Protein 2RB9 (pdb70)

InterPro domains:
  IPR010918 PurM-like, C-terminal domain [PF02769] (166-314)
  IPR011854 Carbamoyl dehydratase HypE [PIRSF005644] (1-336)
  IPR011854 Carbamoyl dehydratase HypE [PTHR30303] (1-336)
  IPR011854 Carbamoyl dehydratase HypE [TIGR02124] (3-336)
  IPR011854 Carbamoyl dehydratase HypE [cd02197] (10-306)
  IPR016188 PurM-like, N-terminal domain [PF00586] (43-152)
  IPR036676 PurM-like, C-terminal domain superfamily [G3DSA:3.90.650.10] (159-336)
  IPR036676 PurM-like, C-terminal domain superfamily [SSF56042] (163-331)
  IPR036921 PurM-like, N-terminal domain superfamily [G3DSA:3.30.1330.10] (4-158)
  IPR036921 PurM-like, N-terminal domain superfamily [SSF55326] (3-156)

Structure (mmCIF, N/CA/C/O backbone):
data_2RB9
#
_entry.id   2RB9
#
_cell.length_a   254.574
_cell.length_b   72.303
_cell.length_c   112.607
_cell.angle_alpha   90.000
_cell.angle_beta   115.330
_cell.angle_gamma   90.000
#
_symmetry.space_group_name_H-M   'C 1 2 1'
#
loop_
_entity.id
_entity.type
_entity.pdbx_description
1 polymer 'HypE protein'
2 water water
#
loop_
_atom_site.group_PDB
_atom_site.id
_atom_site.type_symbol
_atom_site.label_atom_id
_atom_site.label_alt_id
_atom_site.label_comp_id
_atom_site.label_asym_id
_atom_site.label_entity_id
_atom_site.label_seq_id
_atom_site.pdbx_PDB_ins_code
_atom_site.Cartn_x
_atom_site.Cartn_y
_atom_site.Cartn_z
_atom_site.occupancy
_atom_site.B_iso_or_equiv
_atom_site.auth_seq_id
_atom_site.auth_comp_id
_atom_site.auth_asym_id
_atom_site.auth_atom_id
_atom_site.pdbx_PDB_model_num
ATOM 1 N N . MET A 1 13 ? 104.301 23.505 4.594 1.00 75.29 15 MET A N 1
ATOM 2 C CA . MET A 1 13 ? 103.038 22.905 5.123 1.00 75.71 15 MET A CA 1
ATOM 3 C C . MET A 1 13 ? 103.104 21.379 5.157 1.00 74.66 15 MET A C 1
ATOM 4 O O . MET A 1 13 ? 103.978 20.774 4.533 1.00 74.74 15 MET A O 1
ATOM 9 N N . GLN A 1 14 ? 102.159 20.772 5.876 1.00 73.42 16 GLN A N 1
ATOM 10 C CA . GLN A 1 14 ? 102.132 19.325 6.112 1.00 71.99 16 GLN A CA 1
ATOM 11 C C . GLN A 1 14 ? 102.109 18.490 4.830 1.00 70.52 16 GLN A C 1
ATOM 12 O O . GLN A 1 14 ? 102.735 17.430 4.770 1.00 70.59 16 GLN A O 1
ATOM 18 N N . GLN A 1 15 ? 101.395 18.970 3.814 1.00 68.72 17 GLN A N 1
ATOM 19 C CA . GLN A 1 15 ? 101.227 18.228 2.563 1.00 66.96 17 GLN A CA 1
ATOM 20 C C . GLN A 1 15 ? 102.507 18.177 1.721 1.00 64.40 17 GLN A C 1
ATOM 21 O O . GLN A 1 15 ? 102.770 17.175 1.051 1.00 64.28 17 GLN A O 1
ATOM 27 N N . LEU A 1 16 ? 103.289 19.255 1.755 1.00 61.39 18 LEU A N 1
ATOM 28 C CA . LEU A 1 16 ? 104.579 19.305 1.061 1.00 58.64 18 LEU A CA 1
ATOM 29 C C . LEU A 1 16 ? 105.594 18.369 1.714 1.00 55.49 18 LEU A C 1
ATOM 30 O O . LEU A 1 16 ? 106.364 17.692 1.027 1.00 54.86 18 LEU A O 1
ATOM 35 N N . ILE A 1 17 ? 105.588 18.343 3.044 1.00 52.00 19 ILE A N 1
ATOM 36 C CA . ILE A 1 17 ? 106.500 17.503 3.812 1.00 49.11 19 ILE A CA 1
ATOM 37 C C . ILE A 1 17 ? 106.210 16.021 3.584 1.00 47.01 19 ILE A C 1
ATOM 38 O O . ILE A 1 17 ? 107.138 15.226 3.411 1.00 45.45 19 ILE A O 1
ATOM 43 N N . ASN A 1 18 ? 104.927 15.664 3.578 1.00 44.87 20 ASN A N 1
ATOM 44 C CA . ASN A 1 18 ? 104.513 14.286 3.326 1.00 44.82 20 ASN A CA 1
ATOM 45 C C . ASN A 1 18 ? 104.854 13.859 1.902 1.00 43.64 20 ASN A C 1
ATOM 46 O O . ASN A 1 18 ? 105.269 12.723 1.673 1.00 43.56 20 ASN A O 1
ATOM 51 N N . SER A 1 19 ? 104.696 14.785 0.958 1.00 42.71 21 SER A N 1
ATOM 52 C CA . SER A 1 19 ? 105.061 14.547 -0.437 1.00 41.85 21 SER A CA 1
ATOM 53 C C . SER A 1 19 ? 106.560 14.307 -0.596 1.00 39.98 21 SER A C 1
ATOM 54 O O . SER A 1 19 ? 106.968 13.411 -1.332 1.00 40.08 21 SER A O 1
ATOM 57 N N . LEU A 1 20 ? 107.368 15.106 0.098 1.00 38.53 22 LEU A N 1
ATOM 58 C CA . LEU A 1 20 ? 108.820 14.936 0.099 1.00 37.31 22 LEU A CA 1
ATOM 59 C C . LEU A 1 20 ? 109.231 13.552 0.613 1.00 35.57 22 LEU A C 1
ATOM 60 O O . LEU A 1 20 ? 110.057 12.886 -0.004 1.00 35.29 22 LEU A O 1
ATOM 65 N N . PHE A 1 21 ? 108.636 13.129 1.727 1.00 35.00 23 PHE A N 1
ATOM 66 C CA . PHE A 1 21 ? 108.878 11.806 2.314 1.00 34.76 23 PHE A CA 1
ATOM 67 C C . PHE A 1 21 ? 108.588 10.695 1.301 1.00 34.38 23 PHE A C 1
ATOM 68 O O . PHE A 1 21 ? 109.451 9.845 1.028 1.00 33.54 23 PHE A O 1
ATOM 76 N N . MET A 1 22 ? 107.382 10.719 0.733 1.00 32.99 24 MET A N 1
ATOM 77 C CA . MET A 1 22 ? 106.928 9.664 -0.176 1.00 33.86 24 MET A CA 1
ATOM 78 C C . MET A 1 22 ? 107.751 9.572 -1.457 1.00 33.00 24 MET A C 1
ATOM 79 O O . MET A 1 22 ? 108.040 8.473 -1.927 1.00 32.50 24 MET A O 1
ATOM 84 N N A GLU A 1 23 ? 108.129 10.725 -2.005 0.60 33.22 25 GLU A N 1
ATOM 85 N N B GLU A 1 23 ? 108.119 10.723 -2.018 0.40 32.93 25 GLU A N 1
ATOM 86 C CA A GLU A 1 23 ? 108.940 10.781 -3.222 0.60 33.36 25 GLU A CA 1
ATOM 87 C CA B GLU A 1 23 ? 108.940 10.760 -3.229 0.40 32.81 25 GLU A CA 1
ATOM 88 C C A GLU A 1 23 ? 110.361 10.269 -2.962 0.60 32.26 25 GLU A C 1
ATOM 89 C C B GLU A 1 23 ? 110.363 10.263 -2.963 0.40 31.90 25 GLU A C 1
ATOM 90 O O A GLU A 1 23 ? 110.860 9.403 -3.685 0.60 32.13 25 GLU A O 1
ATOM 91 O O B GLU A 1 23 ? 110.873 9.407 -3.691 0.40 31.81 25 GLU A O 1
ATOM 102 N N . ALA A 1 24 ? 110.988 10.794 -1.914 1.00 30.81 26 ALA A N 1
ATOM 103 C CA . ALA A 1 24 ? 112.372 10.454 -1.576 1.00 28.93 26 ALA A CA 1
ATOM 104 C C . ALA A 1 24 ? 112.573 8.979 -1.206 1.00 27.95 26 ALA A C 1
ATOM 105 O O . ALA A 1 24 ? 113.520 8.343 -1.677 1.00 27.38 26 ALA A O 1
ATOM 107 N N . PHE A 1 25 ? 111.668 8.442 -0.386 1.00 26.68 27 PHE A N 1
ATOM 108 C CA . PHE A 1 25 ? 111.820 7.089 0.157 1.00 26.36 27 PHE A CA 1
ATOM 109 C C . PHE A 1 25 ? 111.054 6.022 -0.629 1.00 26.69 27 PHE A C 1
ATOM 110 O O . PHE A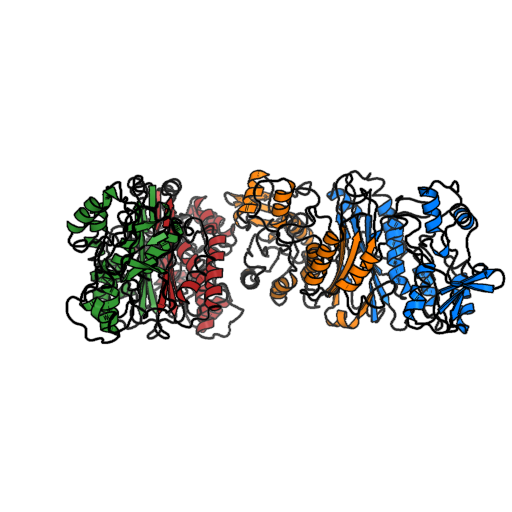 1 25 ? 111.063 4.842 -0.259 1.00 25.41 27 PHE A O 1
ATOM 118 N N . ALA A 1 26 ? 110.408 6.448 -1.715 1.00 28.42 28 ALA A N 1
ATOM 119 C CA . ALA A 1 26 ? 109.535 5.593 -2.536 1.00 28.76 28 ALA A CA 1
ATOM 120 C C . ALA A 1 26 ? 110.045 4.168 -2.723 1.00 29.02 28 ALA A C 1
ATOM 121 O O . ALA A 1 26 ? 111.161 3.956 -3.196 1.00 30.67 28 ALA A O 1
ATOM 123 N N . ASN A 1 27 ? 109.222 3.202 -2.324 1.00 27.74 29 ASN A N 1
ATOM 124 C CA . ASN A 1 27 ? 109.516 1.785 -2.495 1.00 27.40 29 ASN A CA 1
ATOM 125 C C . ASN A 1 27 ? 108.200 1.003 -2.477 1.00 28.90 29 ASN A C 1
ATOM 126 O O . ASN A 1 27 ? 107.166 1.558 -2.084 1.00 30.26 29 ASN A O 1
ATOM 131 N N . PRO A 1 28 ? 108.220 -0.275 -2.910 1.00 29.31 30 PRO A N 1
ATOM 132 C CA . PRO A 1 28 ? 106.974 -1.055 -2.960 1.00 30.08 30 PRO A CA 1
ATOM 133 C C . PRO A 1 28 ? 106.251 -1.293 -1.621 1.00 30.70 30 PRO A C 1
ATOM 134 O O . PRO A 1 28 ? 105.056 -1.582 -1.633 1.00 32.12 30 PRO A O 1
ATOM 138 N N . TRP A 1 29 ? 106.942 -1.168 -0.488 1.00 30.06 31 TRP A N 1
ATOM 139 C CA . TRP A 1 29 ? 106.279 -1.331 0.820 1.00 30.05 31 TRP A CA 1
ATOM 140 C C . TRP A 1 29 ? 105.612 -0.048 1.304 1.00 31.42 31 TRP A C 1
ATOM 141 O O . TRP A 1 29 ? 104.607 -0.092 2.019 1.00 32.32 31 TRP A O 1
ATOM 152 N N . LEU A 1 30 ? 106.181 1.087 0.916 1.00 32.99 32 LEU A N 1
ATOM 153 C CA . LEU A 1 30 ? 105.673 2.393 1.312 1.00 35.99 32 LEU A CA 1
ATOM 154 C C . LEU A 1 30 ? 104.500 2.828 0.428 1.00 39.01 32 LEU A C 1
ATOM 155 O O . LEU A 1 30 ? 103.529 3.399 0.921 1.00 39.69 32 LEU A O 1
ATOM 160 N N . ALA A 1 31 ? 104.599 2.551 -0.871 1.00 42.89 33 ALA A N 1
ATOM 161 C CA . ALA A 1 31 ? 103.545 2.879 -1.838 1.00 47.00 33 ALA A CA 1
ATOM 162 C C . ALA A 1 31 ? 102.285 2.046 -1.615 1.00 49.57 33 ALA A C 1
ATOM 163 O O . ALA A 1 31 ? 102.367 0.857 -1.288 1.00 51.49 33 ALA A O 1
ATOM 165 N N . GLU A 1 32 ? 101.125 2.681 -1.797 1.00 50.87 34 GLU A N 1
ATOM 166 C CA . GLU A 1 32 ? 99.811 2.036 -1.613 1.00 51.57 34 GLU A CA 1
ATOM 167 C C . GLU A 1 32 ? 99.592 1.525 -0.174 1.00 49.83 34 GLU A C 1
ATOM 168 O O . GLU A 1 32 ? 98.582 0.887 0.134 1.00 50.18 34 GLU A O 1
ATOM 174 N N . GLN A 1 33 ? 100.539 1.838 0.707 1.00 47.42 35 GLN A N 1
ATOM 175 C CA . GLN A 1 33 ? 100.456 1.442 2.106 1.00 44.51 35 GLN A CA 1
ATOM 176 C C . GLN A 1 33 ? 99.341 2.176 2.841 1.00 41.99 35 GLN A C 1
ATOM 177 O O . GLN A 1 33 ? 99.042 3.334 2.538 1.00 43.39 35 GLN A O 1
ATOM 183 N N . GLU A 1 34 ? 98.738 1.472 3.799 1.00 38.34 36 GLU A N 1
ATOM 184 C CA . GLU A 1 34 ? 97.705 2.001 4.683 1.00 33.88 36 GLU A CA 1
ATOM 185 C C . GLU A 1 34 ? 98.349 2.500 5.981 1.00 29.11 36 GLU A C 1
ATOM 186 O O . GLU A 1 34 ? 99.236 3.338 5.925 1.00 28.42 36 GLU A O 1
ATOM 192 N N . ASP A 1 35 ? 97.912 1.986 7.134 1.00 24.64 37 ASP A N 1
ATOM 193 C CA . ASP A 1 35 ? 98.438 2.426 8.435 1.00 22.21 37 ASP A CA 1
ATOM 194 C C . ASP A 1 35 ? 99.701 1.690 8.877 1.00 20.06 37 ASP A C 1
ATOM 195 O O . ASP A 1 35 ? 100.246 1.975 9.939 1.00 17.59 37 ASP A O 1
ATOM 200 N N . GLN A 1 36 ? 100.143 0.726 8.078 1.00 18.90 38 GLN A N 1
ATOM 201 C CA . GLN A 1 36 ? 101.293 -0.096 8.446 1.00 18.58 38 GLN A CA 1
ATOM 202 C C . GLN A 1 36 ? 101.936 -0.695 7.198 1.00 18.58 38 GLN A C 1
ATOM 203 O O . GLN A 1 36 ? 101.257 -0.913 6.191 1.00 18.96 38 GLN A O 1
ATOM 209 N N . ALA A 1 37 ? 103.244 -0.939 7.252 1.00 17.48 39 ALA A N 1
ATOM 210 C CA . ALA A 1 37 ? 103.908 -1.709 6.205 1.00 17.71 39 ALA A CA 1
ATOM 211 C C . ALA A 1 37 ? 103.590 -3.183 6.427 1.00 16.94 39 ALA A C 1
ATOM 212 O O . ALA A 1 37 ? 103.206 -3.578 7.532 1.00 17.05 39 ALA A O 1
ATOM 214 N N . ARG A 1 38 ? 103.723 -3.987 5.373 1.00 16.91 40 ARG A N 1
ATOM 215 C CA . ARG A 1 38 ? 103.449 -5.420 5.458 1.00 18.10 40 ARG A CA 1
ATOM 216 C C . ARG A 1 38 ? 104.614 -6.170 4.822 1.00 18.85 40 ARG A C 1
ATOM 217 O O . ARG A 1 38 ? 104.849 -6.064 3.619 1.00 17.90 40 ARG A O 1
ATOM 225 N N . LEU A 1 39 ? 105.350 -6.896 5.661 1.00 19.68 41 LEU A N 1
ATOM 226 C CA . LEU A 1 39 ? 106.633 -7.488 5.291 1.00 20.00 41 LEU A CA 1
ATOM 227 C C . LEU A 1 39 ? 106.525 -9.010 5.203 1.00 20.01 41 LEU A C 1
ATOM 228 O O . LEU A 1 39 ? 105.924 -9.645 6.069 1.00 19.91 41 LEU A O 1
ATOM 233 N N . ASP A 1 40 ? 107.101 -9.583 4.148 1.00 21.57 42 ASP A N 1
ATOM 234 C CA . ASP A 1 40 ? 107.072 -11.038 3.916 1.00 24.22 42 ASP A CA 1
ATOM 235 C C . ASP A 1 40 ? 107.819 -11.754 5.042 1.00 23.83 42 ASP A C 1
ATOM 236 O O . ASP A 1 40 ? 109.029 -11.598 5.177 1.00 26.03 42 ASP A O 1
ATOM 241 N N . LEU A 1 41 ? 107.102 -12.536 5.847 1.00 24.53 43 LEU A N 1
ATOM 242 C CA . LEU A 1 41 ? 107.731 -13.241 6.970 1.00 23.44 43 LEU A CA 1
ATOM 243 C C . LEU A 1 41 ? 108.503 -14.489 6.557 1.00 25.60 43 LEU A C 1
ATOM 244 O O . LEU A 1 41 ? 109.509 -14.820 7.185 1.00 24.81 43 LEU A O 1
ATOM 249 N N . ALA A 1 42 ? 108.039 -15.174 5.508 1.00 25.77 44 ALA A N 1
ATOM 250 C CA . ALA A 1 42 ? 108.733 -16.356 4.983 1.00 26.48 44 ALA A CA 1
ATOM 251 C C . ALA A 1 42 ? 110.153 -16.018 4.518 1.00 27.12 44 ALA A C 1
ATOM 252 O O . ALA A 1 42 ? 111.085 -16.797 4.731 1.00 26.32 44 ALA A O 1
ATOM 254 N N . GLN A 1 43 ? 110.311 -14.857 3.885 1.00 26.83 45 GLN A N 1
ATOM 255 C CA . GLN A 1 43 ? 111.626 -14.390 3.439 1.00 28.22 45 GLN A CA 1
ATOM 256 C C . GLN A 1 43 ? 112.576 -14.156 4.608 1.00 27.33 45 GLN A C 1
ATOM 257 O O . GLN A 1 43 ? 113.754 -14.505 4.533 1.00 26.46 45 GLN A O 1
ATOM 263 N N . LEU A 1 44 ? 112.062 -13.565 5.682 1.00 26.48 46 LEU A N 1
ATOM 264 C CA . LEU A 1 44 ? 112.867 -13.319 6.876 1.00 25.91 46 LEU A CA 1
ATOM 265 C C . LEU A 1 44 ? 113.289 -14.624 7.570 1.00 26.48 46 LEU A C 1
ATOM 266 O O . LEU A 1 44 ? 114.466 -14.799 7.908 1.00 25.03 46 LEU A O 1
ATOM 271 N N . VAL A 1 45 ? 112.337 -15.538 7.765 1.00 27.30 47 VAL A N 1
ATOM 272 C CA A VAL A 1 45 ? 112.627 -16.794 8.454 0.50 27.85 47 VAL A CA 1
ATOM 273 C CA B VAL A 1 45 ? 112.593 -16.824 8.428 0.50 27.85 47 VAL A CA 1
ATOM 274 C C . VAL A 1 45 ? 113.595 -17.675 7.640 1.00 28.37 47 VAL A C 1
ATOM 275 O O . VAL A 1 45 ? 114.349 -18.472 8.214 1.00 28.43 47 VAL A O 1
ATOM 282 N N . ALA A 1 46 ? 113.607 -17.497 6.321 1.00 28.54 48 ALA A N 1
ATOM 283 C CA . ALA A 1 46 ? 114.556 -18.200 5.455 1.00 30.00 48 ALA A CA 1
ATOM 284 C C . ALA A 1 46 ? 115.984 -17.682 5.652 1.00 31.42 48 ALA A C 1
ATOM 285 O O . ALA A 1 46 ? 116.951 -18.403 5.400 1.00 32.02 48 ALA A O 1
ATOM 287 N N . GLU A 1 47 ? 116.105 -16.435 6.104 1.00 30.40 49 GLU A N 1
ATOM 288 C CA . GLU A 1 47 ? 117.403 -15.819 6.378 1.00 30.77 49 GLU A CA 1
ATOM 289 C C . GLU A 1 47 ? 117.933 -16.166 7.764 1.00 29.99 49 GLU A C 1
ATOM 290 O O . GLU A 1 47 ? 119.146 -16.248 7.966 1.00 31.24 49 GLU A O 1
ATOM 296 N N . GLY A 1 48 ? 117.030 -16.343 8.721 1.00 27.90 50 GLY A N 1
ATOM 297 C CA . GLY A 1 48 ? 117.419 -16.558 10.105 1.00 27.64 50 GLY A CA 1
ATOM 298 C C . GLY A 1 48 ? 116.251 -16.861 11.010 1.00 28.22 50 GLY A C 1
ATOM 299 O O . GLY A 1 48 ? 115.095 -16.753 10.602 1.00 30.04 50 GLY A O 1
ATOM 300 N N . ASP A 1 49 ? 116.557 -17.226 12.251 1.00 27.15 51 ASP A N 1
ATOM 301 C CA . ASP A 1 49 ? 115.549 -17.680 13.204 1.00 27.36 51 ASP A CA 1
ATOM 302 C C . ASP A 1 49 ? 115.146 -16.614 14.215 1.00 25.94 51 ASP A C 1
ATOM 303 O O . ASP A 1 49 ? 114.159 -16.774 14.926 1.00 25.64 51 ASP A O 1
ATOM 308 N N . ARG A 1 50 ? 115.928 -15.540 14.288 1.00 25.01 52 ARG A N 1
ATOM 309 C CA . ARG A 1 50 ? 115.617 -14.417 15.171 1.00 24.00 52 ARG A CA 1
ATOM 310 C C . ARG A 1 50 ? 115.556 -13.127 14.365 1.00 22.45 52 ARG A C 1
ATOM 311 O O . ARG A 1 50 ? 116.343 -12.929 13.432 1.00 23.12 52 ARG A O 1
ATOM 319 N N . LEU A 1 51 ? 114.620 -12.257 14.730 1.00 20.73 53 LEU A N 1
ATOM 320 C CA . LEU A 1 51 ? 114.530 -10.931 14.130 1.00 20.39 53 LEU A CA 1
ATOM 321 C C . LEU A 1 51 ? 115.218 -9.923 15.038 1.00 18.07 53 LEU A C 1
ATOM 322 O O . LEU A 1 51 ? 114.799 -9.725 16.184 1.00 18.47 53 LEU A O 1
ATOM 327 N N . ALA A 1 52 ? 116.277 -9.300 14.528 1.00 17.76 54 ALA A N 1
ATOM 328 C CA . ALA A 1 52 ? 116.931 -8.199 15.226 1.00 18.51 54 ALA A CA 1
ATOM 329 C C . ALA A 1 52 ? 116.074 -6.957 15.044 1.00 19.64 54 ALA A C 1
ATOM 330 O O . ALA A 1 52 ? 115.638 -6.668 13.934 1.00 19.12 54 ALA A O 1
ATOM 332 N N . PHE A 1 53 ? 115.853 -6.228 16.135 1.00 19.63 55 PHE A N 1
ATOM 333 C CA . PHE A 1 53 ? 114.967 -5.071 16.138 1.00 19.20 55 PHE A CA 1
ATOM 334 C C . PHE A 1 53 ? 115.531 -4.021 17.085 1.00 19.77 55 PHE A C 1
ATOM 335 O O . PHE A 1 53 ? 115.740 -4.295 18.272 1.00 19.11 55 PHE A O 1
ATOM 343 N N . SER A 1 54 ? 115.805 -2.830 16.556 1.00 18.43 56 SER A N 1
ATOM 344 C CA A SER A 1 54 ? 116.353 -1.746 17.363 0.70 18.80 56 SER A CA 1
ATOM 345 C CA B SER A 1 54 ? 116.345 -1.746 17.370 0.30 18.25 56 SER A CA 1
ATOM 346 C C . SER A 1 54 ? 115.727 -0.402 17.010 1.00 18.74 56 SER A C 1
ATOM 347 O O . SER A 1 54 ? 115.135 -0.244 15.942 1.00 18.71 56 SER A O 1
ATOM 352 N N . THR A 1 55 ? 115.868 0.560 17.914 1.00 18.10 57 THR A N 1
ATOM 353 C CA . THR A 1 55 ? 115.450 1.926 17.651 1.00 19.52 57 THR A CA 1
ATOM 354 C C . THR A 1 55 ? 116.435 2.917 18.265 1.00 21.23 57 THR A C 1
ATOM 355 O O . THR A 1 55 ? 117.061 2.632 19.293 1.00 20.68 57 THR A O 1
ATOM 359 N N A ASP A 1 56 ? 116.576 4.073 17.626 0.70 20.90 58 ASP A N 1
ATOM 360 N N B ASP A 1 56 ? 116.575 4.072 17.622 0.30 20.30 58 ASP A N 1
ATOM 361 C CA A ASP A 1 56 ? 117.373 5.164 18.175 0.70 21.53 58 ASP A CA 1
ATOM 362 C CA B ASP A 1 56 ? 117.410 5.161 18.121 0.30 20.17 58 ASP A CA 1
ATOM 363 C C A ASP A 1 56 ? 116.782 6.479 17.702 0.70 20.77 58 ASP A C 1
ATOM 364 C C B ASP A 1 56 ? 116.820 6.494 17.674 0.30 20.06 58 ASP A C 1
ATOM 365 O O A ASP A 1 56 ? 116.195 6.553 16.613 0.70 19.65 58 ASP A O 1
ATOM 366 O O B ASP A 1 56 ? 116.267 6.594 16.573 0.30 19.65 58 ASP A O 1
ATOM 375 N N . SER A 1 57 ? 116.926 7.507 18.530 1.00 20.02 59 SER A N 1
ATOM 376 C CA . SER A 1 57 ? 116.545 8.863 18.157 1.00 19.84 59 SER A CA 1
ATOM 377 C C . SER A 1 57 ? 117.807 9.664 17.930 1.00 21.35 59 SER A C 1
ATOM 378 O O . SER A 1 57 ? 118.863 9.361 18.504 1.00 21.69 59 SER A O 1
ATOM 381 N N . TYR A 1 58 ? 117.699 10.678 17.081 1.00 20.17 60 TYR A N 1
ATOM 382 C CA . TYR A 1 58 ? 118.851 11.456 16.654 1.00 20.90 60 TYR A CA 1
ATOM 383 C C . TYR A 1 58 ? 118.548 12.923 16.873 1.00 21.83 60 TYR A C 1
ATOM 384 O O . TYR A 1 58 ? 117.563 13.449 16.340 1.00 21.42 60 TYR A O 1
ATOM 393 N N . VAL A 1 59 ? 119.376 13.558 17.704 1.00 20.33 61 VAL A N 1
ATOM 394 C CA . VAL A 1 59 ? 119.164 14.933 18.137 1.00 20.85 61 VAL A CA 1
ATOM 395 C C . VAL A 1 59 ? 120.446 15.761 17.977 1.00 22.42 61 VAL A C 1
ATOM 396 O O . VAL A 1 59 ? 120.621 16.795 18.636 1.00 22.23 61 VAL A O 1
ATOM 400 N N . ILE A 1 60 ? 121.335 15.294 17.104 1.00 22.49 62 ILE A N 1
ATOM 401 C CA . ILE A 1 60 ? 122.637 15.927 16.886 1.00 23.16 62 ILE A CA 1
ATOM 402 C C . ILE A 1 60 ? 122.534 17.424 16.535 1.00 24.86 62 ILE A C 1
ATOM 403 O O . ILE A 1 60 ? 121.630 17.854 15.807 1.00 24.45 62 ILE A O 1
ATOM 408 N N . ASP A 1 61 ? 123.452 18.202 17.100 1.00 25.29 63 ASP A N 1
ATOM 409 C CA . ASP A 1 61 ? 123.607 19.622 16.793 1.00 25.93 63 ASP A CA 1
ATOM 410 C C . ASP A 1 61 ? 125.105 19.830 16.551 1.00 25.28 63 ASP A C 1
ATOM 411 O O . ASP A 1 61 ? 125.906 19.512 17.422 1.00 24.36 63 ASP A O 1
ATOM 416 N N . PRO A 1 62 ? 125.493 20.333 15.359 1.00 26.39 64 PRO A N 1
ATOM 417 C CA . PRO A 1 62 ? 124.638 20.796 14.265 1.00 25.70 64 PRO A CA 1
ATOM 418 C C . PRO A 1 62 ? 124.117 19.671 13.370 1.00 24.89 64 PRO A C 1
ATOM 419 O O . PRO A 1 62 ? 124.588 18.526 13.458 1.00 22.28 64 PRO A O 1
ATOM 423 N N . LEU A 1 63 ? 123.150 20.010 12.517 1.00 23.74 65 LEU A N 1
ATOM 424 C CA . LEU A 1 63 ? 122.526 19.041 11.614 1.00 23.52 65 LEU A CA 1
ATOM 425 C C . LEU A 1 63 ? 123.492 18.526 10.559 1.00 23.78 65 LEU A C 1
ATOM 426 O O . LEU A 1 63 ? 123.393 17.373 10.147 1.00 23.76 65 LEU A O 1
ATOM 431 N N . PHE A 1 64 ? 124.409 19.394 10.125 1.00 23.57 66 PHE A N 1
ATOM 432 C CA . PHE A 1 64 ? 125.427 19.064 9.129 1.00 23.57 66 PHE A CA 1
ATOM 433 C C . PHE A 1 64 ? 126.826 19.301 9.695 1.00 24.08 66 PHE A C 1
ATOM 434 O O . PHE A 1 64 ? 127.059 20.285 10.389 1.00 23.70 66 PHE A O 1
ATOM 442 N N . PHE A 1 65 ? 127.738 18.387 9.370 1.00 23.81 67 PHE A N 1
ATOM 443 C CA . PHE A 1 65 ? 129.092 18.344 9.929 1.00 23.99 67 PHE A CA 1
ATOM 444 C C . PHE A 1 65 ? 130.005 17.607 8.955 1.00 25.01 67 PHE A C 1
ATOM 445 O O . PHE A 1 65 ? 129.518 16.859 8.100 1.00 25.82 67 PHE A O 1
ATOM 453 N N . PRO A 1 66 ? 131.334 17.815 9.057 1.00 25.85 68 PRO A N 1
ATOM 454 C CA . PRO A 1 66 ? 132.229 17.073 8.167 1.00 25.57 68 PRO A CA 1
ATOM 455 C C . PRO A 1 66 ? 132.104 15.559 8.322 1.00 25.42 68 PRO A C 1
ATOM 456 O O . PRO A 1 66 ? 132.285 15.021 9.416 1.00 24.66 68 PRO A O 1
ATOM 460 N N . GLY A 1 67 ? 131.776 14.888 7.223 1.00 23.75 69 GLY A N 1
ATOM 461 C CA . GLY A 1 67 ? 131.601 13.448 7.219 1.00 25.14 69 GLY A CA 1
ATOM 462 C C . GLY A 1 67 ? 130.159 12.979 7.297 1.00 26.11 69 GLY A C 1
ATOM 463 O O . GLY A 1 67 ? 129.899 11.780 7.195 1.00 27.77 69 GLY A O 1
ATOM 464 N N . GLY A 1 68 ? 129.215 13.901 7.482 1.00 25.67 70 GLY A N 1
ATOM 465 C CA . GLY A 1 68 ? 127.802 13.504 7.498 1.00 25.04 70 GLY A CA 1
ATOM 466 C C . GLY A 1 68 ? 126.775 14.541 7.893 1.00 22.78 70 GLY A C 1
ATOM 467 O O . GLY A 1 68 ? 127.025 15.748 7.846 1.00 22.63 70 GLY A O 1
ATOM 468 N N . ASN A 1 69 ? 125.598 14.048 8.267 1.00 21.96 71 ASN A N 1
ATOM 469 C CA . ASN A 1 69 ? 124.486 14.882 8.706 1.00 20.59 71 ASN A CA 1
ATOM 470 C C . ASN A 1 69 ? 123.502 14.021 9.485 1.00 19.93 71 ASN A C 1
ATOM 471 O O . ASN A 1 69 ? 123.641 12.794 9.517 1.00 20.11 71 ASN A O 1
ATOM 476 N N . ILE A 1 70 ? 122.517 14.658 10.110 1.00 19.09 72 ILE A N 1
ATOM 477 C CA . ILE A 1 70 ? 121.521 13.953 10.914 1.00 18.17 72 ILE A CA 1
ATOM 478 C C . ILE A 1 70 ? 120.790 12.843 10.144 1.00 19.98 72 ILE A C 1
ATOM 479 O O . ILE A 1 70 ? 120.476 11.798 10.715 1.00 19.57 72 ILE A O 1
ATOM 484 N N . GLY A 1 71 ? 120.548 13.063 8.850 1.00 19.56 73 GLY A N 1
ATOM 485 C CA . GLY A 1 71 ? 119.845 12.096 8.024 1.00 19.98 73 GLY A CA 1
ATOM 486 C C . GLY A 1 71 ? 120.670 10.851 7.739 1.00 20.39 73 GLY A C 1
ATOM 487 O O . GLY A 1 71 ? 120.191 9.722 7.910 1.00 19.80 73 GLY A O 1
ATOM 488 N N . LYS A 1 72 ? 121.903 11.052 7.289 1.00 19.21 74 LYS A N 1
ATOM 489 C CA . LYS A 1 72 ? 122.826 9.938 7.086 1.00 20.22 74 LYS A CA 1
ATOM 490 C C . LYS A 1 72 ? 123.000 9.173 8.398 1.00 20.69 74 LYS A C 1
ATOM 491 O O . LYS A 1 72 ? 122.914 7.942 8.427 1.00 21.30 74 LYS A O 1
ATOM 497 N N . LEU A 1 73 ? 123.225 9.921 9.480 1.00 20.63 75 LEU A N 1
ATOM 498 C CA . LEU A 1 73 ? 123.388 9.367 10.822 1.00 21.82 75 LEU A CA 1
ATOM 499 C C . LEU A 1 73 ? 122.210 8.490 11.267 1.00 21.62 75 LEU A C 1
ATOM 500 O O . LEU A 1 73 ? 122.404 7.415 11.839 1.00 19.91 75 LEU A O 1
ATOM 505 N N . ALA A 1 74 ? 120.994 8.960 11.004 1.00 20.02 76 ALA A N 1
ATOM 506 C CA . ALA A 1 74 ? 119.770 8.240 11.367 1.00 19.18 76 ALA A CA 1
ATOM 507 C C . ALA A 1 74 ? 119.637 6.878 10.675 1.00 19.25 76 ALA A C 1
ATOM 508 O O . ALA A 1 74 ? 119.052 5.946 11.235 1.00 20.50 76 ALA A O 1
ATOM 510 N N . ILE A 1 75 ? 120.168 6.760 9.462 1.00 17.68 77 ILE A N 1
ATOM 511 C CA . ILE A 1 75 ? 120.220 5.452 8.792 1.00 19.50 77 ILE A CA 1
ATOM 512 C C . ILE A 1 75 ? 121.381 4.616 9.350 1.00 20.20 77 ILE A C 1
ATOM 513 O O . ILE A 1 75 ? 121.183 3.467 9.746 1.00 20.02 77 ILE A O 1
ATOM 518 N N . CYS A 1 76 ? 122.581 5.205 9.393 1.00 20.35 78 CYS A N 1
ATOM 519 C CA . CYS A 1 76 ? 123.791 4.487 9.833 1.00 21.64 78 CYS A CA 1
ATOM 520 C C . CYS A 1 76 ? 123.666 3.877 11.229 1.00 21.09 78 CYS A C 1
ATOM 521 O O . CYS A 1 76 ? 123.941 2.692 11.416 1.00 20.75 78 CYS A O 1
ATOM 524 N N . GLY A 1 77 ? 123.261 4.692 12.201 1.00 20.67 79 GLY A N 1
ATOM 525 C CA . GLY A 1 77 ? 123.213 4.262 13.597 1.00 20.91 79 GLY A CA 1
ATOM 526 C C . GLY A 1 77 ? 122.277 3.086 13.806 1.00 20.91 79 GLY A C 1
ATOM 527 O O . GLY A 1 77 ? 122.602 2.121 14.507 1.00 18.85 79 GLY A O 1
ATOM 528 N N . THR A 1 78 ? 121.110 3.162 13.176 1.00 20.20 80 THR A N 1
ATOM 529 C CA . THR A 1 78 ? 120.096 2.138 13.360 1.00 19.96 80 THR A CA 1
ATOM 530 C C . THR A 1 78 ? 120.420 0.901 12.521 1.00 19.03 80 THR A C 1
ATOM 531 O O . THR A 1 78 ? 120.246 -0.220 12.991 1.00 19.44 80 THR A O 1
ATOM 535 N N . ALA A 1 79 ? 120.921 1.099 11.302 1.00 16.78 81 ALA A N 1
ATOM 536 C CA . ALA A 1 79 ? 121.387 -0.036 10.512 1.00 17.95 81 ALA A CA 1
ATOM 537 C C . ALA A 1 79 ? 122.474 -0.818 11.276 1.00 18.33 81 ALA A C 1
ATOM 538 O O . ALA A 1 79 ? 122.456 -2.050 11.300 1.00 18.80 81 ALA A O 1
ATOM 540 N N . ASN A 1 80 ? 123.402 -0.095 11.903 1.00 17.29 82 ASN A N 1
ATOM 541 C CA . ASN A 1 80 ? 124.485 -0.727 12.681 1.00 18.79 82 ASN A CA 1
ATOM 542 C C . ASN A 1 80 ? 124.007 -1.485 13.918 1.00 19.17 82 ASN A C 1
ATOM 543 O O . ASN A 1 80 ? 124.490 -2.582 14.193 1.00 20.07 82 ASN A O 1
ATOM 548 N N . ASP A 1 81 ? 123.059 -0.906 14.655 1.00 19.34 83 ASP A N 1
ATOM 549 C CA . ASP A 1 81 ? 122.444 -1.588 15.797 1.00 20.58 83 ASP A CA 1
ATOM 550 C C . ASP A 1 81 ? 121.847 -2.949 15.422 1.00 20.33 83 ASP A C 1
ATOM 551 O O . ASP A 1 81 ? 121.942 -3.918 16.185 1.00 20.01 83 ASP A O 1
ATOM 556 N N . VAL A 1 82 ? 121.224 -3.011 14.248 1.00 19.02 84 VAL A N 1
ATOM 557 C CA . VAL A 1 82 ? 120.755 -4.272 13.687 1.00 17.99 84 VAL A CA 1
ATOM 558 C C . VAL A 1 82 ? 121.935 -5.151 13.250 1.00 17.22 84 VAL A C 1
ATOM 559 O O . VAL A 1 82 ? 122.008 -6.327 13.623 1.00 18.54 84 VAL A O 1
ATOM 563 N N . ALA A 1 83 ? 122.857 -4.569 12.485 1.00 16.39 85 ALA A N 1
ATOM 564 C CA . ALA A 1 83 ? 123.910 -5.328 11.792 1.00 18.74 85 ALA A CA 1
ATOM 565 C C . ALA A 1 83 ? 124.910 -6.019 12.727 1.00 19.20 85 ALA A C 1
ATOM 566 O O . ALA A 1 83 ? 125.447 -7.077 12.386 1.00 19.77 85 ALA A O 1
ATOM 568 N N . VAL A 1 84 ? 125.148 -5.430 13.899 1.00 20.63 86 VAL A N 1
ATOM 569 C CA . VAL A 1 84 ? 126.089 -6.019 14.874 1.00 21.57 86 VAL A CA 1
ATOM 570 C C . VAL A 1 84 ? 125.579 -7.324 15.503 1.00 22.37 86 VAL A C 1
ATOM 571 O O . VAL A 1 84 ? 126.337 -8.027 16.169 1.00 21.81 86 VAL A O 1
ATOM 575 N N . SER A 1 85 ? 124.309 -7.660 15.265 1.00 21.34 87 SER A N 1
ATOM 576 C CA . SER A 1 85 ? 123.792 -8.979 15.647 1.00 20.84 87 SER A CA 1
ATOM 577 C C . SER A 1 85 ? 124.198 -10.075 14.648 1.00 20.50 87 SER A C 1
ATOM 578 O O . SER A 1 85 ? 124.052 -11.264 14.931 1.00 21.41 87 SER A O 1
ATOM 581 N N . GLY A 1 86 ? 124.697 -9.672 13.480 1.00 20.13 88 GLY A N 1
ATOM 582 C CA . GLY A 1 86 ? 124.936 -10.604 12.374 1.00 19.82 88 GLY A CA 1
ATOM 583 C C . GLY A 1 86 ? 123.866 -10.542 11.286 1.00 19.86 88 GLY A C 1
ATOM 584 O O . GLY A 1 86 ? 124.044 -11.090 10.195 1.00 18.30 88 GLY A O 1
ATOM 585 N N . ALA A 1 87 ? 122.755 -9.873 11.587 1.00 20.05 89 ALA A N 1
ATOM 586 C CA . ALA A 1 87 ? 121.645 -9.682 10.634 1.00 20.33 89 ALA A CA 1
ATOM 587 C C . ALA A 1 87 ? 121.984 -8.682 9.532 1.00 20.09 89 ALA A C 1
ATOM 588 O O . ALA A 1 87 ? 122.695 -7.712 9.769 1.00 20.98 89 ALA A O 1
ATOM 590 N N . ILE A 1 88 ? 121.466 -8.914 8.329 1.00 20.43 90 ILE A N 1
ATOM 591 C CA . ILE A 1 88 ? 121.485 -7.885 7.292 1.00 21.36 90 ILE A CA 1
ATOM 592 C C . ILE A 1 88 ? 120.250 -6.995 7.495 1.00 21.49 90 ILE A C 1
ATOM 593 O O . ILE A 1 88 ? 119.115 -7.490 7.459 1.00 20.84 90 ILE A O 1
ATOM 598 N N . PRO A 1 89 ? 120.468 -5.690 7.743 1.00 20.90 91 PRO A N 1
ATOM 599 C CA . PRO A 1 89 ? 119.335 -4.775 7.899 1.00 21.26 91 PRO A CA 1
ATOM 600 C C . PRO A 1 89 ? 118.571 -4.667 6.582 1.00 21.61 91 PRO A C 1
ATOM 601 O O . PRO A 1 89 ? 119.186 -4.489 5.527 1.00 21.04 91 PRO A O 1
ATOM 605 N N . ARG A 1 90 ? 117.246 -4.798 6.639 1.00 21.90 92 ARG A N 1
ATOM 606 C CA . ARG A 1 90 ? 116.431 -4.756 5.423 1.00 21.91 92 ARG A CA 1
ATOM 607 C C . ARG A 1 90 ? 115.351 -3.682 5.439 1.00 21.21 92 ARG A C 1
ATOM 608 O O . ARG A 1 90 ? 115.087 -3.056 4.413 1.00 19.93 92 ARG A O 1
ATOM 616 N N . TYR A 1 91 ? 114.739 -3.468 6.600 1.00 18.74 93 TYR A N 1
ATOM 617 C CA . TYR A 1 91 ? 113.599 -2.565 6.699 1.00 20.61 93 TYR A CA 1
ATOM 618 C C . TYR A 1 91 ? 113.749 -1.594 7.856 1.00 20.54 93 TYR A C 1
ATOM 619 O O . TYR A 1 91 ? 114.051 -2.001 8.980 1.00 20.63 93 TYR A O 1
ATOM 628 N N . LEU A 1 92 ? 113.547 -0.311 7.562 1.00 20.67 94 LEU A N 1
ATOM 629 C CA . LEU A 1 92 ? 113.598 0.745 8.571 1.00 21.95 94 LEU A CA 1
ATOM 630 C C . LEU A 1 92 ? 112.310 1.568 8.596 1.00 22.20 94 LEU A C 1
ATOM 631 O O . LEU A 1 92 ? 111.630 1.708 7.576 1.00 20.56 94 LEU A O 1
ATOM 636 N N . SER A 1 93 ? 111.985 2.087 9.776 1.00 21.43 95 SER A N 1
ATOM 637 C CA . SER A 1 93 ? 110.911 3.061 9.948 1.00 23.11 95 SER A CA 1
ATOM 638 C C . SER A 1 93 ? 111.542 4.403 10.288 1.00 24.54 95 SER A C 1
ATOM 639 O O . SER A 1 93 ? 112.677 4.450 10.761 1.00 21.54 95 SER A O 1
ATOM 642 N N . CYS A 1 94 ? 110.814 5.489 10.044 1.00 26.97 96 CYS A N 1
ATOM 643 C CA . CYS A 1 94 ? 111.360 6.830 10.236 1.00 26.98 96 CYS A CA 1
ATOM 644 C C . CYS A 1 94 ? 110.317 7.835 10.733 1.00 26.79 96 CYS A C 1
ATOM 645 O O . CYS A 1 94 ? 109.303 8.072 10.074 1.00 25.28 96 CYS A O 1
ATOM 648 N N . GLY A 1 95 ? 110.585 8.435 11.890 1.00 23.89 97 GLY A N 1
ATOM 649 C CA . GLY A 1 95 ? 109.710 9.453 12.456 1.00 23.86 97 GLY A CA 1
ATOM 650 C C . GLY A 1 95 ? 110.424 10.784 12.571 1.00 23.83 97 GLY A C 1
ATOM 651 O O . GLY A 1 95 ? 111.429 10.902 13.288 1.00 22.96 97 GLY A O 1
ATOM 652 N N . PHE A 1 96 ? 109.917 11.782 11.852 1.00 22.42 98 PHE A N 1
ATOM 653 C CA . PHE A 1 96 ? 110.480 13.129 11.887 1.00 23.56 98 PHE A CA 1
ATOM 654 C C . PHE A 1 96 ? 109.706 14.011 12.860 1.00 23.04 98 PHE A C 1
ATOM 655 O O . PHE A 1 96 ? 108.472 13.987 12.884 1.00 21.52 98 PHE A O 1
ATOM 663 N N . ILE A 1 97 ? 110.437 14.788 13.656 1.00 21.63 99 ILE A N 1
ATOM 664 C CA . ILE A 1 97 ? 109.856 15.889 14.429 1.00 21.48 99 ILE A CA 1
ATOM 665 C C . ILE A 1 97 ? 110.509 17.190 13.937 1.00 22.64 99 ILE A C 1
ATOM 666 O O . ILE A 1 97 ? 111.705 17.417 14.155 1.00 21.63 99 ILE A O 1
ATOM 671 N N . LEU A 1 98 ? 109.698 18.020 13.277 1.00 22.57 100 LEU A N 1
ATOM 672 C CA A LEU A 1 98 ? 110.183 19.232 12.620 0.40 22.87 100 LEU A CA 1
ATOM 673 C CA B LEU A 1 98 ? 110.150 19.239 12.592 0.60 24.53 100 LEU A CA 1
ATOM 674 C C . LEU A 1 98 ? 109.709 20.506 13.311 1.00 23.97 100 LEU A C 1
ATOM 675 O O . LEU A 1 98 ? 108.577 20.592 13.786 1.00 23.04 100 LEU A O 1
ATOM 684 N N . GLU A 1 99 ? 110.592 21.498 13.362 1.00 24.08 101 GLU A N 1
ATOM 685 C CA . GLU A 1 99 ? 110.228 22.796 13.899 1.00 25.24 101 GLU A CA 1
ATOM 686 C C . GLU A 1 99 ? 109.635 23.606 12.759 1.00 25.74 101 GLU A C 1
ATOM 687 O O . GLU A 1 99 ? 110.246 23.724 11.687 1.00 25.27 101 GLU A O 1
ATOM 693 N N . GLU A 1 100 ? 108.443 24.150 12.984 1.00 28.02 102 GLU A N 1
ATOM 694 C CA . GLU A 1 100 ? 107.835 25.092 12.042 1.00 31.42 102 GLU A CA 1
ATOM 695 C C . GLU A 1 100 ? 108.861 26.146 11.631 1.00 30.70 102 GLU A C 1
ATOM 696 O O . GLU A 1 100 ? 109.544 26.723 12.479 1.00 31.34 102 GLU A O 1
ATOM 702 N N . GLY A 1 101 ? 108.984 26.369 10.328 1.00 31.69 103 GLY A N 1
ATOM 703 C CA . GLY A 1 101 ? 109.892 27.378 9.810 1.00 32.67 103 GLY A CA 1
ATOM 704 C C . GLY A 1 101 ? 111.259 26.869 9.391 1.00 33.98 103 GLY A C 1
ATOM 705 O O . GLY A 1 101 ? 112.060 27.634 8.854 1.00 35.10 103 GLY A O 1
ATOM 706 N N . LEU A 1 102 ? 111.548 25.592 9.645 1.00 34.17 104 LEU A N 1
ATOM 707 C CA . LEU A 1 102 ? 112.796 24.992 9.162 1.00 33.83 104 LEU A CA 1
ATOM 708 C C . LEU A 1 102 ? 112.838 25.154 7.646 1.00 34.12 104 LEU A C 1
ATOM 709 O O . LEU A 1 102 ? 111.895 24.763 6.965 1.00 33.37 104 LEU A O 1
ATOM 714 N N . PRO A 1 103 ? 113.918 25.754 7.113 1.00 35.35 105 PRO A N 1
ATOM 715 C CA . PRO A 1 103 ? 114.013 25.941 5.669 1.00 36.08 105 PRO A CA 1
ATOM 716 C C . PRO A 1 103 ? 113.799 24.629 4.926 1.00 36.67 105 PRO A C 1
ATOM 717 O O . PRO A 1 103 ? 114.341 23.590 5.326 1.00 35.72 105 PRO A O 1
ATOM 721 N N . MET A 1 104 ? 112.995 24.677 3.869 1.00 36.89 106 MET A N 1
ATOM 722 C CA . MET A 1 104 ? 112.737 23.502 3.053 1.00 37.72 106 MET A CA 1
ATOM 723 C C . MET A 1 104 ? 114.022 22.948 2.457 1.00 36.90 106 MET A C 1
ATOM 724 O O . MET A 1 104 ? 114.163 21.738 2.311 1.00 36.17 106 MET A O 1
ATOM 729 N N . GLU A 1 105 ? 114.952 23.844 2.133 1.00 36.41 107 GLU A N 1
ATOM 730 C CA . GLU A 1 105 ? 116.253 23.480 1.569 1.00 36.87 107 GLU A CA 1
ATOM 731 C C . GLU A 1 105 ? 117.034 22.544 2.504 1.00 35.19 107 GLU A C 1
ATOM 732 O O . GLU A 1 105 ? 117.650 21.570 2.060 1.00 33.47 107 GLU A O 1
ATOM 738 N N . THR A 1 106 ? 116.985 22.847 3.797 1.00 33.83 108 THR A N 1
ATOM 739 C CA . THR A 1 106 ? 117.629 22.033 4.825 1.00 32.45 108 THR A CA 1
ATOM 740 C C . THR A 1 106 ? 116.954 20.670 4.948 1.00 29.53 108 THR A C 1
ATOM 741 O O . THR A 1 106 ? 117.626 19.643 4.917 1.00 27.84 108 THR A O 1
ATOM 745 N N . LEU A 1 107 ? 115.629 20.665 5.071 1.00 28.05 109 LEU A N 1
ATOM 746 C CA . LEU A 1 107 ? 114.876 19.417 5.139 1.00 27.90 109 LEU A CA 1
ATOM 747 C C . LEU A 1 107 ? 115.135 18.527 3.919 1.00 26.97 109 LEU A C 1
ATOM 748 O O . LEU A 1 107 ? 115.325 17.316 4.063 1.00 25.91 109 LEU A O 1
ATOM 753 N N A LYS A 1 108 ? 115.147 19.128 2.730 0.60 26.53 110 LYS A N 1
ATOM 754 N N B LYS A 1 108 ? 115.142 19.142 2.735 0.40 26.27 110 LYS A N 1
ATOM 755 C CA A LYS A 1 108 ? 115.379 18.378 1.497 0.60 26.60 110 LYS A CA 1
ATOM 756 C CA B LYS A 1 108 ? 115.386 18.439 1.476 0.40 26.13 110 LYS A CA 1
ATOM 757 C C A LYS A 1 108 ? 116.763 17.733 1.477 0.60 25.55 110 LYS A C 1
ATOM 758 C C B LYS A 1 108 ? 116.753 17.758 1.460 0.40 25.26 110 LYS A C 1
ATOM 759 O O A LYS A 1 108 ? 116.902 16.579 1.072 0.60 26.09 110 LYS A O 1
ATOM 760 O O B LYS A 1 108 ? 116.870 16.604 1.047 0.40 25.68 110 LYS A O 1
ATOM 771 N N . ALA A 1 109 ? 117.775 18.479 1.919 1.00 24.49 111 ALA A N 1
ATOM 772 C CA . ALA A 1 109 ? 119.146 17.956 1.992 1.00 23.50 111 ALA A CA 1
ATOM 773 C C . ALA A 1 109 ? 119.255 16.759 2.943 1.00 22.04 111 ALA A C 1
ATOM 774 O O . ALA A 1 109 ? 119.915 15.764 2.621 1.00 23.12 111 ALA A O 1
ATOM 776 N N . VAL A 1 110 ? 118.592 16.855 4.095 1.00 21.27 112 VAL A N 1
ATOM 777 C CA . VAL A 1 110 ? 118.561 15.770 5.079 1.00 22.29 112 VAL A CA 1
ATOM 778 C C . VAL A 1 110 ? 117.880 14.538 4.484 1.00 23.69 112 VAL A C 1
ATOM 779 O O . VAL A 1 110 ? 118.436 13.436 4.499 1.00 23.98 112 VAL A O 1
ATOM 783 N N . VAL A 1 111 ? 116.683 14.735 3.935 1.00 24.26 113 VAL A N 1
ATOM 784 C CA . VAL A 1 111 ? 115.912 13.633 3.365 1.00 23.80 113 VAL A CA 1
ATOM 785 C C . VAL A 1 111 ? 116.637 12.970 2.194 1.00 23.10 113 VAL A C 1
ATOM 786 O O . VAL A 1 111 ? 116.642 11.740 2.082 1.00 23.30 113 VAL A O 1
ATOM 790 N N . THR A 1 112 ? 117.259 13.785 1.343 1.00 23.80 114 THR A N 1
ATOM 791 C CA . THR A 1 112 ? 118.028 13.291 0.197 1.00 25.32 114 THR A CA 1
ATOM 792 C C . THR A 1 112 ? 119.187 12.394 0.650 1.00 24.38 114 THR A C 1
ATOM 793 O O . THR A 1 112 ? 119.426 11.334 0.065 1.00 22.53 114 THR A O 1
ATOM 797 N N . SER A 1 113 ? 119.888 12.824 1.698 1.00 24.22 115 SER A N 1
ATOM 798 C CA . SER A 1 113 ? 120.995 12.055 2.260 1.00 24.42 115 SER A CA 1
ATOM 799 C C . SER A 1 113 ? 120.521 10.756 2.922 1.00 23.62 115 SER A C 1
ATOM 800 O O . SER A 1 113 ? 121.135 9.707 2.730 1.00 23.98 115 SER A O 1
ATOM 803 N N . MET A 1 114 ? 119.421 10.818 3.676 1.00 23.24 116 MET A N 1
ATOM 804 C CA . MET A 1 114 ? 118.801 9.609 4.236 1.00 23.70 116 MET A CA 1
ATOM 805 C C . MET A 1 114 ? 118.491 8.598 3.155 1.00 22.75 116 MET A C 1
ATOM 806 O O . MET A 1 114 ? 118.854 7.418 3.260 1.00 20.88 116 MET A O 1
ATOM 811 N N . ALA A 1 115 ? 117.790 9.064 2.123 1.00 22.05 117 ALA A N 1
ATOM 812 C CA . ALA A 1 115 ? 117.330 8.195 1.050 1.00 22.40 117 ALA A CA 1
ATOM 813 C C . ALA A 1 115 ? 118.508 7.554 0.330 1.00 21.70 117 ALA A C 1
ATOM 814 O O . ALA A 1 115 ? 118.472 6.359 0.020 1.00 22.62 117 ALA A O 1
ATOM 816 N N . GLU A 1 116 ? 119.541 8.351 0.060 1.00 22.33 118 GLU A N 1
ATOM 817 C CA . GLU A 1 116 ? 120.745 7.856 -0.615 1.00 24.15 118 GLU A CA 1
ATOM 818 C C . GLU A 1 116 ? 121.478 6.825 0.242 1.00 22.53 118 GLU A C 1
ATOM 819 O O . GLU A 1 116 ? 121.905 5.782 -0.263 1.00 21.41 118 GLU A O 1
ATOM 825 N N . THR A 1 117 ? 121.609 7.118 1.536 1.00 21.65 119 THR A N 1
ATOM 826 C CA . THR A 1 117 ? 122.301 6.223 2.470 1.00 20.65 119 THR A CA 1
ATOM 827 C C . THR A 1 117 ? 121.577 4.880 2.554 1.00 20.03 119 THR A C 1
ATOM 828 O O . THR A 1 117 ? 122.210 3.824 2.468 1.00 19.85 119 THR A O 1
ATOM 832 N N . ALA A 1 118 ? 120.254 4.923 2.702 1.00 18.97 120 ALA A N 1
ATOM 833 C CA . ALA A 1 118 ? 119.442 3.703 2.721 1.00 19.23 120 ALA A CA 1
ATOM 834 C C . ALA A 1 118 ? 119.561 2.921 1.409 1.00 19.55 120 ALA A C 1
ATOM 835 O O . ALA A 1 118 ? 119.707 1.704 1.423 1.00 20.45 120 ALA A O 1
ATOM 837 N N . ARG A 1 119 ? 119.510 3.630 0.283 1.00 21.04 121 ARG A N 1
ATOM 838 C CA . ARG A 1 119 ? 119.538 3.008 -1.044 1.00 24.74 121 ARG A CA 1
ATOM 839 C C . ARG A 1 119 ? 120.857 2.257 -1.264 1.00 25.05 121 ARG A C 1
ATOM 840 O O . ARG A 1 119 ? 120.868 1.105 -1.720 1.00 24.26 121 ARG A O 1
ATOM 848 N N . THR A 1 120 ? 121.957 2.923 -0.920 1.00 24.37 122 THR A N 1
ATOM 849 C CA . THR A 1 120 ? 123.301 2.344 -0.980 1.00 27.62 122 THR A CA 1
ATOM 850 C C . THR A 1 120 ? 123.446 1.105 -0.082 1.00 25.84 122 THR A C 1
ATOM 851 O O . THR A 1 120 ? 124.170 0.172 -0.423 1.00 26.45 122 THR A O 1
ATOM 855 N N . ALA A 1 121 ? 122.746 1.092 1.050 1.00 25.40 123 ALA A N 1
ATOM 856 C CA . ALA A 1 121 ? 122.861 -0.016 2.006 1.00 24.04 123 ALA A CA 1
ATOM 857 C C . ALA A 1 121 ? 121.884 -1.160 1.742 1.00 23.57 123 ALA A C 1
ATOM 858 O O . ALA A 1 121 ? 121.879 -2.158 2.470 1.00 23.08 123 ALA A O 1
ATOM 860 N N . GLY A 1 122 ? 121.058 -1.013 0.707 1.00 23.29 124 GLY A N 1
ATOM 861 C CA . GLY A 1 122 ? 120.043 -2.012 0.371 1.00 21.77 124 GLY A CA 1
ATOM 862 C C . GLY A 1 122 ? 118.889 -2.034 1.363 1.00 21.78 124 GLY A C 1
ATOM 863 O O . GLY A 1 122 ? 118.222 -3.057 1.529 1.00 23.43 124 GLY A O 1
ATOM 864 N N . ILE A 1 123 ? 118.653 -0.898 2.016 1.00 19.93 125 ILE A N 1
ATOM 865 C CA . ILE A 1 123 ? 117.636 -0.779 3.060 1.00 20.47 125 ILE A CA 1
ATOM 866 C C . ILE A 1 123 ? 116.419 -0.009 2.544 1.00 20.60 125 ILE A C 1
ATOM 867 O O . ILE A 1 123 ? 116.568 1.042 1.915 1.00 20.90 125 ILE A O 1
ATOM 872 N N . ALA A 1 124 ? 115.226 -0.538 2.812 1.00 20.60 126 ALA A N 1
ATOM 873 C CA . ALA A 1 124 ? 113.975 0.141 2.466 1.00 20.97 126 ALA A CA 1
ATOM 874 C C . ALA A 1 124 ? 113.359 0.829 3.680 1.00 19.86 126 ALA A C 1
ATOM 875 O O . ALA A 1 124 ? 113.222 0.220 4.739 1.00 19.91 126 ALA A O 1
ATOM 877 N N . ILE A 1 125 ? 112.997 2.102 3.521 1.00 19.78 127 ILE A N 1
ATOM 878 C CA . ILE A 1 125 ? 112.230 2.811 4.539 1.00 20.27 127 ILE A CA 1
ATOM 879 C C . ILE A 1 125 ? 110.750 2.562 4.233 1.00 21.61 127 ILE A C 1
ATOM 880 O O . ILE A 1 125 ? 110.184 3.139 3.295 1.00 20.18 127 ILE A O 1
ATOM 885 N N . VAL A 1 126 ? 110.146 1.679 5.023 1.00 20.43 128 VAL A N 1
ATOM 886 C CA . VAL A 1 126 ? 108.875 1.056 4.662 1.00 20.05 128 VAL A CA 1
ATOM 887 C C . VAL A 1 126 ? 107.681 1.725 5.315 1.00 21.65 128 VAL A C 1
ATOM 888 O O . VAL A 1 126 ? 106.536 1.472 4.936 1.00 21.09 128 VAL A O 1
ATOM 892 N N . THR A 1 127 ? 107.946 2.560 6.313 1.00 21.65 129 THR A N 1
ATOM 893 C CA . THR A 1 127 ? 106.887 3.251 7.028 1.00 22.30 129 THR A CA 1
ATOM 894 C C . THR A 1 127 ? 107.463 4.459 7.752 1.00 21.94 129 THR A C 1
ATOM 895 O O . THR A 1 127 ? 108.658 4.509 8.038 1.00 20.59 129 THR A O 1
ATOM 899 N N . GLY A 1 128 ? 106.609 5.428 8.052 1.00 21.83 130 GLY A N 1
ATOM 900 C CA . GLY A 1 128 ? 107.079 6.672 8.622 1.00 23.29 130 GLY A CA 1
ATOM 901 C C . GLY A 1 128 ? 105.998 7.557 9.194 1.00 24.61 130 GLY A C 1
ATOM 902 O O . GLY A 1 128 ? 104.812 7.214 9.186 1.00 23.87 130 GLY A O 1
ATOM 903 N N . ASP A 1 129 ? 106.434 8.707 9.693 1.00 25.13 131 ASP A N 1
ATOM 904 C CA . ASP A 1 129 ? 105.562 9.685 10.311 1.00 27.33 131 ASP A CA 1
ATOM 905 C C . ASP A 1 129 ? 106.318 11.002 10.337 1.00 28.19 131 ASP A C 1
ATOM 906 O O . ASP A 1 129 ? 107.554 11.022 10.440 1.00 27.47 131 ASP A O 1
ATOM 911 N N . THR A 1 130 ? 105.575 12.097 10.212 1.00 26.86 132 THR A N 1
ATOM 912 C CA . THR A 1 130 ? 106.122 13.435 10.376 1.00 27.28 132 THR A CA 1
ATOM 913 C C . THR A 1 130 ? 105.220 14.218 11.325 1.00 26.59 132 THR A C 1
ATOM 914 O O . THR A 1 130 ? 103.994 14.201 11.176 1.00 24.49 132 THR A O 1
ATOM 918 N N . LYS A 1 131 ? 105.827 14.867 12.316 1.00 24.91 133 LYS A N 1
ATOM 919 C CA . LYS A 1 131 ? 105.120 15.811 13.175 1.00 24.98 133 LYS A CA 1
ATOM 920 C C . LYS A 1 131 ? 105.799 17.171 13.097 1.00 26.18 133 LYS A C 1
ATOM 921 O O . LYS A 1 131 ? 107.033 17.261 13.130 1.00 25.98 133 LYS A O 1
ATOM 927 N N . VAL A 1 132 ? 104.995 18.226 12.989 1.00 25.15 134 VAL A N 1
ATOM 928 C CA . VAL A 1 132 ? 105.522 19.590 13.029 1.00 26.43 134 VAL A CA 1
ATOM 929 C C . VAL A 1 132 ? 105.136 20.228 14.359 1.00 26.08 134 VAL A C 1
ATOM 930 O O . VAL A 1 132 ? 103.984 20.137 14.780 1.00 26.31 134 VAL A O 1
ATOM 934 N N . VAL A 1 133 ? 106.104 20.843 15.031 1.00 23.88 135 VAL A N 1
ATOM 935 C CA . VAL A 1 133 ? 105.832 21.607 16.252 1.00 24.18 135 VAL A CA 1
ATOM 936 C C . VAL A 1 133 ? 106.088 23.092 15.984 1.00 25.74 135 VAL A C 1
ATOM 937 O O . VAL A 1 133 ? 106.695 23.439 14.974 1.00 25.82 135 VAL A O 1
ATOM 941 N N . GLN A 1 134 ? 105.609 23.969 16.862 1.00 27.42 136 GLN A N 1
ATOM 942 C CA . GLN A 1 134 ? 105.780 25.404 16.625 1.00 31.51 136 GLN A CA 1
ATOM 943 C C . GLN A 1 134 ? 107.228 25.837 16.845 1.00 32.31 136 GLN A C 1
ATOM 944 O O . GLN A 1 134 ? 108.017 25.101 17.441 1.00 31.69 136 GLN A O 1
ATOM 950 N N . ARG A 1 135 ? 107.565 27.022 16.339 1.00 33.16 137 ARG A N 1
ATOM 951 C CA . ARG A 1 135 ? 108.865 27.641 16.580 1.00 34.70 137 ARG A CA 1
ATOM 952 C C . ARG A 1 135 ? 109.199 27.617 18.067 1.00 32.96 137 ARG A C 1
ATOM 953 O O . ARG A 1 135 ? 108.383 28.014 18.896 1.00 33.57 137 ARG A O 1
ATOM 961 N N . GLY A 1 136 ? 110.386 27.116 18.400 1.00 31.97 138 GLY A N 1
ATOM 962 C CA . GLY A 1 136 ? 110.830 27.046 19.793 1.00 30.52 138 GLY A CA 1
ATOM 963 C C . GLY A 1 136 ? 110.506 25.754 20.524 1.00 30.60 138 GLY A C 1
ATOM 964 O O . GLY A 1 136 ? 111.146 25.447 21.531 1.00 30.88 138 GLY A O 1
ATOM 965 N N . ALA A 1 137 ? 109.519 24.995 20.033 1.00 29.29 139 ALA A N 1
ATOM 966 C CA . ALA A 1 137 ? 109.134 23.717 20.664 1.00 27.57 139 ALA A CA 1
ATOM 967 C C . ALA A 1 137 ? 110.045 22.537 20.294 1.00 26.51 139 ALA A C 1
ATOM 968 O O . ALA A 1 137 ? 110.001 21.488 20.937 1.00 26.04 139 ALA A O 1
ATOM 970 N N . ALA A 1 138 ? 110.849 22.702 19.247 1.00 26.46 140 ALA A N 1
ATOM 971 C CA . ALA A 1 138 ? 111.941 21.779 18.940 1.00 27.25 140 ALA A CA 1
ATOM 972 C C . ALA A 1 138 ? 113.062 22.538 18.251 1.00 28.06 140 ALA A C 1
ATOM 973 O O . ALA A 1 138 ? 112.812 23.517 17.552 1.00 28.97 140 ALA A O 1
ATOM 975 N N . ASP A 1 139 ? 114.297 22.092 18.454 1.00 27.58 141 ASP A N 1
ATOM 976 C CA . ASP A 1 139 ? 115.439 22.734 17.821 1.00 27.64 141 ASP A CA 1
ATOM 977 C C . ASP A 1 139 ? 115.652 22.153 16.426 1.00 26.02 141 ASP A C 1
ATOM 978 O O . ASP A 1 139 ? 116.453 21.234 16.232 1.00 25.51 141 ASP A O 1
ATOM 983 N N . LYS A 1 140 ? 114.904 22.695 15.466 1.00 24.56 142 LYS A N 1
ATOM 984 C CA . LYS A 1 140 ? 115.047 22.400 14.034 1.00 24.66 142 LYS A CA 1
ATOM 985 C C . LYS A 1 140 ? 114.468 21.060 13.566 1.00 24.44 142 LYS A C 1
ATOM 986 O O . LYS A 1 140 ? 113.438 21.036 12.884 1.00 22.85 142 LYS A O 1
ATOM 992 N N . LEU A 1 141 ? 115.138 19.960 13.921 1.00 22.86 143 LEU A N 1
ATOM 993 C CA A LEU A 1 141 ? 114.823 18.643 13.370 0.60 23.40 143 LEU A CA 1
ATOM 994 C CA B LEU A 1 141 ? 114.777 18.637 13.413 0.40 22.43 143 LEU A CA 1
ATOM 995 C C . LEU A 1 141 ? 115.338 17.516 14.271 1.00 22.93 143 LEU A C 1
ATOM 996 O O . LEU A 1 141 ? 116.541 17.473 14.565 1.00 22.35 143 LEU A O 1
ATOM 1005 N N . PHE A 1 142 ? 114.440 16.613 14.682 1.00 20.70 144 PHE A N 1
ATOM 1006 C CA . PHE A 1 142 ? 114.803 15.369 15.377 1.00 19.90 144 PHE A CA 1
ATOM 1007 C C . PHE A 1 142 ? 114.303 14.185 14.549 1.00 19.68 144 PHE A C 1
ATOM 1008 O O . PHE A 1 142 ? 113.260 14.281 13.893 1.00 19.92 144 PHE A O 1
ATOM 1016 N N . ILE A 1 143 ? 115.036 13.073 14.578 1.00 18.34 145 ILE A N 1
ATOM 1017 C CA . ILE A 1 143 ? 114.653 11.879 13.813 1.00 17.59 145 ILE A CA 1
ATOM 1018 C C . ILE A 1 143 ? 114.686 10.656 14.723 1.00 19.59 145 ILE A C 1
ATOM 1019 O O . ILE A 1 143 ? 115.613 10.496 15.521 1.00 18.88 145 ILE A O 1
ATOM 1024 N N . ASN A 1 144 ? 113.668 9.810 14.620 1.00 18.59 146 ASN A N 1
ATOM 1025 C CA . ASN A 1 144 ? 113.749 8.463 15.172 1.00 19.40 146 ASN A CA 1
ATOM 1026 C C . ASN A 1 144 ? 113.687 7.446 14.050 1.00 19.52 146 ASN A C 1
ATOM 1027 O O . ASN A 1 144 ? 112.861 7.562 13.139 1.00 18.56 146 ASN A O 1
ATOM 1032 N N . THR A 1 145 ? 114.580 6.463 14.092 1.00 18.79 147 THR A N 1
ATOM 1033 C CA . THR A 1 145 ? 114.471 5.337 13.180 1.00 17.54 147 THR A CA 1
ATOM 1034 C C . THR A 1 145 ? 114.444 4.049 13.982 1.00 18.32 147 THR A C 1
ATOM 1035 O O . THR A 1 145 ? 115.092 3.942 15.025 1.00 18.44 147 THR A O 1
ATOM 1039 N N . ALA A 1 146 ? 113.662 3.089 13.510 1.00 17.50 148 ALA A N 1
ATOM 1040 C CA . ALA A 1 146 ? 113.668 1.736 14.058 1.00 18.17 148 ALA A CA 1
ATOM 1041 C C . ALA A 1 146 ? 113.958 0.814 12.896 1.00 19.85 148 ALA A C 1
ATOM 1042 O O . ALA A 1 146 ? 113.576 1.109 11.762 1.00 19.62 148 ALA A O 1
ATOM 1044 N N . GLY A 1 147 ? 114.630 -0.299 13.167 1.00 19.30 149 GLY A N 1
ATOM 1045 C CA . GLY A 1 147 ? 115.097 -1.160 12.086 1.00 19.65 149 GLY A CA 1
ATOM 1046 C C . GLY A 1 147 ? 115.072 -2.629 12.408 1.00 18.61 149 GLY A C 1
ATOM 1047 O O . GLY A 1 147 ? 115.049 -3.023 13.582 1.00 18.00 149 GLY A O 1
ATOM 1048 N N . MET A 1 148 ? 115.095 -3.448 11.365 1.00 17.47 150 MET A N 1
ATOM 1049 C CA . MET A 1 148 ? 115.049 -4.894 11.559 1.00 18.91 150 MET A CA 1
ATOM 1050 C C . MET A 1 148 ? 115.795 -5.673 10.485 1.00 18.38 150 MET A C 1
ATOM 1051 O O . MET A 1 148 ? 115.994 -5.191 9.367 1.00 18.72 150 MET A O 1
ATOM 1056 N N . GLY A 1 149 ? 116.193 -6.887 10.850 1.00 18.81 151 GLY A N 1
ATOM 1057 C CA . GLY A 1 149 ? 116.834 -7.833 9.941 1.00 18.65 151 GLY A CA 1
ATOM 1058 C C . GLY A 1 149 ? 116.854 -9.184 10.632 1.00 18.91 151 GLY A C 1
ATOM 1059 O O . GLY A 1 149 ? 116.706 -9.256 11.849 1.00 18.50 151 GLY A O 1
ATOM 1060 N N . ALA A 1 150 ? 117.022 -10.252 9.856 1.00 19.24 152 ALA A N 1
ATOM 1061 C CA . ALA A 1 150 ? 116.998 -11.606 10.405 1.00 20.62 152 ALA A CA 1
ATOM 1062 C C . ALA A 1 150 ? 118.414 -12.079 10.712 1.00 20.96 152 ALA A C 1
ATOM 1063 O O . ALA A 1 150 ? 119.309 -11.958 9.872 1.00 21.26 152 ALA A O 1
ATOM 1065 N N . ILE A 1 151 ? 118.608 -12.598 11.921 1.00 21.69 153 ILE A N 1
ATOM 1066 C CA . ILE A 1 151 ? 119.920 -13.080 12.347 1.00 22.58 153 ILE A CA 1
ATOM 1067 C C . ILE A 1 151 ? 120.088 -14.533 11.911 1.00 23.62 153 ILE A C 1
ATOM 1068 O O . ILE A 1 151 ? 119.297 -15.386 12.313 1.00 22.71 153 ILE A O 1
ATOM 1073 N N . PRO A 1 152 ? 121.124 -14.819 11.099 1.00 25.21 154 PRO A N 1
ATOM 1074 C CA . PRO A 1 152 ? 121.391 -16.197 10.683 1.00 26.15 154 PRO A CA 1
ATOM 1075 C C . PRO A 1 152 ? 121.451 -17.136 11.883 1.00 26.62 154 PRO A C 1
ATOM 1076 O O . PRO A 1 152 ? 121.966 -16.765 12.948 1.00 25.92 154 PRO A O 1
ATOM 1080 N N . THR A 1 153 ? 120.901 -18.335 11.712 1.00 28.23 155 THR A N 1
ATOM 1081 C CA . THR A 1 153 ? 120.748 -19.291 12.810 1.00 31.25 155 THR A CA 1
ATOM 1082 C C . THR A 1 153 ? 122.100 -19.648 13.450 1.00 31.15 155 THR A C 1
ATOM 1083 O O . THR A 1 153 ? 122.175 -19.875 14.662 1.00 32.14 155 THR A O 1
ATOM 1087 N N . ASN A 1 154 ? 123.157 -19.653 12.641 1.00 31.45 156 ASN A N 1
ATOM 1088 C CA . ASN A 1 154 ? 124.481 -20.080 13.105 1.00 34.05 156 ASN A CA 1
ATOM 1089 C C . ASN A 1 154 ? 125.317 -18.984 13.772 1.00 34.10 156 ASN A C 1
ATOM 1090 O O . ASN A 1 154 ? 126.405 -19.256 14.281 1.00 34.03 156 ASN A O 1
ATOM 1095 N N . ILE A 1 155 ? 124.812 -17.750 13.765 1.00 32.84 157 ILE A N 1
ATOM 1096 C CA . ILE A 1 155 ? 125.523 -16.641 14.399 1.00 32.51 157 ILE A CA 1
ATOM 1097 C C . ILE A 1 155 ? 125.004 -16.397 15.812 1.00 33.86 157 ILE A C 1
ATOM 1098 O O . ILE A 1 155 ? 123.822 -16.097 16.013 1.00 34.48 157 ILE A O 1
ATOM 1103 N N . HIS A 1 156 ? 125.896 -16.531 16.789 1.00 34.85 158 HIS A N 1
ATOM 1104 C CA . HIS A 1 156 ? 125.530 -16.337 18.186 1.00 35.55 158 HIS A CA 1
ATOM 1105 C C . HIS A 1 156 ? 126.494 -15.401 18.910 1.00 35.82 158 HIS A C 1
ATOM 1106 O O . HIS A 1 156 ? 127.253 -15.816 19.797 1.00 36.39 158 HIS A O 1
ATOM 1113 N N . TRP A 1 157 ? 126.443 -14.129 18.526 1.00 33.78 159 TRP A N 1
ATOM 1114 C CA . TRP A 1 157 ? 127.295 -13.107 19.117 1.00 31.93 159 TRP A CA 1
ATOM 1115 C C . TRP A 1 157 ? 126.607 -12.457 20.313 1.00 32.95 159 TRP A C 1
ATOM 1116 O O . TRP A 1 157 ? 125.470 -11.976 20.210 1.00 34.28 159 TRP A O 1
ATOM 1127 N N . GLY A 1 158 ? 127.308 -12.447 21.444 1.00 31.58 160 GLY A N 1
ATOM 1128 C CA . GLY A 1 158 ? 126.816 -11.848 22.681 1.00 32.08 160 GLY A CA 1
ATOM 1129 C C . GLY A 1 158 ? 127.913 -11.809 23.727 1.00 32.19 160 GLY A C 1
ATOM 1130 O O . GLY A 1 158 ? 128.774 -12.684 23.756 1.00 32.31 160 GLY A O 1
ATOM 1131 N N . ALA A 1 159 ? 127.874 -10.797 24.589 1.00 33.01 161 ALA A N 1
ATOM 1132 C CA . ALA A 1 159 ? 128.919 -10.582 25.594 1.00 34.36 161 ALA A CA 1
ATOM 1133 C C . ALA A 1 159 ? 128.851 -11.559 26.768 1.00 35.54 161 ALA A C 1
ATOM 1134 O O . ALA A 1 159 ? 129.852 -11.756 27.466 1.00 35.09 161 ALA A O 1
ATOM 1136 N N . GLN A 1 160 ? 127.680 -12.171 26.973 1.00 36.13 162 GLN A N 1
ATOM 1137 C CA A GLN A 1 160 ? 127.493 -13.181 28.019 0.60 37.28 162 GLN A CA 1
ATOM 1138 C CA B GLN A 1 160 ? 127.487 -13.180 28.020 0.40 36.55 162 GLN A CA 1
ATOM 1139 C C . GLN A 1 160 ? 128.441 -14.359 27.839 1.00 36.51 162 GLN A C 1
ATOM 1140 O O . GLN A 1 160 ? 128.744 -15.068 28.794 1.00 37.15 162 GLN A O 1
ATOM 1151 N N . THR A 1 161 ? 128.906 -14.557 26.607 1.00 36.84 163 THR A N 1
ATOM 1152 C CA . THR A 1 161 ? 129.747 -15.700 26.256 1.00 35.86 163 THR A CA 1
ATOM 1153 C C . THR A 1 161 ? 131.232 -15.506 26.556 1.00 35.90 163 THR A C 1
ATOM 1154 O O . THR A 1 161 ? 132.000 -16.466 26.495 1.00 36.14 163 THR A O 1
ATOM 1158 N N . LEU A 1 162 ? 131.637 -14.278 26.876 1.00 35.25 164 LEU A N 1
ATOM 1159 C CA . LEU A 1 162 ? 133.060 -13.973 27.065 1.00 34.59 164 LEU A CA 1
ATOM 1160 C C . LEU A 1 162 ? 133.659 -14.648 28.296 1.00 34.32 164 LEU A C 1
ATOM 1161 O O . LEU A 1 162 ? 133.004 -14.772 29.332 1.00 33.35 164 LEU A O 1
ATOM 1166 N N . THR A 1 163 ? 134.907 -15.090 28.151 1.00 34.83 165 THR A N 1
ATOM 1167 C CA . THR A 1 163 ? 135.650 -15.763 29.218 1.00 35.28 165 THR A CA 1
ATOM 1168 C C . THR A 1 163 ? 137.102 -15.280 29.249 1.00 34.42 165 THR A C 1
ATOM 1169 O O . THR A 1 163 ? 137.600 -14.731 28.261 1.00 33.99 165 THR A O 1
ATOM 1173 N N . ALA A 1 164 ? 137.771 -15.489 30.383 1.00 33.39 166 ALA A N 1
ATOM 1174 C CA . ALA A 1 164 ? 139.169 -15.096 30.567 1.00 33.03 166 ALA A CA 1
ATOM 1175 C C . ALA A 1 164 ? 140.057 -15.584 29.424 1.00 32.69 166 ALA A C 1
ATOM 1176 O O . ALA A 1 164 ? 139.981 -16.747 29.019 1.00 33.37 166 ALA A O 1
ATOM 1178 N N . GLY A 1 165 ? 140.883 -14.684 28.895 1.00 30.87 167 GLY A N 1
ATOM 1179 C CA . GLY A 1 165 ? 141.747 -15.003 27.764 1.00 30.44 167 GLY A CA 1
ATOM 1180 C C . GLY A 1 165 ? 141.256 -14.483 26.425 1.00 30.05 167 GLY A C 1
ATOM 1181 O O . GLY A 1 165 ? 142.030 -14.408 25.477 1.00 30.75 167 GLY A O 1
ATOM 1182 N N . ASP A 1 166 ? 139.972 -14.136 26.332 1.00 30.59 168 ASP A N 1
ATOM 1183 C CA . ASP A 1 166 ? 139.425 -13.564 25.090 1.00 30.35 168 ASP A CA 1
ATOM 1184 C C . ASP A 1 166 ? 140.086 -12.224 24.793 1.00 29.36 168 ASP A C 1
ATOM 1185 O O . ASP A 1 166 ? 140.480 -11.503 25.712 1.00 28.86 168 ASP A O 1
ATOM 1190 N N . ILE A 1 167 ? 140.223 -11.913 23.506 1.00 28.19 169 ILE A N 1
ATOM 1191 C CA . ILE A 1 167 ? 140.918 -10.708 23.058 1.00 28.02 169 ILE A CA 1
ATOM 1192 C C . ILE A 1 167 ? 139.930 -9.617 22.604 1.00 26.88 169 ILE A C 1
ATOM 1193 O O . ILE A 1 167 ? 138.900 -9.921 21.988 1.00 25.34 169 ILE A O 1
ATOM 1198 N N . LEU A 1 168 ? 140.242 -8.364 22.932 1.00 25.76 170 LEU A N 1
ATOM 1199 C CA A LEU A 1 168 ? 139.413 -7.252 22.481 0.50 25.57 170 LEU A CA 1
ATOM 1200 C CA B LEU A 1 168 ? 139.436 -7.201 22.540 0.50 25.72 170 LEU A CA 1
ATOM 1201 C C . LEU A 1 168 ? 140.060 -6.434 21.379 1.00 24.86 170 LEU A C 1
ATOM 1202 O O . LEU A 1 168 ? 141.235 -6.042 21.463 1.00 23.32 170 LEU A O 1
ATOM 1211 N N . LEU A 1 169 ? 139.263 -6.201 20.334 1.00 23.21 171 LEU A N 1
ATOM 1212 C CA A LEU A 1 169 ? 139.694 -5.443 19.166 0.60 23.58 171 LEU A CA 1
ATOM 1213 C CA B LEU A 1 169 ? 139.692 -5.449 19.159 0.40 23.52 171 LEU A CA 1
ATOM 1214 C C . LEU A 1 169 ? 138.785 -4.246 18.958 1.00 22.83 171 LEU A C 1
ATOM 1215 O O . LEU A 1 169 ? 137.644 -4.241 19.422 1.00 22.83 171 LEU A O 1
ATOM 1224 N N . VAL A 1 170 ? 139.299 -3.237 18.262 1.00 21.93 172 VAL A N 1
ATOM 1225 C CA . VAL A 1 170 ? 138.451 -2.178 17.708 1.00 22.14 172 VAL A CA 1
ATOM 1226 C C . VAL A 1 170 ? 138.667 -2.194 16.195 1.00 22.03 172 VAL A C 1
ATOM 1227 O O . VAL A 1 170 ? 139.748 -2.566 15.730 1.00 21.17 172 VAL A O 1
ATOM 1231 N N . SER A 1 171 ? 137.641 -1.818 15.427 1.00 21.45 173 SER A N 1
ATOM 1232 C CA . SER A 1 171 ? 137.718 -1.890 13.967 1.00 20.51 173 SER A CA 1
ATOM 1233 C C . SER A 1 171 ? 138.439 -0.690 13.346 1.00 20.39 173 SER A C 1
ATOM 1234 O O . SER A 1 171 ? 138.716 -0.683 12.150 1.00 21.65 173 SER A O 1
ATOM 1237 N N . GLY A 1 172 ? 138.745 0.322 14.152 1.00 21.46 174 GLY A N 1
ATOM 1238 C CA . GLY A 1 172 ? 139.429 1.511 13.643 1.00 20.17 174 GLY A CA 1
ATOM 1239 C C . GLY A 1 172 ? 139.698 2.533 14.723 1.00 20.51 174 GLY A C 1
ATOM 1240 O O . GLY A 1 172 ? 139.575 2.236 15.914 1.00 19.36 174 GLY A O 1
ATOM 1241 N N . THR A 1 173 ? 140.056 3.742 14.299 1.00 20.72 175 THR A N 1
ATOM 1242 C CA . THR A 1 173 ? 140.455 4.813 15.218 1.00 21.17 175 THR A CA 1
ATOM 1243 C C . THR A 1 173 ? 139.300 5.287 16.090 1.00 22.05 175 THR A C 1
ATOM 1244 O O . THR A 1 173 ? 138.129 5.241 15.679 1.00 21.10 175 THR A O 1
ATOM 1248 N N . LEU A 1 174 ? 139.629 5.754 17.292 1.00 20.79 176 LEU A N 1
ATOM 1249 C CA . LEU A 1 174 ? 138.610 6.053 18.291 1.00 20.74 176 LEU A CA 1
ATOM 1250 C C . LEU A 1 174 ? 138.321 7.543 18.446 1.00 19.99 176 LEU A C 1
ATOM 1251 O O . LEU A 1 174 ? 139.233 8.375 18.469 1.00 19.94 176 LEU A O 1
ATOM 1256 N N . GLY A 1 175 ? 137.035 7.872 18.534 1.00 19.13 177 GLY A N 1
ATOM 1257 C CA . GLY A 1 175 ? 136.614 9.213 18.928 1.00 17.35 177 GLY A CA 1
ATOM 1258 C C . GLY A 1 175 ? 136.475 10.237 17.820 1.00 19.71 177 GLY A C 1
ATOM 1259 O O . GLY A 1 175 ? 136.248 11.411 18.090 1.00 20.21 177 GLY A O 1
ATOM 1260 N N . ASP A 1 176 ? 136.595 9.795 16.575 1.00 21.30 178 ASP A N 1
ATOM 1261 C CA . ASP A 1 176 ? 136.493 10.692 15.418 1.00 23.68 178 ASP A CA 1
ATOM 1262 C C . ASP A 1 176 ? 135.211 11.517 15.371 1.00 22.15 178 ASP A C 1
ATOM 1263 O O . ASP A 1 176 ? 135.265 12.734 15.193 1.00 21.49 178 ASP A O 1
ATOM 1268 N N . HIS A 1 177 ? 134.067 10.859 15.542 1.00 21.74 179 HIS A N 1
ATOM 1269 C CA . HIS A 1 177 ? 132.787 11.565 15.500 1.00 21.19 179 HIS A CA 1
ATOM 1270 C C . HIS A 1 177 ? 132.663 12.553 16.661 1.00 20.07 179 HIS A C 1
ATOM 1271 O O . HIS A 1 177 ? 132.435 13.748 16.453 1.00 20.43 179 HIS A O 1
ATOM 1278 N N . GLY A 1 178 ? 132.820 12.053 17.883 1.00 19.07 180 GLY A N 1
ATOM 1279 C CA . GLY A 1 178 ? 132.732 12.901 19.062 1.00 18.78 180 GLY A CA 1
ATOM 1280 C C . GLY A 1 178 ? 133.649 14.106 18.968 1.00 20.43 180 GLY A C 1
ATOM 1281 O O . GLY A 1 178 ? 133.233 15.222 19.256 1.00 21.28 180 GLY A O 1
ATOM 1282 N N . ALA A 1 179 ? 134.894 13.879 18.554 1.00 20.55 181 ALA A N 1
ATOM 1283 C CA . ALA A 1 179 ? 135.880 14.957 18.451 1.00 21.66 181 ALA A CA 1
ATOM 1284 C C . ALA A 1 179 ? 135.472 16.003 17.413 1.00 21.79 181 ALA A C 1
ATOM 1285 O O . ALA A 1 179 ? 135.604 17.205 17.653 1.00 22.82 181 ALA A O 1
ATOM 1287 N N . THR A 1 180 ? 134.981 15.535 16.266 1.00 22.87 182 THR A N 1
ATOM 1288 C CA . THR A 1 180 ? 134.484 16.413 15.195 1.00 22.44 182 THR A CA 1
ATOM 1289 C C . THR A 1 180 ? 133.396 17.358 15.694 1.00 22.39 182 THR A C 1
ATOM 1290 O O . THR A 1 180 ? 133.439 18.560 15.424 1.00 23.72 182 THR A O 1
ATOM 1294 N N . ILE A 1 181 ? 132.434 16.816 16.437 1.00 21.42 183 ILE A N 1
ATOM 1295 C CA . ILE A 1 181 ? 131.316 17.615 16.931 1.00 21.48 183 ILE A CA 1
ATOM 1296 C C . ILE A 1 181 ? 131.757 18.579 18.029 1.00 22.67 183 ILE A C 1
ATOM 1297 O O . ILE A 1 181 ? 131.333 19.733 18.042 1.00 22.88 183 ILE A O 1
ATOM 1302 N N . LEU A 1 182 ? 132.611 18.105 18.938 1.00 23.47 184 LEU A N 1
ATOM 1303 C CA . LEU A 1 182 ? 133.191 18.964 19.985 1.00 24.46 184 LEU A CA 1
ATOM 1304 C C . LEU A 1 182 ? 133.933 20.158 19.401 1.00 24.62 184 LEU A C 1
ATOM 1305 O O . LEU A 1 182 ? 133.780 21.283 19.880 1.00 25.97 184 LEU A O 1
ATOM 1310 N N . ASN A 1 183 ? 134.738 19.904 18.370 1.00 25.31 185 ASN A N 1
ATOM 1311 C CA . ASN A 1 183 ? 135.475 20.957 17.683 1.00 27.25 185 ASN A CA 1
ATOM 1312 C C . ASN A 1 183 ? 134.544 22.006 17.070 1.00 28.72 185 ASN A C 1
ATOM 1313 O O . ASN A 1 183 ? 134.792 23.209 17.190 1.00 29.72 185 ASN A O 1
ATOM 1318 N N . LEU A 1 184 ? 133.479 21.546 16.416 1.00 28.82 186 LEU A N 1
ATOM 1319 C CA . LEU A 1 184 ? 132.499 22.445 15.813 1.00 30.03 186 LEU A CA 1
ATOM 1320 C C . LEU A 1 184 ? 131.792 23.278 16.873 1.00 30.26 186 LEU A C 1
ATOM 1321 O O . LEU A 1 184 ? 131.776 24.508 16.803 1.00 31.38 186 LEU A O 1
ATOM 1326 N N . ARG A 1 185 ? 131.226 22.593 17.862 1.00 29.73 187 ARG A N 1
ATOM 1327 C CA . ARG A 1 185 ? 130.391 23.221 18.883 1.00 30.05 187 ARG A CA 1
ATOM 1328 C C . ARG A 1 185 ? 131.165 24.139 19.826 1.00 31.52 187 ARG A C 1
ATOM 1329 O O . ARG A 1 185 ? 130.642 25.162 20.260 1.00 31.28 187 ARG A O 1
ATOM 1337 N N . GLU A 1 186 ? 132.398 23.767 20.151 1.00 32.84 188 GLU A N 1
ATOM 1338 C CA . GLU A 1 186 ? 133.196 24.535 21.112 1.00 36.08 188 GLU A CA 1
ATOM 1339 C C . GLU A 1 186 ? 134.280 25.371 20.430 1.00 36.48 188 GLU A C 1
ATOM 1340 O O . GLU A 1 186 ? 135.108 25.996 21.104 1.00 35.86 188 GLU A O 1
ATOM 1346 N N . GLN A 1 187 ? 134.259 25.368 19.095 1.00 36.64 189 GLN A N 1
ATOM 1347 C CA . GLN A 1 187 ? 135.137 26.192 18.254 1.00 38.79 189 GLN A CA 1
ATOM 1348 C C . GLN A 1 187 ? 136.604 26.064 18.653 1.00 37.22 189 GLN A C 1
ATOM 1349 O O . GLN A 1 187 ? 137.240 27.043 19.041 1.00 36.96 189 GLN A O 1
ATOM 1355 N N . LEU A 1 188 ? 137.133 24.848 18.539 1.00 35.93 190 LEU A N 1
ATOM 1356 C CA . LEU A 1 188 ? 138.454 24.525 19.082 1.00 34.97 190 LEU A CA 1
ATOM 1357 C C . LEU A 1 188 ? 139.615 24.769 18.119 1.00 35.97 190 LEU A C 1
ATOM 1358 O O . LEU A 1 188 ? 140.764 24.491 18.459 1.00 35.99 190 LEU A O 1
ATOM 1363 N N . GLY A 1 189 ? 139.313 25.279 16.925 1.00 36.14 191 GLY A N 1
ATOM 1364 C CA . GLY A 1 189 ? 140.335 25.641 15.941 1.00 37.71 191 GLY A CA 1
ATOM 1365 C C . GLY A 1 189 ? 140.942 24.498 15.143 1.00 39.46 191 GLY A C 1
ATOM 1366 O O . GLY A 1 189 ? 142.059 24.618 14.632 1.00 39.13 191 GLY A O 1
ATOM 1367 N N . LEU A 1 190 ? 140.219 23.388 15.025 1.00 40.98 192 LEU A N 1
ATOM 1368 C CA . LEU A 1 190 ? 140.705 22.251 14.234 1.00 42.47 192 LEU A CA 1
ATOM 1369 C C . LEU A 1 190 ? 139.826 21.938 13.014 1.00 43.71 192 LEU A C 1
ATOM 1370 O O . LEU A 1 190 ? 139.798 20.797 12.531 1.00 43.54 192 LEU A O 1
ATOM 1375 N N . ASP A 1 191 ? 139.116 22.953 12.517 1.00 44.65 193 ASP A N 1
ATOM 1376 C CA . ASP A 1 191 ? 138.324 22.815 11.289 1.00 45.99 193 ASP A CA 1
ATOM 1377 C C . ASP A 1 191 ? 139.229 22.399 10.134 1.00 45.23 193 ASP A C 1
ATOM 1378 O O . ASP A 1 191 ? 140.294 22.989 9.925 1.00 45.98 193 ASP A O 1
ATOM 1383 N N . GLY A 1 192 ? 138.814 21.369 9.403 1.00 43.55 194 GLY A N 1
ATOM 1384 C CA . GLY A 1 192 ? 139.571 20.896 8.247 1.00 42.36 194 GLY A CA 1
ATOM 1385 C C . GLY A 1 192 ? 140.390 19.644 8.501 1.00 41.42 194 GLY A C 1
ATOM 1386 O O . GLY A 1 192 ? 140.850 19.001 7.556 1.00 41.56 194 GLY A O 1
ATOM 1387 N N . GLU A 1 193 ? 140.563 19.295 9.776 1.00 40.21 195 GLU A N 1
ATOM 1388 C CA . GLU A 1 193 ? 141.375 18.138 10.177 1.00 39.11 195 GLU A CA 1
ATOM 1389 C C . GLU A 1 193 ? 140.522 16.986 10.716 1.00 37.20 195 GLU A C 1
ATOM 1390 O O . GLU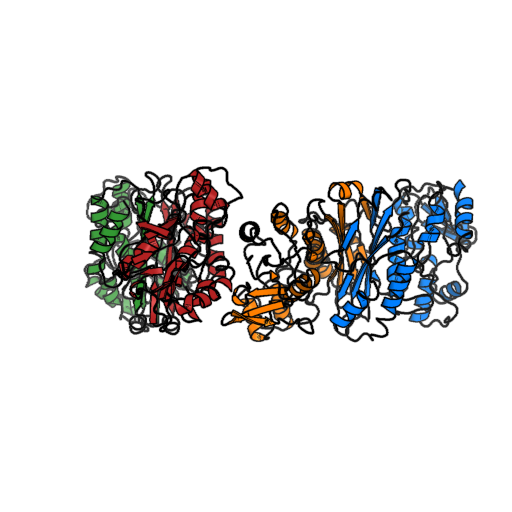 A 1 193 ? 140.927 15.822 10.654 1.00 38.41 195 GLU A O 1
ATOM 1396 N N . LEU A 1 194 ? 139.341 17.319 11.234 1.00 33.91 196 LEU A N 1
ATOM 1397 C CA . LEU A 1 194 ? 138.449 16.339 11.854 1.00 30.96 196 LEU A CA 1
ATOM 1398 C C . LEU A 1 194 ? 137.262 15.991 10.966 1.00 29.47 196 LEU A C 1
ATOM 1399 O O . LEU A 1 194 ? 136.632 16.874 10.390 1.00 26.53 196 LEU A O 1
ATOM 1404 N N . VAL A 1 195 ? 136.965 14.695 10.874 1.00 28.14 197 VAL A N 1
ATOM 1405 C CA . VAL A 1 195 ? 135.859 14.195 10.063 1.00 27.98 197 VAL A CA 1
ATOM 1406 C C . VAL A 1 195 ? 135.145 13.074 10.813 1.00 25.99 197 VAL A C 1
ATOM 1407 O O . VAL A 1 195 ? 135.794 12.196 11.385 1.00 23.53 197 VAL A O 1
ATOM 1411 N N . SER A 1 196 ? 133.812 13.110 10.807 1.00 24.46 198 SER A N 1
ATOM 1412 C CA . SER A 1 196 ? 133.001 12.021 11.357 1.00 24.09 198 SER A CA 1
ATOM 1413 C C . SER A 1 196 ? 133.235 10.726 10.592 1.00 24.34 198 SER A C 1
ATOM 1414 O O . SER A 1 196 ? 133.523 10.744 9.392 1.00 25.44 198 SER A O 1
ATOM 1417 N N . ASP A 1 197 ? 133.117 9.605 11.296 1.00 23.08 199 ASP A N 1
ATOM 1418 C CA . ASP A 1 197 ? 133.294 8.291 10.689 1.00 23.09 199 ASP A CA 1
ATOM 1419 C C . ASP A 1 197 ? 131.957 7.642 10.317 1.00 22.68 199 ASP A C 1
ATOM 1420 O O . ASP A 1 197 ? 131.910 6.450 9.994 1.00 21.52 199 ASP A O 1
ATOM 1425 N N . CYS A 1 198 ? 130.884 8.435 10.378 1.00 23.05 200 CYS A N 1
ATOM 1426 C CA A CYS A 1 198 ? 129.538 7.959 10.082 0.50 22.53 200 CYS A CA 1
ATOM 1427 C CA B CYS A 1 198 ? 129.523 7.975 10.051 0.50 24.15 200 CYS A CA 1
ATOM 1428 C C . CYS A 1 198 ? 129.524 7.029 8.864 1.00 22.70 200 CYS A C 1
ATOM 1429 O O . CYS A 1 198 ? 129.859 7.437 7.756 1.00 22.61 200 CYS A O 1
ATOM 1434 N N . ALA A 1 199 ? 129.148 5.772 9.093 1.00 21.80 201 ALA A N 1
ATOM 1435 C CA . ALA A 1 199 ? 129.109 4.761 8.036 1.00 21.84 201 ALA A CA 1
ATOM 1436 C C . ALA A 1 199 ? 128.227 3.591 8.400 1.00 21.12 201 ALA A C 1
ATOM 1437 O O . ALA A 1 199 ? 128.099 3.232 9.572 1.00 22.00 201 ALA A O 1
ATOM 1439 N N . VAL A 1 200 ? 127.634 2.981 7.383 1.00 20.76 202 VAL A N 1
ATOM 1440 C CA . VAL A 1 200 ? 126.926 1.721 7.560 1.00 20.23 202 VAL A CA 1
ATOM 1441 C C . VAL A 1 200 ? 127.978 0.616 7.567 1.00 19.88 202 VAL A C 1
ATOM 1442 O O . VAL A 1 200 ? 128.797 0.530 6.644 1.00 19.59 202 VAL A O 1
ATOM 1446 N N . LEU A 1 201 ? 127.946 -0.221 8.604 1.00 19.79 203 LEU A N 1
ATOM 1447 C CA . LEU A 1 201 ? 129.025 -1.182 8.871 1.00 21.00 203 LEU A CA 1
ATOM 1448 C C . LEU A 1 201 ? 128.723 -2.616 8.439 1.00 20.80 203 LEU A C 1
ATOM 1449 O O . LEU A 1 201 ? 129.573 -3.496 8.570 1.00 19.35 203 LEU A O 1
ATOM 1454 N N . THR A 1 202 ? 127.522 -2.850 7.906 1.00 20.20 204 THR A N 1
ATOM 1455 C CA . THR A 1 202 ? 127.143 -4.178 7.415 1.00 19.96 204 THR A CA 1
ATOM 1456 C C . THR A 1 202 ? 128.204 -4.882 6.558 1.00 20.43 204 THR A C 1
ATOM 1457 O O . THR A 1 202 ? 128.499 -6.046 6.813 1.00 21.73 204 THR A O 1
ATOM 1461 N N . PRO A 1 203 ? 128.779 -4.193 5.549 1.00 21.27 205 PRO A N 1
ATOM 1462 C CA . PRO A 1 203 ? 129.752 -4.893 4.705 1.00 22.72 205 PRO A CA 1
ATOM 1463 C C . PRO A 1 203 ? 131.010 -5.320 5.479 1.00 22.97 205 PRO A C 1
ATOM 1464 O O . PRO A 1 203 ? 131.584 -6.372 5.189 1.00 24.84 205 PRO A O 1
ATOM 1468 N N . LEU A 1 204 ? 131.425 -4.509 6.446 1.00 23.08 206 LEU A N 1
ATOM 1469 C CA . LEU A 1 204 ? 132.542 -4.871 7.325 1.00 22.75 206 LEU A CA 1
ATOM 1470 C C . LEU A 1 204 ? 132.187 -6.068 8.211 1.00 23.53 206 LEU A C 1
ATOM 1471 O O . LEU A 1 204 ? 132.960 -7.019 8.319 1.00 23.84 206 LEU A O 1
ATOM 1476 N N . ILE A 1 205 ? 131.010 -6.014 8.829 1.00 22.33 207 ILE A N 1
ATOM 1477 C CA . ILE A 1 205 ? 130.553 -7.057 9.750 1.00 22.58 207 ILE A CA 1
ATOM 1478 C C . ILE A 1 205 ? 130.401 -8.412 9.055 1.00 25.19 207 ILE A C 1
ATOM 1479 O O . ILE A 1 205 ? 130.709 -9.461 9.638 1.00 24.84 207 ILE A O 1
ATOM 1484 N N . GLN A 1 206 ? 129.940 -8.387 7.808 1.00 26.01 208 GLN A N 1
ATOM 1485 C CA . GLN A 1 206 ? 129.752 -9.620 7.054 1.00 29.51 208 GLN A CA 1
ATOM 1486 C C . GLN A 1 206 ? 131.073 -10.340 6.714 1.00 29.97 208 GLN A C 1
ATOM 1487 O O . GLN A 1 206 ? 131.062 -11.539 6.434 1.00 30.37 208 GLN A O 1
ATOM 1493 N N . THR A 1 207 ? 132.200 -9.623 6.769 1.00 30.96 209 THR A N 1
ATOM 1494 C CA . THR A 1 207 ? 133.524 -10.268 6.641 1.00 32.83 209 THR A CA 1
ATOM 1495 C C . THR A 1 207 ? 133.790 -11.223 7.806 1.00 32.59 209 THR A C 1
ATOM 1496 O O . THR A 1 207 ? 134.605 -12.136 7.688 1.00 33.43 209 THR A O 1
ATOM 1500 N N . LEU A 1 208 ? 133.086 -11.008 8.916 1.00 32.01 210 LEU A N 1
ATOM 1501 C CA . LEU A 1 208 ? 133.275 -11.787 10.144 1.00 33.40 210 LEU A CA 1
ATOM 1502 C C . LEU A 1 208 ? 132.287 -12.941 10.289 1.00 34.81 210 LEU A C 1
ATOM 1503 O O . LEU A 1 208 ? 132.455 -13.802 11.157 1.00 34.73 210 LEU A O 1
ATOM 1508 N N . ARG A 1 209 ? 131.266 -12.945 9.434 1.00 36.22 211 ARG A N 1
ATOM 1509 C CA . ARG A 1 209 ? 130.114 -13.847 9.529 1.00 39.31 211 ARG A CA 1
ATOM 1510 C C . ARG A 1 209 ? 130.444 -15.338 9.694 1.00 39.62 211 ARG A C 1
ATOM 1511 O O . ARG A 1 209 ? 129.777 -16.038 10.460 1.00 39.16 211 ARG A O 1
ATOM 1519 N N . ASP A 1 210 ? 131.453 -15.818 8.969 1.00 39.93 212 ASP A N 1
ATOM 1520 C CA . ASP A 1 210 ? 131.792 -17.244 8.969 1.00 41.51 212 ASP A CA 1
ATOM 1521 C C . ASP A 1 210 ? 133.022 -17.590 9.826 1.00 41.85 212 ASP A C 1
ATOM 1522 O O . ASP A 1 210 ? 133.517 -18.721 9.777 1.00 41.78 212 ASP A O 1
ATOM 1527 N N . ILE A 1 211 ? 133.505 -16.622 10.610 1.00 40.29 213 ILE A N 1
ATOM 1528 C CA . ILE A 1 211 ? 134.661 -16.841 11.492 1.00 39.19 213 ILE A CA 1
ATOM 1529 C C . ILE A 1 211 ? 134.206 -17.318 12.877 1.00 38.65 213 ILE A C 1
ATOM 1530 O O . ILE A 1 211 ? 133.588 -16.560 13.625 1.00 37.04 213 ILE A O 1
ATOM 1535 N N . PRO A 1 212 ? 134.522 -18.583 13.221 1.00 39.61 214 PRO A N 1
ATOM 1536 C CA . PRO A 1 212 ? 134.023 -19.222 14.451 1.00 39.34 214 PRO A CA 1
ATOM 1537 C C . PRO A 1 212 ? 134.459 -18.535 15.756 1.00 37.64 214 PRO A C 1
ATOM 1538 O O . PRO A 1 212 ? 133.728 -18.586 16.748 1.00 38.48 214 PRO A O 1
ATOM 1542 N N . GLY A 1 213 ? 135.622 -17.891 15.746 1.00 34.62 215 GLY A N 1
ATOM 1543 C CA . GLY A 1 213 ? 136.180 -17.288 16.958 1.00 33.04 215 GLY A CA 1
ATOM 1544 C C . GLY A 1 213 ? 135.568 -15.969 17.405 1.00 31.80 215 GLY A C 1
ATOM 1545 O O . GLY A 1 213 ? 135.869 -15.483 18.501 1.00 30.35 215 GLY A O 1
ATOM 1546 N N . VAL A 1 214 ? 134.715 -15.380 16.568 1.00 29.74 216 VAL A N 1
ATOM 1547 C CA . VAL A 1 214 ? 134.060 -14.118 16.920 1.00 29.15 216 VAL A CA 1
ATOM 1548 C C . VAL A 1 214 ? 132.982 -14.377 17.970 1.00 29.35 216 VAL A C 1
ATOM 1549 O O . VAL A 1 214 ? 132.078 -15.187 17.749 1.00 30.26 216 VAL A O 1
ATOM 1553 N N . LYS A 1 215 ? 133.073 -13.689 19.108 1.00 28.87 217 LYS A N 1
ATOM 1554 C CA . LYS A 1 215 ? 132.185 -13.968 20.242 1.00 29.63 217 LYS A CA 1
ATOM 1555 C C . LYS A 1 215 ? 131.196 -12.856 20.609 1.00 29.45 217 LYS A C 1
ATOM 1556 O O . LYS A 1 215 ? 130.089 -13.141 21.078 1.00 29.51 217 LYS A O 1
ATOM 1562 N N . ALA A 1 216 ? 131.601 -11.601 20.414 1.00 28.25 218 ALA A N 1
ATOM 1563 C CA . ALA A 1 216 ? 130.752 -10.450 20.721 1.00 27.41 218 ALA A CA 1
ATOM 1564 C C . ALA A 1 216 ? 131.123 -9.266 19.844 1.00 26.97 218 ALA A C 1
ATOM 1565 O O . ALA A 1 216 ? 132.293 -9.086 19.485 1.00 25.04 218 ALA A O 1
ATOM 1567 N N . LEU A 1 217 ? 130.112 -8.470 19.506 1.00 26.63 219 LEU A N 1
ATOM 1568 C CA A LEU A 1 217 ? 130.373 -7.388 18.769 0.00 24.35 219 LEU A CA 1
ATOM 1569 C CA C LEU A 1 217 ? 130.254 -7.314 18.630 1.00 27.47 219 LEU A CA 1
ATOM 1570 C C . LEU A 1 217 ? 129.274 -6.256 19.054 1.00 26.08 219 LEU A C 1
ATOM 1571 O O . LEU A 1 217 ? 128.090 -6.546 19.229 1.00 25.31 219 LEU A O 1
ATOM 1580 N N . ARG A 1 218 ? 129.764 -5.032 19.210 1.00 25.62 220 ARG A N 1
ATOM 1581 C CA . ARG A 1 218 ? 128.908 -3.891 19.502 1.00 26.06 220 ARG A CA 1
ATOM 1582 C C . ARG A 1 218 ? 129.472 -2.655 18.830 1.00 26.82 220 ARG A C 1
ATOM 1583 O O . ARG A 1 218 ? 130.690 -2.517 18.693 1.00 26.22 220 ARG A O 1
ATOM 1591 N N . ASP A 1 219 ? 128.584 -1.772 18.386 1.00 26.25 221 ASP A N 1
ATOM 1592 C CA . ASP A 1 219 ? 129.002 -0.448 17.960 1.00 28.24 221 ASP A CA 1
ATOM 1593 C C . ASP A 1 219 ? 129.195 0.399 19.216 1.00 27.91 221 ASP A C 1
ATOM 1594 O O . ASP A 1 219 ? 128.764 0.013 20.304 1.00 29.87 221 ASP A O 1
ATOM 1599 N N . ALA A 1 220 ? 129.868 1.531 19.076 1.00 27.63 222 ALA A N 1
ATOM 1600 C CA . ALA A 1 220 ? 130.291 2.306 20.235 1.00 26.82 222 ALA A CA 1
ATOM 1601 C C . ALA A 1 220 ? 129.921 3.772 20.064 1.00 26.92 222 ALA A C 1
ATOM 1602 O O . ALA A 1 220 ? 130.783 4.635 19.880 1.00 26.42 222 ALA A O 1
ATOM 1604 N N . THR A 1 221 ? 128.620 4.042 20.128 1.00 27.48 223 THR A N 1
ATOM 1605 C CA . THR A 1 221 ? 128.101 5.391 19.940 1.00 28.63 223 THR A CA 1
ATOM 1606 C C . THR A 1 221 ? 128.134 6.136 21.275 1.00 29.16 223 THR A C 1
ATOM 1607 O O . THR A 1 221 ? 129.220 6.461 21.761 1.00 29.67 223 THR A O 1
ATOM 1611 N N . ARG A 1 222 ? 126.975 6.400 21.877 1.00 29.92 224 ARG A N 1
ATOM 1612 C CA . ARG A 1 222 ? 126.928 7.077 23.174 1.00 31.87 224 ARG A CA 1
ATOM 1613 C C . ARG A 1 222 ? 127.787 6.324 24.193 1.00 29.84 224 ARG A C 1
ATOM 1614 O O . ARG A 1 222 ? 127.667 5.105 24.332 1.00 28.00 224 ARG A O 1
ATOM 1622 N N . GLY A 1 223 ? 128.655 7.058 24.888 1.00 28.31 225 GLY A N 1
ATOM 1623 C CA . GLY A 1 223 ? 129.533 6.470 25.901 1.00 26.62 225 GLY A CA 1
ATOM 1624 C C . GLY A 1 223 ? 130.824 5.885 25.344 1.00 25.34 225 GLY A C 1
ATOM 1625 O O . GLY A 1 223 ? 131.707 5.477 26.104 1.00 24.95 225 GLY A O 1
ATOM 1626 N N . GLY A 1 224 ? 130.928 5.845 24.017 1.00 22.94 226 GLY A N 1
ATOM 1627 C CA . GLY A 1 224 ? 132.127 5.379 23.319 1.00 21.17 226 GLY A CA 1
ATOM 1628 C C . GLY A 1 224 ? 132.560 3.970 23.682 1.00 21.57 226 GLY A C 1
ATOM 1629 O O . GLY A 1 224 ? 131.751 3.147 24.134 1.00 19.55 226 GLY A O 1
ATOM 1630 N N . VAL A 1 225 ? 133.847 3.691 23.487 1.00 19.00 227 VAL A N 1
ATOM 1631 C CA . VAL A 1 225 ? 134.391 2.376 23.793 1.00 19.30 227 VAL A CA 1
ATOM 1632 C C . VAL A 1 225 ? 134.308 2.063 25.296 1.00 18.56 227 VAL A C 1
ATOM 1633 O O . VAL A 1 225 ? 134.072 0.915 25.669 1.00 19.61 227 VAL A O 1
ATOM 1637 N N . ASN A 1 226 ? 134.471 3.086 26.139 1.00 19.27 228 ASN A N 1
ATOM 1638 C CA . ASN A 1 226 ? 134.413 2.921 27.605 1.00 20.62 228 ASN A CA 1
ATOM 1639 C C . ASN A 1 226 ? 133.098 2.265 28.045 1.00 20.87 228 ASN A C 1
ATOM 1640 O O . ASN A 1 226 ? 133.104 1.288 28.806 1.00 19.13 228 ASN A O 1
ATOM 1645 N N . ALA A 1 227 ? 131.974 2.795 27.553 1.00 21.54 229 ALA A N 1
ATOM 1646 C CA . ALA A 1 227 ? 130.658 2.203 27.841 1.00 21.55 229 ALA A CA 1
ATOM 1647 C C . ALA A 1 227 ? 130.592 0.744 27.395 1.00 21.20 229 ALA A C 1
ATOM 1648 O O . ALA A 1 227 ? 130.113 -0.111 28.135 1.00 23.08 229 ALA A O 1
ATOM 1650 N N . VAL A 1 228 ? 131.092 0.454 26.196 1.00 20.65 230 VAL A N 1
ATOM 1651 C CA . VAL A 1 228 ? 131.036 -0.912 25.667 1.00 20.58 230 VAL A CA 1
ATOM 1652 C C . VAL A 1 228 ? 131.837 -1.909 26.516 1.00 21.55 230 VAL A C 1
ATOM 1653 O O . VAL A 1 228 ? 131.332 -2.989 26.849 1.00 21.83 230 VAL A O 1
ATOM 1657 N N . VAL A 1 229 ? 133.069 -1.555 26.881 1.00 21.18 231 VAL A N 1
ATOM 1658 C CA A VAL A 1 229 ? 133.920 -2.447 27.670 0.50 21.51 231 VAL A CA 1
ATOM 1659 C CA B VAL A 1 229 ? 133.891 -2.487 27.659 0.50 20.82 231 VAL A CA 1
ATOM 1660 C C . VAL A 1 229 ? 133.273 -2.754 29.032 1.00 20.99 231 VAL A C 1
ATOM 1661 O O . VAL A 1 229 ? 133.320 -3.886 29.515 1.00 22.25 231 VAL A O 1
ATOM 1668 N N . HIS A 1 230 ? 132.663 -1.733 29.636 1.00 21.32 232 HIS A N 1
ATOM 1669 C CA . HIS A 1 230 ? 131.937 -1.891 30.904 1.00 22.56 232 HIS A CA 1
ATOM 1670 C C . HIS A 1 230 ? 130.691 -2.782 30.762 1.00 24.38 232 HIS A C 1
ATOM 1671 O O . HIS A 1 230 ? 130.390 -3.592 31.648 1.00 23.23 232 HIS A O 1
ATOM 1678 N N . GLU A 1 231 ? 129.969 -2.617 29.652 1.00 25.24 233 GLU A N 1
ATOM 1679 C CA . GLU A 1 231 ? 128.853 -3.498 29.299 1.00 25.72 233 GLU A CA 1
ATOM 1680 C C . GLU A 1 231 ? 129.317 -4.942 29.094 1.00 26.03 233 GLU A C 1
ATOM 1681 O O . GLU A 1 231 ? 128.659 -5.870 29.562 1.00 27.11 233 GLU A O 1
ATOM 1687 N N . PHE A 1 232 ? 130.446 -5.129 28.407 1.00 25.61 234 PHE A N 1
ATOM 1688 C CA . PHE A 1 232 ? 131.026 -6.467 28.191 1.00 25.89 234 PHE A CA 1
ATOM 1689 C C . PHE A 1 232 ? 131.384 -7.152 29.514 1.00 26.74 234 PHE A C 1
ATOM 1690 O O . PHE A 1 232 ? 131.091 -8.340 29.712 1.00 27.43 234 PHE A O 1
ATOM 1698 N N . ALA A 1 233 ? 132.017 -6.397 30.410 1.00 26.46 235 ALA A N 1
ATOM 1699 C CA . ALA A 1 233 ? 132.451 -6.912 31.716 1.00 27.75 235 ALA A CA 1
ATOM 1700 C C . ALA A 1 233 ? 131.271 -7.291 32.611 1.00 28.40 235 ALA A C 1
ATOM 1701 O O . ALA A 1 233 ? 131.290 -8.344 33.257 1.00 29.25 235 ALA A O 1
ATOM 1703 N N . ALA A 1 234 ? 130.247 -6.440 32.631 1.00 29.27 236 ALA A N 1
ATOM 1704 C CA . ALA A 1 234 ? 129.028 -6.683 33.407 1.00 30.34 236 ALA A CA 1
ATOM 1705 C C . ALA A 1 234 ? 128.253 -7.904 32.915 1.00 32.61 236 ALA A C 1
ATOM 1706 O O . ALA A 1 234 ? 127.597 -8.587 33.709 1.00 33.71 236 ALA A O 1
ATOM 1708 N N . ALA A 1 235 ? 128.349 -8.183 31.615 1.00 32.84 237 ALA A N 1
ATOM 1709 C CA . ALA A 1 235 ? 127.609 -9.282 30.992 1.00 33.48 237 ALA A CA 1
ATOM 1710 C C . ALA A 1 235 ? 128.237 -10.667 31.208 1.00 33.90 237 ALA A C 1
ATOM 1711 O O . ALA A 1 235 ? 127.523 -11.665 31.319 1.00 34.00 237 ALA A O 1
ATOM 1713 N N . CYS A 1 236 ? 129.564 -10.731 31.257 1.00 33.09 238 CYS A N 1
ATOM 1714 C CA . CYS A 1 236 ? 130.259 -12.014 31.319 1.00 34.16 238 CYS A CA 1
ATOM 1715 C C . CYS A 1 236 ? 130.812 -12.343 32.705 1.00 34.88 238 CYS A C 1
ATOM 1716 O O . CYS A 1 236 ? 131.328 -13.441 32.923 1.00 35.70 238 CYS A O 1
ATOM 1719 N N . GLY A 1 237 ? 130.717 -11.389 33.628 1.00 34.70 239 GLY A N 1
ATOM 1720 C CA . GLY A 1 237 ? 131.241 -11.559 34.984 1.00 36.47 239 GLY A CA 1
ATOM 1721 C C . GLY A 1 237 ? 132.753 -11.702 35.068 1.00 37.03 239 GLY A C 1
ATOM 1722 O O . GLY A 1 237 ? 133.277 -12.236 36.051 1.00 38.22 239 GLY A O 1
ATOM 1723 N N . CYS A 1 238 ? 133.452 -11.241 34.032 1.00 36.18 240 CYS A N 1
ATOM 1724 C CA . CYS A 1 238 ? 134.910 -11.212 34.018 1.00 35.09 240 CYS A CA 1
ATOM 1725 C C . CYS A 1 238 ? 135.380 -9.774 33.891 1.00 33.95 240 CYS A C 1
ATOM 1726 O O . CYS A 1 238 ? 134.589 -8.878 33.586 1.00 34.04 240 CYS A O 1
ATOM 1729 N N . GLY A 1 239 ? 136.672 -9.558 34.110 1.00 31.21 241 GLY A N 1
ATOM 1730 C CA . GLY A 1 239 ? 137.242 -8.228 33.985 1.00 29.15 241 GLY A CA 1
ATOM 1731 C C . GLY A 1 239 ? 137.794 -7.971 32.602 1.00 28.63 241 GLY A C 1
ATOM 1732 O O . GLY A 1 239 ? 138.002 -8.899 31.819 1.00 27.82 241 GLY A O 1
ATOM 1733 N N . ILE A 1 240 ? 138.026 -6.701 32.291 1.00 26.81 242 ILE A N 1
ATOM 1734 C CA . ILE A 1 240 ? 138.642 -6.358 31.022 1.00 26.97 242 ILE A CA 1
ATOM 1735 C C . ILE A 1 240 ? 139.798 -5.396 31.239 1.00 25.60 242 ILE A C 1
ATOM 1736 O O . ILE A 1 240 ? 139.670 -4.421 31.973 1.00 25.51 242 ILE A O 1
ATOM 1741 N N . GLU A 1 241 ? 140.927 -5.690 30.601 1.00 24.62 243 GLU A N 1
ATOM 1742 C CA . GLU A 1 241 ? 142.094 -4.827 30.689 1.00 25.98 243 GLU A CA 1
ATOM 1743 C C . GLU A 1 241 ? 142.457 -4.257 29.325 1.00 25.28 243 GLU A C 1
ATOM 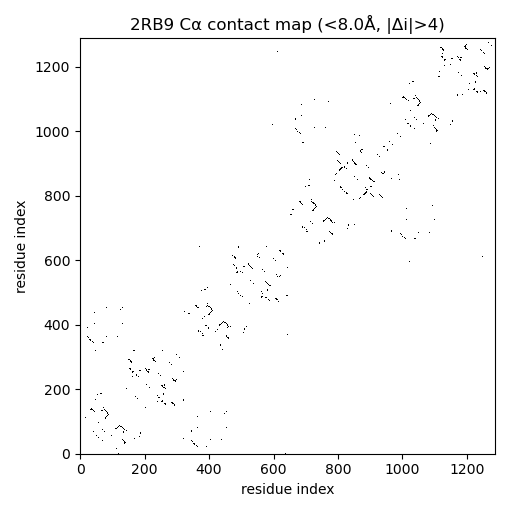1744 O O . GLU A 1 241 ? 142.653 -4.998 28.365 1.00 25.58 243 GLU A O 1
ATOM 1750 N N . ILE A 1 242 ? 142.520 -2.931 29.263 1.00 24.45 244 ILE A N 1
ATOM 1751 C CA . ILE A 1 242 ? 142.789 -2.186 28.037 1.00 25.63 244 ILE A CA 1
ATOM 1752 C C . ILE A 1 242 ? 144.179 -1.570 28.113 1.00 25.38 244 ILE A C 1
ATOM 1753 O O . ILE A 1 242 ? 144.556 -1.026 29.150 1.00 26.36 244 ILE A O 1
ATOM 1758 N N . SER A 1 243 ? 144.935 -1.656 27.021 1.00 24.50 245 SER A N 1
ATOM 1759 C CA . SER A 1 243 ? 146.217 -0.962 26.926 1.00 25.97 245 SER A CA 1
ATOM 1760 C C . SER A 1 243 ? 146.041 0.441 26.330 1.00 26.40 245 SER A C 1
ATOM 1761 O O . SER A 1 243 ? 145.556 0.592 25.202 1.00 25.92 245 SER A O 1
ATOM 1764 N N . GLU A 1 244 ? 146.433 1.464 27.090 1.00 24.96 246 GLU A N 1
ATOM 1765 C CA . GLU A 1 244 ? 146.300 2.854 26.643 1.00 25.85 246 GLU A CA 1
ATOM 1766 C C . GLU A 1 244 ? 147.129 3.135 25.391 1.00 24.99 246 GLU A C 1
ATOM 1767 O O . GLU A 1 244 ? 146.658 3.803 24.470 1.00 23.87 246 GLU A O 1
ATOM 1773 N N . SER A 1 245 ? 148.358 2.620 25.362 1.00 23.64 247 SER A N 1
ATOM 1774 C CA . SER A 1 245 ? 149.262 2.847 24.238 1.00 23.47 247 SER A CA 1
ATOM 1775 C C . SER A 1 245 ? 148.823 2.110 22.961 1.00 23.40 247 SER A C 1
ATOM 1776 O O . SER A 1 245 ? 149.232 2.480 21.864 1.00 23.45 247 SER A O 1
ATOM 1779 N N . ALA A 1 246 ? 147.986 1.082 23.111 1.00 23.17 248 ALA A N 1
ATOM 1780 C CA . ALA A 1 246 ? 147.489 0.305 21.964 1.00 23.04 248 ALA A CA 1
ATOM 1781 C C . ALA A 1 246 ? 146.320 0.985 21.244 1.00 23.55 248 ALA A C 1
ATOM 1782 O O . ALA A 1 246 ? 145.993 0.624 20.110 1.00 23.73 248 ALA A O 1
ATOM 1784 N N . LEU A 1 247 ? 145.705 1.962 21.905 1.00 22.59 249 LEU A N 1
ATOM 1785 C CA . LEU A 1 247 ? 144.531 2.662 21.372 1.00 23.01 249 LEU A CA 1
ATOM 1786 C C . LEU A 1 247 ? 144.841 3.478 20.114 1.00 22.87 249 LEU A C 1
ATOM 1787 O O . LEU A 1 247 ? 145.677 4.390 20.155 1.00 24.01 249 LEU A O 1
ATOM 1792 N N . PRO A 1 248 ? 144.173 3.152 18.988 1.00 21.82 250 PRO A N 1
ATOM 1793 C CA . PRO A 1 248 ? 144.388 3.938 17.772 1.00 21.90 250 PRO A CA 1
ATOM 1794 C C . PRO A 1 248 ? 143.583 5.240 17.820 1.00 22.26 250 PRO A C 1
ATOM 1795 O O . PRO A 1 248 ? 142.346 5.217 17.894 1.00 22.18 250 PRO A O 1
ATOM 1799 N N . VAL A 1 249 ? 144.296 6.362 17.841 1.00 20.83 251 VAL A N 1
ATOM 1800 C CA . VAL A 1 249 ? 143.679 7.685 17.966 1.00 21.00 251 VAL A CA 1
ATOM 1801 C C . VAL A 1 249 ? 144.352 8.608 16.945 1.00 23.24 251 VAL A C 1
ATOM 1802 O O . VAL A 1 249 ? 145.571 8.811 16.999 1.00 22.87 251 VAL A O 1
ATOM 1806 N N . LYS A 1 250 ? 143.565 9.149 16.011 1.00 23.52 252 LYS A N 1
ATOM 1807 C CA . LYS A 1 250 ? 144.082 10.083 15.002 1.00 25.25 252 LYS A CA 1
ATOM 1808 C C . LYS A 1 250 ? 144.698 11.326 15.648 1.00 24.64 252 LYS A C 1
ATOM 1809 O O . LYS A 1 250 ? 144.240 11.754 16.705 1.00 24.99 252 LYS A O 1
ATOM 1815 N N . PRO A 1 251 ? 145.736 11.914 15.013 1.00 25.37 253 PRO A N 1
ATOM 1816 C CA . PRO A 1 251 ? 146.383 13.126 15.529 1.00 25.66 253 PRO A CA 1
ATOM 1817 C C . PRO A 1 251 ? 145.429 14.274 15.869 1.00 25.44 253 PRO A C 1
ATOM 1818 O O . PRO A 1 251 ? 145.602 14.918 16.901 1.00 25.08 253 PRO A O 1
ATOM 1822 N N . ALA A 1 252 ? 144.434 14.529 15.017 1.00 24.61 254 ALA A N 1
ATOM 1823 C CA . ALA A 1 252 ? 143.469 15.592 15.285 1.00 23.53 254 ALA A CA 1
ATOM 1824 C C . ALA A 1 252 ? 142.596 15.297 16.514 1.00 21.59 254 ALA A C 1
ATOM 1825 O O . ALA A 1 252 ? 142.228 16.211 17.248 1.00 21.39 254 ALA A O 1
ATOM 1827 N N . VAL A 1 253 ? 142.279 14.024 16.742 1.00 20.51 255 VAL A N 1
ATOM 1828 C CA . VAL A 1 253 ? 141.520 13.626 17.937 1.00 20.34 255 VAL A CA 1
ATOM 1829 C C . VAL A 1 253 ? 142.389 13.786 19.200 1.00 20.56 255 VAL A C 1
ATOM 1830 O O . VAL A 1 253 ? 141.923 14.306 20.217 1.00 20.78 255 VAL A O 1
ATOM 1834 N N . ARG A 1 254 ? 143.652 13.365 19.112 1.00 20.30 256 ARG A N 1
ATOM 1835 C CA . ARG A 1 254 ? 144.639 13.619 20.171 1.00 22.01 256 ARG A CA 1
ATOM 1836 C C . ARG A 1 254 ? 144.670 15.105 20.521 1.00 22.39 256 ARG A C 1
ATOM 1837 O O . ARG A 1 254 ? 144.689 15.463 21.697 1.00 23.23 256 ARG A O 1
ATOM 1845 N N . GLY A 1 255 ? 144.640 15.959 19.494 1.00 22.30 257 GLY A N 1
ATOM 1846 C CA . GLY A 1 255 ? 144.576 17.414 19.670 1.00 22.79 257 GLY A CA 1
ATOM 1847 C C . GLY A 1 255 ? 143.390 17.869 20.502 1.00 22.47 257 GLY A C 1
ATOM 1848 O O . GLY A 1 255 ? 143.527 18.723 21.373 1.00 22.72 257 GLY A O 1
ATOM 1849 N N . VAL A 1 256 ? 142.218 17.295 20.241 1.00 22.77 258 VAL A N 1
ATOM 1850 C CA . VAL A 1 256 ? 141.027 17.599 21.038 1.00 22.50 258 VAL A CA 1
ATOM 1851 C C . VAL A 1 256 ? 141.210 17.102 22.477 1.00 22.20 258 VAL A C 1
ATOM 1852 O O . VAL A 1 256 ? 140.919 17.829 23.435 1.00 21.32 258 VAL A O 1
ATOM 1856 N N . CYS A 1 257 ? 141.707 15.872 22.619 1.00 21.78 259 CYS A N 1
ATOM 1857 C CA . CYS A 1 257 ? 142.026 15.319 23.938 1.00 23.52 259 CYS A CA 1
ATOM 1858 C C . CYS A 1 257 ? 142.935 16.249 24.730 1.00 23.68 259 CYS A C 1
ATOM 1859 O O . CYS A 1 257 ? 142.668 16.520 25.900 1.00 25.26 259 CYS A O 1
ATOM 1862 N N . GLU A 1 258 ? 143.986 16.751 24.084 1.00 24.78 260 GLU A N 1
ATOM 1863 C CA A GLU A 1 258 ? 144.944 17.654 24.738 0.50 25.37 260 GLU A CA 1
ATOM 1864 C CA B GLU A 1 258 ? 144.941 17.645 24.738 0.50 25.99 260 GLU A CA 1
ATOM 1865 C C . GLU A 1 258 ? 144.288 18.941 25.208 1.00 26.13 260 GLU A C 1
ATOM 1866 O O . GLU A 1 258 ? 144.546 19.399 26.320 1.00 26.67 260 GLU A O 1
ATOM 1877 N N . LEU A 1 259 ? 143.422 19.511 24.367 1.00 25.65 261 LEU A N 1
ATOM 1878 C CA A LEU A 1 259 ? 142.776 20.788 24.666 0.70 25.71 261 LEU A CA 1
ATOM 1879 C CA B LEU A 1 259 ? 142.795 20.792 24.673 0.30 25.59 261 LEU A CA 1
ATOM 1880 C C . LEU A 1 259 ? 141.737 20.685 25.772 1.00 25.91 261 LEU A C 1
ATOM 1881 O O . LEU A 1 259 ? 141.628 21.573 26.612 1.00 26.18 261 LEU A O 1
ATOM 1890 N N . LEU A 1 260 ? 140.970 19.597 25.764 1.00 24.90 262 LEU A N 1
ATOM 1891 C CA . LEU A 1 260 ? 139.863 19.446 26.706 1.00 24.71 262 LEU A CA 1
ATOM 1892 C C . LEU A 1 260 ? 140.159 18.546 27.914 1.00 24.12 262 LEU A C 1
ATOM 1893 O O . LEU A 1 260 ? 139.464 18.620 28.932 1.00 22.67 262 LEU A O 1
ATOM 1898 N N . GLY A 1 261 ? 141.183 17.704 27.799 1.00 24.20 263 GLY A N 1
ATOM 1899 C CA . GLY A 1 261 ? 141.524 16.749 28.862 1.00 24.72 263 GLY A CA 1
ATOM 1900 C C . GLY A 1 261 ? 140.556 15.577 28.923 1.00 25.07 263 GLY A C 1
ATOM 1901 O O . GLY A 1 261 ? 140.559 14.804 29.886 1.00 25.15 263 GLY A O 1
ATOM 1902 N N . LEU A 1 262 ? 139.735 15.443 27.883 1.00 24.72 264 LEU A N 1
ATOM 1903 C CA . LEU A 1 262 ? 138.733 14.380 27.803 1.00 24.46 264 LEU A CA 1
ATOM 1904 C C . LEU A 1 262 ? 139.249 13.163 27.030 1.00 23.53 264 LEU A C 1
ATOM 1905 O O . LEU A 1 262 ? 140.146 13.278 26.196 1.00 24.80 264 LEU A O 1
ATOM 1910 N N . ASP A 1 263 ? 138.664 12.005 27.324 1.00 23.21 265 ASP A N 1
ATOM 1911 C CA . ASP A 1 263 ? 139.144 10.693 26.891 1.00 22.87 265 ASP A CA 1
ATOM 1912 C C . ASP A 1 263 ? 138.541 10.278 25.548 1.00 23.52 265 ASP A C 1
ATOM 1913 O O . ASP A 1 263 ? 137.321 10.290 25.394 1.00 22.44 265 ASP A O 1
ATOM 1918 N N . ALA A 1 264 ? 139.391 9.887 24.592 1.00 22.74 266 ALA A N 1
ATOM 1919 C CA . ALA A 1 264 ? 138.911 9.348 23.309 1.00 22.58 266 ALA A CA 1
ATOM 1920 C C . ALA A 1 264 ? 138.095 8.064 23.497 1.00 22.95 266 ALA A C 1
ATOM 1921 O O . ALA A 1 264 ? 137.261 7.727 22.650 1.00 23.06 266 ALA A O 1
ATOM 1923 N N . LEU A 1 265 ? 138.335 7.358 24.608 1.00 20.45 267 LEU A N 1
ATOM 1924 C CA . LEU A 1 265 ? 137.519 6.197 24.990 1.00 20.79 267 LEU A CA 1
ATOM 1925 C C . LEU A 1 265 ? 136.074 6.578 25.317 1.00 19.95 267 LEU A C 1
ATOM 1926 O O . LEU A 1 265 ? 135.200 5.720 25.276 1.00 20.51 267 LEU A O 1
ATOM 1931 N N . ASN A 1 266 ? 135.844 7.845 25.665 1.00 20.18 268 ASN A N 1
ATOM 1932 C CA . ASN A 1 266 ? 134.502 8.341 25.995 1.00 21.79 268 ASN A CA 1
ATOM 1933 C C . ASN A 1 266 ? 133.795 9.034 24.822 1.00 21.93 268 ASN A C 1
ATOM 1934 O O . ASN A 1 266 ? 132.596 9.313 24.902 1.00 21.77 268 ASN A O 1
ATOM 1939 N N . PHE A 1 267 ? 134.537 9.335 23.757 1.00 20.43 269 PHE A N 1
ATOM 1940 C CA . PHE A 1 267 ? 133.963 10.019 22.586 1.00 21.94 269 PHE A CA 1
ATOM 1941 C C . PHE A 1 267 ? 133.120 9.072 21.740 1.00 21.62 269 PHE A C 1
ATOM 1942 O O . PHE A 1 267 ? 133.574 7.977 21.386 1.00 22.74 269 PHE A O 1
ATOM 1950 N N . ALA A 1 268 ? 131.913 9.504 21.383 1.00 20.23 270 ALA A N 1
ATOM 1951 C CA . ALA A 1 268 ? 131.063 8.730 20.472 1.00 18.70 270 ALA A CA 1
ATOM 1952 C C . ALA A 1 268 ? 131.731 8.404 19.139 1.00 18.73 270 ALA A C 1
ATOM 1953 O O . ALA A 1 268 ? 132.448 9.234 18.566 1.00 18.71 270 ALA A O 1
ATOM 1955 N N . ASN A 1 269 ? 131.495 7.183 18.663 1.00 17.71 271 ASN A N 1
ATOM 1956 C CA . ASN A 1 269 ? 131.863 6.772 17.318 1.00 19.18 271 ASN A CA 1
ATOM 1957 C C . ASN A 1 269 ? 130.600 6.504 16.512 1.00 20.76 271 ASN A C 1
ATOM 1958 O O . ASN A 1 269 ? 129.579 6.118 17.075 1.00 22.29 271 ASN A O 1
ATOM 1963 N N . GLU A 1 270 ? 130.663 6.705 15.202 1.00 21.29 272 GLU A N 1
ATOM 1964 C CA . GLU A 1 270 ? 129.490 6.421 14.361 1.00 22.17 272 GLU A CA 1
ATOM 1965 C C . GLU A 1 270 ? 129.828 5.472 13.218 1.00 22.73 272 GLU A C 1
ATOM 1966 O O . GLU A 1 270 ? 129.023 5.271 12.305 1.00 23.54 272 GLU A O 1
ATOM 1972 N N . GLY A 1 271 ? 131.021 4.882 13.287 1.00 20.68 273 GLY A N 1
ATOM 1973 C CA . GLY A 1 271 ? 131.452 3.890 12.305 1.00 19.48 273 GLY A CA 1
ATOM 1974 C C . GLY A 1 271 ? 132.516 2.938 12.825 1.00 20.53 273 GLY A C 1
ATOM 1975 O O . GLY A 1 271 ? 133.417 2.548 12.079 1.00 21.08 273 GLY A O 1
ATOM 1976 N N . LYS A 1 272 ? 132.407 2.557 14.098 1.00 20.23 274 LYS A N 1
ATOM 1977 C CA . LYS A 1 272 ? 133.393 1.666 14.727 1.00 20.00 274 LYS A CA 1
ATOM 1978 C C . LYS A 1 272 ? 132.745 0.500 15.474 1.00 21.60 274 LYS A C 1
ATOM 1979 O O . LYS A 1 272 ? 131.658 0.638 16.051 1.00 22.11 274 LYS A O 1
ATOM 1985 N N . LEU A 1 273 ? 133.429 -0.644 15.459 1.00 21.63 275 LEU A N 1
ATOM 1986 C CA . LEU A 1 273 ? 133.025 -1.818 16.221 1.00 21.29 275 LEU A CA 1
ATOM 1987 C C . LEU A 1 273 ? 134.021 -2.071 17.344 1.00 22.26 275 LEU A C 1
ATOM 1988 O O . LEU A 1 273 ? 135.223 -1.825 17.189 1.00 20.44 275 LEU A O 1
ATOM 1993 N N . VAL A 1 274 ? 133.506 -2.552 18.468 1.00 21.78 276 VAL A N 1
ATOM 1994 C CA . VAL A 1 274 ? 134.321 -3.202 19.487 1.00 24.08 276 VAL A CA 1
ATOM 1995 C C . VAL A 1 274 ? 134.012 -4.683 19.351 1.00 23.76 276 VAL A C 1
ATOM 1996 O O . VAL A 1 274 ? 132.845 -5.076 19.324 1.00 23.73 276 VAL A O 1
ATOM 2000 N N . ILE A 1 275 ? 135.058 -5.495 19.236 1.00 23.94 277 ILE A N 1
ATOM 2001 C CA . ILE A 1 275 ? 134.914 -6.915 18.936 1.00 24.46 277 ILE A CA 1
ATOM 2002 C C . ILE A 1 275 ? 135.668 -7.763 19.964 1.00 26.03 277 ILE A C 1
ATOM 2003 O O . ILE A 1 275 ? 136.832 -7.493 20.271 1.00 26.33 277 ILE A O 1
ATOM 2008 N N . ALA A 1 276 ? 134.996 -8.774 20.502 1.00 25.61 278 ALA A N 1
ATOM 2009 C CA . ALA A 1 276 ? 135.649 -9.736 21.379 1.00 26.63 278 ALA A CA 1
ATOM 2010 C C . ALA A 1 276 ? 135.763 -11.082 20.673 1.00 28.46 278 ALA A C 1
ATOM 2011 O O . ALA A 1 276 ? 134.769 -11.613 20.154 1.00 27.05 278 ALA A O 1
ATOM 2013 N N . VAL A 1 277 ? 136.982 -11.621 20.658 1.00 28.56 279 VAL A N 1
ATOM 2014 C CA . VAL A 1 277 ? 137.290 -12.856 19.936 1.00 30.11 279 VAL A CA 1
ATOM 2015 C C . VAL A 1 277 ? 138.034 -13.878 20.808 1.00 31.97 279 VAL A C 1
ATOM 2016 O O . VAL A 1 277 ? 138.675 -13.508 21.797 1.00 31.00 279 VAL A O 1
ATOM 2020 N N . GLU A 1 278 ? 137.942 -15.156 20.437 1.00 34.34 280 GLU A N 1
ATOM 2021 C CA . GLU A 1 278 ? 138.794 -16.202 21.018 1.00 37.31 280 GLU A CA 1
ATOM 2022 C C . GLU A 1 278 ? 140.246 -15.831 20.734 1.00 36.52 280 GLU A C 1
ATOM 2023 O O . GLU A 1 278 ? 140.558 -15.344 19.646 1.00 35.26 280 GLU A O 1
ATOM 2029 N N . ARG A 1 279 ? 141.125 -16.059 21.709 1.00 38.19 281 ARG A N 1
ATOM 2030 C CA . ARG A 1 279 ? 142.551 -15.723 21.582 1.00 40.22 281 ARG A CA 1
ATOM 2031 C C . ARG A 1 279 ? 143.173 -16.197 20.263 1.00 39.61 281 ARG A C 1
ATOM 2032 O O . ARG A 1 279 ? 143.902 -15.444 19.611 1.00 39.86 281 ARG A O 1
ATOM 2040 N N . ASN A 1 280 ? 142.875 -17.434 19.873 1.00 39.38 282 ASN A N 1
ATOM 2041 C CA . ASN A 1 280 ? 143.463 -18.026 18.672 1.00 40.92 282 ASN A CA 1
ATOM 2042 C C . ASN A 1 280 ? 142.887 -17.498 17.354 1.00 40.33 282 ASN A C 1
ATOM 2043 O O . ASN A 1 280 ? 143.395 -17.823 16.277 1.00 40.49 282 ASN A O 1
ATOM 2048 N N . ALA A 1 281 ? 141.838 -16.681 17.444 1.00 38.21 283 ALA A N 1
ATOM 2049 C CA . ALA A 1 281 ? 141.182 -16.129 16.257 1.00 36.47 283 ALA A CA 1
ATOM 2050 C C . ALA A 1 281 ? 141.567 -14.674 15.982 1.00 35.47 283 ALA A C 1
ATOM 2051 O O . ALA A 1 281 ? 141.255 -14.138 14.915 1.00 34.90 283 ALA A O 1
ATOM 2053 N N . ALA A 1 282 ? 142.252 -14.051 16.941 1.00 34.29 284 ALA A N 1
ATOM 2054 C CA . ALA A 1 282 ? 142.595 -12.627 16.883 1.00 35.45 284 ALA A CA 1
ATOM 2055 C C . ALA A 1 282 ? 143.274 -12.187 15.586 1.00 36.22 284 ALA A C 1
ATOM 2056 O O . ALA A 1 282 ? 142.868 -11.191 14.977 1.00 36.14 284 ALA A O 1
ATOM 2058 N N . GLU A 1 283 ? 144.297 -12.920 15.154 1.00 36.59 285 GLU A N 1
ATOM 2059 C CA . GLU A 1 283 ? 145.006 -12.542 13.929 1.00 38.30 285 GLU A CA 1
ATOM 2060 C C . GLU A 1 283 ? 144.174 -12.751 12.660 1.00 37.47 285 GLU A C 1
ATOM 2061 O O . GLU A 1 283 ? 144.299 -11.988 11.708 1.00 37.62 285 GLU A O 1
ATOM 2067 N N . GLN A 1 284 ? 143.323 -13.778 12.665 1.00 36.64 286 GLN A N 1
ATOM 2068 C CA . GLN A 1 284 ? 142.413 -14.052 11.552 1.00 36.89 286 GLN A CA 1
ATOM 2069 C C . GLN A 1 284 ? 141.357 -12.946 11.426 1.00 35.70 286 GLN A C 1
ATOM 2070 O O . GLN A 1 284 ? 141.051 -12.497 10.318 1.00 36.05 286 GLN A O 1
ATOM 2076 N N . VAL A 1 285 ? 140.818 -12.504 12.562 1.00 34.70 287 VAL A N 1
ATOM 2077 C CA . VAL A 1 285 ? 139.836 -11.414 12.583 1.00 33.40 287 VAL A CA 1
ATOM 2078 C C . VAL A 1 285 ? 140.467 -10.089 12.133 1.00 33.52 287 VAL A C 1
ATOM 2079 O O . VAL A 1 285 ? 139.884 -9.368 11.319 1.00 32.88 287 VAL A O 1
ATOM 2083 N N . LEU A 1 286 ? 141.667 -9.784 12.631 1.00 32.76 288 LEU A N 1
ATOM 2084 C CA . LEU A 1 286 ? 142.364 -8.559 12.220 1.00 32.67 288 LEU A CA 1
ATOM 2085 C C . LEU A 1 286 ? 142.595 -8.519 10.715 1.00 32.83 288 LEU A C 1
ATOM 2086 O O . LEU A 1 286 ? 142.387 -7.480 10.082 1.00 31.71 288 LEU A O 1
ATOM 2091 N N . ALA A 1 287 ? 143.024 -9.650 10.153 1.00 31.92 289 ALA A N 1
ATOM 2092 C CA . ALA A 1 287 ? 143.250 -9.771 8.712 1.00 31.39 289 ALA A CA 1
ATOM 2093 C C . ALA A 1 287 ? 141.974 -9.511 7.900 1.00 31.31 289 ALA A C 1
ATOM 2094 O O . ALA A 1 287 ? 142.014 -8.831 6.869 1.00 31.88 289 ALA A O 1
ATOM 2096 N N . ALA A 1 288 ? 140.853 -10.048 8.379 1.00 31.03 290 ALA A N 1
ATOM 2097 C CA . ALA A 1 288 ? 139.549 -9.862 7.742 1.00 32.21 290 ALA A CA 1
ATOM 2098 C C . ALA A 1 288 ? 139.109 -8.397 7.773 1.00 32.95 290 ALA A C 1
ATOM 2099 O O . ALA A 1 288 ? 138.554 -7.887 6.796 1.00 33.18 290 ALA A O 1
ATOM 2101 N N . LEU A 1 289 ? 139.365 -7.728 8.896 1.00 31.99 291 LEU A N 1
ATOM 2102 C CA . LEU A 1 289 ? 139.032 -6.317 9.042 1.00 31.84 291 LEU A CA 1
ATOM 2103 C C . LEU A 1 289 ? 139.946 -5.447 8.183 1.00 32.76 291 LEU A C 1
ATOM 2104 O O . LEU A 1 289 ? 139.477 -4.509 7.537 1.00 33.35 291 LEU A O 1
ATOM 2109 N N . HIS A 1 290 ? 141.236 -5.785 8.146 1.00 32.40 292 HIS A N 1
ATOM 2110 C CA . HIS A 1 290 ? 142.228 -5.003 7.404 1.00 34.32 292 HIS A CA 1
ATOM 2111 C C . HIS A 1 290 ? 142.049 -5.064 5.888 1.00 34.79 292 HIS A C 1
ATOM 2112 O O . HIS A 1 290 ? 142.516 -4.180 5.169 1.00 35.94 292 HIS A O 1
ATOM 2119 N N . SER A 1 291 ? 141.381 -6.112 5.415 1.00 35.51 293 SER A N 1
ATOM 2120 C CA . SER A 1 291 ? 141.128 -6.299 3.986 1.00 36.06 293 SER A CA 1
ATOM 2121 C C . SER A 1 291 ? 140.021 -5.369 3.475 1.00 34.99 293 SER A C 1
ATOM 2122 O O . SER A 1 291 ? 139.954 -5.083 2.277 1.00 35.82 293 SER A O 1
ATOM 2125 N N . HIS A 1 292 ? 139.163 -4.906 4.388 1.00 32.82 294 HIS A N 1
ATOM 2126 C CA . HIS A 1 292 ? 138.050 -4.024 4.045 1.00 29.91 294 HIS A CA 1
ATOM 2127 C C . HIS A 1 292 ? 138.371 -2.569 4.386 1.00 28.48 294 HIS A C 1
ATOM 2128 O O . HIS A 1 292 ? 138.957 -2.290 5.439 1.00 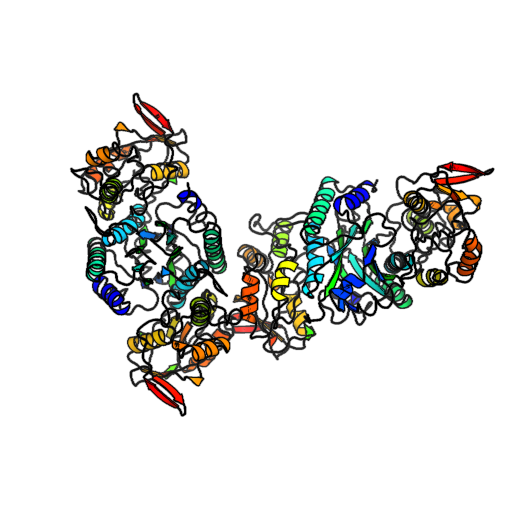28.48 294 HIS A O 1
ATOM 2135 N N . PRO A 1 293 ? 137.992 -1.629 3.498 1.00 25.78 295 PRO A N 1
ATOM 2136 C CA . PRO A 1 293 ? 138.277 -0.214 3.763 1.00 23.74 295 PRO A CA 1
ATOM 2137 C C . PRO A 1 293 ? 137.791 0.300 5.127 1.00 22.20 295 PRO A C 1
ATOM 2138 O O . PRO A 1 293 ? 138.445 1.155 5.705 1.00 22.91 295 PRO A O 1
ATOM 2142 N N . LEU A 1 294 ? 136.668 -0.216 5.632 1.00 21.07 296 LEU A N 1
ATOM 2143 C CA . LEU A 1 294 ? 136.102 0.257 6.905 1.00 21.96 296 LEU A CA 1
ATOM 2144 C C . LEU A 1 294 ? 136.844 -0.303 8.124 1.00 22.39 296 LEU A C 1
ATOM 2145 O O . LEU A 1 294 ? 136.628 0.152 9.249 1.00 22.21 296 LEU A O 1
ATOM 2150 N N . GLY A 1 295 ? 137.704 -1.296 7.893 1.00 22.11 297 GLY A N 1
ATOM 2151 C CA . GLY A 1 295 ? 138.465 -1.933 8.964 1.00 24.10 297 GLY A CA 1
ATOM 2152 C C . GLY A 1 295 ? 139.969 -1.748 8.863 1.00 25.36 297 GLY A C 1
ATOM 2153 O O . GLY A 1 295 ? 140.722 -2.446 9.541 1.00 25.54 297 GLY A O 1
ATOM 2154 N N . LYS A 1 296 ? 140.406 -0.786 8.047 1.00 25.82 298 LYS A N 1
ATOM 2155 C CA . LYS A 1 296 ? 141.831 -0.592 7.755 1.00 28.57 298 LYS A CA 1
ATOM 2156 C C . LYS A 1 296 ? 142.703 -0.276 8.980 1.00 27.90 298 LYS A C 1
ATOM 2157 O O . LYS A 1 296 ? 143.896 -0.589 8.983 1.00 28.06 298 LYS A O 1
ATOM 2163 N N . ASP A 1 297 ? 142.116 0.358 9.997 1.00 26.71 299 ASP A N 1
ATOM 2164 C CA . ASP A 1 297 ? 142.875 0.770 11.182 1.00 26.38 299 ASP A CA 1
ATOM 2165 C C . ASP A 1 297 ? 142.570 -0.100 12.399 1.00 24.89 299 ASP A C 1
ATOM 2166 O O . ASP A 1 297 ? 142.835 0.309 13.531 1.00 23.70 299 ASP A O 1
ATOM 2171 N N . ALA A 1 298 ? 142.007 -1.285 12.168 1.00 23.51 300 ALA A N 1
ATOM 2172 C CA . ALA A 1 298 ? 141.647 -2.201 13.246 1.00 24.30 300 ALA A CA 1
ATOM 2173 C C . ALA A 1 298 ? 142.877 -2.536 14.092 1.00 25.70 300 ALA A C 1
ATOM 2174 O O . ALA A 1 298 ? 143.978 -2.681 13.552 1.00 25.68 300 ALA A O 1
ATOM 2176 N N . ALA A 1 299 ? 142.688 -2.642 15.408 1.00 25.39 301 ALA A N 1
ATOM 2177 C CA . ALA A 1 299 ? 143.800 -2.938 16.322 1.00 25.13 301 ALA A CA 1
ATOM 2178 C C . ALA A 1 299 ? 143.369 -3.733 17.548 1.00 25.63 301 ALA A C 1
ATOM 2179 O O . ALA A 1 299 ? 142.250 -3.567 18.046 1.00 23.60 301 ALA A O 1
ATOM 2181 N N . LEU A 1 300 ? 144.270 -4.589 18.035 1.00 26.63 302 LEU A N 1
ATOM 2182 C CA . LEU A 1 300 ? 144.127 -5.227 19.350 1.00 28.04 302 LEU A CA 1
ATOM 2183 C C . LEU A 1 300 ? 144.262 -4.149 20.413 1.00 26.02 302 LEU A C 1
ATOM 2184 O O . LEU A 1 300 ? 145.197 -3.349 20.360 1.00 26.05 302 LEU A O 1
ATOM 2189 N N . ILE A 1 301 ? 143.350 -4.121 21.381 1.00 24.91 303 ILE A N 1
ATOM 2190 C CA . ILE A 1 301 ? 143.445 -3.112 22.440 1.00 24.23 303 ILE A CA 1
ATOM 2191 C C . ILE A 1 301 ? 143.391 -3.646 23.871 1.00 24.17 303 ILE A C 1
ATOM 2192 O O . ILE A 1 301 ? 143.587 -2.884 24.816 1.00 23.75 303 ILE A O 1
ATOM 2197 N N . GLY A 1 302 ? 143.109 -4.935 24.036 1.00 23.75 304 GLY A N 1
ATOM 2198 C CA . GLY A 1 302 ? 142.897 -5.464 25.380 1.00 24.35 304 GLY A CA 1
ATOM 2199 C C . GLY A 1 302 ? 142.561 -6.933 25.480 1.00 24.36 304 GLY A C 1
ATOM 2200 O O . GLY A 1 302 ? 142.626 -7.670 24.494 1.00 23.62 304 GLY A O 1
ATOM 2201 N N . GLU A 1 303 ? 142.189 -7.351 26.686 1.00 25.47 305 GLU A N 1
ATOM 2202 C CA . GLU A 1 303 ? 141.990 -8.757 26.991 1.00 28.47 305 GLU A CA 1
ATOM 2203 C C . GLU A 1 303 ? 140.949 -8.918 28.089 1.00 28.07 305 GLU A C 1
ATOM 2204 O O . GLU A 1 303 ? 140.840 -8.073 28.973 1.00 28.41 305 GLU A O 1
ATOM 2210 N N . VAL A 1 304 ? 140.180 -10.004 28.019 1.00 28.45 306 VAL A N 1
ATOM 2211 C CA . VAL A 1 304 ? 139.283 -10.391 29.108 1.00 28.10 306 VAL A CA 1
ATOM 2212 C C . VAL A 1 304 ? 140.096 -11.195 30.133 1.00 29.21 306 VAL A C 1
ATOM 2213 O O . VAL A 1 304 ? 140.839 -12.114 29.766 1.00 29.02 306 VAL A O 1
ATOM 2217 N N . VAL A 1 305 ? 139.958 -10.834 31.406 1.00 30.14 307 VAL A N 1
ATOM 2218 C CA . VAL A 1 305 ? 140.731 -11.453 32.488 1.00 31.51 307 VAL A CA 1
ATOM 2219 C C . VAL A 1 305 ? 139.810 -11.971 33.595 1.00 32.94 307 VAL A C 1
ATOM 2220 O O . VAL A 1 305 ? 138.640 -11.585 33.667 1.00 32.43 307 VAL A O 1
ATOM 2224 N N . GLU A 1 306 ? 140.337 -12.844 34.453 1.00 35.31 308 GLU A N 1
ATOM 2225 C CA . GLU A 1 306 ? 139.551 -13.402 35.558 1.00 37.90 308 GLU A CA 1
ATOM 2226 C C . GLU A 1 306 ? 139.165 -12.333 36.578 1.00 36.08 308 GLU A C 1
ATOM 2227 O O . GLU A 1 306 ? 138.027 -12.302 37.046 1.00 35.80 308 GLU A O 1
ATOM 2233 N N . ARG A 1 307 ? 140.112 -11.464 36.917 1.00 35.68 309 ARG A N 1
ATOM 2234 C CA . ARG A 1 307 ? 139.866 -10.407 37.892 1.00 35.48 309 ARG A CA 1
ATOM 2235 C C . ARG A 1 307 ? 138.837 -9.408 37.373 1.00 34.42 309 ARG A C 1
ATOM 2236 O O . ARG A 1 307 ? 139.064 -8.746 36.356 1.00 32.91 309 ARG A O 1
ATOM 2244 N N . LYS A 1 308 ? 137.721 -9.306 38.094 1.00 33.53 310 LYS A N 1
ATOM 2245 C CA . LYS A 1 308 ? 136.593 -8.453 37.718 1.00 33.61 310 LYS A CA 1
ATOM 2246 C C . LYS A 1 308 ? 136.957 -6.971 37.686 1.00 32.74 310 LYS A C 1
ATOM 2247 O O . LYS A 1 308 ? 137.890 -6.530 38.368 1.00 31.85 310 LYS A O 1
ATOM 2253 N N . GLY A 1 309 ? 136.199 -6.207 36.903 1.00 31.51 311 GLY A N 1
ATOM 2254 C CA . GLY A 1 309 ? 136.398 -4.765 36.807 1.00 29.68 311 GLY A CA 1
ATOM 2255 C C . GLY A 1 309 ? 137.083 -4.378 35.514 1.00 28.15 311 GLY A C 1
ATOM 2256 O O . GLY A 1 309 ? 137.637 -5.224 34.813 1.00 28.15 311 GLY A O 1
ATOM 2257 N N . VAL A 1 310 ? 137.034 -3.090 35.196 1.00 26.31 312 VAL A N 1
ATOM 2258 C CA . VAL A 1 310 ? 137.642 -2.577 33.976 1.00 23.92 312 VAL A CA 1
ATOM 2259 C C . VAL A 1 310 ? 138.867 -1.749 34.352 1.00 21.42 312 VAL A C 1
ATOM 2260 O O . VAL A 1 310 ? 138.779 -0.845 35.176 1.00 21.47 312 VAL A O 1
ATOM 2264 N N . ARG A 1 311 ? 140.005 -2.077 33.751 1.00 20.66 313 ARG A N 1
ATOM 2265 C CA . ARG A 1 311 ? 141.250 -1.371 34.020 1.00 20.62 313 ARG A CA 1
ATOM 2266 C C . ARG A 1 311 ? 141.958 -0.910 32.751 1.00 20.46 313 ARG A C 1
ATOM 2267 O O . ARG A 1 311 ? 141.930 -1.592 31.730 1.00 20.24 313 ARG A O 1
ATOM 2275 N N . LEU A 1 312 ? 142.594 0.256 32.841 1.00 19.77 314 LEU A N 1
ATOM 2276 C CA . LEU A 1 312 ? 143.422 0.785 31.770 1.00 20.45 314 LEU A CA 1
ATOM 2277 C C . LEU A 1 312 ? 144.898 0.748 32.175 1.00 22.20 314 LEU A C 1
ATOM 2278 O O . LEU A 1 312 ? 145.279 1.284 33.227 1.00 21.13 314 LEU A O 1
ATOM 2283 N N . ALA A 1 313 ? 145.720 0.119 31.337 1.00 21.79 315 ALA A N 1
ATOM 2284 C CA . ALA A 1 313 ? 147.151 0.021 31.593 1.00 21.54 315 ALA A CA 1
ATOM 2285 C C . ALA A 1 313 ? 147.858 1.255 31.042 1.00 23.15 315 ALA A C 1
ATOM 2286 O O . ALA A 1 313 ? 147.807 1.530 29.833 1.00 23.16 315 ALA A O 1
ATOM 2288 N N . GLY A 1 314 ? 148.498 2.001 31.936 1.00 21.79 316 GLY A N 1
ATOM 2289 C CA . GLY A 1 314 ? 149.220 3.212 31.569 1.00 22.61 316 GLY A CA 1
ATOM 2290 C C . GLY A 1 314 ? 150.711 2.950 31.485 1.00 23.97 316 GLY A C 1
ATOM 2291 O O . GLY A 1 314 ? 151.146 1.877 31.048 1.00 24.09 316 GLY A O 1
ATOM 2292 N N . LEU A 1 315 ? 151.497 3.935 31.903 1.00 23.42 317 LEU A N 1
ATOM 2293 C CA . LEU A 1 315 ? 152.956 3.806 31.921 1.00 24.14 317 LEU A CA 1
ATOM 2294 C C . LEU A 1 315 ? 153.430 2.662 32.823 1.00 23.92 317 LEU A C 1
ATOM 2295 O O . LEU A 1 315 ? 152.842 2.405 33.884 1.00 21.92 317 LEU A O 1
ATOM 2300 N N . TYR A 1 316 ? 154.473 1.963 32.371 1.00 23.61 318 TYR A N 1
ATOM 2301 C CA . TYR A 1 316 ? 155.146 0.908 33.145 1.00 23.99 318 TYR A CA 1
ATOM 2302 C C . TYR A 1 316 ? 154.204 -0.252 33.473 1.00 25.44 318 TYR A C 1
ATOM 2303 O O . TYR A 1 316 ? 154.379 -0.951 34.476 1.00 25.06 318 TYR A O 1
ATOM 2312 N N . GLY A 1 317 ? 153.205 -0.457 32.613 1.00 24.84 319 GLY A N 1
ATOM 2313 C CA . GLY A 1 317 ? 152.247 -1.550 32.785 1.00 23.13 319 GLY A CA 1
ATOM 2314 C C . GLY A 1 317 ? 151.345 -1.436 34.001 1.00 22.25 319 GLY A C 1
ATOM 2315 O O . GLY A 1 317 ? 150.765 -2.425 34.442 1.00 22.74 319 GLY A O 1
ATOM 2316 N N . VAL A 1 318 ? 151.211 -0.231 34.549 1.00 21.95 320 VAL A N 1
ATOM 2317 C CA . VAL A 1 318 ? 150.351 -0.026 35.716 1.00 20.74 320 VAL A CA 1
ATOM 2318 C C . VAL A 1 318 ? 148.873 -0.081 35.311 1.00 22.76 320 VAL A C 1
ATOM 2319 O O . VAL A 1 318 ? 148.413 0.722 34.481 1.00 22.66 320 VAL A O 1
ATOM 2323 N N . LYS A 1 319 ? 148.141 -1.021 35.905 1.00 23.08 321 LYS A N 1
ATOM 2324 C CA . LYS A 1 319 ? 146.729 -1.218 35.592 1.00 23.97 321 LYS A CA 1
ATOM 2325 C C . LYS A 1 319 ? 145.844 -0.504 36.599 1.00 24.65 321 LYS A C 1
ATOM 2326 O O . LYS A 1 319 ? 145.830 -0.845 37.781 1.00 25.63 321 LYS A O 1
ATOM 2332 N N . ARG A 1 320 ? 145.113 0.500 36.127 1.00 22.83 322 ARG A N 1
ATOM 2333 C CA . ARG A 1 320 ? 144.271 1.312 36.997 1.00 22.29 322 ARG A CA 1
ATOM 2334 C C . ARG A 1 320 ? 142.809 1.197 36.601 1.00 22.55 322 ARG A C 1
ATOM 2335 O O . ARG A 1 320 ? 142.485 1.133 35.418 1.00 22.40 322 ARG A O 1
ATOM 2343 N N . THR A 1 321 ? 141.932 1.206 37.597 1.00 23.25 323 THR A N 1
ATOM 2344 C CA . THR A 1 321 ? 140.494 1.181 37.348 1.00 24.29 323 THR A CA 1
ATOM 2345 C C . THR A 1 321 ? 140.089 2.315 36.408 1.00 22.85 323 THR A C 1
ATOM 2346 O O . THR A 1 321 ? 140.483 3.472 36.601 1.00 22.73 323 THR A O 1
ATOM 2350 N N . LEU A 1 322 ? 139.328 1.958 35.377 1.00 22.67 324 LEU A N 1
ATOM 2351 C CA . LEU A 1 322 ? 138.831 2.916 34.397 1.00 22.55 324 LEU A CA 1
ATOM 2352 C C . LEU A 1 322 ? 137.365 3.223 34.679 1.00 23.08 324 LEU A C 1
ATOM 2353 O O . LEU A 1 322 ? 136.502 2.390 34.429 1.00 22.40 324 LEU A O 1
ATOM 2358 N N . ASP A 1 323 ? 137.090 4.411 35.211 1.00 24.04 325 ASP A N 1
ATOM 2359 C CA . ASP A 1 323 ? 135.731 4.786 35.574 1.00 26.90 325 ASP A CA 1
ATOM 2360 C C . ASP A 1 323 ? 134.940 5.244 34.354 1.00 26.82 325 ASP A C 1
ATOM 2361 O O . ASP A 1 323 ? 135.507 5.796 33.403 1.00 25.61 325 ASP A O 1
ATOM 2366 N N . LEU A 1 324 ? 133.630 5.017 34.398 1.00 26.90 326 LEU A N 1
ATOM 2367 C CA . LEU A 1 324 ? 132.706 5.649 33.461 1.00 28.39 326 LEU A CA 1
ATOM 2368 C C . LEU A 1 324 ? 132.514 7.107 33.871 1.00 30.29 326 LEU A C 1
ATOM 2369 O O . LEU A 1 324 ? 132.492 7.410 35.068 1.00 31.33 326 LEU A O 1
ATOM 2374 N N . PRO A 1 325 ? 132.384 8.021 32.889 1.00 31.59 327 PRO A N 1
ATOM 2375 C CA . PRO A 1 325 ? 132.154 9.423 33.232 1.00 33.73 327 PRO A CA 1
ATOM 2376 C C . PRO A 1 325 ? 130.719 9.639 33.713 1.00 35.69 327 PRO A C 1
ATOM 2377 O O . PRO A 1 325 ? 129.859 8.781 33.502 1.00 34.55 327 PRO A O 1
ATOM 2381 N N . HIS A 1 326 ? 130.467 10.778 34.348 1.00 38.95 328 HIS A N 1
ATOM 2382 C CA . HIS A 1 326 ? 129.128 11.083 34.854 1.00 42.65 328 HIS A CA 1
ATOM 2383 C C . HIS A 1 326 ? 128.146 11.522 33.756 1.00 42.07 328 HIS A C 1
ATOM 2384 O O . HIS A 1 326 ? 126.955 11.211 33.824 1.00 42.34 328 HIS A O 1
ATOM 2391 N N . ALA A 1 327 ? 128.657 12.226 32.746 1.00 40.87 329 ALA A N 1
ATOM 2392 C CA . ALA A 1 327 ? 127.853 12.653 31.596 1.00 39.40 329 ALA A CA 1
ATOM 2393 C C . ALA A 1 327 ? 128.671 12.590 30.307 1.00 37.99 329 ALA A C 1
ATOM 2394 O O . ALA A 1 327 ? 129.894 12.442 30.349 1.00 35.81 329 ALA A O 1
ATOM 2396 N N . GLU A 1 328 ? 127.992 12.696 29.164 1.00 36.71 330 GLU A N 1
ATOM 2397 C CA . GLU A 1 328 ? 128.673 12.774 27.875 1.00 36.21 330 GLU A CA 1
ATOM 2398 C C . GLU A 1 328 ? 129.508 14.058 27.818 1.00 35.38 330 GLU A C 1
ATOM 2399 O O . GLU A 1 328 ? 129.256 14.986 28.598 1.00 35.51 330 GLU A O 1
ATOM 2405 N N . PRO A 1 329 ? 130.510 14.118 26.912 1.00 34.21 331 PRO A N 1
ATOM 2406 C CA . PRO A 1 329 ? 131.349 15.320 26.830 1.00 34.06 331 PRO A CA 1
ATOM 2407 C C . PRO A 1 329 ? 130.534 16.595 26.613 1.00 34.35 331 PRO A C 1
ATOM 2408 O O . PRO A 1 329 ? 130.932 17.671 27.064 1.00 34.68 331 PRO A O 1
ATOM 2412 N N . LEU A 1 330 ? 129.387 16.453 25.948 1.00 33.90 332 LEU A N 1
ATOM 2413 C CA . LEU A 1 330 ? 128.529 17.572 25.578 1.00 33.26 332 LEU A CA 1
ATOM 2414 C C . LEU A 1 330 ? 127.173 17.008 25.149 1.00 32.06 332 LEU A C 1
ATOM 2415 O O . LEU A 1 330 ? 127.115 15.910 24.582 1.00 32.39 332 LEU A O 1
ATOM 2420 N N . PRO A 1 331 ? 126.072 17.733 25.435 1.00 31.24 333 PRO A N 1
ATOM 2421 C CA . PRO A 1 331 ? 124.765 17.281 24.942 1.00 30.13 333 PRO A CA 1
ATOM 2422 C C . PRO A 1 331 ? 124.692 17.231 23.415 1.00 28.42 333 PRO A C 1
ATOM 2423 O O . PRO A 1 331 ? 125.373 18.001 22.732 1.00 28.64 333 PRO A O 1
ATOM 2427 N N . ARG A 1 332 ? 123.880 16.314 22.898 1.00 26.39 334 ARG A N 1
ATOM 2428 C CA . ARG A 1 332 ? 123.521 16.275 21.475 1.00 26.43 334 ARG A CA 1
ATOM 2429 C C . ARG A 1 332 ? 124.703 16.066 20.517 1.00 26.42 334 ARG A C 1
ATOM 2430 O O . ARG A 1 332 ? 124.838 16.757 19.502 1.00 25.40 334 ARG A O 1
ATOM 2438 N N . ILE A 1 333 ? 125.551 15.099 20.844 1.00 27.08 335 ILE A N 1
ATOM 2439 C CA . ILE A 1 333 ? 126.643 14.711 19.952 1.00 29.96 335 ILE A CA 1
ATOM 2440 C C . ILE A 1 333 ? 126.148 13.663 18.949 1.00 32.00 335 ILE A C 1
ATOM 2441 O O . ILE A 1 333 ? 126.773 13.454 17.911 1.00 31.55 335 ILE A O 1
ATOM 2446 N N . CYS A 1 334 ? 125.005 13.044 19.255 1.00 35.92 336 CYS A N 1
ATOM 2447 C CA . CYS A 1 334 ? 124.380 12.025 18.399 1.00 39.04 336 CYS A CA 1
ATOM 2448 C C . CYS A 1 334 ? 122.888 12.300 18.122 1.00 38.66 336 CYS A C 1
ATOM 2449 O O . CYS A 1 334 ? 122.123 12.748 18.979 1.00 35.97 336 CYS A O 1
ATOM 2453 N N . MET B 1 13 ? 122.264 12.889 36.428 1.00 81.64 15 MET B N 1
ATOM 2454 C CA . MET B 1 13 ? 122.466 11.736 35.500 1.00 81.60 15 MET B CA 1
ATOM 2455 C C . MET B 1 13 ? 121.195 11.448 34.709 1.00 80.35 15 MET B C 1
ATOM 2456 O O . MET B 1 13 ? 120.097 11.845 35.112 1.00 80.25 15 MET B O 1
ATOM 2461 N N . GLN B 1 14 ? 121.351 10.768 33.576 1.00 79.13 16 GLN B N 1
ATOM 2462 C CA . GLN B 1 14 ? 120.205 10.220 32.853 1.00 77.85 16 GLN B CA 1
ATOM 2463 C C . GLN B 1 14 ? 120.170 8.690 32.969 1.00 76.71 16 GLN B C 1
ATOM 2464 O O . GLN B 1 14 ? 119.409 8.013 32.273 1.00 76.51 16 GLN B O 1
ATOM 2470 N N . GLN B 1 15 ? 121.002 8.165 33.866 1.00 75.54 17 GLN B N 1
ATOM 2471 C CA . GLN B 1 15 ? 120.941 6.764 34.268 1.00 74.33 17 GLN B CA 1
ATOM 2472 C C . GLN B 1 15 ? 119.728 6.548 35.175 1.00 72.78 17 GLN B C 1
ATOM 2473 O O . GLN B 1 15 ? 119.266 5.418 35.349 1.00 72.68 17 GLN B O 1
ATOM 2479 N N . LEU B 1 16 ? 119.224 7.643 35.746 1.00 71.00 18 LEU B N 1
ATOM 2480 C CA . LEU B 1 16 ? 117.944 7.650 36.453 1.00 69.24 18 LEU B CA 1
ATOM 2481 C C . LEU B 1 16 ? 116.803 7.351 35.484 1.00 67.33 18 LEU B C 1
ATOM 2482 O O . LEU B 1 16 ? 115.869 6.619 35.817 1.00 67.01 18 LEU B O 1
ATOM 2487 N N . ILE B 1 17 ? 116.897 7.921 34.284 1.00 65.01 19 ILE B N 1
ATOM 2488 C CA . ILE B 1 17 ? 115.904 7.716 33.233 1.00 63.15 19 ILE B CA 1
ATOM 2489 C C . ILE B 1 17 ? 115.974 6.293 32.665 1.00 61.41 19 ILE B C 1
ATOM 2490 O O . ILE B 1 17 ? 114.942 5.643 32.480 1.00 61.05 19 ILE B O 1
ATOM 2495 N N . ASN B 1 18 ? 117.191 5.815 32.407 1.00 59.31 20 ASN B N 1
ATOM 2496 C CA . ASN B 1 18 ? 117.408 4.447 31.929 1.00 57.99 20 ASN B CA 1
ATOM 2497 C C . ASN B 1 18 ? 116.962 3.391 32.943 1.00 56.55 20 ASN B C 1
ATOM 2498 O O . ASN B 1 18 ? 116.517 2.310 32.560 1.00 56.09 20 ASN B O 1
ATOM 2503 N N . SER B 1 19 ? 117.085 3.716 34.230 1.00 55.11 21 SER B N 1
ATOM 2504 C CA . SER B 1 19 ? 116.628 2.837 35.308 1.00 54.18 21 SER B CA 1
ATOM 2505 C C . SER B 1 19 ? 115.107 2.760 35.351 1.00 52.37 21 SER B C 1
ATOM 2506 O O . SER B 1 19 ? 114.544 1.695 35.594 1.00 51.43 21 SER B O 1
ATOM 2509 N N . LEU B 1 20 ? 114.457 3.900 35.116 1.00 51.37 22 LEU B N 1
ATOM 2510 C CA . LEU B 1 20 ? 112.999 3.989 35.067 1.00 50.25 22 LEU B CA 1
ATOM 2511 C C . LEU B 1 20 ? 112.451 3.132 33.924 1.00 49.08 22 LEU B C 1
ATOM 2512 O O . LEU B 1 20 ? 111.501 2.373 34.114 1.00 48.88 22 LEU B O 1
ATOM 2517 N N . PHE B 1 21 ? 113.081 3.254 32.754 1.00 47.89 23 PHE B N 1
ATOM 2518 C CA . PHE B 1 21 ? 112.754 2.469 31.561 1.00 47.75 23 PHE B CA 1
ATOM 2519 C C . PHE B 1 21 ? 112.815 0.963 31.832 1.00 48.34 23 PHE B C 1
ATOM 2520 O O . PHE B 1 21 ? 111.810 0.255 31.693 1.00 47.10 23 PHE B O 1
ATOM 2528 N N . MET B 1 22 ? 113.999 0.491 32.222 1.00 49.12 24 MET B N 1
ATOM 2529 C CA . MET B 1 22 ? 114.251 -0.931 32.466 1.00 50.26 24 MET B CA 1
ATOM 2530 C C . MET B 1 22 ? 113.350 -1.527 33.545 1.00 49.65 24 MET B C 1
ATOM 2531 O O . MET B 1 22 ? 112.903 -2.663 33.414 1.00 49.88 24 MET B O 1
ATOM 2536 N N . GLU B 1 23 ? 113.093 -0.758 34.602 1.00 49.21 25 GLU B N 1
ATOM 2537 C CA . GLU B 1 23 ? 112.240 -1.199 35.707 1.00 48.95 25 GLU B CA 1
ATOM 2538 C C . GLU B 1 23 ? 110.770 -1.291 35.285 1.00 46.91 25 GLU B C 1
ATOM 2539 O O . GLU B 1 23 ? 110.127 -2.324 35.487 1.00 46.32 25 GLU B O 1
ATOM 2545 N N . ALA B 1 24 ? 110.253 -0.216 34.691 1.00 44.37 26 ALA B N 1
ATOM 2546 C CA . ALA B 1 24 ? 108.835 -0.144 34.337 1.00 42.22 26 ALA B CA 1
ATOM 2547 C C . ALA B 1 24 ? 108.441 -1.104 33.211 1.00 40.15 26 ALA B C 1
ATOM 2548 O O . ALA B 1 24 ? 107.383 -1.734 33.273 1.00 39.78 26 ALA B O 1
ATOM 2550 N N . PHE B 1 25 ? 109.301 -1.225 32.202 1.00 37.84 27 PHE B N 1
ATOM 2551 C CA . PHE B 1 25 ? 108.986 -2.016 31.007 1.00 36.56 27 PHE B CA 1
ATOM 2552 C C . PHE B 1 25 ? 109.494 -3.462 31.051 1.00 36.55 27 PHE B C 1
ATOM 2553 O O . PHE B 1 25 ? 109.274 -4.225 30.105 1.00 35.82 27 PHE B O 1
ATOM 2561 N N . ALA B 1 26 ? 110.140 -3.830 32.158 1.00 37.26 28 ALA B N 1
ATOM 2562 C CA . ALA B 1 26 ? 110.856 -5.110 32.300 1.00 38.66 28 ALA B CA 1
ATOM 2563 C C . ALA B 1 26 ? 110.178 -6.321 31.649 1.00 38.95 28 ALA B C 1
ATOM 2564 O O . ALA B 1 26 ? 109.001 -6.599 31.893 1.00 39.20 28 ALA B O 1
ATOM 2566 N N . ASN B 1 27 ? 110.945 -7.013 30.808 1.00 39.01 29 ASN B N 1
ATOM 2567 C CA . ASN B 1 27 ? 110.524 -8.236 30.121 1.00 38.91 29 ASN B CA 1
ATOM 2568 C C . ASN B 1 27 ? 111.764 -9.014 29.651 1.00 38.75 29 ASN B C 1
ATOM 2569 O O . ASN B 1 27 ? 112.866 -8.457 29.639 1.00 39.59 29 ASN B O 1
ATOM 2574 N N . PRO B 1 28 ? 111.601 -10.303 29.284 1.00 39.35 30 PRO B N 1
ATOM 2575 C CA . PRO B 1 28 ? 112.734 -11.134 28.840 1.00 39.65 30 PRO B CA 1
ATOM 2576 C C . PRO B 1 28 ? 113.552 -10.583 27.661 1.00 40.56 30 PRO B C 1
ATOM 2577 O O . PRO B 1 28 ? 114.740 -10.902 27.546 1.00 39.85 30 PRO B O 1
ATOM 2581 N N . TRP B 1 29 ? 112.932 -9.783 26.792 1.00 40.07 31 TRP B N 1
ATOM 2582 C CA . TRP B 1 29 ? 113.636 -9.252 25.616 1.00 39.77 31 TRP B CA 1
ATOM 2583 C C . TRP B 1 29 ? 114.499 -8.049 25.963 1.00 40.52 31 TRP B C 1
ATOM 2584 O O . TRP B 1 29 ? 115.557 -7.835 25.366 1.00 41.18 31 TRP B O 1
ATOM 2595 N N . LEU B 1 30 ? 114.030 -7.275 26.935 1.00 42.18 32 LEU B N 1
ATOM 2596 C CA . LEU B 1 30 ? 114.683 -6.047 27.358 1.00 43.71 32 LEU B CA 1
ATOM 2597 C C . LEU B 1 30 ? 115.885 -6.329 28.271 1.00 46.12 32 LEU B C 1
ATOM 2598 O O . LEU B 1 30 ? 116.880 -5.602 28.237 1.00 47.35 32 LEU B O 1
ATOM 2603 N N . ALA B 1 31 ? 115.791 -7.394 29.068 1.00 48.03 33 ALA B N 1
ATOM 2604 C CA . ALA B 1 31 ? 116.853 -7.790 29.999 1.00 49.27 33 ALA B CA 1
ATOM 2605 C C . ALA B 1 31 ? 118.037 -8.458 29.300 1.00 50.00 33 ALA B C 1
ATOM 2606 O O . ALA B 1 31 ? 117.857 -9.289 28.401 1.00 50.87 33 ALA B O 1
ATOM 2608 N N . GLU B 1 32 ? 119.245 -8.097 29.737 1.00 49.57 34 GLU B N 1
ATOM 2609 C CA . GLU B 1 32 ? 120.506 -8.578 29.146 1.00 49.26 34 GLU B CA 1
ATOM 2610 C C . GLU B 1 32 ? 120.614 -8.270 27.638 1.00 46.96 34 GLU B C 1
ATOM 2611 O O . GLU B 1 32 ? 121.345 -8.931 26.893 1.00 46.57 34 GLU B O 1
ATOM 2617 N N . GLN B 1 33 ? 119.883 -7.248 27.208 1.00 43.45 35 GLN B N 1
ATOM 2618 C CA . GLN B 1 33 ? 119.901 -6.816 25.823 1.00 40.06 35 GLN B CA 1
ATOM 2619 C C . GLN B 1 33 ? 121.172 -6.031 25.525 1.00 37.10 35 GLN B C 1
ATOM 2620 O O . GLN B 1 33 ? 121.655 -5.282 26.369 1.00 36.61 35 GLN B O 1
ATOM 2626 N N . GLU B 1 34 ? 121.707 -6.217 24.322 1.00 34.72 36 GLU B N 1
ATOM 2627 C CA . GLU B 1 34 ? 122.801 -5.387 23.837 1.00 33.63 36 GLU B CA 1
ATOM 2628 C C . GLU B 1 34 ? 122.273 -4.247 22.947 1.00 30.30 36 GLU B C 1
ATOM 2629 O O . GLU B 1 34 ? 121.544 -3.395 23.444 1.00 28.88 36 GLU B O 1
ATOM 2635 N N . ASP B 1 35 ? 122.619 -4.226 21.658 1.00 28.12 37 ASP B N 1
ATOM 2636 C CA . ASP B 1 35 ? 122.234 -3.099 20.779 1.00 26.54 37 ASP B CA 1
ATOM 2637 C C . ASP B 1 35 ? 120.869 -3.243 20.087 1.00 25.71 37 ASP B C 1
ATOM 2638 O O . ASP B 1 35 ? 120.429 -2.332 19.373 1.00 24.31 37 ASP B O 1
ATOM 2643 N N . GLN B 1 36 ? 120.214 -4.384 20.300 1.00 24.68 38 GLN B N 1
ATOM 2644 C CA . GLN B 1 36 ? 118.956 -4.711 19.623 1.00 23.50 38 GLN B CA 1
ATOM 2645 C C . GLN B 1 36 ? 118.191 -5.782 20.388 1.00 24.81 38 GLN B C 1
ATOM 2646 O O . GLN B 1 36 ? 118.797 -6.599 21.089 1.00 26.38 38 GLN B O 1
ATOM 2652 N N . ALA B 1 37 ? 116.862 -5.768 20.272 1.00 22.40 39 ALA B N 1
ATOM 2653 C CA . ALA B 1 37 ? 116.045 -6.892 20.718 1.00 21.90 39 ALA B CA 1
ATOM 2654 C C . ALA B 1 37 ? 116.193 -8.033 19.717 1.00 21.47 39 ALA B C 1
ATOM 2655 O O . ALA B 1 37 ? 116.550 -7.809 18.563 1.00 20.81 39 ALA B O 1
ATOM 2657 N N . ARG B 1 38 ? 115.926 -9.253 20.168 1.00 22.61 40 ARG B N 1
ATOM 2658 C CA . ARG B 1 38 ? 116.000 -10.433 19.311 1.00 23.13 40 ARG B CA 1
ATOM 2659 C C . ARG B 1 38 ? 114.726 -11.256 19.473 1.00 23.09 40 ARG B C 1
ATOM 2660 O O . ARG B 1 38 ? 114.470 -11.818 20.534 1.00 23.14 40 ARG B O 1
ATOM 2668 N N . LEU B 1 39 ? 113.922 -11.301 18.417 1.00 22.83 41 LEU B N 1
ATOM 2669 C CA . LEU B 1 39 ? 112.565 -11.830 18.495 1.00 23.22 41 LEU B CA 1
ATOM 2670 C C . LEU B 1 39 ? 112.458 -13.146 17.739 1.00 23.04 41 LEU B C 1
ATOM 2671 O O . LEU B 1 39 ? 113.029 -13.295 16.665 1.00 21.89 41 LEU B O 1
ATOM 2676 N N . ASP B 1 40 ? 111.718 -14.094 18.302 1.00 24.30 42 ASP B N 1
ATOM 2677 C CA . ASP B 1 40 ? 111.560 -15.408 17.686 1.00 26.77 42 ASP B CA 1
ATOM 2678 C C . ASP B 1 40 ? 110.708 -15.350 16.414 1.00 26.47 42 ASP B C 1
ATOM 2679 O O . ASP B 1 40 ? 109.507 -15.064 16.474 1.00 26.20 42 ASP B O 1
ATOM 2684 N N . LEU B 1 41 ? 111.337 -15.633 15.273 1.00 25.66 43 LEU B N 1
ATOM 2685 C CA . LEU B 1 41 ? 110.663 -15.560 13.975 1.00 26.60 43 LEU B CA 1
ATOM 2686 C C . LEU B 1 41 ? 109.699 -16.713 13.719 1.00 27.96 43 LEU B C 1
ATOM 2687 O O . LEU B 1 41 ? 108.675 -16.518 13.065 1.00 26.69 43 LEU B O 1
ATOM 2692 N N . ALA B 1 42 ? 110.027 -17.903 14.232 1.00 27.42 44 ALA B N 1
ATOM 2693 C CA . ALA B 1 42 ? 109.167 -19.078 14.057 1.00 28.62 44 ALA B CA 1
ATOM 2694 C C . ALA B 1 42 ? 107.784 -18.860 14.666 1.00 27.73 44 ALA B C 1
ATOM 2695 O O . ALA B 1 42 ? 106.777 -19.248 14.086 1.00 27.58 44 ALA B O 1
ATOM 2697 N N . GLN B 1 43 ? 107.757 -18.234 15.838 1.00 26.62 45 GLN B N 1
ATOM 2698 C CA . GLN B 1 43 ? 106.527 -17.899 16.541 1.00 28.45 45 GLN B CA 1
ATOM 2699 C C . GLN B 1 43 ? 105.660 -16.900 15.744 1.00 26.82 45 GLN B C 1
ATOM 2700 O O . GLN B 1 43 ? 104.440 -17.044 15.669 1.00 24.57 45 GLN B O 1
ATOM 2706 N N . LEU B 1 44 ? 106.301 -15.898 15.148 1.00 25.72 46 LEU B N 1
ATOM 2707 C CA . LEU B 1 44 ? 105.608 -14.938 14.282 1.00 24.99 46 LEU B CA 1
ATOM 2708 C C . LEU B 1 44 ? 105.043 -15.609 13.026 1.00 25.21 46 LEU B C 1
ATOM 2709 O O . LEU B 1 44 ? 103.865 -15.432 12.699 1.00 24.36 46 LEU B O 1
ATOM 2714 N N . VAL B 1 45 ? 105.886 -16.369 12.328 1.00 25.38 47 VAL B N 1
ATOM 2715 C CA . VAL B 1 45 ? 105.484 -17.083 11.106 1.00 27.74 47 VAL B CA 1
ATOM 2716 C C . VAL B 1 45 ? 104.310 -18.036 11.351 1.00 27.36 47 VAL B C 1
ATOM 2717 O O . VAL B 1 45 ? 103.465 -18.224 10.467 1.00 26.80 47 VAL B O 1
ATOM 2721 N N . ALA B 1 46 ? 104.260 -18.614 12.550 1.00 27.99 48 ALA B N 1
ATOM 2722 C CA . ALA B 1 46 ? 103.173 -19.513 12.950 1.00 29.84 48 ALA B CA 1
ATOM 2723 C C . ALA B 1 46 ? 101.851 -18.767 13.145 1.00 30.30 48 ALA B C 1
ATOM 2724 O O . ALA B 1 46 ? 100.780 -19.363 13.037 1.00 30.78 48 ALA B O 1
ATOM 2726 N N . GLU B 1 47 ? 101.934 -17.473 13.450 1.00 30.05 49 GLU B N 1
ATOM 2727 C CA . GLU B 1 47 ? 100.748 -16.626 13.583 1.00 30.28 49 GLU B CA 1
ATOM 2728 C C . GLU B 1 47 ? 100.239 -16.114 12.242 1.00 29.08 49 GLU B C 1
ATOM 2729 O O . GLU B 1 47 ? 99.030 -15.971 12.045 1.00 30.09 49 GLU B O 1
ATOM 2735 N N . GLY B 1 48 ? 101.155 -15.821 11.326 1.00 27.35 50 GLY B N 1
ATOM 2736 C CA . GLY B 1 48 ? 100.774 -15.268 10.034 1.00 25.14 50 GLY B CA 1
ATOM 2737 C C . GLY B 1 48 ? 101.902 -15.172 9.042 1.00 24.75 50 GLY B C 1
ATOM 2738 O O . GLY B 1 48 ? 103.066 -15.393 9.387 1.00 26.31 50 GLY B O 1
ATOM 2739 N N . ASP B 1 49 ? 101.555 -14.821 7.807 1.00 23.19 51 ASP B N 1
ATOM 2740 C CA . ASP B 1 49 ? 102.512 -14.794 6.701 1.00 22.41 51 ASP B CA 1
ATOM 2741 C C . ASP B 1 49 ? 103.102 -13.408 6.427 1.00 21.26 51 ASP B C 1
ATOM 2742 O O . ASP B 1 49 ? 104.059 -13.289 5.670 1.00 21.07 51 ASP B O 1
ATOM 2747 N N . ARG B 1 50 ? 102.522 -12.371 7.037 1.00 19.56 52 ARG B N 1
ATOM 2748 C CA . ARG B 1 50 ? 103.004 -10.992 6.868 1.00 20.17 52 ARG B CA 1
ATOM 2749 C C . ARG B 1 50 ? 103.271 -10.357 8.218 1.00 18.50 52 ARG B C 1
ATOM 2750 O O . ARG B 1 50 ? 102.533 -10.587 9.177 1.00 18.59 52 ARG B O 1
ATOM 2758 N N . LEU B 1 51 ? 104.327 -9.557 8.294 1.00 18.31 53 LEU B N 1
ATOM 2759 C CA . LEU B 1 51 ? 104.595 -8.795 9.500 1.00 18.77 53 LEU B CA 1
ATOM 2760 C C . LEU B 1 51 ? 104.105 -7.361 9.294 1.00 16.89 53 LEU B C 1
ATOM 2761 O O . LEU B 1 51 ? 104.615 -6.647 8.429 1.00 14.97 53 LEU B O 1
ATOM 2766 N N . ALA B 1 52 ? 103.108 -6.959 10.082 1.00 18.15 54 ALA B N 1
ATOM 2767 C CA . ALA B 1 52 ? 102.651 -5.561 10.113 1.00 17.13 54 ALA B CA 1
ATOM 2768 C C . ALA B 1 52 ? 103.654 -4.764 10.924 1.00 17.63 54 ALA B C 1
ATOM 2769 O O . ALA B 1 52 ? 104.059 -5.203 11.990 1.00 18.35 54 ALA B O 1
ATOM 2771 N N . PHE B 1 53 ? 104.033 -3.588 10.430 1.00 17.06 55 PHE B N 1
ATOM 2772 C CA . PHE B 1 53 ? 105.075 -2.779 11.049 1.00 16.21 55 PHE B CA 1
ATOM 2773 C C . PHE B 1 53 ? 104.689 -1.317 10.875 1.00 17.14 55 PHE B C 1
ATOM 2774 O O . PHE B 1 53 ? 104.465 -0.856 9.751 1.00 15.77 55 PHE B O 1
ATOM 2782 N N . SER B 1 54 ? 104.575 -0.601 11.992 1.00 17.69 56 SER B N 1
ATOM 2783 C CA A SER B 1 54 ? 104.143 0.794 11.984 0.60 18.23 56 SER B CA 1
ATOM 2784 C CA B SER B 1 54 ? 104.198 0.807 11.935 0.40 17.82 56 SER B CA 1
ATOM 2785 C C . SER B 1 54 ? 104.977 1.632 12.942 1.00 18.46 56 SER B C 1
ATOM 2786 O O . SER B 1 54 ? 105.555 1.097 13.897 1.00 16.16 56 SER B O 1
ATOM 2791 N N . THR B 1 55 ? 105.016 2.937 12.699 1.00 16.52 57 THR B N 1
ATOM 2792 C CA . THR B 1 55 ? 105.669 3.863 13.612 1.00 17.83 57 THR B CA 1
ATOM 2793 C C . THR B 1 55 ? 104.864 5.152 13.656 1.00 18.87 57 THR B C 1
ATOM 2794 O O . THR B 1 55 ? 104.223 5.513 12.664 1.00 17.76 57 THR B O 1
ATOM 2798 N N . ASP B 1 56 ? 104.881 5.818 14.808 1.00 19.31 58 ASP B N 1
ATOM 2799 C CA . ASP B 1 56 ? 104.240 7.125 14.988 1.00 21.28 58 ASP B CA 1
ATOM 2800 C C . ASP B 1 56 ? 105.055 7.894 16.016 1.00 20.71 58 ASP B C 1
ATOM 2801 O O . ASP B 1 56 ? 105.596 7.288 16.935 1.00 19.27 58 ASP B O 1
ATOM 2806 N N . SER B 1 57 ? 105.141 9.215 15.858 1.00 20.46 59 SER B N 1
ATOM 2807 C CA . SER B 1 57 ? 105.689 10.089 16.896 1.00 21.24 59 SER B CA 1
ATOM 2808 C C . SER B 1 57 ? 104.553 10.830 17.586 1.00 21.06 59 SER B C 1
ATOM 2809 O O . SER B 1 57 ? 103.506 11.089 16.985 1.00 20.74 59 SER B O 1
ATOM 2812 N N . TYR B 1 58 ? 104.773 11.167 18.849 1.00 20.25 60 TYR B N 1
ATOM 2813 C CA . TYR B 1 58 ? 103.753 11.789 19.682 1.00 19.85 60 TYR B CA 1
ATOM 2814 C C . TYR B 1 58 ? 104.316 13.071 20.270 1.00 20.14 60 TYR B C 1
ATOM 2815 O O . TYR B 1 58 ? 105.337 13.057 20.967 1.00 19.38 60 TYR B O 1
ATOM 2824 N N . VAL B 1 59 ? 103.662 14.181 19.939 1.00 20.74 61 VAL B N 1
ATOM 2825 C CA . VAL B 1 59 ? 104.111 15.512 20.350 1.00 20.95 61 VAL B CA 1
ATOM 2826 C C . VAL B 1 59 ? 102.977 16.314 20.997 1.00 21.42 61 VAL B C 1
ATOM 2827 O O . VAL B 1 59 ? 103.010 17.554 21.011 1.00 21.35 61 VAL B O 1
ATOM 2831 N N . ILE B 1 60 ? 101.989 15.602 21.539 1.00 21.40 62 ILE B N 1
ATOM 2832 C CA . ILE B 1 60 ? 100.768 16.232 22.050 1.00 22.88 62 ILE B CA 1
ATOM 2833 C C . ILE B 1 60 ? 101.048 17.261 23.149 1.00 24.07 62 ILE B C 1
ATOM 2834 O O . ILE B 1 60 ? 101.922 17.069 23.997 1.00 25.66 62 ILE B O 1
ATOM 2839 N N . ASP B 1 61 ? 100.304 18.360 23.093 1.00 25.41 63 ASP B N 1
ATOM 2840 C CA . ASP B 1 61 ? 100.343 19.408 24.102 1.00 25.95 63 ASP B CA 1
ATOM 2841 C C . ASP B 1 61 ? 98.880 19.663 24.489 1.00 25.88 63 ASP B C 1
ATOM 2842 O O . ASP B 1 61 ? 98.062 19.954 23.615 1.00 26.26 63 ASP B O 1
ATOM 2847 N N . PRO B 1 62 ? 98.529 19.519 25.784 1.00 26.49 64 PRO B N 1
ATOM 2848 C CA . PRO B 1 62 ? 99.364 19.184 26.942 1.00 26.32 64 PRO B CA 1
ATOM 2849 C C . PRO B 1 62 ? 99.644 17.687 27.069 1.00 26.00 64 PRO B C 1
ATOM 2850 O O . PRO B 1 62 ? 99.001 16.882 26.392 1.00 24.92 64 PRO B O 1
ATOM 2854 N N . LEU B 1 63 ? 100.593 17.330 27.938 1.00 25.79 65 LEU B N 1
ATOM 2855 C CA . LEU B 1 63 ? 101.006 15.936 28.122 1.00 25.76 65 LEU B CA 1
ATOM 2856 C C . LEU B 1 63 ? 99.928 15.074 28.766 1.00 25.98 65 LEU B C 1
ATOM 2857 O O . LEU B 1 63 ? 99.854 13.869 28.509 1.00 22.63 65 LEU B O 1
ATOM 2862 N N . PHE B 1 64 ? 99.122 15.691 29.627 1.00 25.27 66 PHE B N 1
ATOM 2863 C CA . PHE B 1 64 ? 98.016 15.009 30.284 1.00 26.62 66 PHE B CA 1
ATOM 2864 C C . PHE B 1 64 ? 96.727 15.750 29.954 1.00 26.94 66 PHE B C 1
ATOM 2865 O O . PHE B 1 64 ? 96.719 16.974 29.883 1.00 28.29 66 PHE B O 1
ATOM 2873 N N . PHE B 1 65 ? 95.651 15.001 29.735 1.00 26.47 67 PHE B N 1
ATOM 2874 C CA . PHE B 1 65 ? 94.383 15.567 29.269 1.00 26.90 67 PHE B CA 1
ATOM 2875 C C . PHE B 1 65 ? 93.235 14.653 29.692 1.00 27.90 67 PHE B C 1
ATOM 2876 O O . PHE B 1 65 ? 93.480 13.508 30.084 1.00 28.48 67 PHE B O 1
ATOM 2884 N N . PRO B 1 66 ? 91.980 15.154 29.657 1.00 28.93 68 PRO B N 1
ATOM 2885 C CA . PRO B 1 66 ? 90.870 14.263 29.990 1.00 29.06 68 PRO B CA 1
ATOM 2886 C C . PRO B 1 66 ? 90.804 13.049 29.065 1.00 28.82 68 PRO B C 1
ATOM 2887 O O . PRO B 1 66 ? 90.688 13.196 27.850 1.00 27.86 68 PRO B O 1
ATOM 2891 N N . GLY B 1 67 ? 90.913 11.861 29.651 1.00 27.70 69 GLY B N 1
ATOM 2892 C CA . GLY B 1 67 ? 90.858 10.622 28.890 1.00 30.01 69 GLY B CA 1
ATOM 2893 C C . GLY B 1 67 ? 92.192 9.976 28.557 1.00 29.19 69 GLY B C 1
ATOM 2894 O O . GLY B 1 67 ? 92.222 8.880 28.008 1.00 30.82 69 GLY B O 1
ATOM 2895 N N . GLY B 1 68 ? 93.299 10.640 28.870 1.00 28.48 70 GLY B N 1
ATOM 2896 C CA . GLY B 1 68 ? 94.604 10.014 28.660 1.00 27.57 70 GLY B CA 1
ATOM 2897 C C . GLY B 1 68 ? 95.814 10.891 28.880 1.00 26.70 70 GLY B C 1
ATOM 2898 O O . GLY B 1 68 ? 95.746 11.918 29.557 1.00 26.30 70 GLY B O 1
ATOM 2899 N N . ASN B 1 69 ? 96.932 10.460 28.305 1.00 25.32 71 ASN B N 1
ATOM 2900 C CA . ASN B 1 69 ? 98.189 11.184 28.380 1.00 24.73 71 ASN B CA 1
ATOM 2901 C C . ASN B 1 69 ? 99.087 10.737 27.229 1.00 24.12 71 ASN B C 1
ATOM 2902 O O . ASN B 1 69 ? 98.781 9.744 26.558 1.00 23.90 71 ASN B O 1
ATOM 2907 N N . ILE B 1 70 ? 100.184 11.460 27.003 1.00 22.41 72 ILE B N 1
ATOM 2908 C CA . ILE B 1 70 ? 101.138 11.141 25.933 1.00 21.63 72 ILE B CA 1
ATOM 2909 C C . ILE B 1 70 ? 101.663 9.683 25.970 1.00 22.18 72 ILE B C 1
ATOM 2910 O O . ILE B 1 70 ? 101.906 9.079 24.926 1.00 21.33 72 ILE B O 1
ATOM 2915 N N . GLY B 1 71 ? 101.819 9.129 27.169 1.00 22.41 73 GLY B N 1
ATOM 2916 C CA . GLY B 1 71 ? 102.299 7.762 27.335 1.00 22.79 73 GLY B CA 1
ATOM 2917 C C . GLY B 1 71 ? 101.304 6.710 26.873 1.00 23.70 73 GLY B C 1
ATOM 2918 O O . GLY B 1 71 ? 101.639 5.847 26.061 1.00 23.22 73 GLY B O 1
ATOM 2919 N N . LYS B 1 72 ? 100.085 6.767 27.406 1.00 23.53 74 LYS B N 1
ATOM 2920 C CA . LYS B 1 72 ? 99.017 5.864 26.967 1.00 22.73 74 LYS B CA 1
ATOM 2921 C C . LYS B 1 72 ? 98.795 6.013 25.456 1.00 21.54 74 LYS B C 1
ATOM 2922 O O . LYS B 1 72 ? 98.660 5.024 24.731 1.00 19.35 74 LYS B O 1
ATOM 2928 N N . LEU B 1 73 ? 98.795 7.260 24.993 1.00 20.88 75 LEU B N 1
ATOM 2929 C CA . LEU B 1 73 ? 98.641 7.581 23.577 1.00 21.74 75 LEU B CA 1
ATOM 2930 C C . LEU B 1 73 ? 99.703 6.927 22.682 1.00 20.61 75 LEU B C 1
ATOM 2931 O O . LEU B 1 73 ? 99.383 6.406 21.606 1.00 18.51 75 LEU B O 1
ATOM 2936 N N . ALA B 1 74 ? 100.963 6.968 23.130 1.00 19.28 76 ALA B N 1
ATOM 2937 C CA . ALA B 1 74 ? 102.094 6.410 22.379 1.00 18.41 76 ALA B CA 1
ATOM 2938 C C . ALA B 1 74 ? 101.986 4.898 22.190 1.00 19.13 76 ALA B C 1
ATOM 2939 O O . ALA B 1 74 ? 102.441 4.362 21.177 1.00 20.17 76 ALA B O 1
ATOM 2941 N N . ILE B 1 75 ? 101.388 4.219 23.164 1.00 17.47 77 ILE B N 1
ATOM 2942 C CA . ILE B 1 75 ? 101.088 2.788 23.040 1.00 18.17 77 ILE B CA 1
ATOM 2943 C C . ILE B 1 75 ? 99.867 2.579 22.137 1.00 19.25 77 ILE B C 1
ATOM 2944 O O . ILE B 1 75 ? 99.926 1.812 21.169 1.00 17.88 77 ILE B O 1
ATOM 2949 N N . CYS B 1 76 ? 98.772 3.279 22.445 1.00 19.79 78 CYS B N 1
ATOM 2950 C CA . CYS B 1 76 ? 97.507 3.107 21.719 1.00 20.76 78 CYS B CA 1
ATOM 2951 C C . CYS B 1 76 ? 97.643 3.346 20.223 1.00 20.12 78 CYS B C 1
ATOM 2952 O O . CYS B 1 76 ? 97.232 2.512 19.419 1.00 20.57 78 CYS B O 1
ATOM 2955 N N . GLY B 1 77 ? 98.207 4.493 19.853 1.00 19.16 79 GLY B N 1
ATOM 2956 C CA . GLY B 1 77 ? 98.310 4.880 18.448 1.00 19.05 79 GLY B CA 1
ATOM 2957 C C . GLY B 1 77 ? 99.043 3.856 17.602 1.00 19.33 79 GLY B C 1
ATOM 2958 O O . GLY B 1 77 ? 98.599 3.496 16.512 1.00 18.39 79 GLY B O 1
ATOM 2959 N N . THR B 1 78 ? 100.169 3.379 18.117 1.00 18.85 80 THR B N 1
ATOM 2960 C CA . THR B 1 78 ? 101.017 2.450 17.373 1.00 18.86 80 THR B CA 1
ATOM 2961 C C . THR B 1 78 ? 100.449 1.031 17.401 1.00 17.74 80 THR B C 1
ATOM 2962 O O . THR B 1 78 ? 100.503 0.325 16.397 1.00 19.41 80 THR B O 1
ATOM 2966 N N . ALA B 1 79 ? 99.891 0.627 18.541 1.00 17.72 81 ALA B N 1
ATOM 2967 C CA . ALA B 1 79 ? 99.181 -0.649 18.637 1.00 17.55 81 ALA B CA 1
ATOM 2968 C C . ALA B 1 79 ? 98.051 -0.692 17.612 1.00 17.88 81 ALA B C 1
ATOM 2969 O O . ALA B 1 79 ? 97.893 -1.676 16.894 1.00 17.72 81 ALA B O 1
ATOM 2971 N N . ASN B 1 80 ? 97.288 0.396 17.535 1.00 17.03 82 ASN B N 1
ATOM 2972 C CA . ASN B 1 80 ? 96.161 0.477 16.609 1.00 17.03 82 ASN B CA 1
ATOM 2973 C C . ASN B 1 80 ? 96.587 0.405 15.150 1.00 16.24 82 ASN B C 1
ATOM 2974 O O . ASN B 1 80 ? 95.956 -0.288 14.362 1.00 17.32 82 ASN B O 1
ATOM 2979 N N . ASP B 1 81 ? 97.660 1.105 14.794 1.00 15.75 83 ASP B N 1
ATOM 2980 C CA . ASP B 1 81 ? 98.164 1.070 13.418 1.00 17.06 83 ASP B CA 1
ATOM 2981 C C . ASP B 1 81 ? 98.556 -0.352 12.988 1.00 17.11 83 ASP B C 1
ATOM 2982 O O . ASP B 1 81 ? 98.391 -0.717 11.824 1.00 18.00 83 ASP B O 1
ATOM 2987 N N . VAL B 1 82 ? 99.061 -1.144 13.932 1.00 17.04 84 VAL B N 1
ATOM 2988 C CA . VAL B 1 82 ? 99.333 -2.573 13.698 1.00 16.96 84 VAL B CA 1
ATOM 2989 C C . VAL B 1 82 ? 98.031 -3.379 13.638 1.00 15.48 84 VAL B C 1
ATOM 2990 O O . VAL B 1 82 ? 97.806 -4.150 12.696 1.00 16.66 84 VAL B O 1
ATOM 2994 N N . ALA B 1 83 ? 97.174 -3.174 14.635 1.00 14.86 85 ALA B N 1
ATOM 2995 C CA . ALA B 1 83 ? 95.962 -3.987 14.822 1.00 15.58 85 ALA B CA 1
ATOM 2996 C C . ALA B 1 83 ? 94.942 -3.873 13.690 1.00 15.48 85 ALA B C 1
ATOM 2997 O O . ALA B 1 83 ? 94.225 -4.832 13.416 1.00 17.50 85 ALA B O 1
ATOM 2999 N N . VAL B 1 84 ? 94.876 -2.718 13.028 1.00 15.95 86 VAL B N 1
ATOM 3000 C CA . VAL B 1 84 ? 93.928 -2.549 11.913 1.00 15.25 86 VAL B CA 1
ATOM 3001 C C . VAL B 1 84 ? 94.242 -3.433 10.691 1.00 16.82 86 VAL B C 1
ATOM 3002 O O . VAL B 1 84 ? 93.414 -3.566 9.788 1.00 17.17 86 VAL B O 1
ATOM 3006 N N . SER B 1 85 ? 95.423 -4.048 10.677 1.00 16.35 87 SER B N 1
ATOM 3007 C CA . SER B 1 85 ? 95.775 -5.004 9.615 1.00 16.56 87 SER B CA 1
ATOM 3008 C C . SER B 1 85 ? 95.177 -6.399 9.857 1.00 16.73 87 SER B C 1
ATOM 3009 O O . SER B 1 85 ? 95.167 -7.242 8.952 1.00 18.57 87 SER B O 1
ATOM 3012 N N . GLY B 1 86 ? 94.693 -6.634 11.073 1.00 16.95 88 GLY B N 1
ATOM 3013 C CA . GLY B 1 86 ? 94.272 -7.973 11.488 1.00 17.04 88 GLY B CA 1
ATOM 3014 C C . GLY B 1 86 ? 95.279 -8.626 12.423 1.00 17.94 88 GLY B C 1
ATOM 3015 O O . GLY B 1 86 ? 94.952 -9.589 13.114 1.00 17.09 88 GLY B O 1
ATOM 3016 N N . ALA B 1 87 ? 96.508 -8.101 12.443 1.00 16.49 89 ALA B N 1
ATOM 3017 C CA . ALA B 1 87 ? 97.548 -8.603 13.349 1.00 17.38 89 ALA B CA 1
ATOM 3018 C C . ALA B 1 87 ? 97.251 -8.281 14.808 1.00 19.04 89 ALA B C 1
ATOM 3019 O O . ALA B 1 87 ? 96.699 -7.224 15.129 1.00 18.09 89 ALA B O 1
ATOM 3021 N N . ILE B 1 88 ? 97.613 -9.206 15.692 1.00 19.55 90 ILE B N 1
ATOM 3022 C CA . ILE B 1 88 ? 97.672 -8.914 17.116 1.00 21.16 90 ILE B CA 1
ATOM 3023 C C . ILE B 1 88 ? 99.039 -8.287 17.394 1.00 21.30 90 ILE B C 1
ATOM 3024 O O . ILE B 1 88 ? 100.071 -8.920 17.132 1.00 21.84 90 ILE B O 1
ATOM 3029 N N . PRO B 1 89 ? 99.057 -7.034 17.892 1.00 21.15 91 PRO B N 1
ATOM 3030 C CA . PRO B 1 89 ? 100.324 -6.395 18.236 1.00 21.50 91 PRO B CA 1
ATOM 3031 C C . PRO B 1 89 ? 101.020 -7.161 19.358 1.00 21.97 91 PRO B C 1
ATOM 3032 O O . PRO B 1 89 ? 100.371 -7.547 20.334 1.00 20.99 91 PRO B O 1
ATOM 3036 N N . ARG B 1 90 ? 102.324 -7.384 19.204 1.00 22.29 92 ARG B N 1
ATOM 3037 C CA . ARG B 1 90 ? 103.105 -8.154 20.176 1.00 23.04 92 ARG B CA 1
ATOM 3038 C C . ARG B 1 90 ? 104.297 -7.383 20.733 1.00 21.77 92 ARG B C 1
ATOM 3039 O O . ARG B 1 90 ? 104.607 -7.494 21.926 1.00 21.63 92 ARG B O 1
ATOM 3047 N N . TYR B 1 91 ? 104.975 -6.626 19.871 1.00 20.25 93 TYR B N 1
ATOM 3048 C CA . TYR B 1 91 ? 106.239 -5.985 20.235 1.00 20.85 93 TYR B CA 1
ATOM 3049 C C . TYR B 1 91 ? 106.275 -4.524 19.826 1.00 21.93 93 TYR B C 1
ATOM 3050 O O . TYR B 1 91 ? 105.918 -4.185 18.692 1.00 21.80 93 TYR B O 1
ATOM 3059 N N . LEU B 1 92 ? 106.721 -3.675 20.751 1.00 21.74 94 LEU B N 1
ATOM 3060 C CA . LEU B 1 92 ? 106.901 -2.245 20.508 1.00 23.32 94 LEU B CA 1
ATOM 3061 C C . LEU B 1 92 ? 108.305 -1.794 20.901 1.00 22.99 94 LEU B C 1
ATOM 3062 O O . LEU B 1 92 ? 108.898 -2.335 21.839 1.00 22.16 94 LEU B O 1
ATOM 3067 N N . SER B 1 93 ? 108.832 -0.825 20.155 1.00 21.13 95 SER B N 1
ATOM 3068 C CA . SER B 1 93 ? 110.019 -0.081 20.544 1.00 23.11 95 SER B CA 1
ATOM 3069 C C . SER B 1 93 ? 109.563 1.287 21.034 1.00 25.67 95 SER B C 1
ATOM 3070 O O . SER B 1 93 ? 108.475 1.747 20.665 1.00 23.66 95 SER B O 1
ATOM 3073 N N . CYS B 1 94 ? 110.396 1.935 21.846 1.00 26.14 96 CYS B N 1
ATOM 3074 C CA . CYS B 1 94 ? 110.055 3.220 22.444 1.00 26.54 96 CYS B CA 1
ATOM 3075 C C . CYS B 1 94 ? 111.253 4.173 22.486 1.00 25.79 96 CYS B C 1
ATOM 3076 O O . CYS B 1 94 ? 112.265 3.877 23.117 1.00 25.40 96 CYS B O 1
ATOM 3079 N N . GLY B 1 95 ? 111.140 5.313 21.813 1.00 23.90 97 GLY B N 1
ATOM 3080 C CA . GLY B 1 95 ? 112.211 6.311 21.814 1.00 24.18 97 GLY B CA 1
ATOM 3081 C C . GLY B 1 95 ? 111.761 7.598 22.473 1.00 24.10 97 GLY B C 1
ATOM 3082 O O . GLY B 1 95 ? 110.799 8.218 22.021 1.00 24.42 97 GLY B O 1
ATOM 3083 N N . PHE B 1 96 ? 112.443 7.999 23.544 1.00 22.86 98 PHE B N 1
ATOM 3084 C CA . PHE B 1 96 ? 112.104 9.236 24.252 1.00 23.60 98 PHE B CA 1
ATOM 3085 C C . PHE B 1 96 ? 113.045 10.375 23.884 1.00 23.14 98 PHE B C 1
ATOM 3086 O O . PHE B 1 96 ? 114.266 10.178 23.809 1.00 22.75 98 PHE B O 1
ATOM 3094 N N . ILE B 1 97 ? 112.471 11.558 23.658 1.00 21.20 99 ILE B N 1
ATOM 3095 C CA . ILE B 1 97 ? 113.237 12.801 23.592 1.00 21.44 99 ILE B CA 1
ATOM 3096 C C . ILE B 1 97 ? 112.753 13.679 24.739 1.00 23.84 99 ILE B C 1
ATOM 3097 O O . ILE B 1 97 ? 111.582 14.074 24.780 1.00 22.53 99 ILE B O 1
ATOM 3102 N N . LEU B 1 98 ? 113.665 13.959 25.672 1.00 24.45 100 LEU B N 1
ATOM 3103 C CA A LEU B 1 98 ? 113.334 14.645 26.920 0.50 26.52 100 LEU B CA 1
ATOM 3104 C CA B LEU B 1 98 ? 113.317 14.657 26.908 0.50 25.63 100 LEU B CA 1
ATOM 3105 C C . LEU B 1 98 ? 114.024 15.999 27.013 1.00 26.51 100 LEU B C 1
ATOM 3106 O O . LEU B 1 98 ? 115.190 16.126 26.641 1.00 26.46 100 LEU B O 1
ATOM 3115 N N . GLU B 1 99 ? 113.303 16.993 27.525 1.00 27.39 101 GLU B N 1
ATOM 3116 C CA . GLU B 1 99 ? 113.879 18.306 27.802 1.00 29.25 101 GLU B CA 1
ATOM 3117 C C . GLU B 1 99 ? 114.531 18.245 29.178 1.00 28.93 101 GLU B C 1
ATOM 3118 O O . GLU B 1 99 ? 113.906 17.797 30.145 1.00 28.85 101 GLU B O 1
ATOM 3124 N N . GLU B 1 100 ? 115.789 18.670 29.260 1.00 30.67 102 GLU B N 1
ATOM 3125 C CA . GLU B 1 100 ? 116.497 18.743 30.544 1.00 33.47 102 GLU B CA 1
ATOM 3126 C C . GLU B 1 100 ? 115.654 19.537 31.544 1.00 32.81 102 GLU B C 1
ATOM 3127 O O . GLU B 1 100 ? 115.142 20.604 31.217 1.00 31.98 102 GLU B O 1
ATOM 3133 N N . GLY B 1 101 ? 115.487 18.993 32.744 1.00 33.87 103 GLY B N 1
ATOM 3134 C CA . GLY B 1 101 ? 114.732 19.668 33.792 1.00 35.60 103 GLY B CA 1
ATOM 3135 C C . GLY B 1 101 ? 113.275 19.255 33.883 1.00 37.05 103 GLY B C 1
ATOM 3136 O O . GLY B 1 101 ? 112.534 19.772 34.725 1.00 37.79 103 GLY B O 1
ATOM 3137 N N . LEU B 1 102 ? 112.858 18.332 33.013 1.00 36.81 104 LEU B N 1
ATOM 3138 C CA . LEU B 1 102 ? 111.518 17.757 33.079 1.00 36.45 104 LEU B CA 1
ATOM 3139 C C . LEU B 1 102 ? 111.348 17.081 34.434 1.00 36.27 104 LEU B C 1
ATOM 3140 O O . LEU B 1 102 ? 112.161 16.236 34.801 1.00 35.45 104 LEU B O 1
ATOM 3145 N N . PRO B 1 103 ? 110.306 17.467 35.191 1.00 37.86 105 PRO B N 1
ATOM 3146 C CA . PRO B 1 103 ? 110.119 16.894 36.522 1.00 38.75 105 PRO B CA 1
ATOM 3147 C C . PRO B 1 103 ? 110.001 15.377 36.447 1.00 40.38 105 PRO B C 1
ATOM 3148 O O . PRO B 1 103 ? 109.266 14.857 35.600 1.00 39.16 105 PRO B O 1
ATOM 3152 N N . MET B 1 104 ? 110.735 14.681 37.313 1.00 41.43 106 MET B N 1
ATOM 3153 C CA . MET B 1 104 ? 110.720 13.220 37.346 1.00 44.05 106 MET B CA 1
ATOM 3154 C C . MET B 1 104 ? 109.338 12.666 37.671 1.00 43.84 106 MET B C 1
ATOM 3155 O O . MET B 1 104 ? 109.013 11.543 37.290 1.00 43.57 106 MET B O 1
ATOM 3160 N N . GLU B 1 105 ? 108.539 13.471 38.368 1.00 43.96 107 GLU B N 1
ATOM 3161 C CA . GLU B 1 105 ? 107.153 13.146 38.702 1.00 44.31 107 GLU B CA 1
ATOM 3162 C C . GLU B 1 105 ? 106.316 13.018 37.428 1.00 42.46 107 GLU B C 1
ATOM 3163 O O . GLU B 1 105 ? 105.488 12.112 37.308 1.00 41.93 107 GLU B O 1
ATOM 3169 N N . THR B 1 106 ? 106.544 13.932 36.486 1.00 40.41 108 THR B N 1
ATOM 3170 C CA . THR B 1 106 ? 105.879 13.893 35.183 1.00 38.80 108 THR B CA 1
ATOM 3171 C C . THR B 1 106 ? 106.307 12.654 34.395 1.00 37.06 108 THR B C 1
ATOM 3172 O O . THR B 1 106 ? 105.461 11.883 33.949 1.00 37.02 108 THR B O 1
ATOM 3176 N N . LEU B 1 107 ? 107.616 12.465 34.243 1.00 36.04 109 LEU B N 1
ATOM 3177 C CA . LEU B 1 107 ? 108.155 11.342 33.476 1.00 35.26 109 LEU B CA 1
ATOM 3178 C C . LEU B 1 107 ? 107.726 9.991 34.044 1.00 34.34 109 LEU B C 1
ATOM 3179 O O . LEU B 1 107 ? 107.371 9.085 33.293 1.00 32.85 109 LEU B O 1
ATOM 3184 N N . LYS B 1 108 ? 107.759 9.866 35.369 1.00 34.49 110 LYS B N 1
ATOM 3185 C CA . LYS B 1 108 ? 107.345 8.640 36.050 1.00 35.28 110 LYS B CA 1
ATOM 3186 C C . LYS B 1 108 ? 105.885 8.307 35.729 1.00 33.00 110 LYS B C 1
ATOM 3187 O O . LYS B 1 108 ? 105.554 7.156 35.442 1.00 32.54 110 LYS B O 1
ATOM 3193 N N . ALA B 1 109 ? 105.028 9.325 35.774 1.00 31.17 111 ALA B N 1
ATOM 3194 C CA . ALA B 1 109 ? 103.604 9.173 35.471 1.00 29.94 111 ALA B CA 1
ATOM 3195 C C . ALA B 1 109 ? 103.378 8.726 34.021 1.00 28.99 111 ALA B C 1
ATOM 3196 O O . ALA B 1 109 ? 102.550 7.841 33.756 1.00 28.50 111 ALA B O 1
ATOM 3198 N N . VAL B 1 110 ? 104.121 9.340 33.098 1.00 26.33 112 VAL B N 1
ATOM 3199 C CA . VAL B 1 110 ? 104.092 8.965 31.680 1.00 25.37 112 VAL B CA 1
ATOM 3200 C C . VAL B 1 110 ? 104.506 7.507 31.489 1.00 26.21 112 VAL B C 1
ATOM 3201 O O . VAL B 1 110 ? 103.783 6.726 30.868 1.00 26.01 112 VAL B O 1
ATOM 3205 N N . VAL B 1 111 ? 105.656 7.144 32.048 1.00 26.02 113 VAL B N 1
ATOM 3206 C CA . VAL B 1 111 ? 106.199 5.792 31.919 1.00 26.23 113 VAL B CA 1
ATOM 3207 C C . VAL B 1 111 ? 105.285 4.733 32.561 1.00 26.46 113 VAL B C 1
ATOM 3208 O O . VAL B 1 111 ? 105.114 3.646 32.014 1.00 27.05 113 VAL B O 1
ATOM 3212 N N . THR B 1 112 ? 104.702 5.050 33.716 1.00 27.63 114 THR B N 1
ATOM 3213 C CA . THR B 1 112 ? 103.786 4.130 34.402 1.00 28.28 114 THR B CA 1
ATOM 3214 C C . THR B 1 112 ? 102.575 3.816 33.515 1.00 27.05 114 THR B C 1
ATOM 3215 O O . THR B 1 112 ? 102.191 2.656 33.356 1.00 27.29 114 THR B O 1
ATOM 3219 N N . SER B 1 113 ? 101.995 4.863 32.934 1.00 26.36 115 SER B N 1
ATOM 3220 C CA . SER B 1 113 ? 100.838 4.726 32.052 1.00 25.98 115 SER B CA 1
ATOM 3221 C C . SER B 1 113 ? 101.166 3.907 30.803 1.00 25.25 115 SER B C 1
ATOM 3222 O O . SER B 1 113 ? 100.369 3.061 30.396 1.00 25.91 115 SER B O 1
ATOM 3225 N N . MET B 1 114 ? 102.330 4.165 30.203 1.00 24.17 116 MET B N 1
ATOM 3226 C CA . MET B 1 114 ? 102.821 3.365 29.081 1.00 25.64 116 MET B CA 1
ATOM 3227 C C . MET B 1 114 ? 102.918 1.896 29.451 1.00 24.90 116 MET B C 1
ATOM 3228 O O . MET B 1 114 ? 102.458 1.031 28.703 1.00 24.08 116 MET B O 1
ATOM 3233 N N . ALA B 1 115 ? 103.526 1.623 30.606 1.00 24.63 117 ALA B N 1
ATOM 3234 C CA . ALA B 1 115 ? 103.745 0.261 31.063 1.00 25.77 117 ALA B CA 1
ATOM 3235 C C . ALA B 1 115 ? 102.431 -0.476 31.284 1.00 25.38 117 ALA B C 1
ATOM 3236 O O . ALA B 1 115 ? 102.281 -1.613 30.850 1.00 26.78 117 ALA B O 1
ATOM 3238 N N . GLU B 1 116 ? 101.489 0.183 31.954 1.00 26.82 118 GLU B N 1
ATOM 3239 C CA . GLU B 1 116 ? 100.187 -0.398 32.278 1.00 27.79 118 GLU B CA 1
ATOM 3240 C C . GLU B 1 116 ? 99.331 -0.619 31.029 1.00 24.91 118 GLU B C 1
ATOM 3241 O O . GLU B 1 116 ? 98.653 -1.636 30.922 1.00 25.00 118 GLU B O 1
ATOM 3247 N N . THR B 1 117 ? 99.368 0.332 30.095 1.00 23.73 119 THR B N 1
ATOM 3248 C CA . THR B 1 117 ? 98.645 0.205 28.820 1.00 21.47 119 THR B CA 1
ATOM 3249 C C . THR B 1 117 ? 99.197 -0.958 27.989 1.00 21.18 119 THR B C 1
ATOM 3250 O O . THR B 1 117 ? 98.430 -1.767 27.465 1.00 22.18 119 THR B O 1
ATOM 3254 N N . ALA B 1 118 ? 100.525 -1.047 27.887 1.00 21.26 120 ALA B N 1
ATOM 3255 C CA . ALA B 1 118 ? 101.187 -2.169 27.205 1.00 22.05 120 ALA B CA 1
ATOM 3256 C C . ALA B 1 118 ? 100.872 -3.520 27.856 1.00 23.39 120 ALA B C 1
ATOM 3257 O O . ALA B 1 118 ? 100.500 -4.476 27.163 1.00 23.69 120 ALA B O 1
ATOM 3259 N N . ARG B 1 119 ? 101.016 -3.591 29.183 1.00 24.70 121 ARG B N 1
ATOM 3260 C CA A ARG B 1 119 ? 100.751 -4.819 29.937 0.40 26.10 121 ARG B CA 1
ATOM 3261 C CA B ARG B 1 119 ? 100.758 -4.825 29.924 0.60 26.91 121 ARG B CA 1
ATOM 3262 C C . ARG B 1 119 ? 99.331 -5.325 29.699 1.00 26.67 121 ARG B C 1
ATOM 3263 O O . ARG B 1 119 ? 99.122 -6.503 29.387 1.00 26.74 121 ARG B O 1
ATOM 3278 N N . THR B 1 120 ? 98.358 -4.427 29.850 1.00 26.33 122 THR B N 1
ATOM 3279 C CA . THR B 1 120 ? 96.945 -4.766 29.667 1.00 27.06 122 THR B CA 1
ATOM 3280 C C . THR B 1 120 ? 96.674 -5.301 28.257 1.00 26.56 122 THR B C 1
ATOM 3281 O O . THR B 1 120 ? 95.883 -6.231 28.078 1.00 27.01 122 THR B O 1
ATOM 3285 N N . ALA B 1 121 ? 97.363 -4.729 27.272 1.00 25.62 123 ALA B N 1
ATOM 3286 C CA . ALA B 1 121 ? 97.199 -5.112 25.872 1.00 24.77 123 ALA B CA 1
ATOM 3287 C C . ALA B 1 121 ? 98.014 -6.356 25.496 1.00 25.06 123 ALA B C 1
ATOM 3288 O O . ALA B 1 121 ? 97.881 -6.879 24.387 1.00 24.44 123 ALA B O 1
ATOM 3290 N N . GLY B 1 122 ? 98.846 -6.830 26.420 1.00 25.10 124 GLY B N 1
ATOM 3291 C CA . GLY B 1 122 ? 99.720 -7.982 26.154 1.00 25.80 124 GLY B CA 1
ATOM 3292 C C . GLY B 1 122 ? 100.825 -7.644 25.165 1.00 25.47 124 GLY B C 1
ATOM 3293 O O . GLY B 1 122 ? 101.242 -8.484 24.367 1.00 26.24 124 GLY B O 1
ATOM 3294 N N . ILE B 1 123 ? 101.294 -6.404 25.225 1.00 24.05 125 ILE B N 1
ATOM 3295 C CA . ILE B 1 123 ? 102.361 -5.920 24.360 1.00 23.41 125 ILE B CA 1
ATOM 3296 C C . ILE B 1 123 ? 103.640 -5.754 25.172 1.00 23.16 125 ILE B C 1
ATOM 3297 O O . ILE B 1 123 ? 103.610 -5.197 26.259 1.00 23.61 125 ILE B O 1
ATOM 3302 N N . ALA B 1 124 ? 104.751 -6.253 24.636 1.00 23.76 126 ALA B N 1
ATOM 3303 C CA . ALA B 1 124 ? 106.053 -6.104 25.267 1.00 24.35 126 ALA B CA 1
ATOM 3304 C C . ALA B 1 124 ? 106.822 -4.961 24.620 1.00 23.36 126 ALA B C 1
ATOM 3305 O O . ALA B 1 124 ? 106.942 -4.900 23.391 1.00 22.15 126 ALA B O 1
ATOM 3307 N N . ILE B 1 125 ? 107.330 -4.057 25.453 1.00 22.75 127 ILE B N 1
ATOM 3308 C CA . ILE B 1 125 ? 108.249 -3.019 24.996 1.00 23.79 127 ILE B CA 1
ATOM 3309 C C . ILE B 1 125 ? 109.655 -3.624 25.052 1.00 23.91 127 ILE B C 1
ATOM 3310 O O . ILE B 1 125 ? 110.242 -3.768 26.132 1.00 24.92 127 ILE B O 1
ATOM 3315 N N . VAL B 1 126 ? 110.171 -3.988 23.879 1.00 21.34 128 VAL B N 1
ATOM 3316 C CA . VAL B 1 126 ? 111.340 -4.867 23.769 1.00 23.10 128 VAL B CA 1
ATOM 3317 C C . VAL B 1 126 ? 112.663 -4.137 23.584 1.00 23.42 128 VAL B C 1
ATOM 3318 O O . VAL B 1 126 ? 113.732 -4.727 23.739 1.00 24.02 128 VAL B O 1
ATOM 3322 N N . THR B 1 127 ? 112.587 -2.860 23.237 1.00 22.83 129 THR B N 1
ATOM 3323 C CA . THR B 1 127 ? 113.779 -2.073 22.985 1.00 23.93 129 THR B CA 1
ATOM 3324 C C . THR B 1 127 ? 113.442 -0.589 23.017 1.00 23.84 129 THR B C 1
ATOM 3325 O O . THR B 1 127 ? 112.274 -0.200 22.927 1.00 21.97 129 THR B O 1
ATOM 3329 N N . GLY B 1 128 ? 114.463 0.244 23.162 1.00 23.47 130 GLY B N 1
ATOM 3330 C CA . GLY B 1 128 ? 114.215 1.658 23.303 1.00 23.80 130 GLY B CA 1
ATOM 3331 C C . GLY B 1 128 ? 115.433 2.533 23.230 1.00 24.99 130 GLY B C 1
ATOM 3332 O O . GLY B 1 128 ? 116.542 2.068 22.928 1.00 25.55 130 GLY B O 1
ATOM 3333 N N . ASP B 1 129 ? 115.206 3.810 23.517 1.00 24.37 131 ASP B N 1
ATOM 3334 C CA . ASP B 1 129 ? 116.253 4.817 23.523 1.00 25.79 131 ASP B CA 1
ATOM 3335 C C . ASP B 1 129 ? 115.755 6.032 24.283 1.00 25.95 131 ASP B C 1
ATOM 3336 O O . ASP B 1 129 ? 114.551 6.297 24.331 1.00 24.19 131 ASP B O 1
ATOM 3341 N N . THR B 1 130 ? 116.688 6.758 24.889 1.00 25.61 132 THR B N 1
ATOM 3342 C CA . THR B 1 130 ? 116.394 8.060 25.453 1.00 26.89 132 THR B CA 1
ATOM 3343 C C . THR B 1 130 ? 117.455 9.071 25.020 1.00 26.39 132 THR B C 1
ATOM 3344 O O . THR B 1 130 ? 118.657 8.792 25.065 1.00 23.82 132 THR B O 1
ATOM 3348 N N . LYS B 1 131 ? 116.994 10.231 24.567 1.00 25.83 133 LYS B N 1
ATOM 3349 C CA . LYS B 1 131 ? 117.867 11.363 24.294 1.00 26.54 133 LYS B CA 1
ATOM 3350 C C . LYS B 1 131 ? 117.414 12.530 25.148 1.00 27.54 133 LYS B C 1
ATOM 3351 O O . LYS B 1 131 ? 116.214 12.763 25.290 1.00 28.76 133 LYS B O 1
ATOM 3357 N N . VAL B 1 132 ? 118.367 13.253 25.727 1.00 27.40 134 VAL B N 1
ATOM 3358 C CA . VAL B 1 132 ? 118.046 14.444 26.509 1.00 28.13 134 VAL B CA 1
ATOM 3359 C C . VAL B 1 132 ? 118.622 15.671 25.805 1.00 27.89 134 VAL B C 1
ATOM 3360 O O . VAL B 1 132 ? 119.791 15.682 25.413 1.00 26.86 134 VAL B O 1
ATOM 3364 N N . VAL B 1 133 ? 117.788 16.688 25.623 1.00 26.65 135 VAL B N 1
ATOM 3365 C CA . VAL B 1 133 ? 118.228 17.938 25.024 1.00 27.80 135 VAL B CA 1
ATOM 3366 C C . VAL B 1 133 ? 118.150 19.035 26.089 1.00 29.24 135 VAL B C 1
ATOM 3367 O O . VAL B 1 133 ? 117.517 18.844 27.131 1.00 28.47 135 VAL B O 1
ATOM 3371 N N . GLN B 1 134 ? 118.790 20.175 25.839 1.00 31.05 136 GLN B N 1
ATOM 3372 C CA . GLN B 1 134 ? 118.799 21.265 26.824 1.00 33.36 136 GLN B CA 1
ATOM 3373 C C . GLN B 1 134 ? 117.441 21.961 26.927 1.00 33.61 136 GLN B C 1
ATOM 3374 O O . GLN B 1 134 ? 116.590 21.815 26.041 1.00 31.81 136 GLN B O 1
ATOM 3380 N N . ARG B 1 135 ? 117.242 22.697 28.021 1.00 33.53 137 ARG B N 1
ATOM 3381 C CA . ARG B 1 135 ? 116.055 23.533 28.199 1.00 35.14 137 ARG B CA 1
ATOM 3382 C C . ARG B 1 135 ? 115.833 24.400 26.964 1.00 33.66 137 ARG B C 1
ATOM 3383 O O . ARG B 1 135 ? 116.765 25.033 26.469 1.00 33.98 137 ARG B O 1
ATOM 3391 N N . GLY B 1 136 ? 114.605 24.407 26.459 1.00 32.05 138 GLY B N 1
ATOM 3392 C CA . GLY B 1 136 ? 114.259 25.193 25.274 1.00 31.97 138 GLY B CA 1
ATOM 3393 C C . GLY B 1 136 ? 114.422 24.486 23.936 1.00 30.98 138 GLY B C 1
ATOM 3394 O O . GLY B 1 136 ? 113.863 24.925 22.933 1.00 31.17 138 GLY B O 1
ATOM 3395 N N . ALA B 1 137 ? 115.183 23.394 23.916 1.00 29.87 139 ALA B N 1
ATOM 3396 C CA . ALA B 1 137 ? 115.446 22.652 22.675 1.00 28.88 139 ALA B CA 1
ATOM 3397 C C . ALA B 1 137 ? 114.362 21.619 22.328 1.00 27.96 139 ALA B C 1
ATOM 3398 O O . ALA B 1 137 ? 114.327 21.104 21.213 1.00 28.87 139 ALA B O 1
ATOM 3400 N N . ALA B 1 138 ? 113.500 21.310 23.293 1.00 27.18 140 ALA B N 1
ATOM 3401 C CA . ALA B 1 138 ? 112.300 20.499 23.061 1.00 27.36 140 ALA B CA 1
ATOM 3402 C C . ALA B 1 138 ? 111.279 20.858 24.119 1.00 27.82 140 ALA B C 1
ATOM 3403 O O . ALA B 1 138 ? 111.652 21.171 25.252 1.00 27.07 140 ALA B O 1
ATOM 3405 N N . ASP B 1 139 ? 109.997 20.812 23.761 1.00 27.64 141 ASP B N 1
ATOM 3406 C CA . ASP B 1 139 ? 108.939 21.144 24.712 1.00 28.37 141 ASP B CA 1
ATOM 3407 C C . ASP B 1 139 ? 108.561 19.952 25.595 1.00 28.52 141 ASP B C 1
ATOM 3408 O O . ASP B 1 139 ? 107.598 19.223 25.309 1.00 29.04 141 ASP B O 1
ATOM 3413 N N . LYS B 1 140 ? 109.335 19.769 26.666 1.00 26.79 142 LYS B N 1
ATOM 3414 C CA . LYS B 1 140 ? 109.090 18.768 27.720 1.00 25.96 142 LYS B CA 1
ATOM 3415 C C . LYS B 1 140 ? 109.411 17.324 27.340 1.00 25.11 142 LYS B C 1
ATOM 3416 O O . LYS B 1 140 ? 110.381 16.746 27.854 1.00 24.01 142 LYS B O 1
ATOM 3422 N N . LEU B 1 141 ? 108.608 16.741 26.443 1.00 23.47 143 LEU B N 1
ATOM 3423 C CA A LEU B 1 141 ? 108.679 15.306 26.156 0.60 23.60 143 LEU B CA 1
ATOM 3424 C CA B LEU B 1 141 ? 108.724 15.319 26.120 0.40 22.74 143 LEU B CA 1
ATOM 3425 C C . LEU B 1 141 ? 108.049 14.961 24.806 1.00 22.20 143 LEU B C 1
ATOM 3426 O O . LEU B 1 141 ? 106.886 15.288 24.578 1.00 21.69 143 LEU B O 1
ATOM 3435 N N . PHE B 1 142 ? 108.808 14.286 23.939 1.00 21.04 144 PHE B N 1
ATOM 3436 C CA . PHE B 1 142 ? 108.279 13.703 22.702 1.00 20.10 144 PHE B CA 1
ATOM 3437 C C . PHE B 1 142 ? 108.546 12.197 22.760 1.00 20.64 144 PHE B C 1
ATOM 3438 O O . PHE B 1 142 ? 109.553 11.772 23.331 1.00 20.49 144 PHE B O 1
ATOM 3446 N N . ILE B 1 143 ? 107.663 11.395 22.167 1.00 19.65 145 ILE B N 1
ATOM 3447 C CA . ILE B 1 143 ? 107.838 9.936 22.144 1.00 19.45 145 ILE B CA 1
ATOM 3448 C C . ILE B 1 143 ? 107.655 9.401 20.728 1.00 20.23 145 ILE B C 1
ATOM 3449 O O . ILE B 1 143 ? 106.707 9.784 20.039 1.00 19.48 145 ILE B O 1
ATOM 3454 N N . ASN B 1 144 ? 108.558 8.528 20.290 1.00 18.74 146 ASN B N 1
ATOM 3455 C CA . ASN B 1 144 ? 108.292 7.702 19.116 1.00 19.47 146 ASN B CA 1
ATOM 3456 C C . ASN B 1 144 ? 108.147 6.245 19.527 1.00 20.05 146 ASN B C 1
ATOM 3457 O O . ASN B 1 144 ? 108.926 5.745 20.342 1.00 18.71 146 ASN B O 1
ATOM 3462 N N . THR B 1 145 ? 107.135 5.576 18.981 1.00 19.35 147 THR B N 1
ATOM 3463 C CA . THR B 1 145 ? 107.021 4.130 19.128 1.00 17.88 147 THR B CA 1
ATOM 3464 C C . THR B 1 145 ? 106.879 3.480 17.765 1.00 18.23 147 THR B C 1
ATOM 3465 O O . THR B 1 145 ? 106.267 4.051 16.852 1.00 18.65 147 THR B O 1
ATOM 3469 N N . ALA B 1 146 ? 107.450 2.288 17.635 1.00 15.99 148 ALA B N 1
ATOM 3470 C CA . ALA B 1 146 ? 107.250 1.454 16.464 1.00 16.60 148 ALA B CA 1
ATOM 3471 C C . ALA B 1 146 ? 106.766 0.092 16.940 1.00 18.28 148 ALA B C 1
ATOM 3472 O O . ALA B 1 146 ? 107.155 -0.370 18.014 1.00 19.31 148 ALA B O 1
ATOM 3474 N N . GLY B 1 147 ? 105.894 -0.545 16.170 1.00 17.43 149 GLY B N 1
ATOM 3475 C CA . GLY B 1 147 ? 105.289 -1.783 16.638 1.00 17.61 149 GLY B CA 1
ATOM 3476 C C . GLY B 1 147 ? 105.106 -2.797 15.544 1.00 16.46 149 GLY B C 1
ATOM 3477 O O . GLY B 1 147 ? 105.100 -2.453 14.366 1.00 15.98 149 GLY B O 1
ATOM 3478 N N . MET B 1 148 ? 104.923 -4.050 15.940 1.00 16.50 150 MET B N 1
ATOM 3479 C CA . MET B 1 148 ? 104.760 -5.120 14.976 1.00 19.17 150 MET B CA 1
ATOM 3480 C C . MET B 1 148 ? 103.879 -6.250 15.491 1.00 17.63 150 MET B C 1
ATOM 3481 O O . MET B 1 148 ? 103.687 -6.422 16.690 1.00 17.23 150 MET B O 1
ATOM 3486 N N . GLY B 1 149 ? 103.354 -7.018 14.549 1.00 18.23 151 GLY B N 1
ATOM 3487 C CA . GLY B 1 149 ? 102.582 -8.209 14.840 1.00 18.33 151 GLY B CA 1
ATOM 3488 C C . GLY B 1 149 ? 102.402 -8.932 13.523 1.00 18.59 151 GLY B C 1
ATOM 3489 O O . GLY B 1 149 ? 102.554 -8.324 12.457 1.00 19.83 151 GLY B O 1
ATOM 3490 N N . ALA B 1 150 ? 102.084 -10.224 13.591 1.00 17.83 152 ALA B N 1
ATOM 3491 C CA . ALA B 1 150 ? 101.886 -11.040 12.384 1.00 18.23 152 ALA B CA 1
ATOM 3492 C C . ALA B 1 150 ? 100.424 -11.027 11.943 1.00 17.06 152 ALA B C 1
ATOM 3493 O O . ALA B 1 150 ? 99.530 -11.213 12.764 1.00 19.01 152 ALA B O 1
ATOM 3495 N N . ILE B 1 151 ? 100.189 -10.803 10.653 1.00 17.82 153 ILE B N 1
ATOM 3496 C CA . ILE B 1 151 ? 98.833 -10.808 10.090 1.00 17.72 153 ILE B CA 1
ATOM 3497 C C . ILE B 1 151 ? 98.446 -12.230 9.687 1.00 19.32 153 ILE B C 1
ATOM 3498 O O . ILE B 1 151 ? 99.118 -12.821 8.840 1.00 18.65 153 ILE B O 1
ATOM 3503 N N . PRO B 1 152 ? 97.356 -12.773 10.268 1.00 21.06 154 PRO B N 1
ATOM 3504 C CA . PRO B 1 152 ? 96.898 -14.116 9.892 1.00 22.05 154 PRO B CA 1
ATOM 3505 C C . PRO B 1 152 ? 96.754 -14.258 8.384 1.00 22.99 154 PRO B C 1
ATOM 3506 O O . PRO B 1 152 ? 96.287 -13.329 7.713 1.00 22.88 154 PRO B O 1
ATOM 3510 N N . THR B 1 153 ? 97.168 -15.410 7.857 1.00 23.58 155 THR B N 1
ATOM 3511 C CA . THR B 1 153 ? 97.201 -15.651 6.411 1.00 24.94 155 THR B CA 1
ATOM 3512 C C . THR B 1 153 ? 95.829 -15.459 5.755 1.00 25.16 155 THR B C 1
ATOM 3513 O O . THR B 1 153 ? 95.743 -14.969 4.634 1.00 26.41 155 THR B O 1
ATOM 3517 N N . ASN B 1 154 ? 94.765 -15.814 6.467 1.00 26.84 156 ASN B N 1
ATOM 3518 C CA . ASN B 1 154 ? 93.411 -15.708 5.920 1.00 29.03 156 ASN B CA 1
ATOM 3519 C C . ASN B 1 154 ? 92.755 -14.315 6.012 1.00 28.23 156 ASN B C 1
ATOM 3520 O O . ASN B 1 154 ? 91.629 -14.133 5.541 1.00 27.13 156 ASN B O 1
ATOM 3525 N N . ILE B 1 155 ? 93.442 -13.340 6.611 1.00 26.08 157 ILE B N 1
ATOM 3526 C CA . ILE B 1 155 ? 92.892 -11.976 6.693 1.00 25.62 157 ILE B CA 1
ATOM 3527 C C . ILE B 1 155 ? 93.492 -11.087 5.614 1.00 26.56 157 ILE B C 1
ATOM 3528 O O . ILE B 1 155 ? 94.697 -10.835 5.608 1.00 26.15 157 ILE B O 1
ATOM 3533 N N . HIS B 1 156 ? 92.641 -10.619 4.701 1.00 27.29 158 HIS B N 1
ATOM 3534 C CA . HIS B 1 156 ? 93.080 -9.768 3.599 1.00 29.28 158 HIS B CA 1
ATOM 3535 C C . HIS B 1 156 ? 92.348 -8.426 3.586 1.00 28.75 158 HIS B C 1
ATOM 3536 O O . HIS B 1 156 ? 91.589 -8.123 2.660 1.00 30.25 158 HIS B O 1
ATOM 3543 N N . TRP B 1 157 ? 92.589 -7.621 4.614 1.00 26.33 159 TRP B N 1
ATOM 3544 C CA . TRP B 1 157 ? 91.990 -6.306 4.690 1.00 22.86 159 TRP B CA 1
ATOM 3545 C C . TRP B 1 157 ? 92.865 -5.302 3.957 1.00 23.94 159 TRP B C 1
ATOM 3546 O O . TRP B 1 157 ? 94.076 -5.220 4.201 1.00 26.30 159 TRP B O 1
ATOM 3557 N N . GLY B 1 158 ? 92.258 -4.551 3.048 1.00 22.40 160 GLY B N 1
ATOM 3558 C CA . GLY B 1 158 ? 92.979 -3.534 2.295 1.00 21.91 160 GLY B CA 1
ATOM 3559 C C . GLY B 1 158 ? 92.043 -2.634 1.530 1.00 21.19 160 GLY B C 1
ATOM 3560 O O . GLY B 1 158 ? 91.100 -3.106 0.903 1.00 20.50 160 GLY B O 1
ATOM 3561 N N . ALA B 1 159 ? 92.319 -1.332 1.575 1.00 21.58 161 ALA B N 1
ATOM 3562 C CA . ALA B 1 159 ? 91.504 -0.327 0.885 1.00 23.40 161 ALA B CA 1
ATOM 3563 C C . ALA B 1 159 ? 91.415 -0.567 -0.612 1.00 24.29 161 ALA B C 1
ATOM 3564 O O . ALA B 1 159 ? 90.444 -0.170 -1.243 1.00 24.20 161 ALA B O 1
ATOM 3566 N N . GLN B 1 160 ? 92.426 -1.222 -1.183 1.00 24.16 162 GLN B N 1
ATOM 3567 C CA . GLN B 1 160 ? 92.464 -1.437 -2.631 1.00 25.22 162 GLN B CA 1
ATOM 3568 C C . GLN B 1 160 ? 91.378 -2.400 -3.112 1.00 24.27 162 GLN B C 1
ATOM 3569 O O . GLN B 1 160 ? 91.014 -2.389 -4.293 1.00 23.48 162 GLN B O 1
ATOM 3575 N N . THR B 1 161 ? 90.859 -3.215 -2.188 1.00 22.55 163 THR B N 1
ATOM 3576 C CA . THR B 1 161 ? 89.840 -4.228 -2.488 1.00 23.23 163 THR B CA 1
ATOM 3577 C C . THR B 1 161 ? 88.406 -3.689 -2.602 1.00 21.87 163 THR B C 1
ATOM 3578 O O . THR B 1 161 ? 87.497 -4.417 -3.005 1.00 20.46 163 THR B O 1
ATOM 3582 N N . LEU B 1 162 ? 88.197 -2.423 -2.245 1.00 21.02 164 LEU B N 1
ATOM 3583 C CA . LEU B 1 162 ? 86.833 -1.857 -2.228 1.00 20.67 164 LEU B CA 1
ATOM 3584 C C . LEU B 1 162 ? 86.237 -1.723 -3.618 1.00 20.68 164 LEU B C 1
ATOM 3585 O O . LEU B 1 162 ? 86.945 -1.402 -4.570 1.00 21.20 164 LEU B O 1
ATOM 3590 N N . THR B 1 163 ? 84.934 -1.973 -3.721 1.00 19.89 165 THR B N 1
ATOM 3591 C CA . THR B 1 163 ? 84.201 -1.859 -4.975 1.00 21.69 165 THR B CA 1
ATOM 3592 C C . THR B 1 163 ? 82.850 -1.179 -4.747 1.00 21.23 165 THR B C 1
ATOM 3593 O O . THR B 1 163 ? 82.375 -1.085 -3.609 1.00 20.64 165 THR B O 1
ATOM 3597 N N . ALA B 1 164 ? 82.236 -0.711 -5.831 1.00 21.14 166 ALA B N 1
ATOM 3598 C CA . ALA B 1 164 ? 80.938 -0.047 -5.774 1.00 20.61 166 ALA B CA 1
ATOM 3599 C C . ALA B 1 164 ? 79.920 -0.920 -5.041 1.00 21.54 166 ALA B C 1
ATOM 3600 O O . ALA B 1 164 ? 79.804 -2.114 -5.314 1.00 20.39 166 ALA B O 1
ATOM 3602 N N . GLY B 1 165 ? 79.208 -0.323 -4.090 1.00 19.61 167 GLY B N 1
ATOM 3603 C CA . GLY B 1 165 ? 78.220 -1.052 -3.304 1.00 19.27 167 GLY B CA 1
ATOM 3604 C C . GLY B 1 165 ? 78.627 -1.321 -1.867 1.00 18.22 167 GLY B C 1
ATOM 3605 O O . GLY B 1 165 ? 77.764 -1.512 -1.008 1.00 18.29 167 GLY B O 1
ATOM 3606 N N . ASP B 1 166 ? 79.935 -1.347 -1.603 1.00 16.46 168 ASP B N 1
ATOM 3607 C CA . ASP B 1 166 ? 80.453 -1.574 -0.252 1.00 16.33 168 ASP B CA 1
ATOM 3608 C C . ASP B 1 166 ? 79.972 -0.478 0.700 1.00 15.66 168 ASP B C 1
ATOM 3609 O O . ASP B 1 166 ? 79.795 0.666 0.285 1.00 14.76 168 ASP B O 1
ATOM 3614 N N . ILE B 1 167 ? 79.788 -0.847 1.966 1.00 14.61 169 ILE B N 1
ATOM 3615 C CA A ILE B 1 167 ? 79.258 0.045 3.003 0.60 15.23 169 ILE B CA 1
ATOM 3616 C CA B ILE B 1 167 ? 79.269 0.073 2.979 0.40 14.64 169 ILE B CA 1
ATOM 3617 C C . ILE B 1 167 ? 80.370 0.531 3.932 1.00 14.98 169 ILE B C 1
ATOM 3618 O O . ILE B 1 167 ? 81.239 -0.255 4.321 1.00 14.83 169 ILE B O 1
ATOM 3627 N N . LEU B 1 168 ? 80.330 1.822 4.284 1.00 14.28 170 LEU B N 1
ATOM 3628 C CA A LEU B 1 168 ? 81.270 2.404 5.240 0.50 14.90 170 LEU B CA 1
ATOM 3629 C CA B LEU B 1 168 ? 81.270 2.410 5.230 0.50 14.63 170 LEU B CA 1
ATOM 3630 C C . LEU B 1 168 ? 80.634 2.630 6.601 1.00 14.80 170 LEU B C 1
ATOM 3631 O O . LEU B 1 168 ? 79.517 3.158 6.695 1.00 12.55 170 LEU B O 1
ATOM 3640 N N . LEU B 1 169 ? 81.358 2.220 7.644 1.00 14.46 171 LEU B N 1
ATOM 3641 C CA . LEU B 1 169 ? 80.962 2.410 9.033 1.00 16.39 171 LEU B CA 1
ATOM 3642 C C . LEU B 1 169 ? 82.070 3.129 9.781 1.00 16.02 171 LEU B C 1
ATOM 3643 O O . LEU B 1 169 ? 83.240 3.063 9.388 1.00 15.43 171 LEU B O 1
ATOM 3648 N N . VAL B 1 170 ? 81.703 3.797 10.869 1.00 15.04 172 VAL B N 1
ATOM 3649 C CA . VAL B 1 170 ? 82.676 4.225 11.876 1.00 15.09 172 VAL B CA 1
ATOM 3650 C C . VAL B 1 170 ? 82.354 3.493 13.178 1.00 15.26 172 VAL B C 1
ATOM 3651 O O . VAL B 1 170 ? 81.194 3.145 13.423 1.00 15.52 172 VAL B O 1
ATOM 3655 N N . SER B 1 171 ? 83.366 3.250 14.007 1.00 14.42 173 SER B N 1
ATOM 3656 C CA . SER B 1 171 ? 83.172 2.421 15.200 1.00 13.80 173 SER B CA 1
ATOM 3657 C C . SER B 1 171 ? 82.668 3.221 16.410 1.00 15.00 173 SER B C 1
ATOM 3658 O O . SER B 1 171 ? 82.397 2.649 17.467 1.00 16.07 173 SER B O 1
ATOM 3661 N N . GLY B 1 172 ? 82.540 4.535 16.255 1.00 14.91 174 GLY B N 1
ATOM 3662 C CA . GLY B 1 172 ? 82.054 5.381 17.342 1.00 14.32 174 GLY B CA 1
ATOM 3663 C C . GLY B 1 172 ? 81.935 6.833 16.924 1.00 15.38 174 GLY B C 1
ATOM 3664 O O . GLY B 1 172 ? 82.060 7.157 15.742 1.00 12.26 174 GLY B O 1
ATOM 3665 N N . THR B 1 173 ? 81.701 7.706 17.904 1.00 15.68 175 THR B N 1
ATOM 3666 C CA . THR B 1 173 ? 81.484 9.126 17.641 1.00 15.47 175 THR B CA 1
ATOM 3667 C C . THR B 1 173 ? 82.778 9.783 17.154 1.00 15.59 175 THR B C 1
ATOM 3668 O O . THR B 1 173 ? 83.878 9.381 17.544 1.00 15.90 175 THR B O 1
ATOM 3672 N N . LEU B 1 174 ? 82.629 10.791 16.302 1.00 15.36 176 LEU B N 1
ATOM 3673 C CA . LEU B 1 174 ? 83.765 11.447 15.658 1.00 16.98 176 LEU B CA 1
ATOM 3674 C C . LEU B 1 174 ? 84.251 12.695 16.379 1.00 18.62 176 LEU B C 1
ATOM 3675 O O . LEU B 1 174 ? 83.452 13.517 16.839 1.00 18.08 176 LEU B O 1
ATOM 3680 N N . GLY B 1 175 ? 85.573 12.819 16.466 1.00 17.13 177 GLY B N 1
ATOM 3681 C CA . GLY B 1 175 ? 86.209 14.070 16.841 1.00 18.50 177 GLY B CA 1
ATOM 3682 C C . GLY B 1 175 ? 86.371 14.351 18.319 1.00 18.74 177 GLY B C 1
ATOM 3683 O O . GLY B 1 175 ? 86.772 15.449 18.685 1.00 19.33 177 GLY B O 1
ATOM 3684 N N . ASP B 1 176 ? 86.061 13.369 19.163 1.00 19.00 178 ASP B N 1
ATOM 3685 C CA . ASP B 1 176 ? 86.180 13.511 20.620 1.00 20.89 178 ASP B CA 1
ATOM 3686 C C . ASP B 1 176 ? 87.573 13.924 21.071 1.00 20.99 178 ASP B C 1
ATOM 3687 O O . ASP B 1 176 ? 87.718 14.837 21.895 1.00 20.51 178 ASP B O 1
ATOM 3692 N N . HIS B 1 177 ? 88.594 13.258 20.540 1.00 18.74 179 HIS B N 1
ATOM 3693 C CA . HIS B 1 177 ? 89.960 13.583 20.934 1.00 18.98 179 HIS B CA 1
ATOM 3694 C C . HIS B 1 177 ? 90.349 14.999 20.505 1.00 19.15 179 HIS B C 1
ATOM 3695 O O . HIS B 1 177 ? 90.753 15.811 21.338 1.00 19.71 179 HIS B O 1
ATOM 3702 N N . GLY B 1 178 ? 90.223 15.282 19.210 1.00 20.08 180 GLY B N 1
ATOM 3703 C CA . GLY B 1 178 ? 90.584 16.588 18.655 1.00 21.21 180 GLY B CA 1
ATOM 3704 C C . GLY B 1 178 ? 89.865 17.714 19.376 1.00 22.20 180 GLY B C 1
ATOM 3705 O O . GLY B 1 178 ? 90.490 18.702 19.782 1.00 23.69 180 GLY B O 1
ATOM 3706 N N . ALA B 1 179 ? 88.555 17.547 19.558 1.00 20.63 181 ALA B N 1
ATOM 3707 C CA . ALA B 1 179 ? 87.722 18.536 20.251 1.00 22.00 181 ALA B CA 1
ATOM 3708 C C . ALA B 1 179 ? 88.152 18.755 21.701 1.00 22.21 181 ALA B C 1
ATOM 3709 O O . ALA B 1 179 ? 88.165 19.894 22.179 1.00 23.82 181 ALA B O 1
ATOM 3711 N N . THR B 1 180 ? 88.484 17.667 22.397 1.00 23.09 182 THR B N 1
ATOM 3712 C CA . THR B 1 180 ? 88.979 17.737 23.780 1.00 24.31 182 THR B CA 1
ATOM 3713 C C . THR B 1 180 ? 90.238 18.615 23.857 1.00 25.54 182 THR B C 1
ATOM 3714 O O . THR B 1 180 ? 90.321 19.529 24.686 1.00 25.22 182 THR B O 1
ATOM 3718 N N . ILE B 1 181 ? 91.207 18.340 22.986 1.00 25.32 183 ILE B N 1
ATOM 3719 C CA . ILE B 1 181 ? 92.446 19.121 22.955 1.00 25.85 183 ILE B CA 1
ATOM 3720 C C . ILE B 1 181 ? 92.205 20.570 22.505 1.00 26.53 183 ILE B C 1
ATOM 3721 O O . ILE B 1 181 ? 92.789 21.491 23.071 1.00 27.54 183 ILE B O 1
ATOM 3726 N N . LEU B 1 182 ? 91.348 20.769 21.505 1.00 26.43 184 LEU B N 1
ATOM 3727 C CA . LEU B 1 182 ? 91.000 22.118 21.053 1.00 26.98 184 LEU B CA 1
ATOM 3728 C C . LEU B 1 182 ? 90.367 22.940 22.177 1.00 28.07 184 LEU B C 1
ATOM 3729 O O . LEU B 1 182 ? 90.716 24.106 22.363 1.00 27.60 184 LEU B O 1
ATOM 3734 N N . ASN B 1 183 ? 89.450 22.333 22.930 1.00 29.53 185 ASN B N 1
ATOM 3735 C CA . ASN B 1 183 ? 88.830 23.006 24.077 1.00 31.54 185 ASN B CA 1
ATOM 3736 C C . ASN B 1 183 ? 89.844 23.389 25.155 1.00 32.94 185 ASN B C 1
ATOM 3737 O O . ASN B 1 183 ? 89.752 24.473 25.735 1.00 33.27 185 ASN B O 1
ATOM 3742 N N . LEU B 1 184 ? 90.789 22.489 25.428 1.00 33.67 186 LEU B N 1
ATOM 3743 C CA . LEU B 1 184 ? 91.847 22.731 26.408 1.00 34.89 186 LEU B CA 1
ATOM 3744 C C . LEU B 1 184 ? 92.780 23.848 25.962 1.00 34.27 186 LEU B C 1
ATOM 3745 O O . LEU B 1 184 ? 93.051 24.775 26.722 1.00 35.22 186 LEU B O 1
ATOM 3750 N N . ARG B 1 185 ? 93.261 23.753 24.725 1.00 33.14 187 ARG B N 1
ATOM 3751 C CA . ARG B 1 185 ? 94.270 24.670 24.200 1.00 33.53 187 ARG B CA 1
ATOM 3752 C C . ARG B 1 185 ? 93.714 26.060 23.882 1.00 35.32 187 ARG B C 1
ATOM 3753 O O . ARG B 1 185 ? 94.395 27.067 24.088 1.00 35.78 187 ARG B O 1
ATOM 3761 N N . GLU B 1 186 ? 92.481 26.111 23.385 1.00 35.24 188 GLU B N 1
ATOM 3762 C CA . GLU B 1 186 ? 91.875 27.374 22.982 1.00 37.24 188 GLU B CA 1
ATOM 3763 C C . GLU B 1 186 ? 90.911 27.921 24.041 1.00 38.47 188 GLU B C 1
ATOM 3764 O O . GLU B 1 186 ? 90.321 28.993 23.859 1.00 37.97 188 GLU B O 1
ATOM 3770 N N . GLN B 1 187 ? 90.773 27.184 25.145 1.00 39.05 189 GLN B N 1
ATOM 3771 C CA . GLN B 1 187 ? 89.918 27.567 26.279 1.00 41.81 189 GLN B CA 1
ATOM 3772 C C . GLN B 1 187 ? 88.510 27.988 25.841 1.00 41.98 189 GLN B C 1
ATOM 3773 O O . GLN B 1 187 ? 88.111 29.147 25.996 1.00 42.54 189 GLN B O 1
ATOM 3779 N N . LEU B 1 188 ? 87.770 27.023 25.298 1.00 41.00 190 LEU B N 1
ATOM 3780 C CA . LEU B 1 188 ? 86.476 27.281 24.668 1.00 40.67 190 LEU B CA 1
ATOM 3781 C C . LEU B 1 188 ? 85.289 27.209 25.643 1.00 42.46 190 LEU B C 1
ATOM 3782 O O . LEU B 1 188 ? 84.149 27.487 25.262 1.00 43.08 190 LEU B O 1
ATOM 3787 N N . GLY B 1 189 ? 85.561 26.834 26.891 1.00 43.67 191 GLY B N 1
ATOM 3788 C CA . GLY B 1 189 ? 84.547 26.860 27.946 1.00 45.48 191 GLY B CA 1
ATOM 3789 C C . GLY B 1 189 ? 83.689 25.615 28.052 1.00 47.23 191 GLY B C 1
ATOM 3790 O O . GLY B 1 189 ? 82.506 25.700 28.384 1.00 47.51 191 GLY B O 1
ATOM 3791 N N . LEU B 1 190 ? 84.286 24.453 27.790 1.00 48.84 192 LEU B N 1
ATOM 3792 C CA . LEU B 1 190 ? 83.548 23.187 27.790 1.00 49.51 192 LEU B CA 1
ATOM 3793 C C . LEU B 1 190 ? 84.221 22.098 28.634 1.00 50.50 192 LEU B C 1
ATOM 3794 O O . LEU B 1 190 ? 83.960 20.903 28.436 1.00 50.64 192 LEU B O 1
ATOM 3799 N N . ASP B 1 191 ? 85.072 22.513 29.576 1.00 51.25 193 ASP B N 1
ATOM 3800 C CA . ASP B 1 191 ? 85.766 21.582 30.481 1.00 52.03 193 ASP B CA 1
ATOM 3801 C C . ASP B 1 191 ? 84.786 20.672 31.216 1.00 51.17 193 ASP B C 1
ATOM 3802 O O . ASP B 1 191 ? 83.731 21.123 31.670 1.00 51.61 193 ASP B O 1
ATOM 3807 N N . GLY B 1 192 ? 85.134 19.390 31.314 1.00 49.71 194 GLY B N 1
ATOM 3808 C CA . GLY B 1 192 ? 84.290 18.406 31.990 1.00 47.98 194 GLY B CA 1
ATOM 3809 C C . GLY B 1 192 ? 83.218 17.763 31.122 1.00 46.54 194 GLY B C 1
ATOM 3810 O O . GLY B 1 192 ? 82.536 16.837 31.562 1.00 46.44 194 GLY B O 1
ATOM 3811 N N . GLU B 1 193 ? 83.064 18.251 29.893 1.00 45.28 195 GLU B N 1
ATOM 3812 C CA . GLU B 1 193 ? 82.100 17.677 28.948 1.00 44.27 195 GLU B CA 1
ATOM 3813 C C . GLU B 1 193 ? 82.778 16.797 27.887 1.00 41.23 195 GLU B C 1
ATOM 3814 O O . GLU B 1 193 ? 82.169 15.870 27.349 1.00 41.67 195 GLU B O 1
ATOM 3820 N N . LEU B 1 194 ? 84.045 17.091 27.608 1.00 36.89 196 LEU B N 1
ATOM 3821 C CA . LEU B 1 194 ? 84.796 16.429 26.547 1.00 32.85 196 LEU B CA 1
ATOM 3822 C C . LEU B 1 194 ? 85.857 15.499 27.127 1.00 30.53 196 LEU B C 1
ATOM 3823 O O . LEU B 1 194 ? 86.534 15.855 28.084 1.00 28.26 196 LEU B O 1
ATOM 3828 N N . VAL B 1 195 ? 85.991 14.308 26.546 1.00 29.03 197 VAL B N 1
ATOM 3829 C CA . VAL B 1 195 ? 87.003 13.336 26.969 1.00 27.61 197 VAL B CA 1
ATOM 3830 C C . VAL B 1 195 ? 87.624 12.689 25.720 1.00 25.12 197 VAL B C 1
ATOM 3831 O O . VAL B 1 195 ? 86.906 12.337 24.791 1.00 23.01 197 VAL B O 1
ATOM 3835 N N . SER B 1 196 ? 88.947 12.537 25.703 1.00 23.00 198 SER B N 1
ATOM 3836 C CA . SER B 1 196 ? 89.623 11.812 24.621 1.00 22.69 198 SER B CA 1
ATOM 3837 C C . SER B 1 196 ? 89.188 10.345 24.601 1.00 23.30 198 SER B C 1
ATOM 3838 O O . SER B 1 196 ? 88.871 9.773 25.647 1.00 23.16 198 SER B O 1
ATOM 3841 N N . ASP B 1 197 ? 89.180 9.751 23.408 1.00 22.99 199 ASP B N 1
ATOM 3842 C CA . ASP B 1 197 ? 88.769 8.358 23.208 1.00 23.06 199 ASP B CA 1
ATOM 3843 C C . ASP B 1 197 ? 89.966 7.405 23.121 1.00 23.80 199 ASP B C 1
ATOM 3844 O O . ASP B 1 197 ? 89.822 6.244 22.714 1.00 22.81 199 ASP B O 1
ATOM 3849 N N . CYS B 1 198 ? 91.144 7.901 23.493 1.00 24.78 200 CYS B N 1
ATOM 3850 C CA A CYS B 1 198 ? 92.391 7.142 23.450 0.60 23.87 200 CYS B CA 1
ATOM 3851 C CA B CYS B 1 198 ? 92.360 7.101 23.358 0.40 24.14 200 CYS B CA 1
ATOM 3852 C C . CYS B 1 198 ? 92.223 5.724 24.014 1.00 23.56 200 CYS B C 1
ATOM 3853 O O . CYS B 1 198 ? 91.898 5.577 25.194 1.00 23.77 200 CYS B O 1
ATOM 3858 N N . ALA B 1 199 ? 92.436 4.697 23.188 1.00 21.01 201 ALA B N 1
ATOM 3859 C CA . ALA B 1 199 ? 92.256 3.300 23.598 1.00 20.80 201 ALA B CA 1
ATOM 3860 C C . ALA B 1 199 ? 92.938 2.344 22.625 1.00 20.48 201 ALA B C 1
ATOM 3861 O O . ALA B 1 199 ? 93.061 2.645 21.435 1.00 19.43 201 ALA B O 1
ATOM 3863 N N . VAL B 1 200 ? 93.376 1.196 23.139 1.00 19.97 202 VAL B N 1
ATOM 3864 C CA . VAL B 1 200 ? 93.918 0.129 22.297 1.00 19.43 202 VAL B CA 1
ATOM 3865 C C . VAL B 1 200 ? 92.718 -0.610 21.711 1.00 19.03 202 VAL B C 1
ATOM 3866 O O . VAL B 1 200 ? 91.852 -1.077 22.451 1.00 18.87 202 VAL B O 1
ATOM 3870 N N . LEU B 1 201 ? 92.654 -0.689 20.383 1.00 19.07 203 LEU B N 1
ATOM 3871 C CA . LEU B 1 201 ? 91.446 -1.171 19.699 1.00 18.48 203 LEU B CA 1
ATOM 3872 C C . LEU B 1 201 ? 91.465 -2.658 19.345 1.00 18.60 203 LEU B C 1
ATOM 3873 O O . LEU B 1 201 ? 90.480 -3.187 18.831 1.00 16.70 203 LEU B O 1
ATOM 3878 N N . THR B 1 202 ? 92.573 -3.334 19.644 1.00 19.10 204 THR B N 1
ATOM 3879 C CA . THR B 1 202 ? 92.720 -4.752 19.304 1.00 19.20 204 THR B CA 1
ATOM 3880 C C . THR B 1 202 ? 91.509 -5.619 19.719 1.00 20.29 204 THR B C 1
ATOM 3881 O O . THR B 1 202 ? 91.016 -6.406 18.902 1.00 20.74 204 THR B O 1
ATOM 3885 N N . PRO B 1 203 ? 91.010 -5.467 20.967 1.00 20.36 205 PRO B N 1
ATOM 3886 C CA . PRO B 1 203 ? 89.846 -6.266 21.366 1.00 21.71 205 PRO B CA 1
ATOM 3887 C C . PRO B 1 203 ? 88.581 -5.972 20.536 1.00 21.80 205 PRO B C 1
ATOM 3888 O O . PRO B 1 203 ? 87.798 -6.882 20.275 1.00 21.10 205 PRO B O 1
ATOM 3892 N N . LEU B 1 204 ? 88.381 -4.719 20.132 1.00 20.48 206 LEU B N 1
ATOM 3893 C CA . LEU B 1 204 ? 87.250 -4.376 19.262 1.00 20.44 206 LEU B CA 1
ATOM 3894 C C . LEU B 1 204 ? 87.451 -4.957 17.864 1.00 20.77 206 LEU B C 1
ATOM 3895 O O . LEU B 1 204 ? 86.534 -5.550 17.284 1.00 22.43 206 LEU B O 1
ATOM 3900 N N . ILE B 1 205 ? 88.658 -4.789 17.327 1.00 20.01 207 ILE B N 1
ATOM 3901 C CA . ILE B 1 205 ? 88.992 -5.281 15.988 1.00 19.82 207 ILE B CA 1
ATOM 3902 C C . ILE B 1 205 ? 88.818 -6.801 15.884 1.00 24.08 207 ILE B C 1
ATOM 3903 O O . ILE B 1 205 ? 88.342 -7.325 14.862 1.00 22.92 207 ILE B O 1
ATOM 3908 N N . GLN B 1 206 ? 89.183 -7.506 16.949 1.00 25.37 208 GLN B N 1
ATOM 3909 C CA . GLN B 1 206 ? 89.078 -8.960 16.948 1.00 28.86 208 GLN B CA 1
ATOM 3910 C C . GLN B 1 206 ? 87.630 -9.493 16.953 1.00 28.74 208 GLN B C 1
ATOM 3911 O O . GLN B 1 206 ? 87.428 -10.669 16.680 1.00 30.56 208 GLN B O 1
ATOM 3917 N N . THR B 1 207 ? 86.632 -8.637 17.213 1.00 29.61 209 THR B N 1
ATOM 3918 C CA . THR B 1 207 ? 85.218 -9.014 16.982 1.00 30.04 209 THR B CA 1
ATOM 3919 C C . THR B 1 207 ? 84.936 -9.218 15.490 1.00 29.55 209 THR B C 1
ATOM 3920 O O . THR B 1 207 ? 83.977 -9.896 15.121 1.00 29.57 209 THR B O 1
ATOM 3924 N N . LEU B 1 208 ? 85.773 -8.617 14.646 1.00 27.18 210 LEU B N 1
ATOM 3925 C CA . LEU B 1 208 ? 85.566 -8.596 13.201 1.00 27.63 210 LEU B CA 1
ATOM 3926 C C . LEU B 1 208 ? 86.406 -9.633 12.477 1.00 27.90 210 LEU B C 1
ATOM 3927 O O . LEU B 1 208 ? 86.168 -9.916 11.306 1.00 24.94 210 LEU B O 1
ATOM 3932 N N . ARG B 1 209 ? 87.390 -10.182 13.188 1.00 30.42 211 ARG B N 1
ATOM 3933 C CA . ARG B 1 209 ? 88.378 -11.102 12.625 1.00 33.98 211 ARG B CA 1
ATOM 3934 C C . ARG B 1 209 ? 87.760 -12.195 11.764 1.00 33.81 211 ARG B C 1
ATOM 3935 O O . ARG B 1 209 ? 88.240 -12.468 10.663 1.00 35.01 211 ARG B O 1
ATOM 3943 N N . ASP B 1 210 ? 86.698 -12.809 12.271 1.00 33.88 212 ASP B N 1
ATOM 3944 C CA . ASP B 1 210 ? 86.088 -13.959 11.621 1.00 35.82 212 ASP B CA 1
ATOM 3945 C C . ASP B 1 210 ? 84.829 -13.623 10.826 1.00 35.00 212 ASP B C 1
ATOM 3946 O O . ASP B 1 210 ? 84.136 -14.529 10.368 1.00 33.87 212 ASP B O 1
ATOM 3951 N N . ILE B 1 211 ? 84.537 -12.331 10.660 1.00 32.95 213 ILE B N 1
ATOM 3952 C CA . ILE B 1 211 ? 83.395 -11.908 9.843 1.00 30.46 213 ILE B CA 1
ATOM 3953 C C . ILE B 1 211 ? 83.808 -11.821 8.373 1.00 29.70 213 ILE B C 1
ATOM 3954 O O . ILE B 1 211 ? 84.678 -11.015 8.024 1.00 30.02 213 ILE B O 1
ATOM 3959 N N A PRO B 1 212 ? 83.176 -12.608 7.480 0.50 29.52 214 PRO B N 1
ATOM 3960 N N B PRO B 1 212 ? 83.205 -12.689 7.538 0.50 30.06 214 PRO B N 1
ATOM 3961 C CA A PRO B 1 212 ? 83.702 -12.732 6.103 0.50 28.56 214 PRO B CA 1
ATOM 3962 C CA B PRO B 1 212 ? 83.288 -12.564 6.099 0.50 29.45 214 PRO B CA 1
ATOM 3963 C C A PRO B 1 212 ? 83.732 -11.433 5.270 0.50 26.49 214 PRO B C 1
ATOM 3964 C C B PRO B 1 212 ? 82.505 -11.327 5.698 0.50 27.46 214 PRO B C 1
ATOM 3965 O O A PRO B 1 212 ? 84.654 -11.230 4.467 0.50 26.44 214 PRO B O 1
ATOM 3966 O O B PRO B 1 212 ? 81.379 -11.109 6.171 0.50 28.22 214 PRO B O 1
ATOM 3973 N N A GLY B 1 213 ? 82.744 -10.566 5.469 0.50 23.31 215 GLY B N 1
ATOM 3974 N N B GLY B 1 213 ? 83.105 -10.512 4.848 0.50 24.33 215 GLY B N 1
ATOM 3975 C CA A GLY B 1 213 ? 82.534 -9.415 4.586 0.50 21.83 215 GLY B CA 1
ATOM 3976 C CA B GLY B 1 213 ? 82.492 -9.258 4.477 0.50 22.32 215 GLY B CA 1
ATOM 3977 C C A GLY B 1 213 ? 83.287 -8.132 4.907 0.50 19.86 215 GLY B C 1
ATOM 3978 C C B GLY B 1 213 ? 83.305 -8.049 4.890 0.50 20.08 215 GLY B C 1
ATOM 3979 O O A GLY B 1 213 ? 83.080 -7.108 4.257 0.50 19.12 215 GLY B O 1
ATOM 3980 O O B GLY B 1 213 ? 83.163 -6.988 4.288 0.50 19.19 215 GLY B O 1
ATOM 3981 N N . VAL B 1 214 ? 84.151 -8.189 5.911 1.00 18.50 216 VAL B N 1
ATOM 3982 C CA . VAL B 1 214 ? 84.999 -7.060 6.306 1.00 17.41 216 VAL B CA 1
ATOM 3983 C C . VAL B 1 214 ? 86.113 -6.913 5.266 1.00 18.46 216 VAL B C 1
ATOM 3984 O O . VAL B 1 214 ? 86.841 -7.868 4.988 1.00 17.61 216 VAL B O 1
ATOM 3988 N N . LYS B 1 215 ? 86.221 -5.729 4.667 1.00 17.65 217 LYS B N 1
ATOM 3989 C CA . LYS B 1 215 ? 87.133 -5.536 3.532 1.00 18.72 217 LYS B CA 1
ATOM 3990 C C . LYS B 1 215 ? 88.329 -4.629 3.793 1.00 19.57 217 LYS B C 1
ATOM 3991 O O . LYS B 1 215 ? 89.392 -4.832 3.210 1.00 19.09 217 LYS B O 1
ATOM 3997 N N . ALA B 1 216 ? 88.151 -3.617 4.637 1.00 18.28 218 ALA B N 1
ATOM 3998 C CA . ALA B 1 216 ? 89.230 -2.673 4.929 1.00 18.64 218 ALA B CA 1
ATOM 3999 C C . ALA B 1 216 ? 88.983 -2.004 6.265 1.00 18.97 218 ALA B C 1
ATOM 4000 O O . ALA B 1 216 ? 87.827 -1.784 6.654 1.00 17.32 218 ALA B O 1
ATOM 4002 N N A LEU B 1 217 ? 90.062 -1.759 7.004 0.60 18.26 219 LEU B N 1
ATOM 4003 N N B LEU B 1 217 ? 90.072 -1.637 6.934 0.40 18.33 219 LEU B N 1
ATOM 4004 C CA A LEU B 1 217 ? 90.008 -1.041 8.276 0.60 18.43 219 LEU B CA 1
ATOM 4005 C CA B LEU B 1 217 ? 90.016 -1.083 8.277 0.40 18.45 219 LEU B CA 1
ATOM 4006 C C A LEU B 1 217 ? 91.134 -0.046 8.319 0.60 18.54 219 LEU B C 1
ATOM 4007 C C B LEU B 1 217 ? 91.167 -0.113 8.506 0.40 18.51 219 LEU B C 1
ATOM 4008 O O A LEU B 1 217 ? 92.250 -0.340 7.877 0.60 18.08 219 LEU B O 1
ATOM 4009 O O B LEU B 1 217 ? 92.336 -0.487 8.362 0.40 18.16 219 LEU B O 1
ATOM 4018 N N . ARG B 1 218 ? 90.836 1.129 8.859 1.00 17.38 220 ARG B N 1
ATOM 4019 C CA . ARG B 1 218 ? 91.847 2.128 9.171 1.00 19.29 220 ARG B CA 1
ATOM 4020 C C . ARG B 1 218 ? 91.473 2.837 10.455 1.00 19.86 220 ARG B C 1
ATOM 4021 O O . ARG B 1 218 ? 90.295 2.928 10.801 1.00 20.02 220 ARG B O 1
ATOM 4029 N N . ASP B 1 219 ? 92.465 3.307 11.195 1.00 21.75 221 ASP B N 1
ATOM 4030 C CA . ASP B 1 219 ? 92.149 4.191 12.301 1.00 24.67 221 ASP B CA 1
ATOM 4031 C C . ASP B 1 219 ? 92.103 5.609 11.733 1.00 25.07 221 ASP B C 1
ATOM 4032 O O . ASP B 1 219 ? 92.512 5.844 10.595 1.00 26.95 221 ASP B O 1
ATOM 4037 N N . ALA B 1 220 ? 91.564 6.543 12.493 1.00 23.84 222 ALA B N 1
ATOM 4038 C CA . ALA B 1 220 ? 91.276 7.850 11.931 1.00 22.38 222 ALA B CA 1
ATOM 4039 C C . ALA B 1 220 ? 91.906 8.942 12.778 1.00 21.59 222 ALA B C 1
ATOM 4040 O O . ALA B 1 220 ? 91.204 9.743 13.393 1.00 20.58 222 ALA B O 1
ATOM 4042 N N . THR B 1 221 ? 93.237 8.964 12.803 1.00 23.48 223 THR B N 1
ATOM 4043 C CA . THR B 1 221 ? 93.990 9.929 13.604 1.00 25.39 223 THR B CA 1
ATOM 4044 C C . THR B 1 221 ? 94.142 11.263 12.855 1.00 26.38 223 THR B C 1
ATOM 4045 O O . THR B 1 221 ? 93.156 11.977 12.693 1.00 25.87 223 THR B O 1
ATOM 4049 N N . ARG B 1 222 ? 95.352 11.595 12.394 1.00 27.28 224 ARG B N 1
ATOM 4050 C CA . ARG B 1 222 ? 95.603 12.869 11.702 1.00 27.66 224 ARG B CA 1
ATOM 4051 C C . ARG B 1 222 ? 94.739 12.987 10.450 1.00 24.09 224 ARG B C 1
ATOM 4052 O O . ARG B 1 222 ? 94.734 12.094 9.605 1.00 22.81 224 ARG B O 1
ATOM 4060 N N . GLY B 1 223 ? 94.017 14.097 10.335 1.00 20.71 225 GLY B N 1
ATOM 4061 C CA . GLY B 1 223 ? 93.129 14.311 9.194 1.00 19.37 225 GLY B CA 1
ATOM 4062 C C . GLY B 1 223 ? 91.773 13.639 9.349 1.00 18.93 225 GLY B C 1
ATOM 4063 O O . GLY B 1 223 ? 90.884 13.828 8.514 1.00 17.77 225 GLY B O 1
ATOM 4064 N N . GLY B 1 224 ? 91.608 12.860 10.418 1.00 18.22 226 GLY B N 1
ATOM 4065 C CA . GLY B 1 224 ? 90.296 12.299 10.779 1.00 17.23 226 GLY B CA 1
ATOM 4066 C C . GLY B 1 224 ? 89.687 11.369 9.746 1.00 17.01 226 GLY B C 1
ATOM 4067 O O . GLY B 1 224 ? 90.394 10.779 8.931 1.00 17.51 226 GLY B O 1
ATOM 4068 N N . VAL B 1 225 ? 88.364 11.234 9.792 1.00 15.70 227 VAL B N 1
ATOM 4069 C CA . VAL B 1 225 ? 87.620 10.388 8.858 1.00 14.37 227 VAL B CA 1
ATOM 4070 C C . VAL B 1 225 ? 87.736 10.911 7.423 1.00 14.46 227 VAL B C 1
ATOM 4071 O O . VAL B 1 225 ? 87.822 10.130 6.469 1.00 14.59 227 VAL B O 1
ATOM 4075 N N . ASN B 1 226 ? 87.757 12.234 7.278 1.00 13.85 228 ASN B N 1
ATOM 4076 C CA . ASN B 1 226 ? 87.933 12.862 5.968 1.00 13.71 228 ASN B CA 1
ATOM 4077 C C . ASN B 1 226 ? 89.182 12.342 5.244 1.00 13.64 228 ASN B C 1
ATOM 4078 O O . ASN B 1 226 ? 89.101 11.971 4.078 1.00 15.02 228 ASN B O 1
ATOM 4083 N N . ALA B 1 227 ? 90.324 12.290 5.931 1.00 14.31 229 ALA B N 1
ATOM 4084 C CA . ALA B 1 227 ? 91.545 11.736 5.328 1.00 15.29 229 ALA B CA 1
ATOM 4085 C C . ALA B 1 227 ? 91.412 10.245 4.972 1.00 15.57 229 ALA B C 1
ATOM 4086 O O . ALA B 1 227 ? 91.836 9.823 3.901 1.00 16.93 229 ALA B O 1
ATOM 4088 N N . VAL B 1 228 ? 90.790 9.462 5.847 1.00 15.52 230 VAL B N 1
ATOM 4089 C CA . VAL B 1 228 ? 90.591 8.033 5.569 1.00 15.79 230 VAL B CA 1
ATOM 4090 C C . VAL B 1 228 ? 89.762 7.790 4.304 1.00 16.49 230 VAL B C 1
ATOM 4091 O O . VAL B 1 228 ? 90.172 7.014 3.438 1.00 15.84 230 VAL B O 1
ATOM 4095 N N . VAL B 1 229 ? 88.617 8.462 4.180 1.00 15.55 231 VAL B N 1
ATOM 4096 C CA . VAL B 1 229 ? 87.751 8.228 3.023 1.00 15.70 231 VAL B CA 1
ATOM 4097 C C . VAL B 1 229 ? 88.412 8.672 1.717 1.00 16.00 231 VAL B C 1
ATOM 4098 O O . VAL B 1 229 ? 88.223 8.042 0.679 1.00 15.06 231 VAL B O 1
ATOM 4102 N N . HIS B 1 230 ? 89.189 9.751 1.777 1.00 16.40 232 HIS B N 1
ATOM 4103 C CA . HIS B 1 230 ? 89.997 10.159 0.621 1.00 17.51 232 HIS B CA 1
ATOM 4104 C C . HIS B 1 230 ? 91.053 9.110 0.252 1.00 18.55 232 HIS B C 1
ATOM 4105 O O . HIS B 1 230 ? 91.276 8.839 -0.929 1.00 18.32 232 HIS B O 1
ATOM 4112 N N . GLU B 1 231 ? 91.683 8.522 1.266 1.00 19.42 233 GLU B N 1
ATOM 4113 C CA . GLU B 1 231 ? 92.675 7.461 1.066 1.00 20.33 233 GLU B CA 1
ATOM 4114 C C . GLU B 1 231 ? 92.041 6.196 0.511 1.00 19.69 233 GLU B C 1
ATOM 4115 O O . GLU B 1 231 ? 92.600 5.575 -0.392 1.00 19.77 233 GLU B O 1
ATOM 4121 N N . PHE B 1 232 ? 90.872 5.827 1.045 1.00 18.40 234 PHE B N 1
ATOM 4122 C CA . PHE B 1 232 ? 90.056 4.729 0.508 1.00 18.60 234 PHE B CA 1
ATOM 4123 C C . PHE B 1 232 ? 89.728 4.953 -0.968 1.00 20.38 234 PHE B C 1
ATOM 4124 O O . PHE B 1 232 ? 89.963 4.075 -1.806 1.00 18.81 234 PHE B O 1
ATOM 4132 N N . ALA B 1 233 ? 89.155 6.118 -1.278 1.00 19.56 235 ALA B N 1
ATOM 4133 C CA . ALA B 1 233 ? 88.780 6.451 -2.657 1.00 21.59 235 ALA B CA 1
ATOM 4134 C C . ALA B 1 233 ? 89.961 6.338 -3.632 1.00 22.34 235 ALA B C 1
ATOM 4135 O O . ALA B 1 233 ? 89.823 5.748 -4.703 1.00 24.79 235 ALA B O 1
ATOM 4137 N N . ALA B 1 234 ? 91.112 6.887 -3.250 1.00 22.75 236 ALA B N 1
ATOM 4138 C CA . ALA B 1 234 ? 92.335 6.827 -4.063 1.00 24.93 236 ALA B CA 1
ATOM 4139 C C . ALA B 1 234 ? 92.842 5.399 -4.276 1.00 26.32 236 ALA B C 1
ATOM 4140 O O . ALA B 1 234 ? 93.303 5.058 -5.369 1.00 27.02 236 ALA B O 1
ATOM 4142 N N . ALA B 1 235 ? 92.762 4.578 -3.230 1.00 25.62 237 ALA B N 1
ATOM 4143 C CA . ALA B 1 235 ? 93.259 3.202 -3.282 1.00 25.42 237 ALA B CA 1
ATOM 4144 C C . ALA B 1 235 ? 92.446 2.298 -4.202 1.00 25.92 237 ALA B C 1
ATOM 4145 O O . ALA B 1 235 ? 93.009 1.413 -4.850 1.00 25.02 237 ALA B O 1
ATOM 4147 N N . CYS B 1 236 ? 91.129 2.507 -4.257 1.00 24.34 238 CYS B N 1
ATOM 4148 C CA . CYS B 1 236 ? 90.260 1.575 -4.982 1.00 25.46 238 CYS B CA 1
ATOM 4149 C C . CYS B 1 236 ? 89.750 2.086 -6.332 1.00 25.34 238 CYS B C 1
ATOM 4150 O O . CYS B 1 236 ? 89.160 1.328 -7.095 1.00 24.90 238 CYS B O 1
ATOM 4153 N N . GLY B 1 237 ? 89.977 3.364 -6.622 1.00 25.47 239 GLY B N 1
ATOM 4154 C CA . GLY B 1 237 ? 89.508 3.960 -7.876 1.00 25.81 239 GLY B CA 1
ATOM 4155 C C . GLY B 1 237 ? 87.995 4.072 -7.964 1.00 26.70 239 GLY B C 1
ATOM 4156 O O . GLY B 1 237 ? 87.427 4.119 -9.063 1.00 26.40 239 GLY B O 1
ATOM 4157 N N . CYS B 1 238 ? 87.337 4.088 -6.804 1.00 24.88 240 CYS B N 1
ATOM 4158 C CA . CYS B 1 238 ? 85.895 4.302 -6.731 1.00 24.65 240 CYS B CA 1
ATOM 4159 C C . CYS B 1 238 ? 85.620 5.532 -5.865 1.00 22.88 240 CYS B C 1
ATOM 4160 O O . CYS B 1 238 ? 86.480 5.967 -5.094 1.00 23.67 240 CYS B O 1
ATOM 4163 N N . GLY B 1 239 ? 84.425 6.090 -5.993 1.00 20.03 241 GLY B N 1
ATOM 4164 C CA . GLY B 1 239 ? 84.046 7.249 -5.192 1.00 18.24 241 GLY B CA 1
ATOM 4165 C C . GLY B 1 239 ? 83.470 6.822 -3.857 1.00 17.89 241 GLY B C 1
ATOM 4166 O O . GLY B 1 239 ? 83.161 5.644 -3.649 1.00 17.13 241 GLY B O 1
ATOM 4167 N N . ILE B 1 240 ? 83.334 7.781 -2.947 1.00 17.20 242 ILE B N 1
ATOM 4168 C CA . ILE B 1 240 ? 82.721 7.522 -1.646 1.00 17.67 242 ILE B CA 1
ATOM 4169 C C . ILE B 1 240 ? 81.721 8.632 -1.326 1.00 17.70 242 ILE B C 1
ATOM 4170 O O . ILE B 1 240 ? 82.043 9.816 -1.452 1.00 17.64 242 ILE B O 1
ATOM 4175 N N . GLU B 1 241 ? 80.510 8.241 -0.932 1.00 15.92 243 GLU B N 1
ATOM 4176 C CA . GLU B 1 241 ? 79.466 9.203 -0.561 1.00 16.00 243 GLU B CA 1
ATOM 4177 C C . GLU B 1 241 ? 79.053 8.969 0.891 1.00 15.79 243 GLU B C 1
ATOM 4178 O O . GLU B 1 241 ? 78.765 7.839 1.285 1.00 15.84 243 GLU B O 1
ATOM 4184 N N . ILE B 1 242 ? 79.074 10.046 1.671 1.00 16.98 244 ILE B N 1
ATOM 4185 C CA . ILE B 1 242 ? 78.843 10.031 3.117 1.00 17.42 244 ILE B CA 1
ATOM 4186 C C . ILE B 1 242 ? 77.576 10.822 3.435 1.00 16.67 244 ILE B C 1
ATOM 4187 O O . ILE B 1 242 ? 77.346 11.885 2.859 1.00 17.04 244 ILE B O 1
ATOM 4192 N N . SER B 1 243 ? 76.759 10.302 4.347 1.00 15.63 245 SER B N 1
ATOM 4193 C CA . SER B 1 243 ? 75.555 10.996 4.802 1.00 15.49 245 SER B CA 1
ATOM 4194 C C . SER B 1 243 ? 75.908 11.910 5.970 1.00 15.05 245 SER B C 1
ATOM 4195 O O . SER B 1 243 ? 76.333 11.442 7.025 1.00 12.87 245 SER B O 1
ATOM 4198 N N . GLU B 1 244 ? 75.756 13.219 5.782 1.00 14.70 246 GLU B N 1
ATOM 4199 C CA . GLU B 1 244 ? 76.090 14.161 6.846 1.00 14.53 246 GLU B CA 1
ATOM 4200 C C . GLU B 1 244 ? 75.285 13.923 8.128 1.00 13.71 246 GLU B C 1
ATOM 4201 O O . GLU B 1 244 ? 75.843 13.958 9.229 1.00 14.13 246 GLU B O 1
ATOM 4207 N N . SER B 1 245 ? 73.987 13.678 7.985 1.00 14.26 247 SER B N 1
ATOM 4208 C CA . SER B 1 245 ? 73.119 13.478 9.153 1.00 16.38 247 SER B CA 1
ATOM 4209 C C . SER B 1 245 ? 73.437 12.189 9.915 1.00 16.45 247 SER B C 1
ATOM 4210 O O . SER B 1 245 ? 73.235 12.120 11.123 1.00 15.40 247 SER B O 1
ATOM 4213 N N . ALA B 1 246 ? 73.950 11.184 9.205 1.00 15.57 248 ALA B N 1
ATOM 4214 C CA . ALA B 1 246 ? 74.328 9.896 9.814 1.00 14.58 248 ALA B CA 1
ATOM 4215 C C . ALA B 1 246 ? 75.608 9.937 10.670 1.00 15.13 248 ALA B C 1
ATOM 4216 O O . ALA B 1 246 ? 75.841 9.038 11.487 1.00 15.29 248 ALA B O 1
ATOM 4218 N N . LEU B 1 247 ? 76.438 10.967 10.494 1.00 14.50 249 LEU B N 1
ATOM 4219 C CA . LEU B 1 247 ? 77.681 11.082 11.266 1.00 15.23 249 LEU B CA 1
ATOM 4220 C C . LEU B 1 247 ? 77.388 11.196 12.763 1.00 15.93 249 LEU B C 1
ATOM 4221 O O . LEU B 1 247 ? 76.673 12.112 13.186 1.00 14.60 249 LEU B O 1
ATOM 4226 N N . PRO B 1 248 ? 77.897 10.236 13.564 1.00 16.28 250 PRO B N 1
ATOM 4227 C CA . PRO B 1 248 ? 77.686 10.312 15.011 1.00 16.24 250 PRO B CA 1
ATOM 4228 C C . PRO B 1 248 ? 78.645 11.314 15.650 1.00 17.09 250 PRO B C 1
ATOM 4229 O O . PRO B 1 248 ? 79.859 11.143 15.577 1.00 16.01 250 PRO B O 1
ATOM 4233 N N . VAL B 1 249 ? 78.093 12.376 16.233 1.00 16.68 251 VAL B N 1
ATOM 4234 C CA . VAL B 1 249 ? 78.898 13.427 16.866 1.00 16.01 251 VAL B CA 1
ATOM 4235 C C . VAL B 1 249 ? 78.252 13.795 18.208 1.00 16.75 251 VAL B C 1
ATOM 4236 O O . VAL B 1 249 ? 77.087 14.192 18.243 1.00 16.49 251 VAL B O 1
ATOM 4240 N N . LYS B 1 250 ? 79.005 13.659 19.297 1.00 17.34 252 LYS B N 1
ATOM 4241 C CA . LYS B 1 250 ? 78.515 14.000 20.643 1.00 18.95 252 LYS B CA 1
ATOM 4242 C C . LYS B 1 250 ? 78.146 15.495 20.763 1.00 18.71 252 LYS B C 1
ATOM 4243 O O . LYS B 1 250 ? 78.739 16.337 20.084 1.00 18.37 252 LYS B O 1
ATOM 4249 N N . PRO B 1 251 ? 77.157 15.825 21.618 1.00 19.75 253 PRO B N 1
ATOM 4250 C CA . PRO B 1 251 ? 76.749 17.225 21.810 1.00 20.30 253 PRO B CA 1
ATOM 4251 C C . PRO B 1 251 ? 77.903 18.212 22.064 1.00 20.73 253 PRO B C 1
ATOM 4252 O O . PRO B 1 251 ? 77.932 19.278 21.445 1.00 23.10 253 PRO B O 1
ATOM 4256 N N . ALA B 1 252 ? 78.846 17.866 22.939 1.00 20.37 254 ALA B N 1
ATOM 4257 C CA . ALA B 1 252 ? 79.974 18.765 23.239 1.00 21.00 254 ALA B CA 1
ATOM 4258 C C . ALA B 1 252 ? 80.909 18.996 22.051 1.00 20.56 254 ALA B C 1
ATOM 4259 O O . ALA B 1 252 ? 81.460 20.088 21.905 1.00 19.34 254 ALA B O 1
ATOM 4261 N N . VAL B 1 253 ? 81.105 17.970 21.216 1.00 19.62 255 VAL B N 1
ATOM 4262 C CA . VAL B 1 253 ? 81.903 18.128 19.989 1.00 18.23 255 VAL B CA 1
ATOM 4263 C C . VAL B 1 253 ? 81.163 19.036 19.004 1.00 19.30 255 VAL B C 1
ATOM 4264 O O . VAL B 1 253 ? 81.763 19.928 18.399 1.00 19.99 255 VAL B O 1
ATOM 4268 N N . ARG B 1 254 ? 79.853 18.827 18.866 1.00 18.79 256 ARG B N 1
ATOM 4269 C CA . ARG B 1 254 ? 79.008 19.725 18.069 1.00 20.06 256 ARG B CA 1
ATOM 4270 C C . ARG B 1 254 ? 79.183 21.176 18.508 1.00 19.86 256 ARG B C 1
ATOM 4271 O O . ARG B 1 254 ? 79.189 22.092 17.672 1.00 19.71 256 ARG B O 1
ATOM 4279 N N . GLY B 1 255 ? 79.320 21.372 19.821 1.00 20.49 257 GLY B N 1
ATOM 4280 C CA . GLY B 1 255 ? 79.563 22.692 20.410 1.00 21.87 257 GLY B CA 1
ATOM 4281 C C . GLY B 1 255 ? 80.865 23.314 19.940 1.00 21.78 257 GLY B C 1
ATOM 4282 O O . GLY B 1 255 ? 80.907 24.511 19.666 1.00 20.08 257 GLY B O 1
ATOM 4283 N N . VAL B 1 256 ? 81.926 22.504 19.850 1.00 21.69 258 VAL B N 1
ATOM 4284 C CA . VAL B 1 256 ? 83.213 22.959 19.274 1.00 21.66 258 VAL B CA 1
ATOM 4285 C C . VAL B 1 256 ? 83.070 23.321 17.785 1.00 23.33 258 VAL B C 1
ATOM 4286 O O . VAL B 1 256 ? 83.527 24.388 17.345 1.00 23.60 258 VAL B O 1
ATOM 4290 N N . CYS B 1 257 ? 82.430 22.444 17.015 1.00 23.33 259 CYS B N 1
ATOM 4291 C CA . CYS B 1 257 ? 82.083 22.743 15.617 1.00 24.38 259 CYS B CA 1
ATOM 4292 C C . CYS B 1 257 ? 81.326 24.072 15.449 1.00 25.15 259 CYS B C 1
ATOM 4293 O O . CYS B 1 257 ? 81.617 24.847 14.534 1.00 24.90 259 CYS B O 1
ATOM 4296 N N . GLU B 1 258 ? 80.353 24.320 16.323 1.00 24.30 260 GLU B N 1
ATOM 4297 C CA . GLU B 1 258 ? 79.560 25.547 16.260 1.00 27.61 260 GLU B CA 1
ATOM 4298 C C . GLU B 1 258 ? 80.415 26.779 16.529 1.00 27.75 260 GLU B C 1
ATOM 4299 O O . GLU B 1 258 ? 80.258 27.793 15.852 1.00 28.09 260 GLU B O 1
ATOM 4305 N N . LEU B 1 259 ? 81.321 26.672 17.502 1.00 26.47 261 LEU B N 1
ATOM 4306 C CA . LEU B 1 259 ? 82.179 27.789 17.897 1.00 26.90 261 LEU B CA 1
ATOM 4307 C C . LEU B 1 259 ? 83.246 28.116 16.863 1.00 25.89 261 LEU B C 1
ATOM 4308 O O . LEU B 1 259 ? 83.537 29.284 16.620 1.00 24.72 261 LEU B O 1
ATOM 4313 N N . LEU B 1 260 ? 83.830 27.084 16.257 1.00 23.43 262 LEU B N 1
ATOM 4314 C CA . LEU B 1 260 ? 84.968 27.276 15.365 1.00 22.74 262 LEU B CA 1
ATOM 4315 C C . LEU B 1 260 ? 84.655 27.128 13.873 1.00 22.27 262 LEU B C 1
ATOM 4316 O O . LEU B 1 260 ? 85.471 27.499 13.031 1.00 21.44 262 LEU B O 1
ATOM 4321 N N . GLY B 1 261 ? 83.484 26.576 13.552 1.00 22.17 263 GLY B N 1
ATOM 4322 C CA . GLY B 1 261 ? 83.100 26.301 12.160 1.00 22.36 263 GLY B CA 1
ATOM 4323 C C . GLY B 1 261 ? 83.844 25.118 11.547 1.00 22.92 263 GLY B C 1
ATOM 4324 O O . GLY B 1 261 ? 83.718 24.860 10.349 1.00 23.16 263 GLY B O 1
ATOM 4325 N N . LEU B 1 262 ? 84.620 24.408 12.373 1.00 21.92 264 LEU B N 1
ATOM 4326 C CA . LEU B 1 262 ? 85.460 23.290 11.928 1.00 20.80 264 LEU B CA 1
ATOM 4327 C C . LEU B 1 262 ? 84.677 21.988 11.940 1.00 19.88 264 LEU B C 1
ATOM 4328 O O . LEU B 1 262 ? 83.680 21.872 12.635 1.00 20.44 264 LEU B O 1
ATOM 4333 N N . ASP B 1 263 ? 85.155 21.020 11.159 1.00 18.66 265 ASP B N 1
ATOM 4334 C CA . ASP B 1 263 ? 84.424 19.815 10.813 1.00 17.51 265 ASP B CA 1
ATOM 4335 C C . ASP B 1 263 ? 84.886 18.654 11.692 1.00 17.28 265 ASP B C 1
ATOM 4336 O O . ASP B 1 263 ? 86.079 18.390 11.768 1.00 16.54 265 ASP B O 1
ATOM 4341 N N . ALA B 1 264 ? 83.958 17.962 12.354 1.00 17.43 266 ALA B N 1
ATOM 4342 C CA . ALA B 1 264 ? 84.315 16.755 13.120 1.00 17.57 266 ALA B CA 1
ATOM 4343 C C . ALA B 1 264 ? 84.964 15.674 12.238 1.00 17.36 266 ALA B C 1
ATOM 4344 O O . ALA B 1 264 ? 85.743 14.854 12.736 1.00 19.59 266 ALA B O 1
ATOM 4346 N N . LEU B 1 265 ? 84.657 15.690 10.937 1.00 15.45 267 LEU B N 1
ATOM 4347 C CA . LEU B 1 265 ? 85.287 14.781 9.957 1.00 15.49 267 LEU B CA 1
ATOM 4348 C C . LEU B 1 265 ? 86.794 14.992 9.853 1.00 15.17 267 LEU B C 1
ATOM 4349 O O . LEU B 1 265 ? 87.527 14.093 9.441 1.00 15.83 267 LEU B O 1
ATOM 4354 N N . ASN B 1 266 ? 87.244 16.190 10.210 1.00 15.10 268 ASN B N 1
ATOM 4355 C CA . ASN B 1 266 ? 88.663 16.518 10.174 1.00 17.34 268 ASN B CA 1
ATOM 4356 C C . ASN B 1 266 ? 89.368 16.312 11.516 1.00 19.20 268 ASN B C 1
ATOM 4357 O O . ASN B 1 266 ? 90.588 16.169 11.546 1.00 20.84 268 ASN B O 1
ATOM 4362 N N . PHE B 1 267 ? 88.607 16.292 12.614 1.00 19.50 269 PHE B N 1
ATOM 4363 C CA . PHE B 1 267 ? 89.191 16.193 13.962 1.00 21.19 269 PHE B CA 1
ATOM 4364 C C . PHE B 1 267 ? 89.847 14.829 14.158 1.00 21.83 269 PHE B C 1
ATOM 4365 O O . PHE B 1 267 ? 89.290 13.804 13.756 1.00 23.39 269 PHE B O 1
ATOM 4373 N N . ALA B 1 268 ? 91.021 14.819 14.786 1.00 20.86 270 ALA B N 1
ATOM 4374 C CA . ALA B 1 268 ? 91.713 13.569 15.093 1.00 21.81 270 ALA B CA 1
ATOM 4375 C C . ALA B 1 268 ? 90.938 12.689 16.077 1.00 20.83 270 ALA B C 1
ATOM 4376 O O . ALA B 1 268 ? 90.307 13.189 17.018 1.00 20.41 270 ALA B O 1
ATOM 4378 N N . ASN B 1 269 ? 90.975 11.380 15.830 1.00 19.79 271 ASN B N 1
ATOM 4379 C CA . ASN B 1 269 ? 90.438 10.382 16.756 1.00 19.17 271 ASN B CA 1
ATOM 4380 C C . ASN B 1 269 ? 91.576 9.515 17.264 1.00 19.60 271 ASN B C 1
ATOM 4381 O O . ASN B 1 269 ? 92.519 9.235 16.524 1.00 22.10 271 ASN B O 1
ATOM 4386 N N . GLU B 1 270 ? 91.498 9.073 18.509 1.00 18.75 272 GLU B N 1
ATOM 4387 C CA . GLU B 1 270 ? 92.551 8.199 19.031 1.00 20.42 272 GLU B CA 1
ATOM 4388 C C . GLU B 1 270 ? 92.002 6.866 19.516 1.00 21.80 272 GLU B C 1
ATOM 4389 O O . GLU B 1 270 ? 92.712 6.088 20.156 1.00 22.30 272 GLU B O 1
ATOM 4395 N N . GLY B 1 271 ? 90.735 6.604 19.195 1.00 20.69 273 GLY B N 1
ATOM 4396 C CA . GLY B 1 271 ? 90.122 5.309 19.489 1.00 19.77 273 GLY B CA 1
ATOM 4397 C C . GLY B 1 271 ? 88.956 4.976 18.572 1.00 19.01 273 GLY B C 1
ATOM 4398 O O . GLY B 1 271 ? 87.951 4.434 19.028 1.00 17.88 273 GLY B O 1
ATOM 4399 N N . LYS B 1 272 ? 89.083 5.310 17.285 1.00 18.01 274 LYS B N 1
ATOM 4400 C CA . LYS B 1 272 ? 88.004 5.075 16.316 1.00 18.37 274 LYS B CA 1
ATOM 4401 C C . LYS B 1 272 ? 88.484 4.365 15.055 1.00 19.44 274 LYS B C 1
ATOM 4402 O O . LYS B 1 272 ? 89.599 4.597 14.592 1.00 21.14 274 LYS B O 1
ATOM 4408 N N . LEU B 1 273 ? 87.618 3.520 14.503 1.00 18.04 275 LEU B N 1
ATOM 4409 C CA . LEU B 1 273 ? 87.868 2.837 13.238 1.00 17.49 275 LEU B CA 1
ATOM 4410 C C . LEU B 1 273 ? 86.931 3.326 12.158 1.00 16.98 275 LEU B C 1
ATOM 4411 O O . LEU B 1 273 ? 85.775 3.680 12.432 1.00 15.19 275 LEU B O 1
ATOM 4416 N N . VAL B 1 274 ? 87.432 3.335 10.929 1.00 14.76 276 VAL B N 1
ATOM 4417 C CA . VAL B 1 274 ? 86.588 3.416 9.748 1.00 15.43 276 VAL B CA 1
ATOM 4418 C C . VAL B 1 274 ? 86.681 2.043 9.090 1.00 17.47 276 VAL B C 1
ATOM 4419 O O . VAL B 1 274 ? 87.786 1.539 8.838 1.00 18.07 276 VAL B O 1
ATOM 4423 N N . ILE B 1 275 ? 85.527 1.436 8.839 1.00 17.55 277 ILE B N 1
ATOM 4424 C CA . ILE B 1 275 ? 85.454 0.070 8.336 1.00 16.78 277 ILE B CA 1
ATOM 4425 C C . ILE B 1 275 ? 84.670 0.062 7.040 1.00 17.98 277 ILE B C 1
ATOM 4426 O O . ILE B 1 275 ? 83.605 0.676 6.946 1.00 16.92 277 ILE B O 1
ATOM 4431 N N . ALA B 1 276 ? 85.207 -0.627 6.038 1.00 15.87 278 ALA B N 1
ATOM 4432 C CA . ALA B 1 276 ? 84.496 -0.847 4.792 1.00 15.62 278 ALA B CA 1
ATOM 4433 C C . ALA B 1 276 ? 84.125 -2.317 4.714 1.00 16.48 278 ALA B C 1
ATOM 4434 O O . ALA B 1 276 ? 84.956 -3.193 5.002 1.00 17.93 278 ALA B O 1
ATOM 4436 N N . VAL B 1 277 ? 82.878 -2.591 4.343 1.00 16.33 279 VAL B N 1
ATOM 4437 C CA . VAL B 1 277 ? 82.353 -3.962 4.355 1.00 15.94 279 VAL B CA 1
ATOM 4438 C C . VAL B 1 277 ? 81.513 -4.262 3.118 1.00 17.87 279 VAL B C 1
ATOM 4439 O O . VAL B 1 277 ? 80.941 -3.351 2.506 1.00 18.07 279 VAL B O 1
ATOM 4443 N N . GLU B 1 278 ? 81.424 -5.543 2.758 1.00 18.33 280 GLU B N 1
ATOM 4444 C CA . GLU B 1 278 ? 80.478 -5.983 1.730 1.00 19.75 280 GLU B CA 1
ATOM 4445 C C . GLU B 1 278 ? 79.096 -5.566 2.191 1.00 17.04 280 GLU B C 1
ATOM 4446 O O . GLU B 1 278 ? 78.790 -5.654 3.385 1.00 14.19 280 GLU B O 1
ATOM 4452 N N . ARG B 1 279 ? 78.274 -5.121 1.242 1.00 17.14 281 ARG B N 1
ATOM 4453 C CA A ARG B 1 279 ? 76.940 -4.603 1.541 0.50 19.05 281 ARG B CA 1
ATOM 4454 C CA B ARG B 1 279 ? 76.937 -4.607 1.534 0.50 19.07 281 ARG B CA 1
ATOM 4455 C C . ARG B 1 279 ? 76.136 -5.541 2.441 1.00 19.84 281 ARG B C 1
ATOM 4456 O O . ARG B 1 279 ? 75.516 -5.098 3.411 1.00 20.00 281 ARG B O 1
ATOM 4471 N N . ASN B 1 280 ? 76.158 -6.836 2.137 1.00 20.29 282 ASN B N 1
ATOM 4472 C CA A ASN B 1 280 ? 75.373 -7.811 2.897 0.50 22.06 282 ASN B CA 1
ATOM 4473 C CA B ASN B 1 280 ? 75.367 -7.806 2.897 0.50 21.69 282 ASN B CA 1
ATOM 4474 C C . ASN B 1 280 ? 75.863 -8.058 4.330 1.00 22.07 282 ASN B C 1
ATOM 4475 O O . ASN B 1 280 ? 75.145 -8.642 5.151 1.00 22.72 282 ASN B O 1
ATOM 4484 N N . ALA B 1 281 ? 77.078 -7.606 4.635 1.00 19.95 283 ALA B N 1
ATOM 4485 C CA . ALA B 1 281 ? 77.667 -7.838 5.960 1.00 18.71 283 ALA B CA 1
ATOM 4486 C C . ALA B 1 281 ? 77.438 -6.691 6.937 1.00 18.42 283 ALA B C 1
ATOM 4487 O O . ALA B 1 281 ? 77.771 -6.799 8.119 1.00 18.25 283 ALA B O 1
ATOM 4489 N N . ALA B 1 282 ? 76.877 -5.590 6.451 1.00 17.01 284 ALA B N 1
ATOM 4490 C CA . ALA B 1 282 ? 76.764 -4.370 7.265 1.00 17.67 284 ALA B CA 1
ATOM 4491 C C . ALA B 1 282 ? 76.038 -4.561 8.606 1.00 18.09 284 ALA B C 1
ATOM 4492 O O . ALA B 1 282 ? 76.495 -4.062 9.638 1.00 18.00 284 ALA B O 1
ATOM 4494 N N . GLU B 1 283 ? 74.910 -5.276 8.593 1.00 18.81 285 GLU B N 1
ATOM 4495 C CA . GLU B 1 283 ? 74.123 -5.487 9.816 1.00 19.83 285 GLU B CA 1
ATOM 4496 C C . GLU B 1 283 ? 74.872 -6.354 10.830 1.00 18.57 285 GLU B C 1
ATOM 4497 O O . GLU B 1 283 ? 74.891 -6.058 12.021 1.00 16.14 285 GLU B O 1
ATOM 4503 N N . GLN B 1 284 ? 75.497 -7.424 10.344 1.00 18.44 286 GLN B N 1
ATOM 4504 C CA . GLN B 1 284 ? 76.317 -8.304 11.185 1.00 20.21 286 GLN B CA 1
ATOM 4505 C C . GLN B 1 284 ? 77.481 -7.543 11.824 1.00 18.50 286 GLN B C 1
ATOM 4506 O O . GLN B 1 284 ? 77.721 -7.648 13.036 1.00 16.19 286 GLN B O 1
ATOM 4512 N N . VAL B 1 285 ? 78.189 -6.759 11.012 1.00 16.09 287 VAL B N 1
ATOM 4513 C CA . VAL B 1 285 ? 79.331 -5.976 11.502 1.00 15.19 287 VAL B CA 1
ATOM 4514 C C . VAL B 1 285 ? 78.903 -4.940 12.554 1.00 15.20 287 VAL B C 1
ATOM 4515 O O . VAL B 1 285 ? 79.546 -4.806 13.592 1.00 15.82 287 VAL B O 1
ATOM 4519 N N . LEU B 1 286 ? 77.819 -4.218 12.280 1.00 15.53 288 LEU B N 1
ATOM 4520 C CA . LEU B 1 286 ? 77.296 -3.239 13.227 1.00 17.32 288 LEU B CA 1
ATOM 4521 C C . LEU B 1 286 ? 76.933 -3.879 14.577 1.00 16.56 288 LEU B C 1
ATOM 4522 O O . LEU B 1 286 ? 77.249 -3.336 15.632 1.00 15.27 288 LEU B O 1
ATOM 4527 N N . ALA B 1 287 ? 76.274 -5.034 14.534 1.00 17.57 289 ALA B N 1
ATOM 4528 C CA . ALA B 1 287 ? 75.895 -5.750 15.754 1.00 18.33 289 ALA B CA 1
ATOM 4529 C C . ALA B 1 287 ? 77.129 -6.220 16.530 1.00 19.17 289 ALA B C 1
ATOM 4530 O O . ALA B 1 287 ? 77.172 -6.115 17.760 1.00 20.27 289 ALA B O 1
ATOM 4532 N N . ALA B 1 288 ? 78.134 -6.724 15.813 1.00 18.43 290 ALA B N 1
ATOM 4533 C CA . ALA B 1 288 ? 79.398 -7.130 16.426 1.00 18.98 290 ALA B CA 1
ATOM 4534 C C . ALA B 1 288 ? 80.100 -5.956 17.128 1.00 19.86 290 ALA B C 1
ATOM 4535 O O . ALA B 1 288 ? 80.593 -6.095 18.255 1.00 19.02 290 ALA B O 1
ATOM 4537 N N . LEU B 1 289 ? 80.140 -4.799 16.468 1.00 17.27 291 LEU B N 1
ATOM 4538 C CA . LEU B 1 289 ? 80.715 -3.601 17.077 1.00 17.47 291 LEU B CA 1
ATOM 4539 C C . LEU B 1 289 ? 79.944 -3.164 18.320 1.00 17.95 291 LEU B C 1
ATOM 4540 O O . LEU B 1 289 ? 80.544 -2.866 19.355 1.00 18.57 291 LEU B O 1
ATOM 4545 N N . HIS B 1 290 ? 78.614 -3.141 18.214 1.00 18.78 292 HIS B N 1
ATOM 4546 C CA . HIS B 1 290 ? 77.745 -2.725 19.312 1.00 19.64 292 HIS B CA 1
ATOM 4547 C C . HIS B 1 290 ? 77.843 -3.648 20.534 1.00 22.82 292 HIS B C 1
ATOM 4548 O O . HIS B 1 290 ? 77.452 -3.267 21.647 1.00 22.82 292 HIS B O 1
ATOM 4555 N N . SER B 1 291 ? 78.387 -4.844 20.326 1.00 22.86 293 SER B N 1
ATOM 4556 C CA . SER B 1 291 ? 78.512 -5.839 21.384 1.00 25.48 293 SER B CA 1
ATOM 4557 C C . SER B 1 291 ? 79.724 -5.587 22.282 1.00 26.26 293 SER B C 1
ATOM 4558 O O . SER B 1 291 ? 79.829 -6.168 23.364 1.00 27.05 293 SER B O 1
ATOM 4561 N N . HIS B 1 292 ? 80.633 -4.721 21.834 1.00 23.92 294 HIS B N 1
ATOM 4562 C CA . HIS B 1 292 ? 81.853 -4.428 22.575 1.00 23.84 294 HIS B CA 1
ATOM 4563 C C . HIS B 1 292 ? 81.805 -3.015 23.165 1.00 23.21 294 HIS B C 1
ATOM 4564 O O . HIS B 1 292 ? 81.299 -2.097 22.516 1.00 21.52 294 HIS B O 1
ATOM 4571 N N . PRO B 1 293 ? 82.332 -2.835 24.395 1.00 23.46 295 PRO B N 1
ATOM 4572 C CA . PRO B 1 293 ? 82.345 -1.524 25.053 1.00 23.98 295 PRO B CA 1
ATOM 4573 C C . PRO B 1 293 ? 82.931 -0.389 24.208 1.00 24.11 295 PRO B C 1
ATOM 4574 O O . PRO B 1 293 ? 82.519 0.757 24.375 1.00 25.35 295 PRO B O 1
ATOM 4578 N N . LEU B 1 294 ? 83.866 -0.702 23.310 1.00 22.21 296 LEU B N 1
ATOM 4579 C CA . LEU B 1 294 ? 84.513 0.326 22.489 1.00 22.11 296 LEU B CA 1
ATOM 4580 C C . LEU B 1 294 ? 83.774 0.653 21.183 1.00 22.72 296 LEU B C 1
ATOM 4581 O O . LEU B 1 294 ? 84.116 1.626 20.506 1.00 23.51 296 LEU B O 1
ATOM 4586 N N . GLY B 1 295 ? 82.761 -0.147 20.845 1.00 20.24 297 GLY B N 1
ATOM 4587 C CA . GLY B 1 295 ? 82.005 0.025 19.598 1.00 18.53 297 GLY B CA 1
ATOM 4588 C C . GLY B 1 295 ? 80.526 0.337 19.783 1.00 18.67 297 GLY B C 1
ATOM 4589 O O . GLY B 1 295 ? 79.739 0.220 18.834 1.00 16.20 297 GLY B O 1
ATOM 4590 N N . LYS B 1 296 ? 80.144 0.748 20.996 1.00 17.56 298 LYS B N 1
ATOM 4591 C CA . LYS B 1 296 ? 78.736 1.026 21.326 1.00 20.34 298 LYS B CA 1
ATOM 4592 C C . LYS B 1 296 ? 78.066 2.070 20.426 1.00 19.86 298 LYS B C 1
ATOM 4593 O O . LYS B 1 296 ? 76.860 1.971 20.143 1.00 19.74 298 LYS B O 1
ATOM 4599 N N . ASP B 1 297 ? 78.843 3.060 19.978 1.00 19.04 299 ASP B N 1
ATOM 4600 C CA . ASP B 1 297 ? 78.311 4.163 19.157 1.00 18.31 299 ASP B CA 1
ATOM 4601 C C . ASP B 1 297 ? 78.574 3.992 17.659 1.00 17.06 299 ASP B C 1
ATOM 4602 O O . ASP B 1 297 ? 78.413 4.939 16.893 1.00 15.65 299 ASP B O 1
ATOM 4607 N N . ALA B 1 298 ? 78.944 2.780 17.249 1.00 15.64 300 ALA B N 1
ATOM 4608 C CA . ALA B 1 298 ? 79.211 2.474 15.846 1.00 14.96 300 ALA B CA 1
ATOM 4609 C C . ALA B 1 298 ? 78.005 2.819 14.964 1.00 15.35 300 ALA B C 1
ATOM 4610 O O . ALA B 1 298 ? 76.866 2.738 15.416 1.00 15.75 300 ALA B O 1
ATOM 4612 N N . ALA B 1 299 ? 78.264 3.189 13.709 1.00 13.65 301 ALA B N 1
ATOM 4613 C CA . ALA B 1 299 ? 77.206 3.621 12.802 1.00 13.08 301 ALA B CA 1
ATOM 4614 C C . ALA B 1 299 ? 77.605 3.497 11.336 1.00 13.09 301 ALA B C 1
ATOM 4615 O O . ALA B 1 299 ? 78.755 3.745 10.989 1.00 13.24 301 ALA B O 1
ATOM 4617 N N A LEU B 1 300 ? 76.625 3.171 10.514 0.70 12.63 302 LEU B N 1
ATOM 4618 N N C LEU B 1 300 ? 76.669 3.078 10.465 0.30 14.14 302 LEU B N 1
ATOM 4619 C CA A LEU B 1 300 ? 76.790 3.276 9.070 0.52 11.57 302 LEU B CA 1
ATOM 4620 C CA C LEU B 1 300 ? 76.850 3.125 8.985 0.47 14.57 302 LEU B CA 1
ATOM 4621 C C A LEU B 1 300 ? 76.813 4.759 8.696 0.70 13.60 302 LEU B C 1
ATOM 4622 C C C LEU B 1 300 ? 76.787 4.628 8.615 0.30 14.57 302 LEU B C 1
ATOM 4623 O O A LEU B 1 300 ? 75.992 5.552 9.196 0.70 11.73 302 LEU B O 1
ATOM 4624 O O C LEU B 1 300 ? 75.872 5.331 9.060 0.30 13.31 302 LEU B O 1
ATOM 4633 N N . ILE B 1 301 ? 77.746 5.116 7.821 1.00 12.60 303 ILE B N 1
ATOM 4634 C CA . ILE B 1 301 ? 77.853 6.539 7.440 1.00 15.47 303 ILE B CA 1
ATOM 4635 C C . ILE B 1 301 ? 77.894 6.797 5.939 1.00 15.78 303 ILE B C 1
ATOM 4636 O O . ILE B 1 301 ? 77.760 7.943 5.501 1.00 15.58 303 ILE B O 1
ATOM 4641 N N . GLY B 1 302 ? 78.097 5.751 5.144 1.00 16.74 304 GLY B N 1
ATOM 4642 C CA . GLY B 1 302 ? 78.154 5.950 3.706 1.00 16.17 304 GLY B CA 1
ATOM 4643 C C . GLY B 1 302 ? 78.354 4.702 2.887 1.00 16.55 304 GLY B C 1
ATOM 4644 O O . GLY B 1 302 ? 78.201 3.587 3.387 1.00 12.42 304 GLY B O 1
ATOM 4645 N N A GLU B 1 303 ? 78.665 4.900 1.609 0.50 16.84 305 GLU B N 1
ATOM 4646 N N B GLU B 1 303 ? 78.708 4.893 1.621 0.50 17.03 305 GLU B N 1
ATOM 4647 C CA A GLU B 1 303 ? 78.873 3.791 0.680 0.50 18.58 305 GLU B CA 1
ATOM 4648 C CA B GLU B 1 303 ? 78.893 3.774 0.699 0.50 18.72 305 GLU B CA 1
ATOM 4649 C C A GLU B 1 303 ? 79.933 4.128 -0.357 0.50 17.47 305 GLU B C 1
ATOM 4650 C C B GLU B 1 303 ? 79.848 4.119 -0.428 0.50 17.84 305 GLU B C 1
ATOM 4651 O O A GLU B 1 303 ? 80.245 5.299 -0.581 0.50 16.46 305 GLU B O 1
ATOM 4652 O O B GLU B 1 303 ? 79.996 5.287 -0.795 0.50 17.03 305 GLU B O 1
ATOM 4663 N N . VAL B 1 304 ? 80.490 3.084 -0.965 1.00 17.30 306 VAL B N 1
ATOM 4664 C CA . VAL B 1 304 ? 81.403 3.206 -2.104 1.00 15.89 306 VAL B CA 1
ATOM 4665 C C . VAL B 1 304 ? 80.538 3.195 -3.356 1.00 16.49 306 VAL B C 1
ATOM 4666 O O . VAL B 1 304 ? 79.573 2.430 -3.447 1.00 16.76 306 VAL B O 1
ATOM 4670 N N . VAL B 1 305 ? 80.857 4.067 -4.310 1.00 17.35 307 VAL B N 1
ATOM 4671 C CA . VAL B 1 305 ? 80.055 4.206 -5.530 1.00 18.47 307 VAL B CA 1
ATOM 4672 C C . VAL B 1 305 ? 80.968 4.221 -6.761 1.00 20.34 307 VAL B C 1
ATOM 4673 O O . VAL B 1 305 ? 82.177 4.391 -6.625 1.00 20.94 307 VAL B O 1
ATOM 4677 N N . GLU B 1 306 ? 80.392 4.072 -7.953 1.00 22.67 308 GLU B N 1
ATOM 4678 C CA . GLU B 1 306 ? 81.196 4.044 -9.186 1.00 25.59 308 GLU B CA 1
ATOM 4679 C C . GLU B 1 306 ? 81.819 5.401 -9.523 1.00 25.45 308 GLU B C 1
ATOM 4680 O O . GLU B 1 306 ? 82.999 5.479 -9.875 1.00 24.19 308 GLU B O 1
ATOM 4686 N N . ARG B 1 307 ? 81.026 6.466 -9.416 1.00 25.06 309 ARG B N 1
ATOM 4687 C CA . ARG B 1 307 ? 81.520 7.809 -9.713 1.00 24.90 309 ARG B CA 1
ATOM 4688 C C . ARG B 1 307 ? 82.623 8.206 -8.735 1.00 24.49 309 ARG B C 1
ATOM 4689 O O . ARG B 1 307 ? 82.404 8.251 -7.523 1.00 24.69 309 ARG B O 1
ATOM 4697 N N . LYS B 1 308 ? 83.802 8.495 -9.278 1.00 23.74 310 LYS B N 1
ATOM 4698 C CA . LYS B 1 308 ? 84.984 8.805 -8.488 1.00 24.49 310 LYS B CA 1
ATOM 4699 C C . LYS B 1 308 ? 84.808 10.098 -7.700 1.00 22.33 310 LYS B C 1
ATOM 4700 O O . LYS B 1 308 ? 83.970 10.933 -8.039 1.00 22.24 310 LYS B O 1
ATOM 4706 N N . GLY B 1 309 ? 85.596 10.247 -6.644 1.00 20.70 311 GLY B N 1
ATOM 4707 C CA . GLY B 1 309 ? 85.547 11.439 -5.800 1.00 21.03 311 GLY B CA 1
ATOM 4708 C C . GLY B 1 309 ? 84.889 11.168 -4.458 1.00 20.25 311 GLY B C 1
ATOM 4709 O O . GLY B 1 309 ? 84.241 10.137 -4.266 1.00 21.09 311 GLY B O 1
ATOM 4710 N N . VAL B 1 310 ? 85.053 12.096 -3.524 1.00 17.36 312 VAL B N 1
ATOM 4711 C CA . VAL B 1 310 ? 84.419 11.969 -2.212 1.00 15.80 312 VAL B CA 1
ATOM 4712 C C . VAL B 1 310 ? 83.366 13.071 -2.096 1.00 14.30 312 VAL B C 1
ATOM 4713 O O . VAL B 1 310 ? 83.677 14.239 -2.301 1.00 13.51 312 VAL B O 1
ATOM 4717 N N . ARG B 1 311 ? 82.132 12.679 -1.782 1.00 13.60 313 ARG B N 1
ATOM 4718 C CA . ARG B 1 311 ? 81.021 13.616 -1.649 1.00 14.34 313 ARG B CA 1
ATOM 4719 C C . ARG B 1 311 ? 80.304 13.458 -0.315 1.00 14.79 313 ARG B C 1
ATOM 4720 O O . ARG B 1 311 ? 80.211 12.352 0.230 1.00 13.07 313 ARG B O 1
ATOM 4728 N N . LEU B 1 312 ? 79.801 14.584 0.191 1.00 14.39 314 LEU B N 1
ATOM 4729 C CA . LEU B 1 312 ? 79.011 14.629 1.413 1.00 14.26 314 LEU B CA 1
ATOM 4730 C C . LEU B 1 312 ? 77.568 15.018 1.082 1.00 15.26 314 LEU B C 1
ATOM 4731 O O . LEU B 1 312 ? 77.317 16.080 0.513 1.00 14.78 314 LEU B O 1
ATOM 4736 N N . ALA B 1 313 ? 76.627 14.155 1.448 1.00 15.18 315 ALA B N 1
ATOM 4737 C CA . ALA B 1 313 ? 75.204 14.404 1.212 1.00 15.70 315 ALA B CA 1
ATOM 4738 C C . ALA B 1 313 ? 74.586 15.243 2.333 1.00 16.29 315 ALA B C 1
ATOM 4739 O O . ALA B 1 313 ? 74.560 14.823 3.493 1.00 15.22 315 ALA B O 1
ATOM 4741 N N . GLY B 1 314 ? 74.093 16.427 1.966 1.00 16.02 316 GLY B N 1
ATOM 4742 C CA . GLY B 1 314 ? 73.516 17.378 2.917 1.00 14.39 316 GLY B CA 1
ATOM 4743 C C . GLY B 1 314 ? 72.005 17.425 2.817 1.00 15.65 316 GLY B C 1
ATOM 4744 O O . GLY B 1 314 ? 71.362 16.407 2.555 1.00 13.30 316 GLY B O 1
ATOM 4745 N N . LEU B 1 315 ? 71.433 18.608 3.022 1.00 13.71 317 LEU B N 1
ATOM 4746 C CA . LEU B 1 315 ? 69.986 18.793 2.902 1.00 14.88 317 LEU B CA 1
ATOM 4747 C C . LEU B 1 315 ? 69.460 18.378 1.538 1.00 14.06 317 LEU B C 1
ATOM 4748 O O . LEU B 1 315 ? 70.085 18.655 0.515 1.00 12.40 317 LEU B O 1
ATOM 4753 N N . TYR B 1 316 ? 68.303 17.718 1.548 1.00 13.83 318 TYR B N 1
ATOM 4754 C CA . TYR B 1 316 ? 67.572 17.310 0.334 1.00 15.25 318 TYR B CA 1
ATOM 4755 C C . TYR B 1 316 ? 68.372 16.339 -0.524 1.00 15.37 318 TYR B C 1
ATOM 4756 O O . TYR B 1 316 ? 68.140 16.242 -1.720 1.00 16.77 318 TYR B O 1
ATOM 4765 N N . GLY B 1 317 ? 69.302 15.616 0.099 1.00 14.75 319 GLY B N 1
ATOM 4766 C CA . GLY B 1 317 ? 70.122 14.635 -0.611 1.00 14.33 319 GLY B CA 1
ATOM 4767 C C . GLY B 1 317 ? 71.120 15.247 -1.570 1.00 15.53 319 GLY B C 1
ATOM 4768 O O . GLY B 1 317 ? 71.625 14.562 -2.459 1.00 15.00 319 GLY B O 1
ATOM 4769 N N . VAL B 1 318 ? 71.414 16.542 -1.401 1.00 14.49 320 VAL B N 1
ATOM 4770 C CA . VAL B 1 318 ? 72.398 17.199 -2.271 1.00 13.48 320 VAL B CA 1
ATOM 4771 C C . VAL B 1 318 ? 73.806 16.688 -1.948 1.00 13.07 320 VAL B C 1
ATOM 4772 O O . VAL B 1 318 ? 74.266 16.797 -0.807 1.00 11.78 320 VAL B O 1
ATOM 4776 N N . LYS B 1 319 ? 74.480 16.144 -2.960 1.00 11.72 321 LYS B N 1
ATOM 4777 C CA . LYS B 1 319 ? 75.818 15.578 -2.780 1.00 13.56 321 LYS B CA 1
ATOM 4778 C C . LYS B 1 319 ? 76.876 16.548 -3.267 1.00 14.00 321 LYS B C 1
ATOM 4779 O O . LYS B 1 319 ? 76.906 16.887 -4.445 1.00 17.52 321 LYS B O 1
ATOM 4785 N N . ARG B 1 320 ? 77.729 17.007 -2.355 1.00 12.20 322 ARG B N 1
ATOM 4786 C CA . ARG B 1 320 ? 78.752 18.001 -2.693 1.00 13.25 322 ARG B CA 1
ATOM 4787 C C . ARG B 1 320 ? 80.132 17.433 -2.429 1.00 13.43 322 ARG B C 1
ATOM 4788 O O . ARG B 1 320 ? 80.348 16.765 -1.414 1.00 13.85 322 ARG B O 1
ATOM 4796 N N . THR B 1 321 ? 81.072 17.721 -3.324 1.00 13.47 323 THR B N 1
ATOM 4797 C CA . THR B 1 321 ? 82.461 17.333 -3.115 1.00 15.04 323 THR B CA 1
ATOM 4798 C C . THR B 1 321 ? 82.927 17.733 -1.720 1.00 16.05 323 THR B C 1
ATOM 4799 O O . THR B 1 321 ? 82.710 18.870 -1.271 1.00 16.52 323 THR B O 1
ATOM 4803 N N . LEU B 1 322 ? 83.553 16.779 -1.036 1.00 14.55 324 LEU B N 1
ATOM 4804 C CA . LEU B 1 322 ? 84.102 17.011 0.284 1.00 14.29 324 LEU B CA 1
ATOM 4805 C C . LEU B 1 322 ? 85.608 17.187 0.141 1.00 16.31 324 LEU B C 1
ATOM 4806 O O . LEU B 1 322 ? 86.323 16.232 -0.154 1.00 16.15 324 LEU B O 1
ATOM 4811 N N . ASP B 1 323 ? 86.083 18.411 0.333 1.00 17.09 325 ASP B N 1
ATOM 4812 C CA . ASP B 1 323 ? 87.505 18.721 0.175 1.00 19.36 325 ASP B CA 1
ATOM 4813 C C . ASP B 1 323 ? 88.260 18.424 1.459 1.00 19.48 325 ASP B C 1
ATOM 4814 O O . ASP B 1 323 ? 87.687 18.484 2.560 1.00 17.08 325 ASP B O 1
ATOM 4819 N N . LEU B 1 324 ? 89.540 18.090 1.315 1.00 18.47 326 LEU B N 1
ATOM 4820 C CA . LEU B 1 324 ? 90.447 18.028 2.458 1.00 20.91 326 LEU B CA 1
ATOM 4821 C C . LEU B 1 324 ? 90.804 19.456 2.874 1.00 24.14 326 LEU B C 1
ATOM 4822 O O . LEU B 1 324 ? 90.889 20.335 2.021 1.00 24.99 326 LEU B O 1
ATOM 4827 N N . PRO B 1 325 ? 90.993 19.698 4.181 1.00 26.79 327 PRO B N 1
ATOM 4828 C CA . PRO B 1 325 ? 91.444 21.011 4.627 1.00 30.46 327 PRO B CA 1
ATOM 4829 C C . PRO B 1 325 ? 92.934 21.222 4.334 1.00 34.35 327 PRO B C 1
ATOM 4830 O O . PRO B 1 325 ? 93.670 20.255 4.126 1.00 33.65 327 PRO B O 1
ATOM 4834 N N . HIS B 1 326 ? 93.369 22.477 4.331 1.00 40.09 328 HIS B N 1
ATOM 4835 C CA . HIS B 1 326 ? 94.777 22.795 4.072 1.00 44.79 328 HIS B CA 1
ATOM 4836 C C . HIS B 1 326 ? 95.721 22.447 5.231 1.00 45.87 328 HIS B C 1
ATOM 4837 O O . HIS B 1 326 ? 96.858 22.024 4.999 1.00 46.71 328 HIS B O 1
ATOM 4844 N N . ALA B 1 327 ? 95.245 22.606 6.467 1.00 45.85 329 ALA B N 1
ATOM 4845 C CA . ALA B 1 327 ? 96.052 22.309 7.654 1.00 45.73 329 ALA B CA 1
ATOM 4846 C C . ALA B 1 327 ? 95.253 21.553 8.716 1.00 45.38 329 ALA B C 1
ATOM 4847 O O . ALA B 1 327 ? 94.025 21.445 8.618 1.00 44.49 329 ALA B O 1
ATOM 4849 N N . GLU B 1 328 ? 95.953 21.021 9.722 1.00 44.17 330 GLU B N 1
ATOM 4850 C CA . GLU B 1 328 ? 95.290 20.481 10.906 1.00 43.70 330 GLU B CA 1
ATOM 4851 C C . GLU B 1 328 ? 94.664 21.646 11.680 1.00 42.63 330 GLU B C 1
ATOM 4852 O O . GLU B 1 328 ? 95.145 22.777 11.566 1.00 42.64 330 GLU B O 1
ATOM 4858 N N . PRO B 1 329 ? 93.581 21.381 12.451 1.00 41.48 331 PRO B N 1
ATOM 4859 C CA . PRO B 1 329 ? 92.878 22.454 13.174 1.00 40.39 331 PRO B CA 1
ATOM 4860 C C . PRO B 1 329 ? 93.789 23.268 14.103 1.00 39.36 331 PRO B C 1
ATOM 4861 O O . PRO B 1 329 ? 93.512 24.441 14.362 1.00 39.19 331 PRO B O 1
ATOM 4865 N N . LEU B 1 330 ? 94.866 22.636 14.578 1.00 37.41 332 LEU B N 1
ATOM 4866 C CA . LEU B 1 330 ? 95.817 23.222 15.527 1.00 35.49 332 LEU B CA 1
ATOM 4867 C C . LEU B 1 330 ? 97.020 22.272 15.628 1.00 33.18 332 LEU B C 1
ATOM 4868 O O . LEU B 1 330 ? 96.849 21.053 15.523 1.00 31.33 332 LEU B O 1
ATOM 4873 N N . PRO B 1 331 ? 98.242 22.818 15.813 1.00 32.17 333 PRO B N 1
ATOM 4874 C CA . PRO B 1 331 ? 99.398 21.931 15.988 1.00 30.90 333 PRO B CA 1
ATOM 4875 C C . PRO B 1 331 ? 99.330 21.086 17.263 1.00 28.87 333 PRO B C 1
ATOM 4876 O O . PRO B 1 331 ? 98.689 21.480 18.246 1.00 28.50 333 PRO B O 1
ATOM 4880 N N . ARG B 1 332 ? 99.989 19.928 17.226 1.00 26.99 334 ARG B N 1
ATOM 4881 C CA . ARG B 1 332 ? 100.227 19.099 18.418 1.00 26.14 334 ARG B CA 1
ATOM 4882 C C . ARG B 1 332 ? 98.953 18.594 19.108 1.00 25.92 334 ARG B C 1
ATOM 4883 O O . ARG B 1 332 ? 98.850 18.570 20.336 1.00 24.76 334 ARG B O 1
ATOM 4891 N N . ILE B 1 333 ? 97.987 18.185 18.296 1.00 26.19 335 ILE B N 1
ATOM 4892 C CA . ILE B 1 333 ? 96.794 17.505 18.799 1.00 28.83 335 ILE B CA 1
ATOM 4893 C C . ILE B 1 333 ? 97.108 16.029 19.108 1.00 30.26 335 ILE B C 1
ATOM 4894 O O . ILE B 1 333 ? 96.422 15.411 19.921 1.00 29.87 335 ILE B O 1
ATOM 4899 N N . CYS B 1 334 ? 98.166 15.493 18.488 1.00 33.19 336 CYS B N 1
ATOM 4900 C CA . CYS B 1 334 ? 98.575 14.081 18.658 1.00 36.71 336 CYS B CA 1
ATOM 4901 C C . CYS B 1 334 ? 100.079 13.884 18.940 1.00 36.94 336 CYS B C 1
ATOM 4902 O O . CYS B 1 334 ? 100.960 14.449 18.286 1.00 35.50 336 CYS B O 1
ATOM 4906 N N . MET C 1 13 ? 42.031 -13.066 24.235 1.00 77.56 15 MET C N 1
ATOM 4907 C CA . MET C 1 13 ? 42.262 -12.806 22.786 1.00 77.96 15 MET C CA 1
ATOM 4908 C C . MET C 1 13 ? 42.380 -11.312 22.498 1.00 77.41 15 MET C C 1
ATOM 4909 O O . MET C 1 13 ? 41.485 -10.533 22.839 1.00 77.94 15 MET C O 1
ATOM 4914 N N . GLN C 1 14 ? 43.487 -10.942 21.853 1.00 76.09 16 GLN C N 1
ATOM 4915 C CA . GLN C 1 14 ? 43.836 -9.552 21.527 1.00 74.31 16 GLN C CA 1
ATOM 4916 C C . GLN C 1 14 ? 42.735 -8.729 20.852 1.00 72.58 16 GLN C C 1
ATOM 4917 O O . GLN C 1 14 ? 42.638 -7.523 21.075 1.00 72.12 16 GLN C O 1
ATOM 4923 N N . GLN C 1 15 ? 41.921 -9.384 20.026 1.00 70.80 17 GLN C N 1
ATOM 4924 C CA . GLN C 1 15 ? 40.829 -8.722 19.308 1.00 68.80 17 GLN C CA 1
ATOM 4925 C C . GLN C 1 15 ? 39.702 -8.294 20.250 1.00 66.49 17 GLN C C 1
ATOM 4926 O O . GLN C 1 15 ? 39.131 -7.213 20.089 1.00 66.34 17 GLN C O 1
ATOM 4932 N N . LEU C 1 16 ? 39.398 -9.145 21.230 1.00 63.64 18 LEU C N 1
ATOM 4933 C CA . LEU C 1 16 ? 38.377 -8.853 22.242 1.00 61.02 18 LEU C CA 1
ATOM 4934 C C . LEU C 1 16 ? 38.797 -7.749 23.217 1.00 58.60 18 LEU C C 1
ATOM 4935 O O . LEU C 1 16 ? 37.975 -6.915 23.607 1.00 58.12 18 LEU C O 1
ATOM 4940 N N . ILE C 1 17 ? 40.073 -7.758 23.600 1.00 57.31 19 ILE C N 1
ATOM 4941 C CA . ILE C 1 17 ? 40.627 -6.784 24.543 1.00 55.88 19 ILE C CA 1
ATOM 4942 C C . ILE C 1 17 ? 40.692 -5.386 23.921 1.00 54.71 19 ILE C C 1
ATOM 4943 O O . ILE C 1 17 ? 40.320 -4.397 24.558 1.00 54.42 19 ILE C O 1
ATOM 4948 N N . ASN C 1 18 ? 41.163 -5.318 22.676 1.00 53.31 20 ASN C N 1
ATOM 4949 C CA . ASN C 1 18 ? 41.225 -4.061 21.932 1.00 51.90 20 ASN C CA 1
ATOM 4950 C C . ASN C 1 18 ? 39.828 -3.459 21.739 1.00 49.64 20 ASN C C 1
ATOM 4951 O O . ASN C 1 18 ? 39.646 -2.245 21.857 1.00 48.38 20 ASN C O 1
ATOM 4956 N N . SER C 1 19 ? 38.844 -4.322 21.480 1.00 47.11 21 SER C N 1
ATOM 4957 C CA . SER C 1 19 ? 37.449 -3.902 21.343 1.00 46.02 21 SER C CA 1
ATOM 4958 C C . SER C 1 19 ? 36.943 -3.266 22.636 1.00 44.32 21 SER C C 1
ATOM 4959 O O . SER C 1 19 ? 36.323 -2.198 22.610 1.00 43.76 21 SER C O 1
ATOM 4962 N N . LEU C 1 20 ? 37.228 -3.929 23.756 1.00 42.29 22 LEU C N 1
ATOM 4963 C CA . LEU C 1 20 ? 36.832 -3.461 25.084 1.00 42.00 22 LEU C CA 1
ATOM 4964 C C . LEU C 1 20 ? 37.442 -2.093 25.425 1.00 41.04 22 LEU C C 1
ATOM 4965 O O . LEU C 1 20 ? 36.736 -1.183 25.875 1.00 40.62 22 LEU C O 1
ATOM 4970 N N . PHE C 1 21 ? 38.750 -1.970 25.202 1.00 40.13 23 PHE C N 1
ATOM 4971 C CA . PHE C 1 21 ? 39.491 -0.719 25.349 1.00 39.72 23 PHE C CA 1
ATOM 4972 C C . PHE C 1 21 ? 38.797 0.437 24.618 1.00 40.22 23 PHE C C 1
ATOM 4973 O O . PHE C 1 21 ? 38.479 1.471 25.220 1.00 39.42 23 PHE C O 1
ATOM 4981 N N . MET C 1 22 ? 38.556 0.245 23.322 1.00 41.19 24 MET C N 1
ATOM 4982 C CA . MET C 1 22 ? 37.962 1.277 22.469 1.00 43.33 24 MET C CA 1
ATOM 4983 C C . MET C 1 22 ? 36.518 1.603 22.852 1.00 43.25 24 MET C C 1
ATOM 4984 O O . MET C 1 22 ? 36.120 2.769 22.823 1.00 43.36 24 MET C O 1
ATOM 4989 N N . GLU C 1 23 ? 35.745 0.572 23.201 1.00 42.97 25 GLU C N 1
ATOM 4990 C CA . GLU C 1 23 ? 34.371 0.747 23.681 1.00 44.22 25 GLU C CA 1
ATOM 4991 C C . GLU C 1 23 ? 34.331 1.563 24.980 1.00 41.16 25 GLU C C 1
ATOM 4992 O O . GLU C 1 23 ? 33.637 2.581 25.061 1.00 41.42 25 GLU C O 1
ATOM 4998 N N . ALA C 1 24 ? 35.093 1.112 25.977 1.00 38.15 26 ALA C N 1
ATOM 4999 C CA . ALA C 1 24 ? 35.082 1.705 27.318 1.00 35.95 26 ALA C CA 1
ATOM 5000 C C . ALA C 1 24 ? 35.681 3.111 27.387 1.00 34.21 26 ALA C C 1
ATOM 5001 O O . ALA C 1 24 ? 35.119 3.997 28.029 1.00 32.32 26 ALA C O 1
ATOM 5003 N N . PHE C 1 25 ? 36.816 3.311 26.720 1.00 33.66 27 PHE C N 1
ATOM 5004 C CA . PHE C 1 25 ? 37.562 4.563 26.852 1.00 32.94 27 PHE C CA 1
ATOM 5005 C C . PHE C 1 25 ? 37.190 5.608 25.798 1.00 33.54 27 PHE C C 1
ATOM 5006 O O . PHE C 1 25 ? 37.675 6.745 25.848 1.00 31.74 27 PHE C O 1
ATOM 5014 N N . ALA C 1 26 ? 36.319 5.213 24.868 1.00 34.34 28 ALA C N 1
ATOM 5015 C CA . ALA C 1 26 ? 35.946 6.011 23.688 1.00 34.84 28 ALA C CA 1
ATOM 5016 C C . ALA C 1 26 ? 36.002 7.522 23.874 1.00 34.41 28 ALA C C 1
ATOM 5017 O O . ALA C 1 26 ? 35.344 8.084 24.752 1.00 33.76 28 ALA C O 1
ATOM 5019 N N . ASN C 1 27 ? 36.804 8.162 23.028 1.00 32.95 29 ASN C N 1
ATOM 5020 C CA . ASN C 1 27 ? 36.934 9.611 22.995 1.00 33.47 29 ASN C CA 1
ATOM 5021 C C . ASN C 1 27 ? 37.469 10.018 21.621 1.00 33.61 29 ASN C C 1
ATOM 5022 O O . ASN C 1 27 ? 37.873 9.144 20.839 1.00 33.17 29 ASN C O 1
ATOM 5027 N N . PRO C 1 28 ? 37.468 11.332 21.311 1.00 34.21 30 PRO C N 1
ATOM 5028 C CA . PRO C 1 28 ? 37.930 11.796 19.992 1.00 34.19 30 PRO C CA 1
ATOM 5029 C C . PRO C 1 28 ? 39.405 11.502 19.701 1.00 34.53 30 PRO C C 1
ATOM 5030 O O . PRO C 1 28 ? 39.786 11.387 18.533 1.00 33.96 30 PRO C O 1
ATOM 5034 N N . TRP C 1 29 ? 40.226 11.391 20.747 1.00 33.27 31 TRP C N 1
ATOM 5035 C CA . TRP C 1 29 ? 41.662 11.148 20.568 1.00 32.35 31 TRP C CA 1
ATOM 5036 C C . TRP C 1 29 ? 41.981 9.702 20.196 1.00 33.74 31 TRP C C 1
ATOM 5037 O O . TRP C 1 29 ? 42.967 9.438 19.501 1.00 33.04 31 TRP C O 1
ATOM 5048 N N . LEU C 1 30 ? 41.151 8.777 20.672 1.00 34.60 32 LEU C N 1
ATOM 5049 C CA . LEU C 1 30 ? 41.301 7.357 20.375 1.00 36.87 32 LEU C CA 1
ATOM 5050 C C . LEU C 1 30 ? 40.734 6.981 19.014 1.00 38.73 32 LEU C C 1
ATOM 5051 O O . LEU C 1 30 ? 41.253 6.085 18.349 1.00 39.58 32 LEU C O 1
ATOM 5056 N N . ALA C 1 31 ? 39.662 7.660 18.611 1.00 41.11 33 ALA C N 1
ATOM 5057 C CA . ALA C 1 31 ? 38.969 7.364 17.355 1.00 43.10 33 ALA C CA 1
ATOM 5058 C C . ALA C 1 31 ? 39.847 7.666 16.138 1.00 43.26 33 ALA C C 1
ATOM 5059 O O . ALA C 1 31 ? 40.400 8.762 16.021 1.00 44.18 33 ALA C O 1
ATOM 5061 N N . GLU C 1 32 ? 39.967 6.680 15.246 1.00 43.17 34 GLU C N 1
ATOM 5062 C CA . GLU C 1 32 ? 40.796 6.773 14.026 1.00 41.20 34 GLU C CA 1
ATOM 5063 C C . GLU C 1 32 ? 42.282 7.054 14.331 1.00 38.31 34 GLU C C 1
ATOM 5064 O O . GLU C 1 32 ? 43.025 7.575 13.489 1.00 38.00 34 GLU C O 1
ATOM 5070 N N . GLN C 1 33 ? 42.708 6.697 15.541 1.00 33.77 35 GLN C N 1
ATOM 5071 C CA . GLN C 1 33 ? 44.096 6.865 15.936 1.00 29.29 35 GLN C CA 1
ATOM 5072 C C . GLN C 1 33 ? 44.981 5.857 15.206 1.00 27.73 35 GLN C C 1
ATOM 5073 O O . GLN C 1 33 ? 44.580 4.709 14.988 1.00 24.78 35 GLN C O 1
ATOM 5079 N N . GLU C 1 34 ? 46.171 6.311 14.811 1.00 24.94 36 GLU C N 1
ATOM 5080 C CA . GLU C 1 34 ? 47.194 5.431 14.273 1.00 23.71 36 GLU C CA 1
ATOM 5081 C C . GLU C 1 34 ? 48.172 5.069 15.397 1.00 21.54 36 GLU C C 1
ATOM 5082 O O . GLU C 1 34 ? 47.756 4.434 16.364 1.00 19.78 36 GLU C O 1
ATOM 5088 N N . ASP C 1 35 ? 49.440 5.467 15.308 1.00 19.07 37 ASP C N 1
ATOM 5089 C CA . ASP C 1 35 ? 50.425 4.998 16.294 1.00 19.73 37 ASP C CA 1
ATOM 5090 C C . ASP C 1 35 ? 50.587 5.874 17.538 1.00 18.45 37 ASP C C 1
ATOM 5091 O O . ASP C 1 35 ? 51.316 5.504 18.456 1.00 17.64 37 ASP C O 1
ATOM 5096 N N . GLN C 1 36 ? 49.922 7.027 17.550 1.00 16.94 38 GLN C N 1
ATOM 5097 C CA . GLN C 1 36 ? 50.032 7.987 18.649 1.00 16.96 38 GLN C CA 1
ATOM 5098 C C . GLN C 1 36 ? 48.774 8.830 18.774 1.00 17.32 38 GLN C C 1
ATOM 5099 O O . GLN C 1 36 ? 48.053 9.011 17.787 1.00 16.79 38 GLN C O 1
ATOM 5105 N N . ALA C 1 37 ? 48.505 9.323 19.990 1.00 15.76 39 ALA C N 1
ATOM 5106 C CA . ALA C 1 37 ? 47.509 10.368 20.196 1.00 14.93 39 ALA C CA 1
ATOM 5107 C C . ALA C 1 37 ? 48.106 11.702 19.748 1.00 15.83 39 ALA C C 1
ATOM 5108 O O . ALA C 1 37 ? 49.321 11.869 19.762 1.00 15.07 39 ALA C O 1
ATOM 5110 N N . ARG C 1 38 ? 47.256 12.649 19.355 1.00 14.97 40 ARG C N 1
ATOM 5111 C CA . ARG C 1 38 ? 47.729 13.978 18.947 1.00 17.12 40 ARG C CA 1
ATOM 5112 C C . ARG C 1 38 ? 46.946 15.041 19.718 1.00 17.17 40 ARG C C 1
ATOM 5113 O O . ARG C 1 38 ? 45.746 15.213 19.506 1.00 18.29 40 ARG C O 1
ATOM 5121 N N . LEU C 1 39 ? 47.632 15.721 20.630 1.00 17.02 41 LEU C N 1
ATOM 5122 C CA . LEU C 1 39 ? 46.979 16.577 21.626 1.00 17.02 41 LEU C CA 1
ATOM 5123 C C . LEU C 1 39 ? 47.213 18.050 21.319 1.00 18.55 41 LEU C C 1
ATOM 5124 O O . LEU C 1 39 ? 48.315 18.446 20.956 1.00 17.96 41 LEU C O 1
ATOM 5129 N N . ASP C 1 40 ? 46.179 18.867 21.486 1.00 18.96 42 ASP C N 1
ATOM 5130 C CA . ASP C 1 40 ? 46.297 20.296 21.197 1.00 19.80 42 ASP C CA 1
ATOM 5131 C C . ASP C 1 40 ? 47.230 21.013 22.193 1.00 19.62 42 ASP C C 1
ATOM 5132 O O . ASP C 1 40 ? 46.941 21.100 23.393 1.00 20.68 42 ASP C O 1
ATOM 5137 N N . LEU C 1 41 ? 48.347 21.524 21.683 1.00 18.39 43 LEU C N 1
ATOM 5138 C CA . LEU C 1 41 ? 49.357 22.176 22.513 1.00 18.70 43 LEU C CA 1
ATOM 5139 C C . LEU C 1 41 ? 48.977 23.594 22.951 1.00 20.41 43 LEU C C 1
ATOM 5140 O O . LEU C 1 41 ? 49.287 23.996 24.076 1.00 19.80 43 LEU C O 1
ATOM 5145 N N . ALA C 1 42 ? 48.311 24.344 22.073 1.00 20.72 44 ALA C N 1
ATOM 5146 C CA . ALA C 1 42 ? 47.867 25.709 22.410 1.00 22.80 44 ALA C CA 1
ATOM 5147 C C . ALA C 1 42 ? 46.945 25.700 23.629 1.00 22.69 44 ALA C C 1
ATOM 5148 O O . ALA C 1 42 ? 47.017 26.583 24.484 1.00 22.12 44 ALA C O 1
ATOM 5150 N N . GLN C 1 43 ? 46.088 24.685 23.700 1.00 23.60 45 GLN C N 1
ATOM 5151 C CA . GLN C 1 43 ? 45.163 24.525 24.810 1.00 24.80 45 GLN C CA 1
ATOM 5152 C C . GLN C 1 43 ? 45.918 24.291 26.118 1.00 24.01 45 GLN C C 1
ATOM 5153 O O . GLN C 1 43 ? 45.525 24.798 27.174 1.00 24.57 45 GLN C O 1
ATOM 5159 N N . LEU C 1 44 ? 47.011 23.534 26.047 1.00 21.17 46 LEU C N 1
ATOM 5160 C CA . LEU C 1 44 ? 47.837 23.272 27.228 1.00 20.56 46 LEU C CA 1
ATOM 5161 C C . LEU C 1 44 ? 48.628 24.494 27.674 1.00 20.09 46 LEU C C 1
ATOM 5162 O O . LEU C 1 44 ? 48.673 24.815 28.870 1.00 19.73 46 LEU C O 1
ATOM 5167 N N . VAL C 1 45 ? 49.259 25.167 26.714 1.00 20.62 47 VAL C N 1
ATOM 5168 C CA A VAL C 1 45 ? 50.075 26.331 27.045 0.50 20.91 47 VAL C CA 1
ATOM 5169 C CA B VAL C 1 45 ? 50.063 26.375 26.956 0.50 20.90 47 VAL C CA 1
ATOM 5170 C C . VAL C 1 45 ? 49.220 27.501 27.569 1.00 21.38 47 VAL C C 1
ATOM 5171 O O . VAL C 1 45 ? 49.706 28.306 28.368 1.00 22.05 47 VAL C O 1
ATOM 5178 N N . ALA C 1 46 ? 47.952 27.561 27.164 1.00 22.53 48 ALA C N 1
ATOM 5179 C CA . ALA C 1 46 ? 47.005 28.560 27.682 1.00 25.43 48 ALA C CA 1
ATOM 5180 C C . ALA C 1 46 ? 46.686 28.306 29.157 1.00 27.04 48 ALA C C 1
ATOM 5181 O O . ALA C 1 46 ? 46.351 29.234 29.898 1.00 27.53 48 ALA C O 1
ATOM 5183 N N . GLU C 1 47 ? 46.802 27.047 29.572 1.00 25.92 49 GLU C N 1
ATOM 5184 C CA . GLU C 1 47 ? 46.550 26.654 30.954 1.00 28.06 49 GLU C CA 1
ATOM 5185 C C . GLU C 1 47 ? 47.764 26.837 31.880 1.00 26.13 49 GLU C C 1
ATOM 5186 O O . GLU C 1 47 ? 47.606 27.112 33.073 1.00 25.88 49 GLU C O 1
ATOM 5192 N N . GLY C 1 48 ? 48.969 26.673 31.337 1.00 23.29 50 GLY C N 1
ATOM 5193 C CA . GLY C 1 48 ? 50.194 26.845 32.116 1.00 20.97 50 GLY C CA 1
ATOM 5194 C C . GLY C 1 48 ? 51.459 26.721 31.296 1.00 21.00 50 GLY C C 1
ATOM 5195 O O . GLY C 1 48 ? 51.419 26.375 30.109 1.00 21.56 50 GLY C O 1
ATOM 5196 N N . ASP C 1 49 ? 52.592 26.980 31.936 1.00 21.16 51 ASP C N 1
ATOM 5197 C CA . ASP C 1 49 ? 53.869 27.059 31.241 1.00 20.90 51 ASP C CA 1
ATOM 5198 C C . ASP C 1 49 ? 54.711 25.778 31.311 1.00 19.52 51 ASP C C 1
ATOM 5199 O O . ASP C 1 49 ? 55.724 25.663 30.616 1.00 19.47 51 ASP C O 1
ATOM 5204 N N . ARG C 1 50 ? 54.308 24.839 32.162 1.00 18.93 52 ARG C N 1
ATOM 5205 C CA . ARG C 1 50 ? 55.037 23.576 32.334 1.00 18.76 52 ARG C CA 1
ATOM 5206 C C . ARG C 1 50 ? 54.077 22.408 32.210 1.00 18.58 52 ARG C C 1
ATOM 5207 O O . ARG C 1 50 ? 52.941 22.483 32.680 1.00 18.39 52 ARG C O 1
ATOM 5215 N N . LEU C 1 51 ? 54.532 21.328 31.577 1.00 16.59 53 LEU C N 1
ATOM 5216 C CA . LEU C 1 51 ? 53.724 20.122 31.479 1.00 16.48 53 LEU C CA 1
ATOM 5217 C C . LEU C 1 51 ? 54.185 19.144 32.548 1.00 14.69 53 LEU C C 1
ATOM 5218 O O . LEU C 1 51 ? 55.327 18.689 32.518 1.00 15.60 53 LEU C O 1
ATOM 5223 N N . ALA C 1 52 ? 53.304 18.834 33.499 1.00 15.82 54 ALA C N 1
ATOM 5224 C CA . ALA C 1 52 ? 53.572 17.784 34.486 1.00 15.17 54 ALA C CA 1
ATOM 5225 C C . ALA C 1 52 ? 53.384 16.441 33.788 1.00 14.94 54 ALA C C 1
ATOM 5226 O O . ALA C 1 52 ? 52.427 16.262 33.043 1.00 15.01 54 ALA C O 1
ATOM 5228 N N . PHE C 1 53 ? 54.307 15.515 34.029 1.00 13.21 55 PHE C N 1
ATOM 5229 C CA . PHE C 1 53 ? 54.326 14.234 33.334 1.00 13.02 55 PHE C CA 1
ATOM 5230 C C . PHE C 1 53 ? 54.797 13.174 34.309 1.00 12.07 55 PHE C C 1
ATOM 5231 O O . PHE C 1 53 ? 55.897 13.273 34.871 1.00 12.70 55 PHE C O 1
ATOM 5239 N N . SER C 1 54 ? 53.947 12.172 34.523 1.00 12.73 56 SER C N 1
ATOM 5240 C CA A SER C 1 54 ? 54.264 11.111 35.467 0.55 14.36 56 SER C CA 1
ATOM 5241 C CA B SER C 1 54 ? 54.196 11.115 35.503 0.15 13.20 56 SER C CA 1
ATOM 5242 C CA C SER C 1 54 ? 54.231 11.115 35.487 0.30 13.40 56 SER C CA 1
ATOM 5243 C C . SER C 1 54 ? 53.894 9.739 34.925 1.00 13.59 56 SER C C 1
ATOM 5244 O O . SER C 1 54 ? 53.123 9.621 33.983 1.00 13.97 56 SER C O 1
ATOM 5251 N N . THR C 1 55 ? 54.478 8.700 35.514 1.00 14.34 57 THR C N 1
ATOM 5252 C CA . THR C 1 55 ? 54.122 7.328 35.148 1.00 13.30 57 THR C CA 1
ATOM 5253 C C . THR C 1 55 ? 54.204 6.476 36.399 1.00 14.61 57 THR C C 1
ATOM 5254 O O . THR C 1 55 ? 55.028 6.734 37.290 1.00 14.50 57 THR C O 1
ATOM 5258 N N . ASP C 1 56 ? 53.347 5.464 36.467 1.00 14.28 58 ASP C N 1
ATOM 5259 C CA . ASP C 1 56 ? 53.418 4.458 37.532 1.00 15.52 58 ASP C CA 1
ATOM 5260 C C . ASP C 1 56 ? 52.962 3.130 36.959 1.00 14.35 58 ASP C C 1
ATOM 5261 O O . ASP C 1 56 ? 52.118 3.108 36.064 1.00 14.07 58 ASP C O 1
ATOM 5266 N N . SER C 1 57 ? 53.516 2.035 37.464 1.00 12.88 59 SER C N 1
ATOM 5267 C CA . SER C 1 57 ? 52.990 0.704 37.154 1.00 15.35 59 SER C CA 1
ATOM 5268 C C . SER C 1 57 ? 52.247 0.173 38.365 1.00 15.57 59 SER C C 1
ATOM 5269 O O . SER C 1 57 ? 52.549 0.551 39.499 1.00 16.70 59 SER C O 1
ATOM 5272 N N . TYR C 1 58 ? 51.270 -0.690 38.112 1.00 14.80 60 TYR C N 1
ATOM 5273 C CA . TYR C 1 58 ? 50.377 -1.186 39.149 1.00 15.10 60 TYR C CA 1
ATOM 5274 C C . TYR C 1 58 ? 50.376 -2.697 39.069 1.00 14.74 60 TYR C C 1
ATOM 5275 O O . TYR C 1 58 ? 50.060 -3.280 38.017 1.00 13.34 60 TYR C O 1
ATOM 5284 N N . VAL C 1 59 ? 50.778 -3.317 40.176 1.00 14.01 61 VAL C N 1
ATOM 5285 C CA . VAL C 1 59 ? 50.919 -4.774 40.255 1.00 14.68 61 VAL C CA 1
ATOM 5286 C C . VAL C 1 59 ? 50.226 -5.335 41.511 1.00 15.63 61 VAL C C 1
ATOM 5287 O O . VAL C 1 59 ? 50.590 -6.410 42.001 1.00 15.73 61 VAL C O 1
ATOM 5291 N N . ILE C 1 60 ? 49.232 -4.606 42.015 1.00 15.71 62 ILE C N 1
ATOM 5292 C CA . ILE C 1 60 ? 48.542 -4.981 43.260 1.00 16.38 62 ILE C CA 1
ATOM 5293 C C . ILE C 1 60 ? 47.887 -6.365 43.177 1.00 17.28 62 ILE C C 1
ATOM 5294 O O . ILE C 1 60 ? 47.380 -6.774 42.125 1.00 17.07 62 ILE C O 1
ATOM 5299 N N . ASP C 1 61 ? 47.921 -7.077 44.301 1.00 17.61 63 ASP C N 1
ATOM 5300 C CA . ASP C 1 61 ? 47.298 -8.391 44.447 1.00 18.82 63 ASP C CA 1
ATOM 5301 C C . ASP C 1 61 ? 46.643 -8.370 45.835 1.00 19.29 63 ASP C C 1
ATOM 5302 O O . ASP C 1 61 ? 47.318 -8.064 46.815 1.00 19.11 63 ASP C O 1
ATOM 5307 N N . PRO C 1 62 ? 45.326 -8.660 45.926 1.00 19.44 64 PRO C N 1
ATOM 5308 C CA . PRO C 1 62 ? 44.393 -9.024 44.850 1.00 19.06 64 PRO C CA 1
ATOM 5309 C C . PRO C 1 62 ? 43.989 -7.852 43.946 1.00 18.53 64 PRO C C 1
ATOM 5310 O O . PRO C 1 62 ? 44.235 -6.688 44.287 1.00 16.50 64 PRO C O 1
ATOM 5314 N N . LEU C 1 63 ? 43.363 -8.174 42.816 1.00 16.76 65 LEU C N 1
ATOM 5315 C CA . LEU C 1 63 ? 42.963 -7.166 41.823 1.00 16.95 65 LEU C CA 1
ATOM 5316 C C . LEU C 1 63 ? 41.811 -6.301 42.306 1.00 17.65 65 LEU C C 1
ATOM 5317 O O . LEU C 1 63 ? 41.683 -5.157 41.881 1.00 16.40 65 LEU C O 1
ATOM 5322 N N . PHE C 1 64 ? 40.973 -6.867 43.181 1.00 16.81 66 PHE C N 1
ATOM 5323 C CA . PHE C 1 64 ? 39.874 -6.143 43.843 1.00 17.24 66 PHE C CA 1
ATOM 5324 C C . PHE C 1 64 ? 40.068 -6.300 45.342 1.00 17.39 66 PHE C C 1
ATOM 5325 O O . PHE C 1 64 ? 40.450 -7.379 45.813 1.00 17.29 66 PHE C O 1
ATOM 5333 N N . PHE C 1 65 ? 39.826 -5.216 46.074 1.00 17.83 67 PHE C N 1
ATOM 5334 C CA . PHE C 1 65 ? 40.138 -5.132 47.506 1.00 16.95 67 PHE C CA 1
ATOM 5335 C C . PHE C 1 65 ? 39.185 -4.139 48.168 1.00 18.37 67 PHE C C 1
ATOM 5336 O O . PHE C 1 65 ? 38.459 -3.420 47.470 1.00 17.68 67 PHE C O 1
ATOM 5344 N N . PRO C 1 66 ? 39.150 -4.108 49.516 1.00 18.86 68 PRO C N 1
ATOM 5345 C CA . PRO C 1 66 ? 38.274 -3.136 50.166 1.00 20.23 68 PRO C CA 1
ATOM 5346 C C . PRO C 1 66 ? 38.624 -1.702 49.787 1.00 19.79 68 PRO C C 1
ATOM 5347 O O . PRO C 1 66 ? 39.735 -1.246 50.057 1.00 19.78 68 PRO C O 1
ATOM 5351 N N . GLY C 1 67 ? 37.681 -1.013 49.150 1.00 19.39 69 GLY C N 1
ATOM 5352 C CA . GLY C 1 67 ? 37.863 0.384 48.776 1.00 19.93 69 GLY C CA 1
ATOM 5353 C C . GLY C 1 67 ? 38.375 0.626 47.364 1.00 20.84 69 GLY C C 1
ATOM 5354 O O . GLY C 1 67 ? 38.560 1.779 46.960 1.00 23.23 69 GLY C O 1
ATOM 5355 N N . GLY C 1 68 ? 38.616 -0.439 46.605 1.00 19.01 70 GLY C N 1
ATOM 5356 C CA . GLY C 1 68 ? 38.945 -0.252 45.193 1.00 17.11 70 GLY C CA 1
ATOM 5357 C C . GLY C 1 68 ? 39.391 -1.463 44.419 1.00 16.82 70 GLY C C 1
ATOM 5358 O O . GLY C 1 68 ? 39.137 -2.610 44.802 1.00 15.61 70 GLY C O 1
ATOM 5359 N N . ASN C 1 69 ? 40.038 -1.204 43.287 1.00 15.38 71 ASN C N 1
ATOM 5360 C CA . ASN C 1 69 ? 40.530 -2.274 42.440 1.00 14.41 71 ASN C CA 1
ATOM 5361 C C . ASN C 1 69 ? 41.697 -1.729 41.629 1.00 14.95 71 ASN C C 1
ATOM 5362 O O . ASN C 1 69 ? 41.949 -0.527 41.657 1.00 14.76 71 ASN C O 1
ATOM 5367 N N . ILE C 1 70 ? 42.413 -2.610 40.934 1.00 14.95 72 ILE C N 1
ATOM 5368 C CA . ILE C 1 70 ? 43.603 -2.204 40.179 1.00 15.41 72 ILE C CA 1
ATOM 5369 C C . ILE C 1 70 ? 43.310 -1.154 39.090 1.00 15.18 72 ILE C C 1
ATOM 5370 O O . ILE C 1 70 ? 44.150 -0.300 38.798 1.00 15.91 72 ILE C O 1
ATOM 5375 N N . GLY C 1 71 ? 42.122 -1.219 38.502 1.00 15.51 73 GLY C N 1
ATOM 5376 C CA . GLY C 1 71 ? 41.731 -0.259 37.477 1.00 16.84 73 GLY C CA 1
ATOM 5377 C C . GLY C 1 71 ? 41.568 1.143 38.025 1.00 18.00 73 GLY C C 1
ATOM 5378 O O . GLY C 1 71 ? 42.182 2.092 37.521 1.00 16.55 73 GLY C O 1
ATOM 5379 N N . LYS C 1 72 ? 40.738 1.283 39.058 1.00 17.48 74 LYS C N 1
ATOM 5380 C CA . LYS C 1 72 ? 40.562 2.571 39.742 1.00 16.49 74 LYS C CA 1
ATOM 5381 C C . LYS C 1 72 ? 41.911 3.109 40.237 1.00 14.85 74 LYS C C 1
ATOM 5382 O O . LYS C 1 72 ? 42.226 4.295 40.082 1.00 15.44 74 LYS C O 1
ATOM 5388 N N . LEU C 1 73 ? 42.700 2.226 40.835 1.00 14.11 75 LEU C N 1
ATOM 5389 C CA . LEU C 1 73 ? 44.029 2.566 41.332 1.00 15.78 75 LEU C CA 1
ATOM 5390 C C . LEU C 1 73 ? 44.964 3.113 40.243 1.00 16.12 75 LEU C C 1
ATOM 5391 O O . LEU C 1 73 ? 45.703 4.077 40.473 1.00 14.53 75 LEU C O 1
ATOM 5396 N N . ALA C 1 74 ? 44.930 2.490 39.064 1.00 16.60 76 ALA C N 1
ATOM 5397 C CA . ALA C 1 74 ? 45.816 2.883 37.956 1.00 16.64 76 ALA C CA 1
ATOM 5398 C C . ALA C 1 74 ? 45.539 4.305 37.487 1.00 16.75 76 ALA C C 1
ATOM 5399 O O . ALA C 1 74 ? 46.450 5.005 37.038 1.00 16.66 76 ALA C O 1
ATOM 5401 N N . ILE C 1 75 ? 44.277 4.719 37.581 1.00 14.98 77 ILE C N 1
ATOM 5402 C CA . ILE C 1 75 ? 43.885 6.100 37.290 1.00 16.03 77 ILE C CA 1
ATOM 5403 C C . ILE C 1 75 ? 44.275 7.033 38.434 1.00 15.34 77 ILE C C 1
ATOM 5404 O O . ILE C 1 75 ? 44.898 8.071 38.208 1.00 14.50 77 ILE C O 1
ATOM 5409 N N . CYS C 1 76 ? 43.903 6.657 39.661 1.00 16.70 78 CYS C N 1
ATOM 5410 C CA . CYS C 1 76 ? 44.118 7.505 40.837 1.00 17.02 78 CYS C CA 1
ATOM 5411 C C . CYS C 1 76 ? 45.579 7.857 41.050 1.00 14.86 78 CYS C C 1
ATOM 5412 O O . CYS C 1 76 ? 45.914 9.024 41.180 1.00 16.39 78 CYS C O 1
ATOM 5415 N N . GLY C 1 77 ? 46.436 6.845 41.111 1.00 13.92 79 GLY C N 1
ATOM 5416 C CA . GLY C 1 77 ? 47.847 7.043 41.438 1.00 14.02 79 GLY C CA 1
ATOM 5417 C C . GLY C 1 77 ? 48.548 7.963 40.448 1.00 16.08 79 GLY C C 1
ATOM 5418 O O . GLY C 1 77 ? 49.349 8.819 40.831 1.00 15.66 79 GLY C O 1
ATOM 5419 N N . THR C 1 78 ? 48.240 7.789 39.167 1.00 15.09 80 THR C N 1
ATOM 5420 C CA . THR C 1 78 ? 48.892 8.586 38.128 1.00 14.82 80 THR C CA 1
ATOM 5421 C C . THR C 1 78 ? 48.293 9.993 38.058 1.00 14.34 80 THR C C 1
ATOM 5422 O O . THR C 1 78 ? 49.032 10.963 37.974 1.00 15.66 80 THR C O 1
ATOM 5426 N N . ALA C 1 79 ? 46.966 10.110 38.126 1.00 15.27 81 ALA C N 1
ATOM 5427 C CA . ALA C 1 79 ? 46.331 11.432 38.251 1.00 15.16 81 ALA C CA 1
ATOM 5428 C C . ALA C 1 79 ? 46.901 12.195 39.444 1.00 14.86 81 ALA C C 1
ATOM 5429 O O . ALA C 1 79 ? 47.233 13.370 39.322 1.00 15.64 81 ALA C O 1
ATOM 5431 N N . ASN C 1 80 ? 47.026 11.525 40.589 1.00 14.85 82 ASN C N 1
ATOM 5432 C CA . ASN C 1 80 ? 47.585 12.167 41.795 1.00 15.39 82 ASN C CA 1
ATOM 5433 C C . ASN C 1 80 ? 49.016 12.668 41.619 1.00 14.34 82 ASN C C 1
ATOM 5434 O O . ASN C 1 80 ? 49.339 13.784 42.013 1.00 13.57 82 ASN C O 1
ATOM 5439 N N . ASP C 1 81 ? 49.866 11.852 41.002 1.00 13.62 83 ASP C N 1
ATOM 5440 C CA . ASP C 1 81 ? 51.250 12.247 40.766 1.00 15.95 83 ASP C CA 1
ATOM 5441 C C . ASP C 1 81 ? 51.328 13.511 39.903 1.00 13.90 83 ASP C C 1
ATOM 5442 O O . ASP C 1 81 ? 52.228 14.335 40.084 1.00 15.11 83 ASP C O 1
ATOM 5447 N N . VAL C 1 82 ? 50.383 13.661 38.979 1.00 11.97 84 VAL C N 1
ATOM 5448 C CA . VAL C 1 82 ? 50.280 14.878 38.159 1.00 13.50 84 VAL C CA 1
ATOM 5449 C C . VAL C 1 82 ? 49.697 16.029 38.995 1.00 14.41 84 VAL C C 1
ATOM 5450 O O . VAL C 1 82 ? 50.243 17.139 39.008 1.00 14.65 84 VAL C O 1
ATOM 5454 N N . ALA C 1 83 ? 48.614 15.736 39.715 1.00 13.85 85 ALA C N 1
ATOM 5455 C CA . ALA C 1 83 ? 47.840 16.757 40.431 1.00 15.21 85 ALA C CA 1
ATOM 5456 C C . ALA C 1 83 ? 48.625 17.465 41.547 1.00 15.35 85 ALA C C 1
ATOM 5457 O O . ALA C 1 83 ? 48.370 18.635 41.828 1.00 16.03 85 ALA C O 1
ATOM 5459 N N . VAL C 1 84 ? 49.574 16.768 42.175 1.00 14.79 86 VAL C N 1
ATOM 5460 C CA . VAL C 1 84 ? 50.363 17.373 43.261 1.00 15.77 86 VAL C CA 1
ATOM 5461 C C . VAL C 1 84 ? 51.333 18.454 42.792 1.00 17.05 86 VAL C C 1
ATOM 5462 O O . VAL C 1 84 ? 51.892 19.167 43.616 1.00 14.99 86 VAL C O 1
ATOM 5466 N N . SER C 1 85 ? 51.509 18.593 41.472 1.00 15.92 87 SER C N 1
ATOM 5467 C CA . SER C 1 85 ? 52.287 19.707 40.917 1.00 14.93 87 SER C CA 1
ATOM 5468 C C . SER C 1 85 ? 51.458 20.991 40.859 1.00 15.62 87 SER C C 1
ATOM 5469 O O . SER C 1 85 ? 52.006 22.063 40.629 1.00 17.22 87 SER C O 1
ATOM 5472 N N . GLY C 1 86 ? 50.142 20.874 41.035 1.00 15.75 88 GLY C N 1
ATOM 5473 C CA . GLY C 1 86 ? 49.226 21.998 40.804 1.00 16.11 88 GLY C CA 1
ATOM 5474 C C . GLY C 1 86 ? 48.483 21.897 39.476 1.00 16.95 88 GLY C C 1
ATOM 5475 O O . GLY C 1 86 ? 47.483 22.584 39.262 1.00 16.50 88 GLY C O 1
ATOM 5476 N N . ALA C 1 87 ? 48.970 21.043 38.576 1.00 15.32 89 ALA C N 1
ATOM 5477 C CA . ALA C 1 87 ? 48.292 20.792 37.294 1.00 14.29 89 ALA C CA 1
ATOM 5478 C C . ALA C 1 87 ? 46.982 20.042 37.465 1.00 15.21 89 ALA C C 1
ATOM 5479 O O . ALA C 1 87 ? 46.866 19.206 38.348 1.00 14.00 89 ALA C O 1
ATOM 5481 N N . ILE C 1 88 ? 45.997 20.351 36.613 1.00 15.32 90 ILE C N 1
ATOM 5482 C CA . ILE C 1 88 ? 44.810 19.520 36.453 1.00 16.75 90 ILE C CA 1
ATOM 5483 C C . ILE C 1 88 ? 45.125 18.406 35.439 1.00 16.73 90 ILE C C 1
ATOM 5484 O O . ILE C 1 88 ? 45.460 18.697 34.280 1.00 17.58 90 ILE C O 1
ATOM 5489 N N . PRO C 1 89 ? 45.031 17.136 35.869 1.00 16.04 91 PRO C N 1
ATOM 5490 C CA . PRO C 1 89 ? 45.297 16.030 34.946 1.00 16.52 91 PRO C CA 1
ATOM 5491 C C . PRO C 1 89 ? 44.267 16.007 33.811 1.00 18.29 91 PRO C C 1
ATOM 5492 O O . PRO C 1 89 ? 43.064 16.167 34.060 1.00 17.94 91 PRO C O 1
ATOM 5496 N N . ARG C 1 90 ? 44.743 15.851 32.576 1.00 17.76 92 ARG C N 1
ATOM 5497 C CA . ARG C 1 90 ? 43.869 15.915 31.396 1.00 17.81 92 ARG C CA 1
ATOM 5498 C C . ARG C 1 90 ? 43.935 14.669 30.541 1.00 16.23 92 ARG C C 1
ATOM 5499 O O . ARG C 1 90 ? 42.920 14.244 29.973 1.00 14.14 92 ARG C O 1
ATOM 5507 N N . TYR C 1 91 ? 45.137 14.112 30.414 1.00 13.40 93 TYR C N 1
ATOM 5508 C CA . TYR C 1 91 ? 45.385 13.035 29.455 1.00 16.07 93 TYR C CA 1
ATOM 5509 C C . TYR C 1 91 ? 46.200 11.922 30.080 1.00 15.74 93 TYR C C 1
ATOM 5510 O O . TYR C 1 91 ? 47.212 12.175 30.730 1.00 15.51 93 TYR C O 1
ATOM 5519 N N . LEU C 1 92 ? 45.752 10.696 29.832 1.00 15.58 94 LEU C N 1
ATOM 5520 C CA A LEU C 1 92 ? 46.408 9.505 30.365 0.50 15.54 94 LEU C CA 1
ATOM 5521 C CA B LEU C 1 92 ? 46.336 9.496 30.392 0.50 16.73 94 LEU C CA 1
ATOM 5522 C C . LEU C 1 92 ? 46.580 8.466 29.273 1.00 15.75 94 LEU C C 1
ATOM 5523 O O . LEU C 1 92 ? 45.751 8.344 28.369 1.00 15.16 94 LEU C O 1
ATOM 5532 N N . SER C 1 93 ? 47.685 7.727 29.355 1.00 15.24 95 SER C N 1
ATOM 5533 C CA . SER C 1 93 ? 47.924 6.558 28.509 1.00 17.30 95 SER C CA 1
ATOM 5534 C C . SER C 1 93 ? 47.839 5.326 29.400 1.00 19.37 95 SER C C 1
ATOM 5535 O O . SER C 1 93 ? 48.104 5.414 30.597 1.00 18.66 95 SER C O 1
ATOM 5538 N N . CYS C 1 94 ? 47.507 4.177 28.822 1.00 20.46 96 CYS C N 1
ATOM 5539 C CA A CYS C 1 94 ? 47.330 2.950 29.585 0.60 20.55 96 CYS C CA 1
ATOM 5540 C CA B CYS C 1 94 ? 47.420 2.956 29.611 0.40 21.32 96 CYS C CA 1
ATOM 5541 C C . CYS C 1 94 ? 47.893 1.731 28.853 1.00 20.36 96 CYS C C 1
ATOM 5542 O O . CYS C 1 94 ? 47.434 1.418 27.747 1.00 20.29 96 CYS C O 1
ATOM 5547 N N . GLY C 1 95 ? 48.854 1.051 29.463 1.00 18.45 97 GLY C N 1
ATOM 5548 C CA . GLY C 1 95 ? 49.425 -0.165 28.893 1.00 18.04 97 GLY C CA 1
ATOM 5549 C C . GLY C 1 95 ? 49.110 -1.345 29.786 1.00 19.02 97 GLY C C 1
ATOM 5550 O O . GLY C 1 95 ? 49.508 -1.371 30.963 1.00 18.35 97 GLY C O 1
ATOM 5551 N N . PHE C 1 96 ? 48.387 -2.314 29.232 1.00 16.81 98 PHE C N 1
ATOM 5552 C CA . PHE C 1 96 ? 48.040 -3.530 29.955 1.00 18.15 98 PHE C CA 1
ATOM 5553 C C . PHE C 1 96 ? 49.006 -4.644 29.609 1.00 17.46 98 PHE C C 1
ATOM 5554 O O . PHE C 1 96 ? 49.389 -4.802 28.438 1.00 16.81 98 PHE C O 1
ATOM 5562 N N . ILE C 1 97 ? 49.391 -5.414 30.625 1.00 15.50 99 ILE C N 1
ATOM 5563 C CA . ILE C 1 97 ? 50.046 -6.704 30.422 1.00 15.30 99 ILE C CA 1
ATOM 5564 C C . ILE C 1 97 ? 49.131 -7.756 31.039 1.00 17.44 99 ILE C C 1
ATOM 5565 O O . ILE C 1 97 ? 48.879 -7.737 32.251 1.00 15.03 99 ILE C O 1
ATOM 5570 N N . LEU C 1 98 ? 48.622 -8.644 30.185 1.00 17.34 100 LEU C N 1
ATOM 5571 C CA . LEU C 1 98 ? 47.607 -9.626 30.567 1.00 19.46 100 LEU C CA 1
ATOM 5572 C C . LEU C 1 98 ? 48.138 -11.049 30.472 1.00 19.59 100 LEU C C 1
ATOM 5573 O O . LEU C 1 98 ? 48.867 -11.391 29.542 1.00 20.14 100 LEU C O 1
ATOM 5578 N N . GLU C 1 99 ? 47.745 -11.876 31.431 1.00 19.85 101 GLU C N 1
ATOM 5579 C CA . GLU C 1 99 ? 48.042 -13.292 31.392 1.00 21.89 101 GLU C CA 1
ATOM 5580 C C . GLU C 1 99 ? 46.985 -13.990 30.541 1.00 21.52 101 GLU C C 1
ATOM 5581 O O . GLU C 1 99 ? 45.787 -13.751 30.710 1.00 20.23 101 GLU C O 1
ATOM 5587 N N . GLU C 1 100 ? 47.428 -14.847 29.624 1.00 24.19 102 GLU C N 1
ATOM 5588 C CA . GLU C 1 100 ? 46.509 -15.638 28.801 1.00 26.22 102 GLU C CA 1
ATOM 5589 C C . GLU C 1 100 ? 45.566 -16.406 29.727 1.00 25.32 102 GLU C C 1
ATOM 5590 O O . GLU C 1 100 ? 46.015 -17.004 30.708 1.00 24.20 102 GLU C O 1
ATOM 5596 N N . GLY C 1 101 ? 44.271 -16.365 29.428 1.00 25.19 103 GLY C N 1
ATOM 5597 C CA . GLY C 1 101 ? 43.274 -17.070 30.236 1.00 26.31 103 GLY C CA 1
ATOM 5598 C C . GLY C 1 101 ? 42.640 -16.260 31.361 1.00 27.29 103 GLY C C 1
ATOM 5599 O O . GLY C 1 101 ? 41.764 -16.769 32.068 1.00 25.47 103 GLY C O 1
ATOM 5600 N N . LEU C 1 102 ? 43.083 -15.010 31.546 1.00 25.39 104 LEU C N 1
ATOM 5601 C CA . LEU C 1 102 ? 42.416 -14.095 32.484 1.00 25.04 104 LEU C CA 1
ATOM 5602 C C . LEU C 1 102 ? 40.930 -14.014 32.133 1.00 24.98 104 LEU C C 1
ATOM 5603 O O . LEU C 1 102 ? 40.587 -13.747 30.979 1.00 23.32 104 LEU C O 1
ATOM 5608 N N . PRO C 1 103 ? 40.040 -14.258 33.116 1.00 25.69 105 PRO C N 1
ATOM 5609 C CA . PRO C 1 103 ? 38.610 -14.197 32.802 1.00 25.89 105 PRO C CA 1
ATOM 5610 C C . PRO C 1 103 ? 38.165 -12.835 32.259 1.00 27.00 105 PRO C C 1
ATOM 5611 O O . PRO C 1 103 ? 38.517 -11.790 32.816 1.00 25.38 105 PRO C O 1
ATOM 5615 N N . MET C 1 104 ? 37.402 -12.854 31.168 1.00 27.84 106 MET C N 1
ATOM 5616 C CA . MET C 1 104 ? 36.922 -11.623 30.537 1.00 29.23 106 MET C CA 1
ATOM 5617 C C . MET C 1 104 ? 36.074 -10.779 31.476 1.00 28.09 106 MET C C 1
ATOM 5618 O O . MET C 1 104 ? 36.084 -9.556 31.383 1.00 27.09 106 MET C O 1
ATOM 5623 N N . GLU C 1 105 ? 35.353 -11.434 32.383 1.00 27.66 107 GLU C N 1
ATOM 5624 C CA . GLU C 1 105 ? 34.533 -10.725 33.365 1.00 28.64 107 GLU C CA 1
ATOM 5625 C C . GLU C 1 105 ? 35.370 -9.900 34.344 1.00 25.93 107 GLU C C 1
ATOM 5626 O O . GLU C 1 105 ? 34.947 -8.821 34.753 1.00 25.64 107 GLU C O 1
ATOM 5632 N N . THR C 1 106 ? 36.552 -10.403 34.700 1.00 23.92 108 THR C N 1
ATOM 5633 C CA . THR C 1 106 ? 37.499 -9.659 35.538 1.00 24.71 108 THR C CA 1
ATOM 5634 C C . THR C 1 106 ? 38.011 -8.432 34.783 1.00 22.68 108 THR C C 1
ATOM 5635 O O . THR C 1 106 ? 37.956 -7.308 35.291 1.00 22.10 108 THR C O 1
ATOM 5639 N N . LEU C 1 107 ? 38.491 -8.663 33.562 1.00 22.14 109 LEU C N 1
ATOM 5640 C CA . LEU C 1 107 ? 39.039 -7.603 32.725 1.00 22.00 109 LEU C CA 1
ATOM 5641 C C . LEU C 1 107 ? 38.004 -6.526 32.436 1.00 21.28 109 LEU C C 1
ATOM 5642 O O . LEU C 1 107 ? 38.306 -5.331 32.508 1.00 21.01 109 LEU C O 1
ATOM 5647 N N . LYS C 1 108 ? 36.782 -6.954 32.121 1.00 20.74 110 LYS C N 1
ATOM 5648 C CA . LYS C 1 108 ? 35.681 -6.037 31.857 1.00 22.34 110 LYS C CA 1
ATOM 5649 C C . LYS C 1 108 ? 35.422 -5.138 33.063 1.00 20.69 110 LYS C C 1
ATOM 5650 O O . LYS C 1 108 ? 35.240 -3.933 32.913 1.00 19.84 110 LYS C O 1
ATOM 5656 N N . ALA C 1 109 ? 35.410 -5.740 34.255 1.00 20.72 111 ALA C N 1
ATOM 5657 C CA . ALA C 1 109 ? 35.201 -5.007 35.505 1.00 19.49 111 ALA C CA 1
ATOM 5658 C C . ALA C 1 109 ? 36.309 -3.986 35.776 1.00 18.99 111 ALA C C 1
ATOM 5659 O O . ALA C 1 109 ? 36.027 -2.872 36.202 1.00 19.64 111 ALA C O 1
ATOM 5661 N N . VAL C 1 110 ? 37.562 -4.377 35.538 1.00 20.02 112 VAL C N 1
ATOM 5662 C CA . VAL C 1 110 ? 38.724 -3.481 35.695 1.00 18.72 112 VAL C CA 1
ATOM 5663 C C . VAL C 1 110 ? 38.635 -2.303 34.725 1.00 20.24 112 VAL C C 1
ATOM 5664 O O . VAL C 1 110 ? 38.761 -1.135 35.121 1.00 19.35 112 VAL C O 1
ATOM 5668 N N . VAL C 1 111 ? 38.391 -2.618 33.456 1.00 18.92 113 VAL C N 1
ATOM 5669 C CA . VAL C 1 111 ? 38.311 -1.606 32.411 1.00 19.33 113 VAL C CA 1
ATOM 5670 C C . VAL C 1 111 ? 37.152 -0.626 32.667 1.00 19.56 113 VAL C C 1
ATOM 5671 O O . VAL C 1 111 ? 37.318 0.592 32.521 1.00 18.10 113 VAL C O 1
ATOM 5675 N N . THR C 1 112 ? 35.991 -1.152 33.060 1.00 19.95 114 THR C N 1
ATOM 5676 C CA . THR C 1 112 ? 34.842 -0.297 33.379 1.00 22.10 114 THR C CA 1
ATOM 5677 C C . THR C 1 112 ? 35.148 0.648 34.545 1.00 19.70 114 THR C C 1
ATOM 5678 O O . THR C 1 112 ? 34.783 1.826 34.514 1.00 19.66 114 THR C O 1
ATOM 5682 N N . SER C 1 113 ? 35.826 0.134 35.565 1.00 19.00 115 SER C N 1
ATOM 5683 C CA . SER C 1 113 ? 36.206 0.970 36.703 1.00 19.59 115 SER C CA 1
ATOM 5684 C C . SER C 1 113 ? 37.207 2.059 36.296 1.00 18.28 115 SER C C 1
ATOM 5685 O O . SER C 1 113 ? 37.077 3.210 36.719 1.00 18.67 115 SER C O 1
ATOM 5688 N N . MET C 1 114 ? 38.192 1.707 35.468 1.00 17.72 116 MET C N 1
ATOM 5689 C CA . MET C 1 114 ? 39.122 2.712 34.917 1.00 18.38 116 MET C CA 1
ATOM 5690 C C . MET C 1 114 ? 38.382 3.817 34.192 1.00 17.65 116 MET C C 1
ATOM 5691 O O . MET C 1 114 ? 38.647 4.999 34.430 1.00 18.01 116 MET C O 1
ATOM 5696 N N . ALA C 1 115 ? 37.458 3.417 33.311 1.00 18.30 117 ALA C N 1
ATOM 5697 C CA . ALA C 1 115 ? 36.691 4.340 32.469 1.00 19.60 117 ALA C CA 1
ATOM 5698 C C . ALA C 1 115 ? 35.850 5.298 33.293 1.00 19.93 117 ALA C C 1
ATOM 5699 O O . ALA C 1 115 ? 35.843 6.505 33.025 1.00 20.78 117 ALA C O 1
ATOM 5701 N N . GLU C 1 116 ? 35.148 4.759 34.290 1.00 20.85 118 GLU C N 1
ATOM 5702 C CA A GLU C 1 116 ? 34.299 5.547 35.185 0.60 21.74 118 GLU C CA 1
ATOM 5703 C CA B GLU C 1 116 ? 34.300 5.587 35.148 0.40 20.55 118 GLU C CA 1
ATOM 5704 C C . GLU C 1 116 ? 35.127 6.503 36.0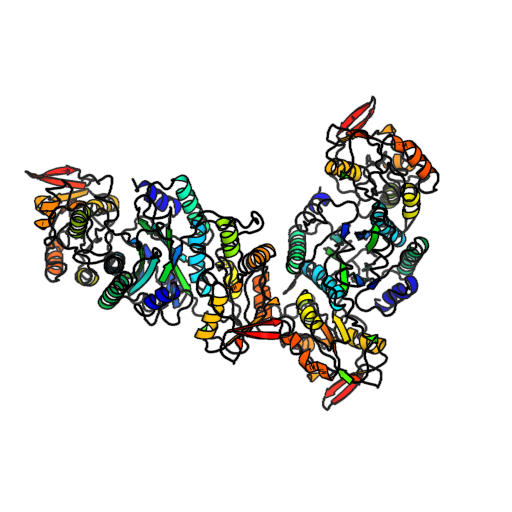49 1.00 19.80 118 GLU C C 1
ATOM 5705 O O . GLU C 1 116 ? 34.778 7.668 36.218 1.00 20.67 118 GLU C O 1
ATOM 5716 N N . THR C 1 117 ? 36.227 5.996 36.606 1.00 19.34 119 THR C N 1
ATOM 5717 C CA . THR C 1 117 ? 37.120 6.836 37.425 1.00 18.31 119 THR C CA 1
ATOM 5718 C C . THR C 1 117 ? 37.679 8.018 36.621 1.00 17.44 119 THR C C 1
ATOM 5719 O O . THR C 1 117 ? 37.680 9.167 37.093 1.00 15.62 119 THR C O 1
ATOM 5723 N N . ALA C 1 118 ? 38.151 7.738 35.406 1.00 16.87 120 ALA C N 1
ATOM 5724 C CA . ALA C 1 118 ? 38.684 8.785 34.546 1.00 16.13 120 ALA C CA 1
ATOM 5725 C C . ALA C 1 118 ? 37.594 9.780 34.127 1.00 17.90 120 ALA C C 1
ATOM 5726 O O . ALA C 1 118 ? 37.815 10.995 34.146 1.00 18.35 120 ALA C O 1
ATOM 5728 N N . ARG C 1 119 ? 36.422 9.269 33.747 1.00 20.25 121 ARG C N 1
ATOM 5729 C CA . ARG C 1 119 ? 35.310 10.133 33.329 1.00 23.05 121 ARG C CA 1
ATOM 5730 C C . ARG C 1 119 ? 34.891 11.088 34.459 1.00 20.94 121 ARG C C 1
ATOM 5731 O O . ARG C 1 119 ? 34.790 12.293 34.253 1.00 20.43 121 ARG C O 1
ATOM 5739 N N . THR C 1 120 ? 34.681 10.548 35.656 1.00 20.52 122 THR C N 1
ATOM 5740 C CA . THR C 1 120 ? 34.356 11.369 36.828 1.00 22.42 122 THR C CA 1
ATOM 5741 C C . THR C 1 120 ? 35.409 12.450 37.081 1.00 22.28 122 THR C C 1
ATOM 5742 O O . THR C 1 120 ? 35.085 13.566 37.487 1.00 21.94 122 THR C O 1
ATOM 5746 N N . ALA C 1 121 ? 36.670 12.115 36.820 1.00 20.06 123 ALA C N 1
ATOM 5747 C CA . ALA C 1 121 ? 37.784 13.021 37.093 1.00 20.25 123 ALA C CA 1
ATOM 5748 C C . ALA C 1 121 ? 38.054 14.001 35.947 1.00 21.04 123 ALA C C 1
ATOM 5749 O O . ALA C 1 121 ? 38.904 14.884 36.065 1.00 23.06 123 ALA C O 1
ATOM 5751 N N . GLY C 1 122 ? 37.332 13.840 34.842 1.00 20.05 124 GLY C N 1
ATOM 5752 C CA . GLY C 1 122 ? 37.530 14.670 33.658 1.00 20.64 124 GLY C CA 1
ATOM 5753 C C . GLY C 1 122 ? 38.838 14.362 32.941 1.00 19.63 124 GLY C C 1
ATOM 5754 O O . GLY C 1 122 ? 39.445 15.249 32.348 1.00 18.08 124 GLY C O 1
ATOM 5755 N N . ILE C 1 123 ? 39.260 13.101 32.988 1.00 18.24 125 ILE C N 1
ATOM 5756 C CA . ILE C 1 123 ? 40.519 12.688 32.371 1.00 18.47 125 ILE C CA 1
ATOM 5757 C C . ILE C 1 123 ? 40.212 11.809 31.172 1.00 18.74 125 ILE C C 1
ATOM 5758 O O . ILE C 1 123 ? 39.419 10.878 31.273 1.00 19.48 125 ILE C O 1
ATOM 5763 N N . ALA C 1 124 ? 40.843 12.115 30.039 1.00 19.25 126 ALA C N 1
ATOM 5764 C CA . ALA C 1 124 ? 40.708 11.308 28.828 1.00 18.02 126 ALA C CA 1
ATOM 5765 C C . ALA C 1 124 ? 41.845 10.305 28.739 1.00 18.01 126 ALA C C 1
ATOM 5766 O O . ALA C 1 124 ? 43.008 10.666 28.898 1.00 17.64 126 ALA C O 1
ATOM 5768 N N . ILE C 1 125 ? 41.496 9.048 28.491 1.00 17.63 127 ILE C N 1
ATOM 5769 C CA . ILE C 1 125 ? 42.471 8.007 28.199 1.00 18.05 127 ILE C CA 1
ATOM 5770 C C . ILE C 1 125 ? 42.673 8.038 26.681 1.00 17.90 127 ILE C C 1
ATOM 5771 O O . ILE C 1 125 ? 41.796 7.613 25.918 1.00 17.57 127 ILE C O 1
ATOM 5776 N N . VAL C 1 126 ? 43.814 8.579 26.255 1.00 14.92 128 VAL C N 1
ATOM 5777 C CA . VAL C 1 126 ? 43.980 9.005 24.862 1.00 15.52 128 VAL C CA 1
ATOM 5778 C C . VAL C 1 126 ? 44.722 8.009 24.008 1.00 15.37 128 VAL C C 1
ATOM 5779 O O . VAL C 1 126 ? 44.668 8.083 22.782 1.00 15.31 128 VAL C O 1
ATOM 5783 N N . THR C 1 127 ? 45.425 7.088 24.651 1.00 13.95 129 THR C N 1
ATOM 5784 C CA . THR C 1 127 ? 46.233 6.126 23.921 1.00 16.57 129 THR C CA 1
ATOM 5785 C C . THR C 1 127 ? 46.524 4.938 24.810 1.00 17.03 129 THR C C 1
ATOM 5786 O O . THR C 1 127 ? 46.426 5.025 26.040 1.00 16.78 129 THR C O 1
ATOM 5790 N N . GLY C 1 128 ? 46.868 3.816 24.199 1.00 17.40 130 GLY C N 1
ATOM 5791 C CA . GLY C 1 128 ? 47.095 2.621 24.982 1.00 17.63 130 GLY C CA 1
ATOM 5792 C C . GLY C 1 128 ? 47.861 1.529 24.285 1.00 19.69 130 GLY C C 1
ATOM 5793 O O . GLY C 1 128 ? 48.334 1.694 23.154 1.00 17.54 130 GLY C O 1
ATOM 5794 N N . ASP C 1 129 ? 47.980 0.405 24.983 1.00 18.47 131 ASP C N 1
ATOM 5795 C CA . ASP C 1 129 ? 48.619 -0.784 24.447 1.00 19.45 131 ASP C CA 1
ATOM 5796 C C . ASP C 1 129 ? 48.170 -1.966 25.278 1.00 19.19 131 ASP C C 1
ATOM 5797 O O . ASP C 1 129 ? 47.817 -1.806 26.450 1.00 16.18 131 ASP C O 1
ATOM 5802 N N . THR C 1 130 ? 48.179 -3.145 24.666 1.00 18.85 132 THR C N 1
ATOM 5803 C CA . THR C 1 130 ? 47.932 -4.384 25.374 1.00 19.29 132 THR C CA 1
ATOM 5804 C C . THR C 1 130 ? 48.935 -5.420 24.911 1.00 19.42 132 THR C C 1
ATOM 5805 O O . THR C 1 130 ? 49.127 -5.609 23.702 1.00 19.87 132 THR C O 1
ATOM 5809 N N . LYS C 1 131 ? 49.582 -6.076 25.872 1.00 18.37 133 LYS C N 1
ATOM 5810 C CA . LYS C 1 131 ? 50.394 -7.259 25.605 1.00 18.53 133 LYS C CA 1
ATOM 5811 C C . LYS C 1 131 ? 49.834 -8.453 26.376 1.00 19.81 133 LYS C C 1
ATOM 5812 O O . LYS C 1 131 ? 49.466 -8.331 27.546 1.00 19.49 133 LYS C O 1
ATOM 5818 N N . VAL C 1 132 ? 49.773 -9.601 25.712 1.00 19.89 134 VAL C N 1
ATOM 5819 C CA . VAL C 1 132 ? 49.334 -10.843 26.334 1.00 20.19 134 VAL C CA 1
ATOM 5820 C C . VAL C 1 132 ? 50.533 -11.779 26.432 1.00 20.99 134 VAL C C 1
ATOM 5821 O O . VAL C 1 132 ? 51.230 -12.020 25.436 1.00 22.37 134 VAL C O 1
ATOM 5825 N N . VAL C 1 133 ? 50.794 -12.268 27.642 1.00 18.33 135 VAL C N 1
ATOM 5826 C CA . VAL C 1 133 ? 51.832 -13.268 27.869 1.00 18.52 135 VAL C CA 1
ATOM 5827 C C . VAL C 1 133 ? 51.188 -14.621 28.217 1.00 20.15 135 VAL C C 1
ATOM 5828 O O . VAL C 1 133 ? 49.995 -14.686 28.535 1.00 20.92 135 VAL C O 1
ATOM 5832 N N . GLN C 1 134 ? 51.974 -15.689 28.142 1.00 21.44 136 GLN C N 1
ATOM 5833 C CA A GLN C 1 134 ? 51.461 -17.039 28.388 0.50 23.19 136 GLN C CA 1
ATOM 5834 C CA B GLN C 1 134 ? 51.472 -17.043 28.386 0.50 23.25 136 GLN C CA 1
ATOM 5835 C C . GLN C 1 134 ? 51.101 -17.234 29.859 1.00 23.65 136 GLN C C 1
ATOM 5836 O O . GLN C 1 134 ? 51.589 -16.500 30.737 1.00 22.16 136 GLN C O 1
ATOM 5847 N N . ARG C 1 135 ? 50.244 -18.222 30.128 1.00 24.83 137 ARG C N 1
ATOM 5848 C CA . ARG C 1 135 ? 49.955 -18.633 31.501 1.00 26.56 137 ARG C CA 1
ATOM 5849 C C . ARG C 1 135 ? 51.259 -18.796 32.257 1.00 24.55 137 ARG C C 1
ATOM 5850 O O . ARG C 1 135 ? 52.221 -19.380 31.743 1.00 25.62 137 ARG C O 1
ATOM 5858 N N . GLY C 1 136 ? 51.308 -18.262 33.471 1.00 23.24 138 GLY C N 1
ATOM 5859 C CA . GLY C 1 136 ? 52.516 -18.347 34.282 1.00 22.94 138 GLY C CA 1
ATOM 5860 C C . GLY C 1 136 ? 53.542 -17.240 34.093 1.00 23.57 138 GLY C C 1
ATOM 5861 O O . GLY C 1 136 ? 54.395 -17.041 34.960 1.00 24.54 138 GLY C O 1
ATOM 5862 N N . ALA C 1 137 ? 53.471 -16.519 32.971 1.00 22.43 139 ALA C N 1
ATOM 5863 C CA . ALA C 1 137 ? 54.459 -15.466 32.659 1.00 21.18 139 ALA C CA 1
ATOM 5864 C C . ALA C 1 137 ? 54.133 -14.090 33.268 1.00 19.90 139 ALA C C 1
ATOM 5865 O O . ALA C 1 137 ? 54.992 -13.211 33.321 1.00 20.39 139 ALA C O 1
ATOM 5867 N N . ALA C 1 138 ? 52.887 -13.909 33.701 1.00 19.55 140 ALA C N 1
ATOM 5868 C CA . ALA C 1 138 ? 52.463 -12.739 34.480 1.00 19.04 140 ALA C CA 1
ATOM 5869 C C . ALA C 1 138 ? 51.347 -13.201 35.387 1.00 19.79 140 ALA C C 1
ATOM 5870 O O . ALA C 1 138 ? 50.575 -14.074 35.007 1.00 20.54 140 ALA C O 1
ATOM 5872 N N . ASP C 1 139 ? 51.246 -12.607 36.570 1.00 19.31 141 ASP C N 1
ATOM 5873 C CA . ASP C 1 139 ? 50.176 -12.968 37.493 1.00 21.03 141 ASP C CA 1
ATOM 5874 C C . ASP C 1 139 ? 48.933 -12.130 37.207 1.00 20.54 141 ASP C C 1
ATOM 5875 O O . ASP C 1 139 ? 48.741 -11.060 37.784 1.00 21.85 141 ASP C O 1
ATOM 5880 N N . LYS C 1 140 ? 48.117 -12.636 36.282 1.00 18.13 142 LYS C N 1
ATOM 5881 C CA . LYS C 1 140 ? 46.815 -12.067 35.910 1.00 18.80 142 LYS C CA 1
ATOM 5882 C C . LYS C 1 140 ? 46.838 -10.777 35.077 1.00 16.55 142 LYS C C 1
ATOM 5883 O O . LYS C 1 140 ? 46.508 -10.795 33.889 1.00 16.49 142 LYS C O 1
ATOM 5889 N N . LEU C 1 141 ? 47.191 -9.660 35.713 1.00 17.34 143 LEU C N 1
ATOM 5890 C CA A LEU C 1 141 ? 47.044 -8.341 35.099 0.50 16.53 143 LEU C CA 1
ATOM 5891 C CA B LEU C 1 141 ? 47.072 -8.345 35.086 0.50 16.30 143 LEU C CA 1
ATOM 5892 C C . LEU C 1 141 ? 47.973 -7.318 35.750 1.00 16.02 143 LEU C C 1
ATOM 5893 O O . LEU C 1 141 ? 47.916 -7.122 36.976 1.00 15.28 143 LEU C O 1
ATOM 5902 N N . PHE C 1 142 ? 48.802 -6.662 34.931 1.00 13.65 144 PHE C N 1
ATOM 5903 C CA . PHE C 1 142 ? 49.587 -5.494 35.368 1.00 13.79 144 PHE C CA 1
ATOM 5904 C C . PHE C 1 142 ? 49.175 -4.319 34.492 1.00 13.21 144 PHE C C 1
ATOM 5905 O O . PHE C 1 142 ? 48.800 -4.519 33.336 1.00 13.99 144 PHE C O 1
ATOM 5913 N N . ILE C 1 143 ? 49.240 -3.100 35.034 1.00 13.30 145 ILE C N 1
ATOM 5914 C CA . ILE C 1 143 ? 48.862 -1.898 34.287 1.00 13.34 145 ILE C CA 1
ATOM 5915 C C . ILE C 1 143 ? 49.947 -0.848 34.476 1.00 14.40 145 ILE C C 1
ATOM 5916 O O . ILE C 1 143 ? 50.440 -0.656 35.593 1.00 15.22 145 ILE C O 1
ATOM 5921 N N . ASN C 1 144 ? 50.338 -0.191 33.389 1.00 13.72 146 ASN C N 1
ATOM 5922 C CA . ASN C 1 144 ? 51.080 1.065 33.499 1.00 12.94 146 ASN C CA 1
ATOM 5923 C C . ASN C 1 144 ? 50.222 2.187 32.956 1.00 13.38 146 ASN C C 1
ATOM 5924 O O . ASN C 1 144 ? 49.556 2.027 31.935 1.00 13.46 146 ASN C O 1
ATOM 5929 N N . THR C 1 145 ? 50.212 3.319 33.655 1.00 11.43 147 THR C N 1
ATOM 5930 C CA . THR C 1 145 ? 49.578 4.505 33.129 1.00 11.75 147 THR C CA 1
ATOM 5931 C C . THR C 1 145 ? 50.585 5.638 33.201 1.00 12.64 147 THR C C 1
ATOM 5932 O O . THR C 1 145 ? 51.430 5.679 34.097 1.00 13.90 147 THR C O 1
ATOM 5936 N N . ALA C 1 146 ? 50.528 6.529 32.223 1.00 12.29 148 ALA C N 1
ATOM 5937 C CA . ALA C 1 146 ? 51.320 7.753 32.261 1.00 12.93 148 ALA C CA 1
ATOM 5938 C C . ALA C 1 146 ? 50.341 8.878 32.069 1.00 13.52 148 ALA C C 1
ATOM 5939 O O . ALA C 1 146 ? 49.367 8.728 31.339 1.00 14.76 148 ALA C O 1
ATOM 5941 N N . GLY C 1 147 ? 50.564 9.989 32.756 1.00 13.85 149 GLY C N 1
ATOM 5942 C CA . GLY C 1 147 ? 49.623 11.095 32.688 1.00 14.17 149 GLY C CA 1
ATOM 5943 C C . GLY C 1 147 ? 50.265 12.457 32.606 1.00 13.23 149 GLY C C 1
ATOM 5944 O O . GLY C 1 147 ? 51.426 12.621 32.970 1.00 13.55 149 GLY C O 1
ATOM 5945 N N . MET C 1 148 ? 49.481 13.442 32.169 1.00 12.03 150 MET C N 1
ATOM 5946 C CA . MET C 1 148 ? 49.968 14.808 32.028 1.00 15.25 150 MET C CA 1
ATOM 5947 C C . MET C 1 148 ? 48.890 15.862 32.269 1.00 13.82 150 MET C C 1
ATOM 5948 O O . MET C 1 148 ? 47.694 15.589 32.148 1.00 16.28 150 MET C O 1
ATOM 5953 N N . GLY C 1 149 ? 49.343 17.068 32.595 1.00 14.03 151 GLY C N 1
ATOM 5954 C CA . GLY C 1 149 ? 48.479 18.251 32.692 1.00 14.31 151 GLY C CA 1
ATOM 5955 C C . GLY C 1 149 ? 49.373 19.471 32.812 1.00 13.40 151 GLY C C 1
ATOM 5956 O O . GLY C 1 149 ? 50.550 19.341 33.149 1.00 14.34 151 GLY C O 1
ATOM 5957 N N . ALA C 1 150 ? 48.829 20.656 32.545 1.00 13.33 152 ALA C N 1
ATOM 5958 C CA . ALA C 1 150 ? 49.634 21.874 32.560 1.00 14.40 152 ALA C CA 1
ATOM 5959 C C . ALA C 1 150 ? 49.635 22.537 33.936 1.00 16.37 152 ALA C C 1
ATOM 5960 O O . ALA C 1 150 ? 48.580 22.685 34.567 1.00 17.90 152 ALA C O 1
ATOM 5962 N N . ILE C 1 151 ? 50.819 22.919 34.403 1.00 16.67 153 ILE C N 1
ATOM 5963 C CA . ILE C 1 151 ? 50.952 23.560 35.707 1.00 17.00 153 ILE C CA 1
ATOM 5964 C C . ILE C 1 151 ? 50.772 25.062 35.503 1.00 18.29 153 ILE C C 1
ATOM 5965 O O . ILE C 1 151 ? 51.537 25.667 34.750 1.00 17.89 153 ILE C O 1
ATOM 5970 N N . PRO C 1 152 ? 49.759 25.670 36.164 1.00 20.56 154 PRO C N 1
ATOM 5971 C CA . PRO C 1 152 ? 49.580 27.128 36.057 1.00 21.32 154 PRO C CA 1
ATOM 5972 C C . PRO C 1 152 ? 50.866 27.876 36.382 1.00 20.73 154 PRO C C 1
ATOM 5973 O O . PRO C 1 152 ? 51.603 27.468 37.278 1.00 21.13 154 PRO C O 1
ATOM 5977 N N . THR C 1 153 ? 51.130 28.958 35.655 1.00 21.58 155 THR C N 1
ATOM 5978 C CA . THR C 1 153 ? 52.381 29.703 35.797 1.00 24.11 155 THR C CA 1
ATOM 5979 C C . THR C 1 153 ? 52.589 30.258 37.213 1.00 25.57 155 THR C C 1
ATOM 5980 O O . THR C 1 153 ? 53.723 30.375 37.681 1.00 25.97 155 THR C O 1
ATOM 5984 N N . ASN C 1 154 ? 51.491 30.556 37.897 1.00 26.55 156 ASN C N 1
ATOM 5985 C CA . ASN C 1 154 ? 51.532 31.145 39.237 1.00 29.31 156 ASN C CA 1
ATOM 5986 C C . ASN C 1 154 ? 51.770 30.141 40.382 1.00 29.93 156 ASN C C 1
ATOM 5987 O O . ASN C 1 154 ? 51.949 30.542 41.531 1.00 30.78 156 ASN C O 1
ATOM 5992 N N . ILE C 1 155 ? 51.755 28.844 40.074 1.00 27.69 157 ILE C N 1
ATOM 5993 C CA . ILE C 1 155 ? 51.924 27.813 41.094 1.00 27.86 157 ILE C CA 1
ATOM 5994 C C . ILE C 1 155 ? 53.359 27.322 41.094 1.00 29.56 157 ILE C C 1
ATOM 5995 O O . ILE C 1 155 ? 53.818 26.712 40.116 1.00 30.28 157 ILE C O 1
ATOM 6000 N N A HIS C 1 156 ? 54.083 27.553 42.185 0.50 29.28 158 HIS C N 1
ATOM 6001 N N C HIS C 1 156 ? 54.046 27.625 42.195 0.50 29.71 158 HIS C N 1
ATOM 6002 C CA A HIS C 1 156 ? 55.482 27.125 42.241 0.50 29.65 158 HIS C CA 1
ATOM 6003 C CA C HIS C 1 156 ? 55.435 27.257 42.412 0.50 30.48 158 HIS C CA 1
ATOM 6004 C C A HIS C 1 156 ? 55.821 26.211 43.416 0.50 29.47 158 HIS C C 1
ATOM 6005 C C C HIS C 1 156 ? 55.524 26.358 43.642 0.50 30.24 158 HIS C C 1
ATOM 6006 O O A HIS C 1 156 ? 56.747 26.472 44.192 0.50 29.48 158 HIS C O 1
ATOM 6007 O O C HIS C 1 156 ? 55.976 26.788 44.706 0.50 31.17 158 HIS C O 1
ATOM 6020 N N . TRP C 1 157 ? 55.070 25.117 43.505 1.00 29.11 159 TRP C N 1
ATOM 6021 C CA . TRP C 1 157 ? 55.213 24.142 44.574 1.00 27.56 159 TRP C CA 1
ATOM 6022 C C . TRP C 1 157 ? 56.459 23.299 44.359 1.00 27.98 159 TRP C C 1
ATOM 6023 O O . TRP C 1 157 ? 56.699 22.789 43.256 1.00 29.31 159 TRP C O 1
ATOM 6034 N N . GLY C 1 158 ? 57.250 23.155 45.417 1.00 27.04 160 GLY C N 1
ATOM 6035 C CA . GLY C 1 158 ? 58.475 22.381 45.340 1.00 25.53 160 GLY C CA 1
ATOM 6036 C C . GLY C 1 158 ? 59.150 22.178 46.673 1.00 25.34 160 GLY C C 1
ATOM 6037 O O . GLY C 1 158 ? 59.287 23.113 47.471 1.00 23.11 160 GLY C O 1
ATOM 6038 N N . ALA C 1 159 ? 59.589 20.947 46.896 1.00 26.13 161 ALA C N 1
ATOM 6039 C CA . ALA C 1 159 ? 60.290 20.563 48.116 1.00 28.54 161 ALA C CA 1
ATOM 6040 C C . ALA C 1 159 ? 61.520 21.438 48.392 1.00 29.99 161 ALA C C 1
ATOM 6041 O O . ALA C 1 159 ? 61.847 21.698 49.550 1.00 30.25 161 ALA C O 1
ATOM 6043 N N . GLN C 1 160 ? 62.182 21.899 47.324 1.00 31.38 162 GLN C N 1
ATOM 6044 C CA . GLN C 1 160 ? 63.377 22.751 47.432 1.00 33.29 162 GLN C CA 1
ATOM 6045 C C . GLN C 1 160 ? 63.117 24.077 48.141 1.00 31.66 162 GLN C C 1
ATOM 6046 O O . GLN C 1 160 ? 64.048 24.698 48.650 1.00 31.03 162 GLN C O 1
ATOM 6052 N N . THR C 1 161 ? 61.853 24.504 48.165 1.00 30.79 163 THR C N 1
ATOM 6053 C CA . THR C 1 161 ? 61.468 25.822 48.680 1.00 29.64 163 THR C CA 1
ATOM 6054 C C . THR C 1 161 ? 61.293 25.872 50.201 1.00 28.48 163 THR C C 1
ATOM 6055 O O . THR C 1 161 ? 61.129 26.950 50.768 1.00 28.49 163 THR C O 1
ATOM 6059 N N . LEU C 1 162 ? 61.336 24.718 50.863 1.00 27.95 164 LEU C N 1
ATOM 6060 C CA . LEU C 1 162 ? 61.079 24.664 52.307 1.00 27.62 164 LEU C CA 1
ATOM 6061 C C . LEU C 1 162 ? 62.187 25.330 53.109 1.00 29.45 164 LEU C C 1
ATOM 6062 O O . LEU C 1 162 ? 63.365 25.208 52.777 1.00 28.94 164 LEU C O 1
ATOM 6067 N N . THR C 1 163 ? 61.793 26.040 54.160 1.00 29.51 165 THR C N 1
ATOM 6068 C CA . THR C 1 163 ? 62.738 26.687 55.063 1.00 31.20 165 THR C CA 1
ATOM 6069 C C . THR C 1 163 ? 62.308 26.433 56.503 1.00 30.51 165 THR C C 1
ATOM 6070 O O . THR C 1 163 ? 61.150 26.073 56.753 1.00 29.55 165 THR C O 1
ATOM 6074 N N . ALA C 1 164 ? 63.239 26.602 57.444 1.00 29.57 166 ALA C N 1
ATOM 6075 C CA . ALA C 1 164 ? 62.976 26.360 58.866 1.00 28.01 166 ALA C CA 1
ATOM 6076 C C . ALA C 1 164 ? 61.777 27.164 59.358 1.00 28.06 166 ALA C C 1
ATOM 6077 O O . ALA C 1 164 ? 61.602 28.328 58.980 1.00 26.90 166 ALA C O 1
ATOM 6079 N N . GLY C 1 165 ? 60.951 26.539 60.195 1.00 26.56 167 GLY C N 1
ATOM 6080 C CA . GLY C 1 165 ? 59.707 27.164 60.636 1.00 25.99 167 GLY C CA 1
ATOM 6081 C C . GLY C 1 165 ? 58.468 26.672 59.899 1.00 25.14 167 GLY C C 1
ATOM 6082 O O . GLY C 1 165 ? 57.371 26.705 60.458 1.00 24.61 167 GLY C O 1
ATOM 6083 N N . ASP C 1 166 ? 58.634 26.218 58.650 1.00 24.43 168 ASP C N 1
ATOM 6084 C CA . ASP C 1 166 ? 57.516 25.655 57.870 1.00 24.00 168 ASP C CA 1
ATOM 6085 C C . ASP C 1 166 ? 56.884 24.463 58.579 1.00 22.89 168 ASP C C 1
ATOM 6086 O O . ASP C 1 166 ? 57.554 23.738 59.317 1.00 23.10 168 ASP C O 1
ATOM 6091 N N . ILE C 1 167 ? 55.590 24.277 58.351 1.00 22.33 169 ILE C N 1
ATOM 6092 C CA . ILE C 1 167 ? 54.800 23.276 59.064 1.00 21.61 169 ILE C CA 1
ATOM 6093 C C . ILE C 1 167 ? 54.434 22.129 58.116 1.00 20.19 169 ILE C C 1
ATOM 6094 O O . ILE C 1 167 ? 54.136 22.364 56.941 1.00 20.29 169 ILE C O 1
ATOM 6099 N N . LEU C 1 168 ? 54.464 20.903 58.638 1.00 19.48 170 LEU C N 1
ATOM 6100 C CA A LEU C 1 168 ? 54.088 19.724 57.865 0.60 18.84 170 LEU C CA 1
ATOM 6101 C CA B LEU C 1 168 ? 54.086 19.717 57.870 0.40 18.87 170 LEU C CA 1
ATOM 6102 C C . LEU C 1 168 ? 52.732 19.175 58.303 1.00 18.25 170 LEU C C 1
ATOM 6103 O O . LEU C 1 168 ? 52.489 18.959 59.497 1.00 15.43 170 LEU C O 1
ATOM 6112 N N . LEU C 1 169 ? 51.858 18.969 57.319 1.00 17.95 171 LEU C N 1
ATOM 6113 C CA . LEU C 1 169 ? 50.520 18.430 57.525 1.00 18.85 171 LEU C CA 1
ATOM 6114 C C . LEU C 1 169 ? 50.389 17.156 56.711 1.00 18.14 171 LEU C C 1
ATOM 6115 O O . LEU C 1 169 ? 51.093 16.980 55.701 1.00 17.67 171 LEU C O 1
ATOM 6120 N N . VAL C 1 170 ? 49.476 16.282 57.131 1.00 16.61 172 VAL C N 1
ATOM 6121 C CA . VAL C 1 170 ? 48.954 15.229 56.241 1.00 16.27 172 VAL C CA 1
ATOM 6122 C C . VAL C 1 170 ? 47.454 15.449 56.046 1.00 16.98 172 VAL C C 1
ATOM 6123 O O . VAL C 1 170 ? 46.804 16.044 56.911 1.00 15.67 172 VAL C O 1
ATOM 6127 N N . SER C 1 171 ? 46.919 14.992 54.914 1.00 14.08 173 SER C N 1
ATOM 6128 C CA . SER C 1 171 ? 45.533 15.260 54.549 1.00 15.39 173 SER C CA 1
ATOM 6129 C C . SER C 1 171 ? 44.571 14.229 55.133 1.00 15.17 173 SER C C 1
ATOM 6130 O O . SER C 1 171 ? 43.357 14.359 54.991 1.00 16.79 173 SER C O 1
ATOM 6133 N N . GLY C 1 172 ? 45.106 13.201 55.782 1.00 14.71 174 GLY C N 1
ATOM 6134 C CA . GLY C 1 172 ? 44.257 12.177 56.392 1.00 15.03 174 GLY C CA 1
ATOM 6135 C C . GLY C 1 172 ? 45.060 11.146 57.146 1.00 15.77 174 GLY C C 1
ATOM 6136 O O . GLY C 1 172 ? 46.274 11.304 57.334 1.00 14.84 174 GLY C O 1
ATOM 6137 N N . THR C 1 173 ? 44.391 10.079 57.567 1.00 14.55 175 THR C N 1
ATOM 6138 C CA . THR C 1 173 ? 45.036 9.062 58.394 1.00 16.03 175 THR C CA 1
ATOM 6139 C C . THR C 1 173 ? 46.080 8.293 57.583 1.00 17.52 175 THR C C 1
ATOM 6140 O O . THR C 1 173 ? 45.972 8.174 56.353 1.00 17.24 175 THR C O 1
ATOM 6144 N N . LEU C 1 174 ? 47.081 7.758 58.274 1.00 16.10 176 LEU C N 1
ATOM 6145 C CA . LEU C 1 174 ? 48.197 7.122 57.584 1.00 16.54 176 LEU C CA 1
ATOM 6146 C C . LEU C 1 174 ? 48.093 5.606 57.533 1.00 15.76 176 LEU C C 1
ATOM 6147 O O . LEU C 1 174 ? 47.651 4.973 58.489 1.00 16.45 176 LEU C O 1
ATOM 6152 N N . GLY C 1 175 ? 48.498 5.033 56.403 1.00 14.21 177 GLY C N 1
ATOM 6153 C CA . GLY C 1 175 ? 48.717 3.596 56.298 1.00 15.19 177 GLY C CA 1
ATOM 6154 C C . GLY C 1 175 ? 47.503 2.741 56.006 1.00 17.22 177 GLY C C 1
ATOM 6155 O O . GLY C 1 175 ? 47.606 1.516 55.996 1.00 19.76 177 GLY C O 1
ATOM 6156 N N . ASP C 1 176 ? 46.362 3.381 55.748 1.00 16.74 178 ASP C N 1
ATOM 6157 C CA . ASP C 1 176 ? 45.097 2.672 55.497 1.00 18.14 178 ASP C CA 1
ATOM 6158 C C . ASP C 1 176 ? 45.188 1.678 54.345 1.00 17.02 178 ASP C C 1
ATOM 6159 O O . ASP C 1 176 ? 44.753 0.528 54.469 1.00 17.30 178 ASP C O 1
ATOM 6164 N N . HIS C 1 177 ? 45.756 2.124 53.228 1.00 16.85 179 HIS C N 1
ATOM 6165 C CA . HIS C 1 177 ? 45.879 1.248 52.070 1.00 16.64 179 HIS C CA 1
ATOM 6166 C C . HIS C 1 177 ? 46.804 0.062 52.349 1.00 15.87 179 HIS C C 1
ATOM 6167 O O . HIS C 1 177 ? 46.414 -1.093 52.151 1.00 19.32 179 HIS C O 1
ATOM 6174 N N . GLY C 1 178 ? 48.021 0.343 52.807 1.00 16.54 180 GLY C N 1
ATOM 6175 C CA . GLY C 1 178 ? 48.989 -0.713 53.096 1.00 17.06 180 GLY C CA 1
ATOM 6176 C C . GLY C 1 178 ? 48.456 -1.713 54.109 1.00 17.89 180 GLY C C 1
ATOM 6177 O O . GLY C 1 178 ? 48.544 -2.926 53.899 1.00 18.67 180 GLY C O 1
ATOM 6178 N N . ALA C 1 179 ? 47.900 -1.197 55.203 1.00 17.75 181 ALA C N 1
ATOM 6179 C CA . ALA C 1 179 ? 47.273 -2.034 56.240 1.00 18.41 181 ALA C CA 1
ATOM 6180 C C . ALA C 1 179 ? 46.134 -2.911 55.705 1.00 18.04 181 ALA C C 1
ATOM 6181 O O . ALA C 1 179 ? 46.030 -4.085 56.062 1.00 18.97 181 ALA C O 1
ATOM 6183 N N . THR C 1 180 ? 45.281 -2.338 54.856 1.00 18.51 182 THR C N 1
ATOM 6184 C CA . THR C 1 180 ? 44.159 -3.072 54.254 1.00 18.98 182 THR C CA 1
ATOM 6185 C C . THR C 1 180 ? 44.655 -4.286 53.467 1.00 20.06 182 THR C C 1
ATOM 6186 O O . THR C 1 180 ? 44.130 -5.393 53.616 1.00 19.09 182 THR C O 1
ATOM 6190 N N . ILE C 1 181 ? 45.685 -4.078 52.653 1.00 19.98 183 ILE C N 1
ATOM 6191 C CA . ILE C 1 181 ? 46.240 -5.152 51.821 1.00 20.28 183 ILE C CA 1
ATOM 6192 C C . ILE C 1 181 ? 47.028 -6.147 52.665 1.00 21.28 183 ILE C C 1
ATOM 6193 O O . ILE C 1 181 ? 46.910 -7.356 52.459 1.00 22.95 183 ILE C O 1
ATOM 6198 N N . LEU C 1 182 ? 47.813 -5.650 53.623 1.00 22.69 184 LEU C N 1
ATOM 6199 C CA . LEU C 1 182 ? 48.521 -6.538 54.559 1.00 23.92 184 LEU C CA 1
ATOM 6200 C C . LEU C 1 182 ? 47.540 -7.435 55.314 1.00 25.35 184 LEU C C 1
ATOM 6201 O O . LEU C 1 182 ? 47.766 -8.645 55.435 1.00 26.41 184 LEU C O 1
ATOM 6206 N N . ASN C 1 183 ? 46.447 -6.846 55.799 1.00 25.86 185 ASN C N 1
ATOM 6207 C CA . ASN C 1 183 ? 45.417 -7.604 56.519 1.00 27.91 185 ASN C CA 1
ATOM 6208 C C . ASN C 1 183 ? 44.813 -8.714 55.660 1.00 30.04 185 ASN C C 1
ATOM 6209 O O . ASN C 1 183 ? 44.674 -9.850 56.113 1.00 31.50 185 ASN C O 1
ATOM 6214 N N . LEU C 1 184 ? 44.462 -8.378 54.422 1.00 31.02 186 LEU C N 1
ATOM 6215 C CA . LEU C 1 184 ? 43.928 -9.348 53.465 1.00 32.75 186 LEU C CA 1
ATOM 6216 C C . LEU C 1 184 ? 44.960 -10.440 53.154 1.00 33.15 186 LEU C C 1
ATOM 6217 O O . LEU C 1 184 ? 44.705 -11.625 53.374 1.00 33.92 186 LEU C O 1
ATOM 6222 N N . ARG C 1 185 ? 46.131 -10.031 52.669 1.00 33.41 187 ARG C N 1
ATOM 6223 C CA . ARG C 1 185 ? 47.158 -10.966 52.194 1.00 34.61 187 ARG C CA 1
ATOM 6224 C C . ARG C 1 185 ? 47.732 -11.893 53.275 1.00 36.48 187 ARG C C 1
ATOM 6225 O O . ARG C 1 185 ? 48.045 -13.059 53.003 1.00 36.48 187 ARG C O 1
ATOM 6233 N N . GLU C 1 186 ? 47.875 -11.373 54.490 1.00 36.73 188 GLU C N 1
ATOM 6234 C CA . GLU C 1 186 ? 48.486 -12.133 55.581 1.00 37.24 188 GLU C CA 1
ATOM 6235 C C . GLU C 1 186 ? 47.473 -12.703 56.586 1.00 37.17 188 GLU C C 1
ATOM 6236 O O . GLU C 1 186 ? 47.865 -13.334 57.575 1.00 37.30 188 GLU C O 1
ATOM 6242 N N A GLN C 1 187 ? 46.183 -12.483 56.326 0.50 36.63 189 GLN C N 1
ATOM 6243 N N B GLN C 1 187 ? 46.187 -12.474 56.318 0.50 36.75 189 GLN C N 1
ATOM 6244 C CA A GLN C 1 187 ? 45.089 -13.012 57.158 0.50 36.36 189 GLN C CA 1
ATOM 6245 C CA B GLN C 1 187 ? 45.088 -12.973 57.150 0.50 36.65 189 GLN C CA 1
ATOM 6246 C C A GLN C 1 187 ? 45.226 -12.612 58.637 0.50 36.74 189 GLN C C 1
ATOM 6247 C C B GLN C 1 187 ? 45.257 -12.610 58.628 0.50 36.87 189 GLN C C 1
ATOM 6248 O O A GLN C 1 187 ? 45.216 -13.464 59.529 0.50 36.61 189 GLN C O 1
ATOM 6249 O O B GLN C 1 187 ? 45.299 -13.479 59.504 0.50 36.75 189 GLN C O 1
ATOM 6260 N N . LEU C 1 188 ? 45.349 -11.309 58.884 1.00 36.61 190 LEU C N 1
ATOM 6261 C CA . LEU C 1 188 ? 45.633 -10.793 60.225 1.00 37.06 190 LEU C CA 1
ATOM 6262 C C . LEU C 1 188 ? 44.408 -10.707 61.142 1.00 38.63 190 LEU C C 1
ATOM 6263 O O . LEU C 1 188 ? 44.548 -10.576 62.360 1.00 38.39 190 LEU C O 1
ATOM 6268 N N . GLY C 1 189 ? 43.219 -10.769 60.551 1.00 38.82 191 GLY C N 1
ATOM 6269 C CA . GLY C 1 189 ? 41.981 -10.826 61.315 1.00 41.11 191 GLY C CA 1
ATOM 6270 C C . GLY C 1 189 ? 41.492 -9.515 61.894 1.00 42.90 191 GLY C C 1
ATOM 6271 O O . GLY C 1 189 ? 40.584 -9.513 62.721 1.00 43.82 191 GLY C O 1
ATOM 6272 N N . LEU C 1 190 ? 42.075 -8.400 61.462 1.00 43.93 192 LEU C N 1
ATOM 6273 C CA . LEU C 1 190 ? 41.642 -7.089 61.943 1.00 45.98 192 LEU C CA 1
ATOM 6274 C C . LEU C 1 190 ? 40.278 -6.707 61.393 1.00 47.94 192 LEU C C 1
ATOM 6275 O O . LEU C 1 190 ? 39.966 -6.966 60.227 1.00 47.95 192 LEU C O 1
ATOM 6280 N N . ASP C 1 191 ? 39.472 -6.091 62.249 1.00 49.86 193 ASP C N 1
ATOM 6281 C CA . ASP C 1 191 ? 38.170 -5.573 61.856 1.00 52.24 193 ASP C CA 1
ATOM 6282 C C . ASP C 1 191 ? 38.062 -4.097 62.226 1.00 52.12 193 ASP C C 1
ATOM 6283 O O . ASP C 1 191 ? 38.986 -3.525 62.808 1.00 52.56 193 ASP C O 1
ATOM 6288 N N . GLY C 1 192 ? 36.927 -3.491 61.892 1.00 51.38 194 GLY C N 1
ATOM 6289 C CA . GLY C 1 192 ? 36.749 -2.056 62.051 1.00 49.81 194 GLY C CA 1
ATOM 6290 C C . GLY C 1 192 ? 36.889 -1.358 60.713 1.00 47.83 194 GLY C C 1
ATOM 6291 O O . GLY C 1 192 ? 36.751 -1.984 59.654 1.00 48.19 194 GLY C O 1
ATOM 6292 N N . GLU C 1 193 ? 37.156 -0.058 60.762 1.00 45.71 195 GLU C N 1
ATOM 6293 C CA . GLU C 1 193 ? 37.322 0.742 59.556 1.00 43.64 195 GLU C CA 1
ATOM 6294 C C . GLU C 1 193 ? 38.690 0.451 58.928 1.00 38.99 195 GLU C C 1
ATOM 6295 O O . GLU C 1 193 ? 39.685 1.104 59.259 1.00 37.73 195 GLU C O 1
ATOM 6301 N N . LEU C 1 194 ? 38.724 -0.557 58.051 1.00 34.45 196 LEU C N 1
ATOM 6302 C CA . LEU C 1 194 ? 39.930 -0.911 57.301 1.00 29.73 196 LEU C CA 1
ATOM 6303 C C . LEU C 1 194 ? 39.636 -1.017 55.800 1.00 26.06 196 LEU C C 1
ATOM 6304 O O . LEU C 1 194 ? 39.246 -2.076 55.298 1.00 25.12 196 LEU C O 1
ATOM 6309 N N . VAL C 1 195 ? 39.810 0.104 55.103 1.00 23.26 197 VAL C N 1
ATOM 6310 C CA A VAL C 1 195 ? 39.501 0.225 53.679 0.50 22.44 197 VAL C CA 1
ATOM 6311 C CA B VAL C 1 195 ? 39.567 0.163 53.661 0.50 21.92 197 VAL C CA 1
ATOM 6312 C C . VAL C 1 195 ? 40.626 1.006 52.976 1.00 21.30 197 VAL C C 1
ATOM 6313 O O . VAL C 1 195 ? 41.196 1.928 53.564 1.00 20.00 197 VAL C O 1
ATOM 6320 N N . SER C 1 196 ? 40.923 0.662 51.726 1.00 20.38 198 SER C N 1
ATOM 6321 C CA . SER C 1 196 ? 41.873 1.453 50.964 1.00 19.18 198 SER C CA 1
ATOM 6322 C C . SER C 1 196 ? 41.323 2.872 50.828 1.00 18.92 198 SER C C 1
ATOM 6323 O O . SER C 1 196 ? 40.107 3.079 50.771 1.00 18.56 198 SER C O 1
ATOM 6326 N N . ASP C 1 197 ? 42.225 3.842 50.792 1.00 17.55 199 ASP C N 1
ATOM 6327 C CA . ASP C 1 197 ? 41.853 5.242 50.634 1.00 17.77 199 ASP C CA 1
ATOM 6328 C C . ASP C 1 197 ? 41.989 5.708 49.176 1.00 18.41 199 ASP C C 1
ATOM 6329 O O . ASP C 1 197 ? 41.934 6.902 48.891 1.00 17.06 199 ASP C O 1
ATOM 6334 N N . CYS C 1 198 ? 42.169 4.760 48.260 1.00 19.69 200 CYS C N 1
ATOM 6335 C CA A CYS C 1 198 ? 42.331 5.041 46.836 0.50 19.42 200 CYS C CA 1
ATOM 6336 C CA B CYS C 1 198 ? 42.395 5.124 46.863 0.50 20.14 200 CYS C CA 1
ATOM 6337 C C . CYS C 1 198 ? 41.323 6.083 46.333 1.00 19.39 200 CYS C C 1
ATOM 6338 O O . CYS C 1 198 ? 40.122 5.830 46.375 1.00 19.51 200 CYS C O 1
ATOM 6343 N N . ALA C 1 199 ? 41.797 7.233 45.870 1.00 17.19 201 ALA C N 1
ATOM 6344 C CA . ALA C 1 199 ? 40.929 8.286 45.359 1.00 17.82 201 ALA C CA 1
ATOM 6345 C C . ALA C 1 199 ? 41.733 9.246 44.503 1.00 17.56 201 ALA C C 1
ATOM 6346 O O . ALA C 1 199 ? 42.945 9.400 44.699 1.00 17.47 201 ALA C O 1
ATOM 6348 N N . VAL C 1 200 ? 41.045 9.905 43.578 1.00 17.11 202 VAL C N 1
ATOM 6349 C CA . VAL C 1 200 ? 41.631 10.986 42.803 1.00 18.61 202 VAL C CA 1
ATOM 6350 C C . VAL C 1 200 ? 41.596 12.244 43.668 1.00 19.28 202 VAL C C 1
ATOM 6351 O O . VAL C 1 200 ? 40.529 12.662 44.130 1.00 19.61 202 VAL C O 1
ATOM 6355 N N . LEU C 1 201 ? 42.766 12.842 43.879 1.00 18.61 203 LEU C N 1
ATOM 6356 C CA . LEU C 1 201 ? 42.912 13.918 44.865 1.00 18.11 203 LEU C CA 1
ATOM 6357 C C . LEU C 1 201 ? 42.809 15.315 44.281 1.00 17.91 203 LEU C C 1
ATOM 6358 O O . LEU C 1 201 ? 42.842 16.309 45.026 1.00 16.16 203 LEU C O 1
ATOM 6363 N N . THR C 1 202 ? 42.674 15.397 42.957 1.00 17.16 204 THR C N 1
ATOM 6364 C CA . THR C 1 202 ? 42.543 16.691 42.284 1.00 17.24 204 THR C CA 1
ATOM 6365 C C . THR C 1 202 ? 41.508 17.619 42.962 1.00 18.72 204 THR C C 1
ATOM 6366 O O . THR C 1 202 ? 41.812 18.794 43.195 1.00 18.79 204 THR C O 1
ATOM 6370 N N . PRO C 1 203 ? 40.298 17.106 43.283 1.00 19.85 205 PRO C N 1
ATOM 6371 C CA . PRO C 1 203 ? 39.338 18.006 43.936 1.00 22.59 205 PRO C CA 1
ATOM 6372 C C . PRO C 1 203 ? 39.802 18.470 45.325 1.00 23.51 205 PRO C C 1
ATOM 6373 O O . PRO C 1 203 ? 39.522 19.597 45.708 1.00 24.92 205 PRO C O 1
ATOM 6377 N N . LEU C 1 204 ? 40.521 17.621 46.057 1.00 23.95 206 LEU C N 1
ATOM 6378 C CA . LEU C 1 204 ? 41.073 18.019 47.356 1.00 21.92 206 LEU C CA 1
ATOM 6379 C C . LEU C 1 204 ? 42.168 19.061 47.182 1.00 23.27 206 LEU C C 1
ATOM 6380 O O . LEU C 1 204 ? 42.191 20.066 47.898 1.00 21.92 206 LEU C O 1
ATOM 6385 N N . ILE C 1 205 ? 43.064 18.830 46.215 1.00 22.77 207 ILE C N 1
ATOM 6386 C CA . ILE C 1 205 ? 44.184 19.741 45.908 1.00 21.34 207 ILE C CA 1
ATOM 6387 C C . ILE C 1 205 ? 43.681 21.104 45.410 1.00 24.67 207 ILE C C 1
ATOM 6388 O O . ILE C 1 205 ? 44.317 22.143 45.644 1.00 23.02 207 ILE C O 1
ATOM 6393 N N . GLN C 1 206 ? 42.528 21.075 44.741 1.00 27.07 208 GLN C N 1
ATOM 6394 C CA . GLN C 1 206 ? 41.787 22.267 44.325 1.00 32.70 208 GLN C CA 1
ATOM 6395 C C . GLN C 1 206 ? 41.522 23.246 45.483 1.00 31.32 208 GLN C C 1
ATOM 6396 O O . GLN C 1 206 ? 41.614 24.455 45.295 1.00 32.92 208 GLN C O 1
ATOM 6402 N N . THR C 1 207 ? 41.212 22.719 46.669 1.00 32.28 209 THR C N 1
ATOM 6403 C CA . THR C 1 207 ? 41.014 23.553 47.871 1.00 32.40 209 THR C CA 1
ATOM 6404 C C . THR C 1 207 ? 42.276 24.338 48.269 1.00 32.69 209 THR C C 1
ATOM 6405 O O . THR C 1 207 ? 42.177 25.394 48.894 1.00 34.86 209 THR C O 1
ATOM 6409 N N . LEU C 1 208 ? 43.447 23.830 47.880 1.00 30.07 210 LEU C N 1
ATOM 6410 C CA . LEU C 1 208 ? 44.743 24.374 48.304 1.00 29.41 210 LEU C CA 1
ATOM 6411 C C . LEU C 1 208 ? 45.365 25.265 47.260 1.00 30.30 210 LEU C C 1
ATOM 6412 O O . LEU C 1 208 ? 46.202 26.115 47.578 1.00 28.21 210 LEU C O 1
ATOM 6417 N N . ARG C 1 209 ? 44.960 25.040 46.011 1.00 33.16 211 ARG C N 1
ATOM 6418 C CA . ARG C 1 209 ? 45.697 25.490 44.831 1.00 36.13 211 ARG C CA 1
ATOM 6419 C C . ARG C 1 209 ? 46.097 26.957 44.873 1.00 37.25 211 ARG C C 1
ATOM 6420 O O . ARG C 1 209 ? 47.233 27.302 44.542 1.00 39.42 211 ARG C O 1
ATOM 6428 N N . ASP C 1 210 ? 45.180 27.810 45.314 1.00 36.64 212 ASP C N 1
ATOM 6429 C CA . ASP C 1 210 ? 45.409 29.244 45.291 1.00 37.04 212 ASP C CA 1
ATOM 6430 C C . ASP C 1 210 ? 45.868 29.854 46.629 1.00 35.40 212 ASP C C 1
ATOM 6431 O O . ASP C 1 210 ? 46.147 31.057 46.691 1.00 34.88 212 ASP C O 1
ATOM 6436 N N . ILE C 1 211 ? 45.961 29.035 47.684 1.00 32.76 213 ILE C N 1
ATOM 6437 C CA . ILE C 1 211 ? 46.426 29.507 49.001 1.00 28.73 213 ILE C CA 1
ATOM 6438 C C . ILE C 1 211 ? 47.934 29.819 48.974 1.00 28.24 213 ILE C C 1
ATOM 6439 O O . ILE C 1 211 ? 48.746 28.894 48.802 1.00 27.43 213 ILE C O 1
ATOM 6444 N N A PRO C 1 212 ? 48.319 31.093 49.214 0.50 27.18 214 PRO C N 1
ATOM 6445 N N B PRO C 1 212 ? 48.298 31.114 49.098 0.50 28.94 214 PRO C N 1
ATOM 6446 C CA A PRO C 1 212 ? 49.714 31.545 49.076 0.50 26.24 214 PRO C CA 1
ATOM 6447 C CA B PRO C 1 212 ? 49.703 31.493 49.149 0.50 29.02 214 PRO C CA 1
ATOM 6448 C C A PRO C 1 212 ? 50.733 30.742 49.895 0.50 25.20 214 PRO C C 1
ATOM 6449 C C B PRO C 1 212 ? 50.279 31.016 50.473 0.50 28.73 214 PRO C C 1
ATOM 6450 O O A PRO C 1 212 ? 51.816 30.432 49.397 0.50 24.89 214 PRO C O 1
ATOM 6451 O O B PRO C 1 212 ? 49.640 31.147 51.513 0.50 29.82 214 PRO C O 1
ATOM 6458 N N A GLY C 1 213 ? 50.380 30.404 51.132 0.50 23.66 215 GLY C N 1
ATOM 6459 N N B GLY C 1 213 ? 51.466 30.437 50.439 0.50 27.62 215 GLY C N 1
ATOM 6460 C CA A GLY C 1 213 ? 51.324 29.789 52.060 0.50 23.67 215 GLY C CA 1
ATOM 6461 C CA B GLY C 1 213 ? 52.001 29.850 51.647 0.50 26.20 215 GLY C CA 1
ATOM 6462 C C A GLY C 1 213 ? 51.614 28.304 51.886 0.50 23.40 215 GLY C C 1
ATOM 6463 C C B GLY C 1 213 ? 52.000 28.334 51.617 0.50 24.80 215 GLY C C 1
ATOM 6464 O O A GLY C 1 213 ? 52.260 27.703 52.736 0.50 23.25 215 GLY C O 1
ATOM 6465 O O B GLY C 1 213 ? 52.756 27.718 52.362 0.50 24.84 215 GLY C O 1
ATOM 6466 N N . VAL C 1 214 ? 51.148 27.722 50.785 1.00 23.60 216 VAL C N 1
ATOM 6467 C CA . VAL C 1 214 ? 51.326 26.288 50.492 1.00 22.44 216 VAL C CA 1
ATOM 6468 C C . VAL C 1 214 ? 52.621 26.194 49.679 1.00 23.07 216 VAL C C 1
ATOM 6469 O O . VAL C 1 214 ? 52.732 26.824 48.627 1.00 23.70 216 VAL C O 1
ATOM 6473 N N . LYS C 1 215 ? 53.592 25.426 50.168 1.00 23.11 217 LYS C N 1
ATOM 6474 C CA . LYS C 1 215 ? 54.939 25.413 49.570 1.00 23.91 217 LYS C CA 1
ATOM 6475 C C . LYS C 1 215 ? 55.334 24.133 48.821 1.00 24.47 217 LYS C C 1
ATOM 6476 O O . LYS C 1 215 ? 56.093 24.189 47.842 1.00 24.74 217 LYS C O 1
ATOM 6482 N N . ALA C 1 216 ? 54.849 22.986 49.285 1.00 22.85 218 ALA C N 1
ATOM 6483 C CA . ALA C 1 216 ? 55.156 21.711 48.633 1.00 22.48 218 ALA C CA 1
ATOM 6484 C C . ALA C 1 216 ? 54.081 20.684 48.924 1.00 21.95 218 ALA C C 1
ATOM 6485 O O . ALA C 1 216 ? 53.497 20.679 50.012 1.00 21.49 218 ALA C O 1
ATOM 6487 N N . LEU C 1 217 ? 53.831 19.827 47.938 1.00 21.58 219 LEU C N 1
ATOM 6488 C CA A LEU C 1 217 ? 52.825 18.783 48.046 0.60 21.83 219 LEU C CA 1
ATOM 6489 C CA B LEU C 1 217 ? 52.819 18.771 48.037 0.40 22.04 219 LEU C CA 1
ATOM 6490 C C . LEU C 1 217 ? 53.361 17.478 47.462 1.00 21.67 219 LEU C C 1
ATOM 6491 O O . LEU C 1 217 ? 53.947 17.471 46.373 1.00 19.18 219 LEU C O 1
ATOM 6500 N N . ARG C 1 218 ? 53.166 16.376 48.182 1.00 21.14 220 ARG C N 1
ATOM 6501 C CA . ARG C 1 218 ? 53.491 15.071 47.632 1.00 22.59 220 ARG C CA 1
ATOM 6502 C C . ARG C 1 218 ? 52.465 14.046 48.073 1.00 23.85 220 ARG C C 1
ATOM 6503 O O . ARG C 1 218 ? 51.917 14.143 49.170 1.00 23.76 220 ARG C O 1
ATOM 6511 N N . ASP C 1 219 ? 52.180 13.074 47.219 1.00 22.29 221 ASP C N 1
ATOM 6512 C CA . ASP C 1 219 ? 51.425 11.927 47.696 1.00 25.58 221 ASP C CA 1
ATOM 6513 C C . ASP C 1 219 ? 52.395 10.955 48.373 1.00 25.19 221 ASP C C 1
ATOM 6514 O O . ASP C 1 219 ? 53.604 11.008 48.160 1.00 26.89 221 ASP C O 1
ATOM 6519 N N . ALA C 1 220 ? 51.874 10.098 49.228 1.00 26.29 222 ALA C N 1
ATOM 6520 C CA . ALA C 1 220 ? 52.738 9.285 50.068 1.00 25.69 222 ALA C CA 1
ATOM 6521 C C . ALA C 1 220 ? 52.490 7.824 49.756 1.00 26.15 222 ALA C C 1
ATOM 6522 O O . ALA C 1 220 ? 51.960 7.083 50.580 1.00 25.30 222 ALA C O 1
ATOM 6524 N N A THR C 1 221 ? 52.906 7.432 48.558 0.60 27.08 223 THR C N 1
ATOM 6525 N N B THR C 1 221 ? 52.862 7.391 48.550 0.40 27.55 223 THR C N 1
ATOM 6526 C CA A THR C 1 221 ? 52.672 6.100 48.034 0.60 27.79 223 THR C CA 1
ATOM 6527 C CA B THR C 1 221 ? 52.581 6.009 48.129 0.40 28.85 223 THR C CA 1
ATOM 6528 C C A THR C 1 221 ? 53.718 5.108 48.563 0.60 29.10 223 THR C C 1
ATOM 6529 C C B THR C 1 221 ? 53.660 4.998 48.576 0.40 29.53 223 THR C C 1
ATOM 6530 O O A THR C 1 221 ? 53.774 4.861 49.770 0.60 28.52 223 THR C O 1
ATOM 6531 O O B THR C 1 221 ? 53.687 4.634 49.753 0.40 29.26 223 THR C O 1
ATOM 6538 N N . ARG C 1 222 ? 54.539 4.549 47.674 1.00 29.75 224 ARG C N 1
ATOM 6539 C CA . ARG C 1 222 ? 55.608 3.601 48.064 1.00 30.40 224 ARG C CA 1
ATOM 6540 C C . ARG C 1 222 ? 56.557 4.261 49.056 1.00 26.52 224 ARG C C 1
ATOM 6541 O O . ARG C 1 222 ? 57.031 5.362 48.820 1.00 25.95 224 ARG C O 1
ATOM 6549 N N . GLY C 1 223 ? 56.816 3.592 50.172 1.00 24.50 225 GLY C N 1
ATOM 6550 C CA . GLY C 1 223 ? 57.689 4.155 51.194 1.00 23.76 225 GLY C CA 1
ATOM 6551 C C . GLY C 1 223 ? 56.975 5.113 52.136 1.00 22.61 225 GLY C C 1
ATOM 6552 O O . GLY C 1 223 ? 57.546 5.538 53.141 1.00 21.01 225 GLY C O 1
ATOM 6553 N N . GLY C 1 224 ? 55.726 5.452 51.807 1.00 22.69 226 GLY C N 1
ATOM 6554 C CA . GLY C 1 224 ? 54.840 6.196 52.716 1.00 19.32 226 GLY C CA 1
ATOM 6555 C C . GLY C 1 224 ? 55.320 7.590 53.068 1.00 18.42 226 GLY C C 1
ATOM 6556 O O . GLY C 1 224 ? 56.078 8.199 52.321 1.00 16.51 226 GLY C O 1
ATOM 6557 N N . VAL C 1 225 ? 54.867 8.096 54.218 1.00 16.18 227 VAL C N 1
ATOM 6558 C CA . VAL C 1 225 ? 55.228 9.435 54.692 1.00 16.45 227 VAL C CA 1
ATOM 6559 C C . VAL C 1 225 ? 56.733 9.539 54.995 1.00 16.06 227 VAL C C 1
ATOM 6560 O O . VAL C 1 225 ? 57.363 10.561 54.725 1.00 17.15 227 VAL C O 1
ATOM 6564 N N . ASN C 1 226 ? 57.298 8.472 55.543 1.00 17.57 228 ASN C N 1
ATOM 6565 C CA . ASN C 1 226 ? 58.735 8.420 55.856 1.00 18.67 228 ASN C CA 1
ATOM 6566 C C . ASN C 1 226 ? 59.608 8.751 54.638 1.00 19.05 228 ASN C C 1
ATOM 6567 O O . ASN C 1 226 ? 60.550 9.543 54.743 1.00 18.52 228 ASN C O 1
ATOM 6572 N N . ALA C 1 227 ? 59.281 8.170 53.480 1.00 19.73 229 ALA C N 1
ATOM 6573 C CA . ALA C 1 227 ? 59.998 8.491 52.231 1.00 19.78 229 ALA C CA 1
ATOM 6574 C C . ALA C 1 227 ? 59.813 9.947 51.827 1.00 20.45 229 ALA C C 1
ATOM 6575 O O . ALA C 1 227 ? 60.775 10.608 51.406 1.00 19.44 229 ALA C O 1
ATOM 6577 N N . VAL C 1 228 ? 58.584 10.461 51.954 1.00 18.50 230 VAL C N 1
ATOM 6578 C CA . VAL C 1 228 ? 58.323 11.852 51.591 1.00 17.86 230 VAL C CA 1
ATOM 6579 C C . VAL C 1 228 ? 59.164 12.814 52.436 1.00 18.54 230 VAL C C 1
ATOM 6580 O O . VAL C 1 228 ? 59.786 13.734 51.900 1.00 18.96 230 VAL C O 1
ATOM 6584 N N . VAL C 1 229 ? 59.183 12.603 53.751 1.00 18.10 231 VAL C N 1
ATOM 6585 C CA . VAL C 1 229 ? 59.905 13.525 54.637 1.00 18.03 231 VAL C CA 1
ATOM 6586 C C . VAL C 1 229 ? 61.419 13.457 54.423 1.00 17.49 231 VAL C C 1
ATOM 6587 O O . VAL C 1 229 ? 62.101 14.469 54.534 1.00 18.00 231 VAL C O 1
ATOM 6591 N N . HIS C 1 230 ? 61.940 12.281 54.087 1.00 18.82 232 HIS C N 1
ATOM 6592 C CA . HIS C 1 230 ? 63.362 12.182 53.714 1.00 20.60 232 HIS C CA 1
ATOM 6593 C C . HIS C 1 230 ? 63.670 12.932 52.420 1.00 21.74 232 HIS C C 1
ATOM 6594 O O . HIS C 1 230 ? 64.706 13.580 52.311 1.00 22.12 232 HIS C O 1
ATOM 6601 N N . GLU C 1 231 ? 62.757 12.853 51.451 1.00 22.69 233 GLU C N 1
ATOM 6602 C CA . GLU C 1 231 ? 62.901 13.555 50.174 1.00 23.88 233 GLU C CA 1
ATOM 6603 C C . GLU C 1 231 ? 62.799 15.071 50.350 1.00 23.35 233 GLU C C 1
ATOM 6604 O O . GLU C 1 231 ? 63.572 15.828 49.746 1.00 22.23 233 GLU C O 1
ATOM 6610 N N . PHE C 1 232 ? 61.854 15.506 51.185 1.00 22.58 234 PHE C N 1
ATOM 6611 C CA . PHE C 1 232 ? 61.727 16.921 51.556 1.00 22.71 234 PHE C CA 1
ATOM 6612 C C . PHE C 1 232 ? 63.028 17.449 52.174 1.00 24.09 234 PHE C C 1
ATOM 6613 O O . PHE C 1 232 ? 63.549 18.476 51.742 1.00 24.14 234 PHE C O 1
ATOM 6621 N N . ALA C 1 233 ? 63.531 16.740 53.189 1.00 24.36 235 ALA C N 1
ATOM 6622 C CA . ALA C 1 233 ? 64.757 17.119 53.905 1.00 26.55 235 ALA C CA 1
ATOM 6623 C C . ALA C 1 233 ? 65.962 17.237 52.977 1.00 26.97 235 ALA C C 1
ATOM 6624 O O . ALA C 1 233 ? 66.720 18.210 53.053 1.00 28.39 235 ALA C O 1
ATOM 6626 N N . ALA C 1 234 ? 66.127 16.250 52.101 1.00 26.83 236 ALA C N 1
ATOM 6627 C CA . ALA C 1 234 ? 67.237 16.236 51.149 1.00 28.17 236 ALA C CA 1
ATOM 6628 C C . ALA C 1 234 ? 67.140 17.359 50.116 1.00 29.50 236 ALA C C 1
ATOM 6629 O O . ALA C 1 234 ? 68.159 17.897 49.684 1.00 30.89 236 ALA C O 1
ATOM 6631 N N . ALA C 1 235 ? 65.918 17.709 49.715 1.00 29.16 237 ALA C N 1
ATOM 6632 C CA . ALA C 1 235 ? 65.714 18.756 48.718 1.00 29.12 237 ALA C CA 1
ATOM 6633 C C . ALA C 1 235 ? 65.985 20.156 49.264 1.00 28.97 237 ALA C C 1
ATOM 6634 O O . ALA C 1 235 ? 66.575 20.988 48.577 1.00 29.23 237 ALA C O 1
ATOM 6636 N N . CYS C 1 236 ? 65.551 20.422 50.493 1.00 28.09 238 CYS C N 1
ATOM 6637 C CA . CYS C 1 236 ? 65.631 21.780 51.035 1.00 29.19 238 CYS C CA 1
ATOM 6638 C C . CYS C 1 236 ? 66.873 22.016 51.901 1.00 30.29 238 CYS C C 1
ATOM 6639 O O . CYS C 1 236 ? 67.191 23.159 52.234 1.00 31.30 238 CYS C O 1
ATOM 6642 N N . GLY C 1 237 ? 67.569 20.938 52.258 1.00 31.46 239 GLY C N 1
ATOM 6643 C CA . GLY C 1 237 ? 68.768 21.028 53.097 1.00 31.47 239 GLY C CA 1
ATOM 6644 C C . GLY C 1 237 ? 68.475 21.472 54.523 1.00 32.20 239 GLY C C 1
ATOM 6645 O O . GLY C 1 237 ? 69.361 21.964 55.227 1.00 32.61 239 GLY C O 1
ATOM 6646 N N . CYS C 1 238 ? 67.220 21.318 54.937 1.00 30.89 240 CYS C N 1
ATOM 6647 C CA . CYS C 1 238 ? 66.818 21.556 56.314 1.00 30.57 240 CYS C CA 1
ATOM 6648 C C . CYS C 1 238 ? 66.366 20.234 56.914 1.00 29.62 240 CYS C C 1
ATOM 6649 O O . CYS C 1 238 ? 66.144 19.252 56.198 1.00 29.72 240 CYS C O 1
ATOM 6652 N N . GLY C 1 239 ? 66.240 20.208 58.233 1.00 27.52 241 GLY C N 1
ATOM 6653 C CA . GLY C 1 239 ? 65.778 19.017 58.918 1.00 25.91 241 GLY C CA 1
ATOM 6654 C C . GLY C 1 239 ? 64.267 18.991 59.010 1.00 25.36 241 GLY C C 1
ATOM 6655 O O . GLY C 1 239 ? 63.597 19.996 58.768 1.00 23.59 241 GLY C O 1
ATOM 6656 N N . ILE C 1 240 ? 63.732 17.829 59.362 1.00 25.26 242 ILE C N 1
ATOM 6657 C CA . ILE C 1 240 ? 62.304 17.694 59.589 1.00 25.02 242 ILE C CA 1
ATOM 6658 C C . ILE C 1 240 ? 62.078 16.902 60.865 1.00 23.90 242 ILE C C 1
ATOM 6659 O O . ILE C 1 240 ? 62.666 15.833 61.062 1.00 23.53 242 ILE C O 1
ATOM 6664 N N . GLU C 1 241 ? 61.228 17.441 61.732 1.00 21.77 243 GLU C N 1
ATOM 6665 C CA . GLU C 1 241 ? 60.887 16.782 62.980 1.00 21.46 243 GLU C CA 1
ATOM 6666 C C . GLU C 1 241 ? 59.396 16.468 63.028 1.00 21.30 243 GLU C C 1
ATOM 6667 O O . GLU C 1 241 ? 58.570 17.359 62.857 1.00 20.26 243 GLU C O 1
ATOM 6673 N N . ILE C 1 242 ? 59.098 15.187 63.241 1.00 21.07 244 ILE C N 1
ATOM 6674 C CA A ILE C 1 242 ? 57.736 14.667 63.256 0.50 22.47 244 ILE C CA 1
ATOM 6675 C CA B ILE C 1 242 ? 57.735 14.649 63.253 0.50 22.81 244 ILE C CA 1
ATOM 6676 C C . ILE C 1 242 ? 57.347 14.251 64.674 1.00 22.39 244 ILE C C 1
ATOM 6677 O O . ILE C 1 242 ? 58.145 13.660 65.398 1.00 22.91 244 ILE C O 1
ATOM 6686 N N . SER C 1 243 ? 56.116 14.560 65.065 1.00 22.92 245 SER C N 1
ATOM 6687 C CA . SER C 1 243 ? 55.604 14.150 66.368 1.00 22.53 245 SER C CA 1
ATOM 6688 C C . SER C 1 243 ? 54.867 12.813 66.265 1.00 22.13 245 SER C C 1
ATOM 6689 O O . SER C 1 243 ? 53.843 12.712 65.582 1.00 21.26 245 SER C O 1
ATOM 6692 N N . GLU C 1 244 ? 55.381 11.785 66.940 1.00 20.54 246 GLU C N 1
ATOM 6693 C CA . GLU C 1 244 ? 54.752 10.464 66.880 1.00 21.40 246 GLU C CA 1
ATOM 6694 C C . GLU C 1 244 ? 53.304 10.492 67.378 1.00 21.36 246 GLU C C 1
ATOM 6695 O O . GLU C 1 244 ? 52.425 9.861 66.788 1.00 21.14 246 GLU C O 1
ATOM 6701 N N . SER C 1 245 ? 53.063 11.226 68.462 1.00 20.90 247 SER C N 1
ATOM 6702 C CA . SER C 1 245 ? 51.728 11.295 69.059 1.00 22.18 247 SER C CA 1
ATOM 6703 C C . SER C 1 245 ? 50.720 12.051 68.178 1.00 21.29 247 SER C C 1
ATOM 6704 O O . SER C 1 245 ? 49.508 11.845 68.299 1.00 21.83 247 SER C O 1
ATOM 6707 N N . ALA C 1 246 ? 51.225 12.908 67.289 1.00 20.26 248 ALA C N 1
ATOM 6708 C CA . ALA C 1 246 ? 50.378 13.670 66.366 1.00 20.07 248 ALA C CA 1
ATOM 6709 C C . ALA C 1 246 ? 49.905 12.885 65.132 1.00 21.59 248 ALA C C 1
ATOM 6710 O O . ALA C 1 246 ? 48.972 13.321 64.440 1.00 20.53 248 ALA C O 1
ATOM 6712 N N . LEU C 1 247 ? 50.541 11.751 64.842 1.00 19.67 249 LEU C N 1
ATOM 6713 C CA . LEU C 1 247 ? 50.212 10.985 63.634 1.00 20.21 249 LEU C CA 1
ATOM 6714 C C . LEU C 1 247 ? 48.792 10.429 63.688 1.00 19.29 249 LEU C C 1
ATOM 6715 O O . LEU C 1 247 ? 48.455 9.689 64.619 1.00 20.69 249 LEU C O 1
ATOM 6720 N N . PRO C 1 248 ? 47.947 10.801 62.703 1.00 18.33 250 PRO C N 1
ATOM 6721 C CA . PRO C 1 248 ? 46.592 10.237 62.675 1.00 17.96 250 PRO C CA 1
ATOM 6722 C C . PRO C 1 248 ? 46.598 8.803 62.150 1.00 18.19 250 PRO C C 1
ATOM 6723 O O . PRO C 1 248 ? 46.931 8.551 60.985 1.00 17.83 250 PRO C O 1
ATOM 6727 N N . VAL C 1 249 ? 46.254 7.867 63.021 1.00 16.56 251 VAL C N 1
ATOM 6728 C CA . VAL C 1 249 ? 46.288 6.453 62.674 1.00 17.95 251 VAL C CA 1
ATOM 6729 C C . VAL C 1 249 ? 45.006 5.806 63.180 1.00 19.93 251 VAL C C 1
ATOM 6730 O O . VAL C 1 249 ? 44.710 5.860 64.384 1.00 19.94 251 VAL C O 1
ATOM 6734 N N . LYS C 1 250 ? 44.240 5.220 62.261 1.00 19.61 252 LYS C N 1
ATOM 6735 C CA . LYS C 1 250 ? 42.973 4.560 62.609 1.00 21.85 252 LYS C CA 1
ATOM 6736 C C . LYS C 1 250 ? 43.226 3.312 63.468 1.00 21.55 252 LYS C C 1
ATOM 6737 O O . LYS C 1 250 ? 44.284 2.693 63.340 1.00 21.48 252 LYS C O 1
ATOM 6743 N N . PRO C 1 251 ? 42.266 2.950 64.356 1.00 22.43 253 PRO C N 1
ATOM 6744 C CA . PRO C 1 251 ? 42.400 1.779 65.245 1.00 22.08 253 PRO C CA 1
ATOM 6745 C C . PRO C 1 251 ? 42.814 0.486 64.543 1.00 21.07 253 PRO C C 1
ATOM 6746 O O . PRO C 1 251 ? 43.645 -0.251 65.069 1.00 21.22 253 PRO C O 1
ATOM 6750 N N . ALA C 1 252 ? 42.255 0.202 63.369 1.00 20.41 254 ALA C N 1
ATOM 6751 C CA . ALA C 1 252 ? 42.578 -1.056 62.695 1.00 20.26 254 ALA C CA 1
ATOM 6752 C C . ALA C 1 252 ? 44.008 -1.034 62.151 1.00 19.77 254 ALA C C 1
ATOM 6753 O O . ALA C 1 252 ? 44.680 -2.065 62.118 1.00 20.88 254 ALA C O 1
ATOM 6755 N N . VAL C 1 253 ? 44.479 0.143 61.743 1.00 18.83 255 VAL C N 1
ATOM 6756 C CA . VAL C 1 253 ? 45.870 0.285 61.294 1.00 19.14 255 VAL C CA 1
ATOM 6757 C C . VAL C 1 253 ? 46.827 0.136 62.492 1.00 19.88 255 VAL C C 1
ATOM 6758 O O . VAL C 1 253 ? 47.850 -0.545 62.393 1.00 20.43 255 VAL C O 1
ATOM 6762 N N . ARG C 1 254 ? 46.472 0.742 63.625 1.00 19.59 256 ARG C N 1
ATOM 6763 C CA . ARG C 1 254 ? 47.202 0.518 64.882 1.00 20.96 256 ARG C CA 1
ATOM 6764 C C . ARG C 1 254 ? 47.257 -0.973 65.202 1.00 21.64 256 ARG C C 1
ATOM 6765 O O . ARG C 1 254 ? 48.269 -1.469 65.699 1.00 23.81 256 ARG C O 1
ATOM 6773 N N . GLY C 1 255 ? 46.171 -1.683 64.896 1.00 21.37 257 GLY C N 1
ATOM 6774 C CA . GLY C 1 255 ? 46.088 -3.127 65.113 1.00 21.56 257 GLY C CA 1
ATOM 6775 C C . GLY C 1 255 ? 47.111 -3.895 64.297 1.00 22.61 257 GLY C C 1
ATOM 6776 O O . GLY C 1 255 ? 47.729 -4.840 64.793 1.00 21.15 257 GLY C O 1
ATOM 6777 N N . VAL C 1 256 ? 47.287 -3.482 63.042 1.00 20.91 258 VAL C N 1
ATOM 6778 C CA . VAL C 1 256 ? 48.263 -4.087 62.132 1.00 21.76 258 VAL C CA 1
ATOM 6779 C C . VAL C 1 256 ? 49.702 -3.806 62.597 1.00 22.44 258 VAL C C 1
ATOM 6780 O O . VAL C 1 256 ? 50.540 -4.715 62.635 1.00 23.26 258 VAL C O 1
ATOM 6784 N N . CYS C 1 257 ? 49.975 -2.554 62.954 1.00 22.90 259 CYS C N 1
ATOM 6785 C CA . CYS C 1 257 ? 51.263 -2.171 63.540 1.00 24.53 259 CYS C CA 1
ATOM 6786 C C . CYS C 1 257 ? 51.600 -2.999 64.781 1.00 25.37 259 CYS C C 1
ATOM 6787 O O . CYS C 1 257 ? 52.739 -3.424 64.943 1.00 25.87 259 CYS C O 1
ATOM 6790 N N . GLU C 1 258 ? 50.609 -3.213 65.649 1.00 26.53 260 GLU C N 1
ATOM 6791 C CA A GLU C 1 258 ? 50.804 -3.982 66.885 0.60 27.60 260 GLU C CA 1
ATOM 6792 C CA B GLU C 1 258 ? 50.803 -3.976 66.882 0.40 27.32 260 GLU C CA 1
ATOM 6793 C C . GLU C 1 258 ? 51.168 -5.431 66.603 1.00 28.13 260 GLU C C 1
ATOM 6794 O O . GLU C 1 258 ? 52.035 -5.995 67.272 1.00 28.96 260 GLU C O 1
ATOM 6805 N N . LEU C 1 259 ? 50.509 -6.028 65.608 1.00 27.37 261 LEU C N 1
ATOM 6806 C CA A LEU C 1 259 ? 50.760 -7.422 65.234 0.60 27.71 261 LEU C CA 1
ATOM 6807 C CA B LEU C 1 259 ? 50.760 -7.420 65.248 0.40 27.59 261 LEU C CA 1
ATOM 6808 C C . LEU C 1 259 ? 52.090 -7.619 64.519 1.00 27.71 261 LEU C C 1
ATOM 6809 O O . LEU C 1 259 ? 52.788 -8.602 64.756 1.00 28.74 261 LEU C O 1
ATOM 6818 N N . LEU C 1 260 ? 52.435 -6.685 63.636 1.00 26.59 262 LEU C N 1
ATOM 6819 C CA . LEU C 1 260 ? 53.607 -6.833 62.776 1.00 26.18 262 LEU C CA 1
ATOM 6820 C C . LEU C 1 260 ? 54.843 -6.075 63.250 1.00 25.76 262 LEU C C 1
ATOM 6821 O O . LEU C 1 260 ? 55.963 -6.378 62.825 1.00 25.30 262 LEU C O 1
ATOM 6826 N N . GLY C 1 261 ? 54.640 -5.081 64.109 1.00 24.47 263 GLY C N 1
ATOM 6827 C CA . GLY C 1 261 ? 55.732 -4.204 64.533 1.00 25.80 263 GLY C CA 1
ATOM 6828 C C . GLY C 1 261 ? 56.174 -3.218 63.464 1.00 25.92 263 GLY C C 1
ATOM 6829 O O . GLY C 1 261 ? 57.166 -2.506 63.643 1.00 26.75 263 GLY C O 1
ATOM 6830 N N . LEU C 1 262 ? 55.441 -3.173 62.352 1.00 25.03 264 LEU C N 1
ATOM 6831 C CA . LEU C 1 262 ? 55.778 -2.291 61.236 1.00 24.90 264 LEU C CA 1
ATOM 6832 C C . LEU C 1 262 ? 55.169 -0.902 61.433 1.00 24.05 264 LEU C C 1
ATOM 6833 O O . LEU C 1 262 ? 54.246 -0.735 62.227 1.00 25.34 264 LEU C O 1
ATOM 6838 N N . ASP C 1 263 ? 55.686 0.076 60.691 1.00 22.78 265 ASP C N 1
ATOM 6839 C CA . ASP C 1 263 ? 55.408 1.498 60.901 1.00 22.71 265 ASP C CA 1
ATOM 6840 C C . ASP C 1 263 ? 54.367 2.030 59.915 1.00 22.63 265 ASP C C 1
ATOM 6841 O O . ASP C 1 263 ? 54.552 1.918 58.706 1.00 22.44 265 ASP C O 1
ATOM 6846 N N . ALA C 1 264 ? 53.291 2.628 60.425 1.00 22.77 266 ALA C N 1
ATOM 6847 C CA . ALA C 1 264 ? 52.332 3.345 59.567 1.00 22.72 266 ALA C CA 1
ATOM 6848 C C . ALA C 1 264 ? 53.008 4.445 58.722 1.00 22.52 266 ALA C C 1
ATOM 6849 O O . ALA C 1 264 ? 52.493 4.829 57.669 1.00 22.14 266 ALA C O 1
ATOM 6851 N N . LEU C 1 265 ? 54.164 4.941 59.176 1.00 20.30 267 LEU C N 1
ATOM 6852 C CA . LEU C 1 265 ? 54.921 5.940 58.410 1.00 19.58 267 LEU C CA 1
ATOM 6853 C C . LEU C 1 265 ? 55.511 5.355 57.127 1.00 19.08 267 LEU C C 1
ATOM 6854 O O . LEU C 1 265 ? 55.840 6.093 56.200 1.00 18.64 267 LEU C O 1
ATOM 6859 N N . ASN C 1 266 ? 55.651 4.031 57.098 1.00 19.79 268 ASN C N 1
ATOM 6860 C CA . ASN C 1 266 ? 56.177 3.316 55.938 1.00 21.75 268 ASN C CA 1
ATOM 6861 C C . ASN C 1 266 ? 55.089 2.732 55.036 1.00 22.95 268 ASN C C 1
ATOM 6862 O O . ASN C 1 266 ? 55.345 2.490 53.863 1.00 24.10 268 ASN C O 1
ATOM 6867 N N . PHE C 1 267 ? 53.892 2.503 55.582 1.00 23.71 269 PHE C N 1
ATOM 6868 C CA . PHE C 1 267 ? 52.791 1.908 54.807 1.00 24.70 269 PHE C CA 1
ATOM 6869 C C . PHE C 1 267 ? 52.400 2.809 53.650 1.00 24.35 269 PHE C C 1
ATOM 6870 O O . PHE C 1 267 ? 52.366 4.039 53.794 1.00 23.89 269 PHE C O 1
ATOM 6878 N N . ALA C 1 268 ? 52.094 2.191 52.511 1.00 24.47 270 ALA C N 1
ATOM 6879 C CA . ALA C 1 268 ? 51.612 2.913 51.338 1.00 24.43 270 ALA C CA 1
ATOM 6880 C C . ALA C 1 268 ? 50.262 3.573 51.589 1.00 22.16 270 ALA C C 1
ATOM 6881 O O . ALA C 1 268 ? 49.401 3.010 52.281 1.00 23.36 270 ALA C O 1
ATOM 6883 N N . ASN C 1 269 ? 50.100 4.771 51.031 1.00 20.30 271 ASN C N 1
ATOM 6884 C CA . ASN C 1 269 ? 48.819 5.475 50.997 1.00 18.72 271 ASN C CA 1
ATOM 6885 C C . ASN C 1 269 ? 48.420 5.665 49.550 1.00 19.80 271 ASN C C 1
ATOM 6886 O O . ASN C 1 269 ? 49.282 5.901 48.708 1.00 21.31 271 ASN C O 1
ATOM 6891 N N . GLU C 1 270 ? 47.129 5.573 49.248 1.00 19.79 272 GLU C N 1
ATOM 6892 C CA . GLU C 1 270 ? 46.689 5.777 47.867 1.00 19.62 272 GLU C CA 1
ATOM 6893 C C . GLU C 1 270 ? 45.700 6.934 47.712 1.00 20.58 272 GLU C C 1
ATOM 6894 O O . GLU C 1 270 ? 45.122 7.138 46.640 1.00 21.29 272 GLU C O 1
ATOM 6900 N N . GLY C 1 271 ? 45.523 7.701 48.781 1.00 17.79 273 GLY C N 1
ATOM 6901 C CA . GLY C 1 271 ? 44.693 8.896 48.718 1.00 18.75 273 GLY C CA 1
ATOM 6902 C C . GLY C 1 271 ? 45.048 9.904 49.792 1.00 19.28 273 GLY C C 1
ATOM 6903 O O . GLY C 1 271 ? 44.154 10.490 50.405 1.00 18.14 273 GLY C O 1
ATOM 6904 N N . LYS C 1 272 ? 46.350 10.100 50.020 1.00 18.24 274 LYS C N 1
ATOM 6905 C CA . LYS C 1 272 ? 46.832 11.015 51.067 1.00 18.38 274 LYS C CA 1
ATOM 6906 C C . LYS C 1 272 ? 47.894 11.962 50.542 1.00 19.63 274 LYS C C 1
ATOM 6907 O O . LYS C 1 272 ? 48.698 11.589 49.690 1.00 21.58 274 LYS C O 1
ATOM 6913 N N . LEU C 1 273 ? 47.886 13.183 51.072 1.00 18.32 275 LEU C N 1
ATOM 6914 C CA . LEU C 1 273 ? 48.877 14.205 50.755 1.00 18.88 275 LEU C CA 1
ATOM 6915 C C . LEU C 1 273 ? 49.738 14.504 51.964 1.00 19.32 275 LEU C C 1
ATOM 6916 O O . LEU C 1 273 ? 49.247 14.526 53.101 1.00 17.38 275 LEU C O 1
ATOM 6921 N N . VAL C 1 274 ? 51.021 14.734 51.713 1.00 18.19 276 VAL C N 1
ATOM 6922 C CA . VAL C 1 274 ? 51.886 15.392 52.676 1.00 18.08 276 VAL C CA 1
ATOM 6923 C C . VAL C 1 274 ? 52.069 16.803 52.138 1.00 19.53 276 VAL C C 1
ATOM 6924 O O . VAL C 1 274 ? 52.389 16.990 50.953 1.00 17.70 276 VAL C O 1
ATOM 6928 N N . ILE C 1 275 ? 51.842 17.786 53.004 1.00 17.44 277 ILE C N 1
ATOM 6929 C CA . ILE C 1 275 ? 51.807 19.185 52.609 1.00 17.46 277 ILE C CA 1
ATOM 6930 C C . ILE C 1 275 ? 52.739 19.996 53.508 1.00 18.80 277 ILE C C 1
ATOM 6931 O O . ILE C 1 275 ? 52.677 19.895 54.739 1.00 17.59 277 ILE C O 1
ATOM 6936 N N . ALA C 1 276 ? 53.599 20.796 52.891 1.00 18.28 278 ALA C N 1
ATOM 6937 C CA . ALA C 1 276 ? 54.417 21.742 53.642 1.00 20.04 278 ALA C CA 1
ATOM 6938 C C . ALA C 1 276 ? 53.887 23.146 53.404 1.00 20.04 278 ALA C C 1
ATOM 6939 O O . ALA C 1 276 ? 53.650 23.544 52.256 1.00 20.52 278 ALA C O 1
ATOM 6941 N N . VAL C 1 277 ? 53.681 23.881 54.496 1.00 21.04 279 VAL C N 1
ATOM 6942 C CA . VAL C 1 277 ? 53.065 25.202 54.450 1.00 21.85 279 VAL C CA 1
ATOM 6943 C C . VAL C 1 277 ? 53.794 26.204 55.345 1.00 23.96 279 VAL C C 1
ATOM 6944 O O . VAL C 1 277 ? 54.418 25.823 56.337 1.00 21.83 279 VAL C O 1
ATOM 6948 N N . GLU C 1 278 ? 53.696 27.486 54.999 1.00 25.57 280 GLU C N 1
ATOM 6949 C CA . GLU C 1 278 ? 54.139 28.547 55.895 1.00 29.31 280 GLU C CA 1
ATOM 6950 C C . GLU C 1 278 ? 53.354 28.446 57.201 1.00 28.57 280 GLU C C 1
ATOM 6951 O O . GLU C 1 278 ? 52.158 28.123 57.195 1.00 26.36 280 GLU C O 1
ATOM 6957 N N . ARG C 1 279 ? 54.029 28.706 58.317 1.00 29.84 281 ARG C N 1
ATOM 6958 C CA . ARG C 1 279 ? 53.414 28.578 59.642 1.00 33.40 281 ARG C CA 1
ATOM 6959 C C . ARG C 1 279 ? 52.074 29.313 59.738 1.00 33.04 281 ARG C C 1
ATOM 6960 O O . ARG C 1 279 ? 51.097 28.756 60.236 1.00 32.36 281 ARG C O 1
ATOM 6968 N N . ASN C 1 280 ? 52.024 30.544 59.230 1.00 33.58 282 ASN C N 1
ATOM 6969 C CA . ASN C 1 280 ? 50.805 31.355 59.303 1.00 34.87 282 ASN C CA 1
ATOM 6970 C C . ASN C 1 280 ? 49.649 30.887 58.403 1.00 33.90 282 ASN C C 1
ATOM 6971 O O . ASN C 1 280 ? 48.537 31.414 58.491 1.00 33.59 282 ASN C O 1
ATOM 6976 N N . ALA C 1 281 ? 49.913 29.902 57.544 1.00 31.01 283 ALA C N 1
ATOM 6977 C CA . ALA C 1 281 ? 48.889 29.375 56.641 1.00 28.55 283 ALA C CA 1
ATOM 6978 C C . ALA C 1 281 ? 48.286 28.061 57.138 1.00 27.72 283 ALA C C 1
ATOM 6979 O O . ALA C 1 281 ? 47.317 27.559 56.559 1.00 26.25 283 ALA C O 1
ATOM 6981 N N . ALA C 1 282 ? 48.848 27.523 58.220 1.00 26.29 284 ALA C N 1
ATOM 6982 C CA . ALA C 1 282 ? 48.474 26.198 58.720 1.00 25.57 284 ALA C CA 1
ATOM 6983 C C . ALA C 1 282 ? 46.985 26.047 59.037 1.00 24.42 284 ALA C C 1
ATOM 6984 O O . ALA C 1 282 ? 46.369 25.067 58.625 1.00 21.60 284 ALA C O 1
ATOM 6986 N N . GLU C 1 283 ? 46.409 27.006 59.766 1.00 23.84 285 GLU C N 1
ATOM 6987 C CA . GLU C 1 283 ? 44.984 26.920 60.109 1.00 23.86 285 GLU C CA 1
ATOM 6988 C C . GLU C 1 283 ? 44.056 27.043 58.891 1.00 20.69 285 GLU C C 1
ATOM 6989 O O . GLU C 1 283 ? 43.034 26.360 58.822 1.00 21.81 285 GLU C O 1
ATOM 6995 N N . GLN C 1 284 ? 44.397 27.897 57.930 1.00 20.47 286 GLN C N 1
ATOM 6996 C CA . GLN C 1 284 ? 43.555 28.016 56.727 1.00 19.69 286 GLN C CA 1
ATOM 6997 C C . GLN C 1 284 ? 43.607 26.717 55.929 1.00 19.58 286 GLN C C 1
ATOM 6998 O O . GLN C 1 284 ? 42.582 26.213 55.450 1.00 18.88 286 GLN C O 1
ATOM 7004 N N . VAL C 1 285 ? 44.812 26.172 55.787 1.00 18.37 287 VAL C N 1
ATOM 7005 C CA . VAL C 1 285 ? 44.993 24.947 55.000 1.00 18.00 287 VAL C CA 1
ATOM 7006 C C . VAL C 1 285 ? 44.242 23.778 55.633 1.00 18.04 287 VAL C C 1
ATOM 7007 O O . VAL C 1 285 ? 43.561 23.037 54.928 1.00 18.16 287 VAL C O 1
ATOM 7011 N N . LEU C 1 286 ? 44.336 23.632 56.958 1.00 18.06 288 LEU C N 1
ATOM 7012 C CA . LEU C 1 286 ? 43.592 22.593 57.669 1.00 19.40 288 LEU C CA 1
ATOM 7013 C C . LEU C 1 286 ? 42.088 22.731 57.459 1.00 19.84 288 LEU C C 1
ATOM 7014 O O . LEU C 1 286 ? 41.402 21.742 57.211 1.00 19.29 288 LEU C O 1
ATOM 7019 N N . ALA C 1 287 ? 41.582 23.958 57.574 1.00 18.52 289 ALA C N 1
ATOM 7020 C CA . ALA C 1 287 ? 40.152 24.212 57.396 1.00 18.85 289 ALA C CA 1
ATOM 7021 C C . ALA C 1 287 ? 39.734 23.864 55.975 1.00 18.88 289 ALA C C 1
ATOM 7022 O O . ALA C 1 287 ? 38.682 23.269 55.771 1.00 20.09 289 ALA C O 1
ATOM 7024 N N . ALA C 1 288 ? 40.570 24.227 55.003 1.00 17.81 290 ALA C N 1
ATOM 7025 C CA . ALA C 1 288 ? 40.289 23.947 53.593 1.00 18.13 290 ALA C CA 1
ATOM 7026 C C . ALA C 1 288 ? 40.164 22.449 53.365 1.00 18.10 290 ALA C C 1
ATOM 7027 O O . ALA C 1 288 ? 39.211 21.995 52.737 1.00 19.41 290 ALA C O 1
ATOM 7029 N N . LEU C 1 289 ? 41.117 21.688 53.899 1.00 16.69 291 LEU C N 1
ATOM 7030 C CA . LEU C 1 289 ? 41.105 20.228 53.796 1.00 17.28 291 LEU C CA 1
ATOM 7031 C C . LEU C 1 289 ? 39.906 19.618 54.511 1.00 19.08 291 LEU C C 1
ATOM 7032 O O . LEU C 1 289 ? 39.238 18.737 53.968 1.00 18.08 291 LEU C O 1
ATOM 7037 N N . HIS C 1 290 ? 39.633 20.093 55.727 1.00 19.75 292 HIS C N 1
ATOM 7038 C CA . HIS C 1 290 ? 38.478 19.619 56.498 1.00 21.29 292 HIS C CA 1
ATOM 7039 C C . HIS C 1 290 ? 37.119 19.883 55.840 1.00 21.04 292 HIS C C 1
ATOM 7040 O O . HIS C 1 290 ? 36.138 19.200 56.143 1.00 21.44 292 HIS C O 1
ATOM 7047 N N . SER C 1 291 ? 37.064 20.863 54.946 1.00 20.63 293 SER C N 1
ATOM 7048 C CA . SER C 1 291 ? 35.821 21.191 54.241 1.00 22.31 293 SER C CA 1
ATOM 7049 C C . SER C 1 291 ? 35.459 20.169 53.143 1.00 23.89 293 SER C C 1
ATOM 7050 O O . SER C 1 291 ? 34.352 20.214 52.601 1.00 22.24 293 SER C O 1
ATOM 7053 N N . HIS C 1 292 ? 36.388 19.253 52.838 1.00 23.67 294 HIS C N 1
ATOM 7054 C CA . HIS C 1 292 ? 36.224 18.244 51.777 1.00 23.74 294 HIS C CA 1
ATOM 7055 C C . HIS C 1 292 ? 36.183 16.825 52.370 1.00 23.50 294 HIS C C 1
ATOM 7056 O O . HIS C 1 292 ? 36.943 16.524 53.292 1.00 22.22 294 HIS C O 1
ATOM 7063 N N . PRO C 1 293 ? 35.306 15.939 51.842 1.00 25.00 295 PRO C N 1
ATOM 7064 C CA . PRO C 1 293 ? 35.239 14.559 52.350 1.00 25.45 295 PRO C CA 1
ATOM 7065 C C . PRO C 1 293 ? 36.587 13.814 52.346 1.00 24.84 295 PRO C C 1
ATOM 7066 O O . PRO C 1 293 ? 36.789 12.914 53.160 1.00 26.81 295 PRO C O 1
ATOM 7070 N N . LEU C 1 294 ? 37.496 14.186 51.447 1.00 22.84 296 LEU C N 1
ATOM 7071 C CA . LEU C 1 294 ? 38.792 13.504 51.349 1.00 21.40 296 LEU C CA 1
ATOM 7072 C C . LEU C 1 294 ? 39.821 14.037 52.350 1.00 20.84 296 LEU C C 1
ATOM 7073 O O . LEU C 1 294 ? 40.855 13.401 52.574 1.00 19.80 296 LEU C O 1
ATOM 7078 N N . GLY C 1 295 ? 39.535 15.194 52.948 1.00 18.23 297 GLY C N 1
ATOM 7079 C CA . GLY C 1 295 ? 40.465 15.821 53.892 1.00 18.16 297 GLY C CA 1
ATOM 7080 C C . GLY C 1 295 ? 39.966 15.909 55.331 1.00 19.03 297 GLY C C 1
ATOM 7081 O O . GLY C 1 295 ? 40.568 16.593 56.157 1.00 17.52 297 GLY C O 1
ATOM 7082 N N . LYS C 1 296 ? 38.881 15.206 55.644 1.00 19.50 298 LYS C N 1
ATOM 7083 C CA . LYS C 1 296 ? 38.249 15.302 56.966 1.00 23.29 298 LYS C CA 1
ATOM 7084 C C . LYS C 1 296 ? 39.206 15.053 58.151 1.00 22.41 298 LYS C C 1
ATOM 7085 O O . LYS C 1 296 ? 39.061 15.686 59.203 1.00 21.03 298 LYS C O 1
ATOM 7091 N N . ASP C 1 297 ? 40.182 14.155 57.976 1.00 19.76 299 ASP C N 1
ATOM 7092 C CA . ASP C 1 297 ? 41.110 13.799 59.061 1.00 19.74 299 ASP C CA 1
ATOM 7093 C C . ASP C 1 297 ? 42.485 14.478 58.973 1.00 18.21 299 ASP C C 1
ATOM 7094 O O . ASP C 1 297 ? 43.441 14.026 59.604 1.00 16.70 299 ASP C O 1
ATOM 7099 N N . ALA C 1 298 ? 42.581 15.563 58.207 1.00 17.05 300 ALA C N 1
ATOM 7100 C CA . ALA C 1 298 ? 43.849 16.272 58.046 1.00 16.77 300 ALA C CA 1
ATOM 7101 C C . ALA C 1 298 ? 44.396 16.710 59.401 1.00 18.92 300 ALA C C 1
ATOM 7102 O O . ALA C 1 298 ? 43.618 17.086 60.296 1.00 16.79 300 ALA C O 1
ATOM 7104 N N . ALA C 1 299 ? 45.723 16.677 59.549 1.00 17.83 301 ALA C N 1
ATOM 7105 C CA . ALA C 1 299 ? 46.366 16.985 60.827 1.00 19.24 301 ALA C CA 1
ATOM 7106 C C . ALA C 1 299 ? 47.794 17.498 60.671 1.00 20.27 301 ALA C C 1
ATOM 7107 O O . ALA C 1 299 ? 48.524 17.079 59.758 1.00 18.55 301 ALA C O 1
ATOM 7109 N N . LEU C 1 300 ? 48.183 18.400 61.571 1.00 20.10 302 LEU C N 1
ATOM 7110 C CA . LEU C 1 300 ? 49.574 18.843 61.704 1.00 22.84 302 LEU C CA 1
ATOM 7111 C C . LEU C 1 300 ? 50.387 17.716 62.307 1.00 22.74 302 LEU C C 1
ATOM 7112 O O . LEU C 1 300 ? 49.968 17.102 63.297 1.00 20.73 302 LEU C O 1
ATOM 7117 N N . ILE C 1 301 ? 51.547 17.428 61.724 1.00 20.29 303 ILE C N 1
ATOM 7118 C CA . ILE C 1 301 ? 52.367 16.327 62.238 1.00 19.17 303 ILE C CA 1
ATOM 7119 C C . ILE C 1 301 ? 53.826 16.704 62.480 1.00 18.57 303 ILE C C 1
ATOM 7120 O O . ILE C 1 301 ? 54.586 15.908 63.027 1.00 19.61 303 ILE C O 1
ATOM 7125 N N . GLY C 1 302 ? 54.226 17.901 62.067 1.00 19.32 304 GLY C N 1
ATOM 7126 C CA . GLY C 1 302 ? 55.621 18.279 62.246 1.00 21.11 304 GLY C CA 1
ATOM 7127 C C . GLY C 1 302 ? 56.034 19.627 61.706 1.00 21.92 304 GLY C C 1
ATOM 7128 O O . GLY C 1 302 ? 55.194 20.462 61.338 1.00 18.22 304 GLY C O 1
ATOM 7129 N N . GLU C 1 303 ? 57.350 19.819 61.646 1.00 22.74 305 GLU C N 1
ATOM 7130 C CA . GLU C 1 303 ? 57.937 21.115 61.365 1.00 26.61 305 GLU C CA 1
ATOM 7131 C C . GLU C 1 303 ? 59.272 20.946 60.637 1.00 25.61 305 GLU C C 1
ATOM 7132 O O . GLU C 1 303 ? 59.961 19.929 60.795 1.00 24.35 305 GLU C O 1
ATOM 7138 N N . VAL C 1 304 ? 59.610 21.944 59.827 1.00 24.73 306 VAL C N 1
ATOM 7139 C CA . VAL C 1 304 ? 60.917 22.047 59.195 1.00 24.74 306 VAL C CA 1
ATOM 7140 C C . VAL C 1 304 ? 61.827 22.838 60.148 1.00 26.23 306 VAL C C 1
ATOM 7141 O O . VAL C 1 304 ? 61.424 23.880 60.683 1.00 25.49 306 VAL C O 1
ATOM 7145 N N . VAL C 1 305 ? 63.038 22.326 60.373 1.00 26.23 307 VAL C N 1
ATOM 7146 C CA . VAL C 1 305 ? 63.973 22.917 61.336 1.00 27.45 307 VAL C CA 1
ATOM 7147 C C . VAL C 1 305 ? 65.362 23.133 60.711 1.00 28.39 307 VAL C C 1
ATOM 7148 O O . VAL C 1 305 ? 65.691 22.526 59.688 1.00 25.87 307 VAL C O 1
ATOM 7152 N N . GLU C 1 306 ? 66.168 23.997 61.328 1.00 30.35 308 GLU C N 1
ATOM 7153 C CA . GLU C 1 306 ? 67.522 24.273 60.840 1.00 34.02 308 GLU C CA 1
ATOM 7154 C C . GLU C 1 306 ? 68.405 23.026 60.869 1.00 32.86 308 GLU C C 1
ATOM 7155 O O . GLU C 1 306 ? 69.104 22.736 59.894 1.00 33.46 308 GLU C O 1
ATOM 7161 N N . ARG C 1 307 ? 68.362 22.287 61.978 1.00 32.47 309 ARG C N 1
ATOM 7162 C CA . ARG C 1 307 ? 69.203 21.096 62.148 1.00 32.24 309 ARG C CA 1
ATOM 7163 C C . ARG C 1 307 ? 68.846 19.971 61.177 1.00 31.27 309 ARG C C 1
ATOM 7164 O O . ARG C 1 307 ? 67.730 19.437 61.206 1.00 29.91 309 ARG C O 1
ATOM 7172 N N . LYS C 1 308 ? 69.816 19.601 60.341 1.00 30.42 310 LYS C N 1
ATOM 7173 C CA . LYS C 1 308 ? 69.617 18.597 59.292 1.00 30.39 310 LYS C CA 1
ATOM 7174 C C . LYS C 1 308 ? 69.221 17.231 59.832 1.00 29.38 310 LYS C C 1
ATOM 7175 O O . LYS C 1 308 ? 69.461 16.916 61.000 1.00 29.32 310 LYS C O 1
ATOM 7181 N N . GLY C 1 309 ? 68.597 16.429 58.972 1.00 27.78 311 GLY C N 1
ATOM 7182 C CA . GLY C 1 309 ? 68.181 15.090 59.349 1.00 26.41 311 GLY C CA 1
ATOM 7183 C C . GLY C 1 309 ? 66.688 14.996 59.585 1.00 26.47 311 GLY C C 1
ATOM 7184 O O . GLY C 1 309 ? 65.999 16.009 59.692 1.00 26.25 311 GLY C O 1
ATOM 7185 N N . VAL C 1 310 ? 66.198 13.765 59.661 1.00 24.88 312 VAL C N 1
ATOM 7186 C CA . VAL C 1 310 ? 64.792 13.498 59.940 1.00 23.88 312 VAL C CA 1
ATOM 7187 C C . VAL C 1 310 ? 64.689 12.815 61.301 1.00 22.03 312 VAL C C 1
ATOM 7188 O O . VAL C 1 310 ? 65.328 11.793 61.540 1.00 20.97 312 VAL C O 1
ATOM 7192 N N . ARG C 1 311 ? 63.887 13.395 62.190 1.00 21.27 313 ARG C N 1
ATOM 7193 C CA . ARG C 1 311 ? 63.711 12.855 63.537 1.00 20.46 313 ARG C CA 1
ATOM 7194 C C . ARG C 1 311 ? 62.244 12.675 63.925 1.00 20.58 313 ARG C C 1
ATOM 7195 O O . ARG C 1 311 ? 61.376 13.440 63.504 1.00 20.13 313 ARG C O 1
ATOM 7203 N N . LEU C 1 312 ? 61.990 11.658 64.740 1.00 19.74 314 LEU C N 1
ATOM 7204 C CA . LEU C 1 312 ? 60.662 11.395 65.263 1.00 20.75 314 LEU C CA 1
ATOM 7205 C C . LEU C 1 312 ? 60.669 11.635 66.772 1.00 21.97 314 LEU C C 1
ATOM 7206 O O . LEU C 1 312 ? 61.507 11.073 67.489 1.00 23.72 314 LEU C O 1
ATOM 7211 N N . ALA C 1 313 ? 59.743 12.464 67.245 1.00 21.56 315 ALA C N 1
ATOM 7212 C CA . ALA C 1 313 ? 59.640 12.758 68.668 1.00 23.66 315 ALA C CA 1
ATOM 7213 C C . ALA C 1 313 ? 58.733 11.736 69.325 1.00 24.75 315 ALA C C 1
ATOM 7214 O O . ALA C 1 313 ? 57.553 11.632 68.975 1.00 25.36 315 ALA C O 1
ATOM 7216 N N . GLY C 1 314 ? 59.301 10.961 70.245 1.00 24.65 316 GLY C N 1
ATOM 7217 C CA . GLY C 1 314 ? 58.555 9.952 70.998 1.00 23.67 316 GLY C CA 1
ATOM 7218 C C . GLY C 1 314 ? 58.196 10.493 72.370 1.00 24.49 316 GLY C C 1
ATOM 7219 O O . GLY C 1 314 ? 57.906 11.676 72.514 1.00 24.10 316 GLY C O 1
ATOM 7220 N N . LEU C 1 315 ? 58.235 9.622 73.374 1.00 24.56 317 LEU C N 1
ATOM 7221 C CA . LEU C 1 315 ? 57.910 9.990 74.752 1.00 24.82 317 LEU C CA 1
ATOM 7222 C C . LEU C 1 315 ? 58.841 11.061 75.299 1.00 23.86 317 LEU C C 1
ATOM 7223 O O . LEU C 1 315 ? 60.034 11.088 74.974 1.00 22.64 317 LEU C O 1
ATOM 7228 N N . TYR C 1 316 ? 58.271 11.954 76.106 1.00 24.04 318 TYR C N 1
ATOM 7229 C CA . TYR C 1 316 ? 59.014 12.994 76.837 1.00 24.41 318 TYR C CA 1
ATOM 7230 C C . TYR C 1 316 ? 59.742 13.946 75.903 1.00 24.51 318 TYR C C 1
ATOM 7231 O O . TYR C 1 316 ? 60.780 14.497 76.264 1.00 24.31 318 TYR C O 1
ATOM 7240 N N . GLY C 1 317 ? 59.193 14.139 74.703 1.00 23.79 319 GLY C N 1
ATOM 7241 C CA . GLY C 1 317 ? 59.778 15.059 73.724 1.00 22.79 319 GLY C CA 1
ATOM 7242 C C . GLY C 1 317 ? 61.121 14.627 73.156 1.00 23.12 319 GLY C C 1
ATOM 7243 O O . GLY C 1 317 ? 61.836 15.438 72.573 1.00 23.65 319 GLY C O 1
ATOM 7244 N N . VAL C 1 318 ? 61.467 13.352 73.318 1.00 23.87 320 VAL C N 1
ATOM 7245 C CA . VAL C 1 318 ? 62.759 12.837 72.854 1.00 23.81 320 VAL C CA 1
ATOM 7246 C C . VAL C 1 318 ? 62.760 12.655 71.338 1.00 24.53 320 VAL C C 1
ATOM 7247 O O . VAL C 1 318 ? 61.966 11.872 70.802 1.00 26.24 320 VAL C O 1
ATOM 7251 N N . LYS C 1 319 ? 63.659 13.362 70.657 1.00 23.73 321 LYS C N 1
ATOM 7252 C CA . LYS C 1 319 ? 63.729 13.319 69.194 1.00 24.36 321 LYS C CA 1
ATOM 7253 C C . LYS C 1 319 ? 64.841 12.390 68.723 1.00 24.92 321 LYS C C 1
ATOM 7254 O O . LYS C 1 319 ? 66.023 12.635 68.988 1.00 24.64 321 LYS C O 1
ATOM 7260 N N . ARG C 1 320 ? 64.444 11.319 68.034 1.00 23.25 322 ARG C N 1
ATOM 7261 C CA . ARG C 1 320 ? 65.373 10.294 67.560 1.00 22.36 322 ARG C CA 1
ATOM 7262 C C . ARG C 1 320 ? 65.368 10.240 66.048 1.00 22.58 322 ARG C C 1
ATOM 7263 O O . ARG C 1 320 ? 64.312 10.372 65.424 1.00 22.96 322 ARG C O 1
ATOM 7271 N N . THR C 1 321 ? 66.548 10.056 65.464 1.00 21.73 323 THR C N 1
ATOM 7272 C CA . THR C 1 321 ? 66.683 9.877 64.024 1.00 22.93 323 THR C CA 1
ATOM 7273 C C . THR C 1 321 ? 65.695 8.823 63.522 1.00 22.63 323 THR C C 1
ATOM 7274 O O . THR C 1 321 ? 65.570 7.739 64.101 1.00 21.71 323 THR C O 1
ATOM 7278 N N . LEU C 1 322 ? 64.969 9.182 62.466 1.00 22.38 324 LEU C N 1
ATOM 7279 C CA . LEU C 1 322 ? 64.006 8.290 61.837 1.00 21.07 324 LEU C CA 1
ATOM 7280 C C . LEU C 1 322 ? 64.624 7.699 60.569 1.00 21.66 324 LEU C C 1
ATOM 7281 O O . LEU C 1 322 ? 64.779 8.390 59.560 1.00 21.86 324 LEU C O 1
ATOM 7286 N N . ASP C 1 323 ? 64.989 6.425 60.633 1.00 22.29 325 ASP C N 1
ATOM 7287 C CA . ASP C 1 323 ? 65.613 5.760 59.496 1.00 24.89 325 ASP C CA 1
ATOM 7288 C C . ASP C 1 323 ? 64.578 5.260 58.496 1.00 24.62 325 ASP C C 1
ATOM 7289 O O . ASP C 1 323 ? 63.463 4.892 58.874 1.00 23.85 325 ASP C O 1
ATOM 7294 N N . LEU C 1 324 ? 64.960 5.259 57.223 1.00 25.09 326 LEU C N 1
ATOM 7295 C CA . LEU C 1 324 ? 64.191 4.573 56.187 1.00 26.04 326 LEU C CA 1
ATOM 7296 C C . LEU C 1 324 ? 64.352 3.067 56.381 1.00 27.29 326 LEU C C 1
ATOM 7297 O O . LEU C 1 324 ? 65.422 2.614 56.793 1.00 27.16 326 LEU C O 1
ATOM 7302 N N . PRO C 1 325 ? 63.299 2.278 56.088 1.00 28.62 327 PRO C N 1
ATOM 7303 C CA . PRO C 1 325 ? 63.416 0.844 56.346 1.00 30.58 327 PRO C CA 1
ATOM 7304 C C . PRO C 1 325 ? 64.401 0.172 55.389 1.00 33.65 327 PRO C C 1
ATOM 7305 O O . PRO C 1 325 ? 64.467 0.534 54.211 1.00 32.26 327 PRO C O 1
ATOM 7309 N N . HIS C 1 326 ? 65.173 -0.780 55.908 1.00 38.11 328 HIS C N 1
ATOM 7310 C CA . HIS C 1 326 ? 66.134 -1.524 55.099 1.00 42.99 328 HIS C CA 1
ATOM 7311 C C . HIS C 1 326 ? 65.434 -2.685 54.407 1.00 44.21 328 HIS C C 1
ATOM 7312 O O . HIS C 1 326 ? 65.834 -3.108 53.321 1.00 43.69 328 HIS C O 1
ATOM 7319 N N . ALA C 1 327 ? 64.385 -3.193 55.048 1.00 45.59 329 ALA C N 1
ATOM 7320 C CA . ALA C 1 327 ? 63.632 -4.322 54.520 1.00 47.26 329 ALA C CA 1
ATOM 7321 C C . ALA C 1 327 ? 62.790 -3.922 53.309 1.00 48.53 329 ALA C C 1
ATOM 7322 O O . ALA C 1 327 ? 62.282 -2.799 53.227 1.00 48.38 329 ALA C O 1
ATOM 7324 N N . GLU C 1 328 ? 62.665 -4.848 52.363 1.00 49.99 330 GLU C N 1
ATOM 7325 C CA . GLU C 1 328 ? 61.697 -4.710 51.287 1.00 51.51 330 GLU C CA 1
ATOM 7326 C C . GLU C 1 328 ? 60.315 -5.059 51.851 1.00 50.67 330 GLU C C 1
ATOM 7327 O O . GLU C 1 328 ? 60.142 -6.127 52.449 1.00 50.74 330 GLU C O 1
ATOM 7333 N N . PRO C 1 329 ? 59.330 -4.152 51.677 1.00 49.29 331 PRO C N 1
ATOM 7334 C CA . PRO C 1 329 ? 57.964 -4.385 52.162 1.00 47.51 331 PRO C CA 1
ATOM 7335 C C . PRO C 1 329 ? 57.323 -5.581 51.454 1.00 45.57 331 PRO C C 1
ATOM 7336 O O . PRO C 1 329 ? 57.882 -6.076 50.466 1.00 45.15 331 PRO C O 1
ATOM 7340 N N . LEU C 1 330 ? 56.171 -6.040 51.952 1.00 41.86 332 LEU C N 1
ATOM 7341 C CA . LEU C 1 330 ? 55.425 -7.090 51.263 1.00 38.64 332 LEU C CA 1
ATOM 7342 C C . LEU C 1 330 ? 55.230 -6.669 49.804 1.00 35.26 332 LEU C C 1
ATOM 7343 O O . LEU C 1 330 ? 54.861 -5.526 49.529 1.00 32.95 332 LEU C O 1
ATOM 7348 N N . PRO C 1 331 ? 55.521 -7.580 48.862 1.00 33.43 333 PRO C N 1
ATOM 7349 C CA . PRO C 1 331 ? 55.361 -7.237 47.462 1.00 31.07 333 PRO C CA 1
ATOM 7350 C C . PRO C 1 331 ? 53.904 -6.994 47.118 1.00 28.16 333 PRO C C 1
ATOM 7351 O O . PRO C 1 331 ? 53.007 -7.547 47.766 1.00 26.83 333 PRO C O 1
ATOM 7355 N N . ARG C 1 332 ? 53.693 -6.145 46.115 1.00 25.31 334 ARG C N 1
ATOM 7356 C CA . ARG C 1 332 ? 52.406 -5.999 45.442 1.00 23.82 334 ARG C CA 1
ATOM 7357 C C . ARG C 1 332 ? 51.289 -5.383 46.290 1.00 23.06 334 ARG C C 1
ATOM 7358 O O . ARG C 1 332 ? 50.134 -5.825 46.267 1.00 19.70 334 ARG C O 1
ATOM 7366 N N . ILE C 1 333 ? 51.656 -4.333 47.012 1.00 24.32 335 ILE C N 1
ATOM 7367 C CA . ILE C 1 333 ? 50.707 -3.532 47.775 1.00 27.50 335 ILE C CA 1
ATOM 7368 C C . ILE C 1 333 ? 50.086 -2.461 46.880 1.00 29.70 335 ILE C C 1
ATOM 7369 O O . ILE C 1 333 ? 48.997 -1.960 47.174 1.00 28.83 335 ILE C O 1
ATOM 7374 N N . CYS C 1 334 ? 50.787 -2.116 45.795 1.00 31.55 336 CYS C N 1
ATOM 7375 C CA . CYS C 1 334 ? 50.349 -1.088 44.837 1.00 34.36 336 CYS C CA 1
ATOM 7376 C C . CYS C 1 334 ? 50.533 -1.541 43.378 1.00 33.27 336 CYS C C 1
ATOM 7377 O O . CYS C 1 334 ? 51.526 -2.164 43.015 1.00 29.00 336 CYS C O 1
ATOM 7381 N N . SER D 1 12 ? 69.357 -1.454 50.875 1.00 66.29 14 SER D N 1
ATOM 7382 C CA . SER D 1 12 ? 68.013 -1.827 50.343 1.00 66.40 14 SER D CA 1
ATOM 7383 C C . SER D 1 12 ? 68.062 -2.075 48.833 1.00 66.36 14 SER D C 1
ATOM 7384 O O . SER D 1 12 ? 68.629 -1.275 48.082 1.00 66.15 14 SER D O 1
ATOM 7387 N N . MET D 1 13 ? 67.464 -3.186 48.402 1.00 66.42 15 MET D N 1
ATOM 7388 C CA . MET D 1 13 ? 67.430 -3.572 46.988 1.00 66.32 15 MET D CA 1
ATOM 7389 C C . MET D 1 13 ? 66.654 -2.567 46.138 1.00 65.19 15 MET D C 1
ATOM 7390 O O . MET D 1 13 ? 67.081 -2.228 45.033 1.00 64.75 15 MET D O 1
ATOM 7395 N N . GLN D 1 14 ? 65.526 -2.091 46.664 1.00 63.97 16 GLN D N 1
ATOM 7396 C CA . GLN D 1 14 ? 64.698 -1.107 45.966 1.00 62.78 16 GLN D CA 1
ATOM 7397 C C . GLN D 1 14 ? 65.476 0.184 45.723 1.00 61.50 16 GLN D C 1
ATOM 7398 O O . GLN D 1 14 ? 65.330 0.804 44.674 1.00 61.49 16 GLN D O 1
ATOM 7404 N N . GLN D 1 15 ? 66.309 0.573 46.689 1.00 60.03 17 GLN D N 1
ATOM 7405 C CA . GLN D 1 15 ? 67.157 1.759 46.547 1.00 58.33 17 GLN D CA 1
ATOM 7406 C C . GLN D 1 15 ? 68.364 1.526 45.625 1.00 55.78 17 GLN D C 1
ATOM 7407 O O . GLN D 1 15 ? 68.856 2.470 45.003 1.00 55.36 17 GLN D O 1
ATOM 7413 N N . LEU D 1 16 ? 68.835 0.281 45.543 1.00 53.04 18 LEU D N 1
ATOM 7414 C CA . LEU D 1 16 ? 69.880 -0.089 44.577 1.00 50.68 18 LEU D CA 1
ATOM 7415 C C . LEU D 1 16 ? 69.379 0.097 43.146 1.00 48.54 18 LEU D C 1
ATOM 7416 O O . LEU D 1 16 ? 70.061 0.691 42.304 1.00 47.35 18 LEU D O 1
ATOM 7421 N N . ILE D 1 17 ? 68.177 -0.416 42.895 1.00 46.61 19 ILE D N 1
ATOM 7422 C CA . ILE D 1 17 ? 67.517 -0.307 41.597 1.00 45.36 19 ILE D CA 1
ATOM 7423 C C . ILE D 1 17 ? 67.213 1.158 41.272 1.00 44.21 19 ILE D C 1
ATOM 7424 O O . ILE D 1 17 ? 67.491 1.622 40.161 1.00 43.61 19 ILE D O 1
ATOM 7429 N N . ASN D 1 18 ? 66.668 1.880 42.251 1.00 43.36 20 ASN D N 1
ATOM 7430 C CA A ASN D 1 18 ? 66.409 3.305 42.090 0.60 43.46 20 ASN D CA 1
ATOM 7431 C CA B ASN D 1 18 ? 66.416 3.316 42.115 0.40 43.13 20 ASN D CA 1
ATOM 7432 C C . ASN D 1 18 ? 67.697 4.088 41.819 1.00 43.03 20 ASN D C 1
ATOM 7433 O O . ASN D 1 18 ? 67.700 5.016 41.012 1.00 43.03 20 ASN D O 1
ATOM 7442 N N . SER D 1 19 ? 68.790 3.695 42.478 1.00 42.59 21 SER D N 1
ATOM 7443 C CA . SER D 1 19 ? 70.094 4.332 42.256 1.00 42.97 21 SER D CA 1
ATOM 7444 C C . SER D 1 19 ? 70.571 4.111 40.825 1.00 41.32 21 SER D C 1
ATOM 7445 O O . SER D 1 19 ? 71.084 5.030 40.186 1.00 41.45 21 SER D O 1
ATOM 7448 N N . LEU D 1 20 ? 70.397 2.882 40.341 1.00 39.55 22 LEU D N 1
ATOM 7449 C CA . LEU D 1 20 ? 70.762 2.495 38.980 1.00 38.30 22 LEU D CA 1
ATOM 7450 C C . LEU D 1 20 ? 70.010 3.331 37.943 1.00 36.32 22 LEU D C 1
ATOM 7451 O O . LEU D 1 20 ? 70.612 3.869 37.012 1.00 35.68 22 LEU D O 1
ATOM 7456 N N . PHE D 1 21 ? 68.698 3.443 38.130 1.00 35.94 23 PHE D N 1
ATOM 7457 C CA . PHE D 1 21 ? 67.828 4.245 37.277 1.00 35.60 23 PHE D CA 1
ATOM 7458 C C . PHE D 1 21 ? 68.298 5.701 37.219 1.00 36.13 23 PHE D C 1
ATOM 7459 O O . PHE D 1 21 ? 68.486 6.264 36.133 1.00 35.88 23 PHE D O 1
ATOM 7467 N N . MET D 1 22 ? 68.490 6.295 38.395 1.00 36.18 24 MET D N 1
ATOM 7468 C CA . MET D 1 22 ? 68.844 7.710 38.515 1.00 36.76 24 MET D CA 1
ATOM 7469 C C . MET D 1 22 ? 70.218 8.035 37.933 1.00 35.84 24 MET D C 1
ATOM 7470 O O . MET D 1 22 ? 70.387 9.084 37.304 1.00 36.66 24 MET D O 1
ATOM 7475 N N . GLU D 1 23 ? 71.193 7.149 38.144 1.00 34.72 25 GLU D N 1
ATOM 7476 C CA A GLU D 1 23 ? 72.543 7.363 37.628 0.50 34.15 25 GLU D CA 1
ATOM 7477 C CA B GLU D 1 23 ? 72.543 7.378 37.621 0.50 34.75 25 GLU D CA 1
ATOM 7478 C C . GLU D 1 23 ? 72.606 7.187 36.106 1.00 33.30 25 GLU D C 1
ATOM 7479 O O . GLU D 1 23 ? 73.165 8.025 35.400 1.00 33.19 25 GLU D O 1
ATOM 7490 N N . ALA D 1 24 ? 72.024 6.096 35.606 1.00 30.55 26 ALA D N 1
ATOM 7491 C CA . ALA D 1 24 ? 72.062 5.812 34.171 1.00 29.34 26 ALA D CA 1
ATOM 7492 C C . ALA D 1 24 ? 71.312 6.859 33.344 1.00 28.32 26 ALA D C 1
ATOM 7493 O O . ALA D 1 24 ? 71.807 7.315 32.311 1.00 25.68 26 ALA D O 1
ATOM 7495 N N . PHE D 1 25 ? 70.129 7.252 33.814 1.00 28.56 27 PHE D N 1
ATOM 7496 C CA . PHE D 1 25 ? 69.268 8.140 33.032 1.00 29.31 27 PHE D CA 1
ATOM 7497 C C . PHE D 1 25 ? 69.472 9.625 33.324 1.00 30.17 27 PHE D C 1
ATOM 7498 O O . PHE D 1 25 ? 68.828 10.470 32.698 1.00 29.99 27 PHE D O 1
ATOM 7506 N N . ALA D 1 26 ? 70.390 9.928 34.243 1.00 31.23 28 ALA D N 1
ATOM 7507 C CA . ALA D 1 26 ? 70.590 11.283 34.776 1.00 31.48 28 ALA D CA 1
ATOM 7508 C C . ALA D 1 26 ? 70.468 12.393 33.737 1.00 31.93 28 ALA D C 1
ATOM 7509 O O . ALA D 1 26 ? 71.170 12.396 32.723 1.00 31.52 28 ALA D O 1
ATOM 7511 N N . ASN D 1 27 ? 69.556 13.323 34.008 1.00 30.59 29 ASN D N 1
ATOM 7512 C CA . ASN D 1 27 ? 69.350 14.515 33.190 1.00 31.26 29 ASN D CA 1
ATOM 7513 C C . ASN D 1 27 ? 68.694 15.601 34.053 1.00 32.65 29 ASN D C 1
ATOM 7514 O O . ASN D 1 27 ? 68.332 15.322 35.201 1.00 32.67 29 ASN D O 1
ATOM 7519 N N . PRO D 1 28 ? 68.560 16.839 33.525 1.00 34.23 30 PRO D N 1
ATOM 7520 C CA . PRO D 1 28 ? 68.004 17.947 34.315 1.00 35.78 30 PRO D CA 1
ATOM 7521 C C . PRO D 1 28 ? 66.563 17.750 34.794 1.00 36.50 30 PRO D C 1
ATOM 7522 O O . PRO D 1 28 ? 66.212 18.243 35.868 1.00 37.16 30 PRO D O 1
ATOM 7526 N N . TRP D 1 29 ? 65.743 17.038 34.019 1.00 36.04 31 TRP D N 1
ATOM 7527 C CA . TRP D 1 29 ? 64.340 16.805 34.400 1.00 37.15 31 TRP D CA 1
ATOM 7528 C C . TRP D 1 29 ? 64.185 15.746 35.481 1.00 38.52 31 TRP D C 1
ATOM 7529 O O . TRP D 1 29 ? 63.239 15.785 36.275 1.00 39.15 31 TRP D O 1
ATOM 7540 N N . LEU D 1 30 ? 65.120 14.804 35.504 1.00 39.00 32 LEU D N 1
ATOM 7541 C CA . LEU D 1 30 ? 65.124 13.730 36.482 1.00 40.00 32 LEU D CA 1
ATOM 7542 C C . LEU D 1 30 ? 65.816 14.147 37.786 1.00 44.01 32 LEU D C 1
ATOM 7543 O O . LEU D 1 30 ? 65.443 13.681 38.864 1.00 45.23 32 LEU D O 1
ATOM 7548 N N . ALA D 1 31 ? 66.809 15.033 37.679 1.00 47.69 33 ALA D N 1
ATOM 7549 C CA . ALA D 1 31 ? 67.612 15.511 38.825 1.00 51.62 33 ALA D CA 1
ATOM 7550 C C . ALA D 1 31 ? 66.823 15.733 40.128 1.00 53.97 33 ALA D C 1
ATOM 7551 O O . ALA D 1 31 ? 66.929 14.937 41.066 1.00 54.78 33 ALA D O 1
ATOM 7553 N N . GLU D 1 32 ? 66.045 16.813 40.181 1.00 55.81 34 GLU D N 1
ATOM 7554 C CA . GLU D 1 32 ? 65.189 17.094 41.333 1.00 57.33 34 GLU D CA 1
ATOM 7555 C C . GLU D 1 32 ? 63.782 16.559 41.049 1.00 56.71 34 GLU D C 1
ATOM 7556 O O . GLU D 1 32 ? 62.829 17.327 40.864 1.00 58.17 34 GLU D O 1
ATOM 7562 N N . GLN D 1 33 ? 63.670 15.232 40.989 1.00 54.63 35 GLN D N 1
ATOM 7563 C CA . GLN D 1 33 ? 62.376 14.588 40.793 1.00 51.77 35 GLN D CA 1
ATOM 7564 C C . GLN D 1 33 ? 61.491 14.776 42.015 1.00 48.75 35 GLN D C 1
ATOM 7565 O O . GLN D 1 33 ? 61.898 14.505 43.155 1.00 49.80 35 GLN D O 1
ATOM 7571 N N . GLU D 1 34 ? 60.296 15.290 41.744 1.00 44.29 36 GLU D N 1
ATOM 7572 C CA . GLU D 1 34 ? 59.172 15.299 42.665 1.00 38.55 36 GLU D CA 1
ATOM 7573 C C . GLU D 1 34 ? 58.405 14.003 42.362 1.00 33.57 36 GLU D C 1
ATOM 7574 O O . GLU D 1 34 ? 59.026 12.966 42.127 1.00 33.34 36 GLU D O 1
ATOM 7580 N N . ASP D 1 35 ? 57.073 14.062 42.341 1.00 27.59 37 ASP D N 1
ATOM 7581 C CA . ASP D 1 35 ? 56.250 12.938 41.869 1.00 24.01 37 ASP D CA 1
ATOM 7582 C C . ASP D 1 35 ? 56.039 12.941 40.343 1.00 21.47 37 ASP D C 1
ATOM 7583 O O . ASP D 1 35 ? 55.391 12.045 39.805 1.00 20.65 37 ASP D O 1
ATOM 7588 N N . GLN D 1 36 ? 56.587 13.946 39.661 1.00 19.61 38 GLN D N 1
ATOM 7589 C CA . GLN D 1 36 ? 56.379 14.148 38.225 1.00 18.64 38 GLN D CA 1
ATOM 7590 C C . GLN D 1 36 ? 57.538 14.937 37.623 1.00 19.34 38 GLN D C 1
ATOM 7591 O O . GLN D 1 36 ? 58.194 15.701 38.334 1.00 19.52 38 GLN D O 1
ATOM 7597 N N . ALA D 1 37 ? 57.790 14.733 36.326 1.00 17.14 39 ALA D N 1
ATOM 7598 C CA . ALA D 1 37 ? 58.674 15.601 35.546 1.00 16.92 39 ALA D CA 1
ATOM 7599 C C . ALA D 1 37 ? 57.933 16.889 35.206 1.00 16.10 39 ALA D C 1
ATOM 7600 O O . ALA D 1 37 ? 56.705 16.926 35.201 1.00 15.10 39 ALA D O 1
ATOM 7602 N N . ARG D 1 38 ? 58.684 17.941 34.898 1.00 16.10 40 ARG D N 1
ATOM 7603 C CA . ARG D 1 38 ? 58.080 19.222 34.551 1.00 16.79 40 ARG D CA 1
ATOM 7604 C C . ARG D 1 38 ? 58.755 19.764 33.301 1.00 16.63 40 ARG D C 1
ATOM 7605 O O . ARG D 1 38 ? 59.932 20.122 33.327 1.00 18.03 40 ARG D O 1
ATOM 7613 N N . LEU D 1 39 ? 58.006 19.782 32.203 1.00 16.45 41 LEU D N 1
ATOM 7614 C CA . LEU D 1 39 ? 58.559 20.057 30.880 1.00 18.07 41 LEU D CA 1
ATOM 7615 C C . LEU D 1 39 ? 58.115 21.416 30.344 1.00 19.52 41 LEU D C 1
ATOM 7616 O O . LEU D 1 39 ? 56.955 21.793 30.494 1.00 19.83 41 LEU D O 1
ATOM 7621 N N . ASP D 1 40 ? 59.035 22.117 29.688 1.00 20.37 42 ASP D N 1
ATOM 7622 C CA . ASP D 1 40 ? 58.783 23.453 29.127 1.00 22.05 42 ASP D CA 1
ATOM 7623 C C . ASP D 1 40 ? 57.789 23.402 27.961 1.00 20.90 42 ASP D C 1
ATOM 7624 O O . ASP D 1 40 ? 58.096 22.861 26.902 1.00 21.75 42 ASP D O 1
ATOM 7629 N N . LEU D 1 41 ? 56.600 23.975 28.150 1.00 20.26 43 LEU D N 1
ATOM 7630 C CA . LEU D 1 41 ? 55.571 23.944 27.108 1.00 20.53 43 LEU D CA 1
ATOM 7631 C C . LEU D 1 41 ? 55.818 24.913 25.951 1.00 22.53 43 LEU D C 1
ATOM 7632 O O . LEU D 1 41 ? 55.478 24.605 24.802 1.00 20.88 43 LEU D O 1
ATOM 7637 N N . ALA D 1 42 ? 56.412 26.071 26.245 1.00 22.67 44 ALA D N 1
ATOM 7638 C CA . ALA D 1 42 ? 56.733 27.049 25.200 1.00 23.43 44 ALA D CA 1
ATOM 7639 C C . ALA D 1 42 ? 57.679 26.461 24.150 1.00 23.82 44 ALA D C 1
ATOM 7640 O O . ALA D 1 42 ? 57.496 26.692 22.952 1.00 23.89 44 ALA D O 1
ATOM 7642 N N . GLN D 1 43 ? 58.677 25.698 24.603 1.00 23.36 45 GLN D N 1
ATOM 7643 C CA . GLN D 1 43 ? 59.610 25.012 23.702 1.00 24.38 45 GLN D CA 1
ATOM 7644 C C . GLN D 1 43 ? 58.879 24.076 22.744 1.00 22.22 45 GLN D C 1
ATOM 7645 O O . GLN D 1 43 ? 59.153 24.063 21.541 1.00 20.17 45 GLN D O 1
ATOM 7651 N N . LEU D 1 44 ? 57.953 23.293 23.293 1.00 20.21 46 LEU D N 1
ATOM 7652 C CA . LEU D 1 44 ? 57.175 22.339 22.504 1.00 20.70 46 LEU D CA 1
ATOM 7653 C C . LEU D 1 44 ? 56.282 23.036 21.481 1.00 20.99 46 LEU D C 1
ATOM 7654 O O . LEU D 1 44 ? 56.260 22.652 20.305 1.00 20.36 46 LEU D O 1
ATOM 7659 N N . VAL D 1 45 ? 55.563 24.071 21.922 1.00 20.93 47 VAL D N 1
ATOM 7660 C CA A VAL D 1 45 ? 54.646 24.763 21.019 0.50 20.39 47 VAL D CA 1
ATOM 7661 C CA B VAL D 1 45 ? 54.651 24.854 21.071 0.50 20.73 47 VAL D CA 1
ATOM 7662 C C . VAL D 1 45 ? 55.389 25.536 19.914 1.00 20.98 47 VAL D C 1
ATOM 7663 O O . VAL D 1 45 ? 54.831 25.754 18.835 1.00 21.55 47 VAL D O 1
ATOM 7670 N N . ALA D 1 46 ? 56.644 25.903 20.162 1.00 21.56 48 ALA D N 1
ATOM 7671 C CA . ALA D 1 46 ? 57.496 26.537 19.146 1.00 23.09 48 ALA D CA 1
ATOM 7672 C C . ALA D 1 46 ? 57.843 25.550 18.031 1.00 24.30 48 ALA D C 1
ATOM 7673 O O . ALA D 1 46 ? 58.086 25.948 16.889 1.00 22.55 48 ALA D O 1
ATOM 7675 N N . GLU D 1 47 ? 57.869 24.262 18.377 1.00 22.88 49 GLU D N 1
ATOM 7676 C CA . GLU D 1 47 ? 58.166 23.202 17.415 1.00 23.42 49 GLU D CA 1
ATOM 7677 C C . GLU D 1 47 ? 56.964 22.794 16.580 1.00 22.78 49 GLU D C 1
ATOM 7678 O O . GLU D 1 47 ? 57.107 22.444 15.409 1.00 23.72 49 GLU D O 1
ATOM 7684 N N . GLY D 1 48 ? 55.783 22.795 17.190 1.00 21.60 50 GLY D N 1
ATOM 7685 C CA . GLY D 1 48 ? 54.576 22.387 16.486 1.00 20.24 50 GLY D CA 1
ATOM 7686 C C . GLY D 1 48 ? 53.324 22.603 17.302 1.00 19.12 50 GLY D C 1
ATOM 7687 O O . GLY D 1 48 ? 53.389 23.032 18.455 1.00 20.12 50 GLY D O 1
ATOM 7688 N N . ASP D 1 49 ? 52.180 22.303 16.708 1.00 18.30 51 ASP D N 1
ATOM 7689 C CA . ASP D 1 49 ? 50.902 22.646 17.320 1.00 19.54 51 ASP D CA 1
ATOM 7690 C C . ASP D 1 49 ? 50.194 21.473 17.982 1.00 18.28 51 ASP D C 1
ATOM 7691 O O . ASP D 1 49 ? 49.194 21.671 18.684 1.00 19.96 51 ASP D O 1
ATOM 7696 N N . ARG D 1 50 ? 50.692 20.256 17.745 1.00 16.21 52 ARG D N 1
ATOM 7697 C CA . ARG D 1 50 ? 50.104 19.047 18.339 1.00 15.64 52 ARG D CA 1
ATOM 7698 C C . ARG D 1 50 ? 51.171 18.269 19.091 1.00 15.90 52 ARG D C 1
ATOM 7699 O O . ARG D 1 50 ? 52.294 18.159 18.614 1.00 14.38 52 ARG D O 1
ATOM 7707 N N . LEU D 1 51 ? 50.823 17.730 20.263 1.00 14.68 53 LEU D N 1
ATOM 7708 C CA . LEU D 1 51 ? 51.724 16.845 20.986 1.00 15.76 53 LEU D CA 1
ATOM 7709 C C . LEU D 1 51 ? 51.399 15.389 20.647 1.00 15.31 53 LEU D C 1
ATOM 7710 O O . LEU D 1 51 ? 50.319 14.896 20.978 1.00 15.64 53 LEU D O 1
ATOM 7715 N N . ALA D 1 52 ? 52.330 14.721 19.964 1.00 14.52 54 ALA D N 1
ATOM 7716 C CA . ALA D 1 52 ? 52.246 13.281 19.738 1.00 13.73 54 ALA D CA 1
ATOM 7717 C C . ALA D 1 52 ? 52.549 12.604 21.064 1.00 13.41 54 ALA D C 1
ATOM 7718 O O . ALA D 1 52 ? 53.508 12.967 21.743 1.00 12.99 54 ALA D O 1
ATOM 7720 N N . PHE D 1 53 ? 51.725 11.631 21.435 1.00 11.55 55 PHE D N 1
ATOM 7721 C CA . PHE D 1 53 ? 51.873 10.960 22.724 1.00 12.06 55 PHE D CA 1
ATOM 7722 C C . PHE D 1 53 ? 51.555 9.487 22.504 1.00 11.19 55 PHE D C 1
ATOM 7723 O O . PHE D 1 53 ? 50.472 9.158 22.021 1.00 11.81 55 PHE D O 1
ATOM 7731 N N . SER D 1 54 ? 52.502 8.611 22.837 1.00 11.82 56 SER D N 1
ATOM 7732 C CA A SER D 1 54 ? 52.305 7.176 22.640 0.40 13.05 56 SER D CA 1
ATOM 7733 C CA B SER D 1 54 ? 52.323 7.173 22.630 0.40 12.59 56 SER D CA 1
ATOM 7734 C CA C SER D 1 54 ? 52.353 7.169 22.614 0.20 12.57 56 SER D CA 1
ATOM 7735 C C . SER D 1 54 ? 52.823 6.359 23.813 1.00 12.69 56 SER D C 1
ATOM 7736 O O . SER D 1 54 ? 53.637 6.822 24.591 1.00 13.29 56 SER D O 1
ATOM 7743 N N . THR D 1 55 ? 52.329 5.132 23.928 1.00 13.90 57 THR D N 1
ATOM 7744 C CA . THR D 1 55 ? 52.840 4.204 24.931 1.00 13.15 57 THR D CA 1
ATOM 7745 C C . THR D 1 55 ? 52.887 2.796 24.355 1.00 13.98 57 THR D C 1
ATOM 7746 O O . THR D 1 55 ? 52.068 2.439 23.498 1.00 13.53 57 THR D O 1
ATOM 7750 N N A ASP D 1 56 ? 53.843 1.998 24.820 0.60 13.45 58 ASP D N 1
ATOM 7751 N N B ASP D 1 56 ? 53.862 2.015 24.813 0.40 13.69 58 ASP D N 1
ATOM 7752 C CA A ASP D 1 56 ? 53.900 0.586 24.456 0.60 14.94 58 ASP D CA 1
ATOM 7753 C CA B ASP D 1 56 ? 53.971 0.601 24.470 0.40 14.89 58 ASP D CA 1
ATOM 7754 C C A ASP D 1 56 ? 54.558 -0.173 25.600 0.60 13.91 58 ASP D C 1
ATOM 7755 C C B ASP D 1 56 ? 54.520 -0.151 25.670 0.40 14.12 58 ASP D C 1
ATOM 7756 O O A ASP D 1 56 ? 55.419 0.369 26.301 0.60 14.14 58 ASP D O 1
ATOM 7757 O O B ASP D 1 56 ? 55.288 0.407 26.459 0.40 14.32 58 ASP D O 1
ATOM 7766 N N . SER D 1 57 ? 54.128 -1.413 25.804 1.00 13.75 59 SER D N 1
ATOM 7767 C CA . SER D 1 57 ? 54.774 -2.311 26.752 1.00 14.69 59 SER D CA 1
ATOM 7768 C C . SER D 1 57 ? 55.614 -3.320 25.986 1.00 14.14 59 SER D C 1
ATOM 7769 O O . SER D 1 57 ? 55.321 -3.650 24.832 1.00 15.43 59 SER D O 1
ATOM 7772 N N . TYR D 1 58 ? 56.672 -3.784 26.630 1.00 12.98 60 TYR D N 1
ATOM 7773 C CA . TYR D 1 58 ? 57.624 -4.687 26.014 1.00 13.97 60 TYR D CA 1
ATOM 7774 C C . TYR D 1 58 ? 57.765 -5.901 26.910 1.00 13.35 60 TYR D C 1
ATOM 7775 O O . TYR D 1 58 ? 58.077 -5.780 28.096 1.00 14.37 60 TYR D O 1
ATOM 7784 N N . VAL D 1 59 ? 57.506 -7.064 26.327 1.00 13.00 61 VAL D N 1
ATOM 7785 C CA . VAL D 1 59 ? 57.500 -8.341 27.046 1.00 13.72 61 VAL D CA 1
ATOM 7786 C C . VAL D 1 59 ? 58.270 -9.396 26.252 1.00 15.13 61 VAL D C 1
ATOM 7787 O O . VAL D 1 59 ? 58.023 -10.596 26.394 1.00 14.66 61 VAL D O 1
ATOM 7791 N N . ILE D 1 60 ? 59.199 -8.944 25.409 1.00 14.31 62 ILE D N 1
ATOM 7792 C CA . ILE D 1 60 ? 59.940 -9.850 24.526 1.00 14.02 62 ILE D CA 1
ATOM 7793 C C . ILE D 1 60 ? 60.676 -10.966 25.286 1.00 14.85 62 ILE D C 1
ATOM 7794 O O . ILE D 1 60 ? 61.219 -10.754 26.378 1.00 13.79 62 ILE D O 1
ATOM 7799 N N . ASP D 1 61 ? 60.672 -12.153 24.681 1.00 13.61 63 ASP D N 1
ATOM 7800 C CA . ASP D 1 61 ? 61.409 -13.311 25.160 1.00 14.38 63 ASP D CA 1
ATOM 7801 C C . ASP D 1 61 ? 62.156 -13.856 23.938 1.00 13.21 63 ASP D C 1
ATOM 7802 O O . ASP D 1 61 ? 61.523 -14.165 22.935 1.00 14.51 63 ASP D O 1
ATOM 7807 N N . PRO D 1 62 ? 63.497 -13.942 23.991 1.00 14.26 64 PRO D N 1
ATOM 7808 C CA . PRO D 1 62 ? 64.438 -13.642 25.068 1.00 13.92 64 PRO D CA 1
ATOM 7809 C C . PRO D 1 62 ? 64.693 -12.144 25.263 1.00 14.12 64 PRO D C 1
ATOM 7810 O O . PRO D 1 62 ? 64.364 -11.339 24.384 1.00 13.63 64 PRO D O 1
ATOM 7814 N N . LEU D 1 63 ? 65.300 -11.788 26.393 1.00 12.98 65 LEU D N 1
ATOM 7815 C CA . LEU D 1 63 ? 65.613 -10.384 26.707 1.00 13.41 65 LEU D CA 1
ATOM 7816 C C . LEU D 1 63 ? 66.713 -9.790 25.827 1.00 15.37 65 LEU D C 1
ATOM 7817 O O . LEU D 1 63 ? 66.734 -8.576 25.613 1.00 14.33 65 LEU D O 1
ATOM 7822 N N . PHE D 1 64 ? 67.643 -10.638 25.376 1.00 14.04 66 PHE D N 1
ATOM 7823 C CA . PHE D 1 64 ? 68.759 -10.239 24.494 1.00 15.43 66 PHE D CA 1
ATOM 7824 C C . PHE D 1 64 ? 68.747 -11.092 23.240 1.00 15.97 66 PHE D C 1
ATOM 7825 O O . PHE D 1 64 ? 68.399 -12.268 23.293 1.00 15.50 66 PHE D O 1
ATOM 7833 N N . PHE D 1 65 ? 69.136 -10.492 22.121 1.00 14.95 67 PHE D N 1
ATOM 7834 C CA . PHE D 1 65 ? 69.042 -11.129 20.804 1.00 15.77 67 PHE D CA 1
ATOM 7835 C C . PHE D 1 65 ? 69.978 -10.381 19.860 1.00 16.34 67 PHE D C 1
ATOM 7836 O O . PHE D 1 65 ? 70.355 -9.241 20.146 1.00 14.71 67 PHE D O 1
ATOM 7844 N N . PRO D 1 66 ? 70.389 -11.020 18.743 1.00 17.05 68 PRO D N 1
ATOM 7845 C CA . PRO D 1 66 ? 71.262 -10.278 17.828 1.00 15.85 68 PRO D CA 1
ATOM 7846 C C . PRO D 1 66 ? 70.619 -8.976 17.338 1.00 13.70 68 PRO D C 1
ATOM 7847 O O . PRO D 1 66 ? 69.507 -8.984 16.794 1.00 13.94 68 PRO D O 1
ATOM 7851 N N . GLY D 1 67 ? 71.315 -7.866 17.551 1.00 14.36 69 GLY D N 1
ATOM 7852 C CA . GLY D 1 67 ? 70.822 -6.559 17.119 1.00 14.53 69 GLY D CA 1
ATOM 7853 C C . GLY D 1 67 ? 70.155 -5.738 18.212 1.00 16.60 69 GLY D C 1
ATOM 7854 O O . GLY D 1 67 ? 69.806 -4.585 17.984 1.00 18.76 69 GLY D O 1
ATOM 7855 N N . GLY D 1 68 ? 69.965 -6.311 19.398 1.00 16.04 70 GLY D N 1
ATOM 7856 C CA . GLY D 1 68 ? 69.366 -5.543 20.492 1.00 16.00 70 GLY D CA 1
ATOM 7857 C C . GLY D 1 68 ? 69.014 -6.302 21.757 1.00 16.42 70 GLY D C 1
ATOM 7858 O O . GLY D 1 68 ? 69.539 -7.385 22.035 1.00 15.11 70 GLY D O 1
ATOM 7859 N N . ASN D 1 69 ? 68.129 -5.694 22.538 1.00 15.17 71 ASN D N 1
ATOM 7860 C CA . ASN D 1 69 ? 67.661 -6.249 23.800 1.00 12.94 71 ASN D CA 1
ATOM 7861 C C . ASN D 1 69 ? 66.391 -5.511 24.179 1.00 14.11 71 ASN D C 1
ATOM 7862 O O . ASN D 1 69 ? 66.041 -4.515 23.526 1.00 12.18 71 ASN D O 1
ATOM 7867 N N . ILE D 1 70 ? 65.713 -5.980 25.230 1.00 12.36 72 ILE D N 1
ATOM 7868 C CA . ILE D 1 70 ? 64.446 -5.388 25.657 1.00 13.63 72 ILE D CA 1
ATOM 7869 C C . ILE D 1 70 ? 64.540 -3.883 25.965 1.00 12.21 72 ILE D C 1
ATOM 7870 O O . ILE D 1 70 ? 63.593 -3.129 25.709 1.00 13.93 72 ILE D O 1
ATOM 7875 N N . GLY D 1 71 ? 65.675 -3.454 26.490 1.00 11.59 73 GLY D N 1
ATOM 7876 C CA . GLY D 1 71 ? 65.885 -2.043 26.816 1.00 14.32 73 GLY D CA 1
ATOM 7877 C C . GLY D 1 71 ? 66.019 -1.154 25.589 1.00 15.22 73 GLY D C 1
ATOM 7878 O O . GLY D 1 71 ? 65.336 -0.138 25.468 1.00 15.79 73 GLY D O 1
ATOM 7879 N N . LYS D 1 72 ? 66.902 -1.539 24.673 1.00 15.36 74 LYS D N 1
ATOM 7880 C CA . LYS D 1 72 ? 67.036 -0.837 23.392 1.00 14.85 74 LYS D CA 1
ATOM 7881 C C . LYS D 1 72 ? 65.669 -0.752 22.712 1.00 14.23 74 LYS D C 1
ATOM 7882 O O . LYS D 1 72 ? 65.246 0.324 22.270 1.00 14.84 74 LYS D O 1
ATOM 7888 N N . LEU D 1 73 ? 64.973 -1.884 22.676 1.00 14.09 75 LEU D N 1
ATOM 7889 C CA . LEU D 1 73 ? 63.636 -2.003 22.097 1.00 15.12 75 LEU D CA 1
ATOM 7890 C C . LEU D 1 73 ? 62.605 -1.068 22.715 1.00 13.97 75 LEU D C 1
ATOM 7891 O O . LEU D 1 73 ? 61.812 -0.463 21.997 1.00 12.87 75 LEU D O 1
ATOM 7896 N N . ALA D 1 74 ? 62.611 -0.967 24.048 1.00 11.60 76 ALA D N 1
ATOM 7897 C CA . ALA D 1 74 ? 61.681 -0.091 24.767 1.00 13.04 76 ALA D CA 1
ATOM 7898 C C . ALA D 1 74 ? 61.852 1.379 24.383 1.00 13.43 76 A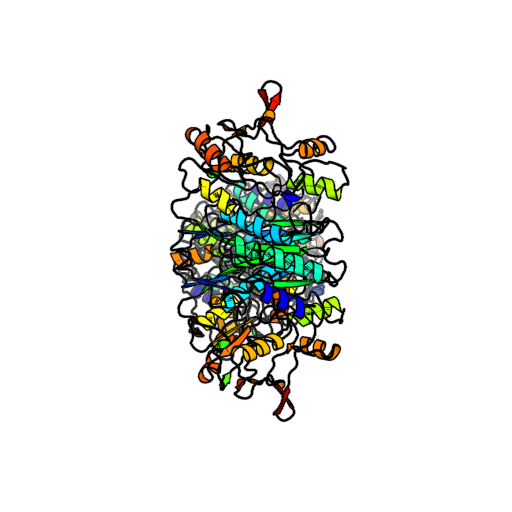LA D C 1
ATOM 7899 O O . ALA D 1 74 ? 60.878 2.141 24.387 1.00 13.73 76 ALA D O 1
ATOM 7901 N N . ILE D 1 75 ? 63.088 1.773 24.068 1.00 12.85 77 ILE D N 1
ATOM 7902 C CA . ILE D 1 75 ? 63.357 3.121 23.553 1.00 13.01 77 ILE D CA 1
ATOM 7903 C C . ILE D 1 75 ? 62.917 3.255 22.085 1.00 12.68 77 ILE D C 1
ATOM 7904 O O . ILE D 1 75 ? 62.152 4.166 21.745 1.00 11.52 77 ILE D O 1
ATOM 7909 N N . CYS D 1 76 ? 63.401 2.349 21.226 1.00 12.62 78 CYS D N 1
ATOM 7910 C CA . CYS D 1 76 ? 63.128 2.418 19.784 1.00 13.64 78 CYS D CA 1
ATOM 7911 C C . CYS D 1 76 ? 61.650 2.408 19.447 1.00 13.18 78 CYS D C 1
ATOM 7912 O O . CYS D 1 76 ? 61.190 3.238 18.667 1.00 13.82 78 CYS D O 1
ATOM 7915 N N . GLY D 1 77 ? 60.914 1.449 20.007 1.00 10.32 79 GLY D N 1
ATOM 7916 C CA . GLY D 1 77 ? 59.515 1.268 19.633 1.00 10.26 79 GLY D CA 1
ATOM 7917 C C . GLY D 1 77 ? 58.684 2.497 19.947 1.00 11.68 79 GLY D C 1
ATOM 7918 O O . GLY D 1 77 ? 57.862 2.927 19.145 1.00 10.45 79 GLY D O 1
ATOM 7919 N N . THR D 1 78 ? 58.915 3.076 21.120 1.00 11.56 80 THR D N 1
ATOM 7920 C CA . THR D 1 78 ? 58.124 4.214 21.560 1.00 13.18 80 THR D CA 1
ATOM 7921 C C . THR D 1 78 ? 58.569 5.520 20.885 1.00 12.11 80 THR D C 1
ATOM 7922 O O . THR D 1 78 ? 57.733 6.331 20.486 1.00 13.51 80 THR D O 1
ATOM 7926 N N . ALA D 1 79 ? 59.879 5.704 20.731 1.00 11.64 81 ALA D N 1
ATOM 7927 C CA . ALA D 1 79 ? 60.398 6.808 19.924 1.00 12.63 81 ALA D CA 1
ATOM 7928 C C . ALA D 1 79 ? 59.791 6.751 18.525 1.00 13.58 81 ALA D C 1
ATOM 7929 O O . ALA D 1 79 ? 59.363 7.776 18.006 1.00 13.12 81 ALA D O 1
ATOM 7931 N N . ASN D 1 80 ? 59.726 5.554 17.930 1.00 11.81 82 ASN D N 1
ATOM 7932 C CA . ASN D 1 80 ? 59.182 5.400 16.570 1.00 11.90 82 ASN D CA 1
ATOM 7933 C C . ASN D 1 80 ? 57.696 5.705 16.461 1.00 12.18 82 ASN D C 1
ATOM 7934 O O . ASN D 1 80 ? 57.269 6.319 15.495 1.00 12.94 82 ASN D O 1
ATOM 7939 N N . ASP D 1 81 ? 56.912 5.273 17.450 1.00 11.58 83 ASP D N 1
ATOM 7940 C CA . ASP D 1 81 ? 55.483 5.584 17.493 1.00 13.26 83 ASP D CA 1
ATOM 7941 C C . ASP D 1 81 ? 55.244 7.100 17.517 1.00 12.37 83 ASP D C 1
ATOM 7942 O O . ASP D 1 81 ? 54.296 7.595 16.892 1.00 12.61 83 ASP D O 1
ATOM 7947 N N . VAL D 1 82 ? 56.099 7.825 18.239 1.00 11.99 84 VAL D N 1
ATOM 7948 C CA . VAL D 1 82 ? 56.076 9.303 18.230 1.00 11.96 84 VAL D CA 1
ATOM 7949 C C . VAL D 1 82 ? 56.562 9.854 16.877 1.00 11.96 84 VAL D C 1
ATOM 7950 O O . VAL D 1 82 ? 55.878 10.659 16.241 1.00 12.94 84 VAL D O 1
ATOM 7954 N N . ALA D 1 83 ? 57.733 9.397 16.443 1.00 10.83 85 ALA D N 1
ATOM 7955 C CA . ALA D 1 83 ? 58.394 9.929 15.239 1.00 11.64 85 ALA D CA 1
ATOM 7956 C C . ALA D 1 83 ? 57.594 9.802 13.945 1.00 10.78 85 ALA D C 1
ATOM 7957 O O . ALA D 1 83 ? 57.681 10.684 13.087 1.00 12.22 85 ALA D O 1
ATOM 7959 N N . VAL D 1 84 ? 56.799 8.738 13.800 1.00 11.87 86 VAL D N 1
ATOM 7960 C CA . VAL D 1 84 ? 56.019 8.552 12.562 1.00 12.40 86 VAL D CA 1
ATOM 7961 C C . VAL D 1 84 ? 54.910 9.597 12.374 1.00 13.34 86 VAL D C 1
ATOM 7962 O O . VAL D 1 84 ? 54.308 9.667 11.305 1.00 11.50 86 VAL D O 1
ATOM 7966 N N . SER D 1 85 ? 54.642 10.398 13.411 1.00 13.13 87 SER D N 1
ATOM 7967 C CA . SER D 1 85 ? 53.720 11.537 13.274 1.00 13.42 87 SER D CA 1
ATOM 7968 C C . SER D 1 85 ? 54.386 12.722 12.576 1.00 12.94 87 SER D C 1
ATOM 7969 O O . SER D 1 85 ? 53.695 13.613 12.092 1.00 14.34 87 SER D O 1
ATOM 7972 N N . GLY D 1 86 ? 55.719 12.707 12.508 1.00 13.28 88 GLY D N 1
ATOM 7973 C CA . GLY D 1 86 ? 56.493 13.860 12.043 1.00 14.73 88 GLY D CA 1
ATOM 7974 C C . GLY D 1 86 ? 57.174 14.599 13.189 1.00 14.94 88 GLY D C 1
ATOM 7975 O O . GLY D 1 86 ? 58.054 15.428 12.967 1.00 13.69 88 GLY D O 1
ATOM 7976 N N . ALA D 1 87 ? 56.767 14.291 14.421 1.00 13.78 89 ALA D N 1
ATOM 7977 C CA . ALA D 1 87 ? 57.376 14.865 15.623 1.00 13.32 89 ALA D CA 1
ATOM 7978 C C . ALA D 1 87 ? 58.787 14.350 15.878 1.00 13.98 89 ALA D C 1
ATOM 7979 O O . ALA D 1 87 ? 59.091 13.187 15.601 1.00 14.28 89 ALA D O 1
ATOM 7981 N N . ILE D 1 88 ? 59.649 15.210 16.419 1.00 11.45 90 ILE D N 1
ATOM 7982 C CA . ILE D 1 88 ? 60.916 14.744 16.980 1.00 15.20 90 ILE D CA 1
ATOM 7983 C C . ILE D 1 88 ? 60.646 14.314 18.427 1.00 15.45 90 ILE D C 1
ATOM 7984 O O . ILE D 1 88 ? 60.222 15.138 19.237 1.00 13.86 90 ILE D O 1
ATOM 7989 N N . PRO D 1 89 ? 60.887 13.021 18.756 1.00 15.70 91 PRO D N 1
ATOM 7990 C CA . PRO D 1 89 ? 60.696 12.600 20.144 1.00 14.41 91 PRO D CA 1
ATOM 7991 C C . PRO D 1 89 ? 61.659 13.317 21.093 1.00 15.03 91 PRO D C 1
ATOM 7992 O O . PRO D 1 89 ? 62.855 13.424 20.810 1.00 14.74 91 PRO D O 1
ATOM 7996 N N . ARG D 1 90 ? 61.142 13.805 22.217 1.00 13.52 92 ARG D N 1
ATOM 7997 C CA . ARG D 1 90 ? 61.982 14.562 23.144 1.00 14.67 92 ARG D CA 1
ATOM 7998 C C . ARG D 1 90 ? 62.051 13.947 24.523 1.00 13.02 92 ARG D C 1
ATOM 7999 O O . ARG D 1 90 ? 63.099 13.988 25.162 1.00 11.91 92 ARG D O 1
ATOM 8007 N N . TYR D 1 91 ? 60.921 13.420 24.992 1.00 11.65 93 TYR D N 1
ATOM 8008 C CA . TYR D 1 91 ? 60.787 13.004 26.383 1.00 13.48 93 TYR D CA 1
ATOM 8009 C C . TYR D 1 91 ? 60.120 11.649 26.461 1.00 13.61 93 TYR D C 1
ATOM 8010 O O . TYR D 1 91 ? 59.110 11.421 25.778 1.00 13.40 93 TYR D O 1
ATOM 8019 N N . LEU D 1 92 ? 60.690 10.772 27.294 1.00 13.84 94 LEU D N 1
ATOM 8020 C CA A LEU D 1 92 ? 60.162 9.427 27.551 0.50 14.41 94 LEU D CA 1
ATOM 8021 C CA B LEU D 1 92 ? 60.105 9.457 27.552 0.50 13.98 94 LEU D CA 1
ATOM 8022 C C . LEU D 1 92 ? 59.980 9.175 29.047 1.00 14.43 94 LEU D C 1
ATOM 8023 O O . LEU D 1 92 ? 60.727 9.720 29.858 1.00 14.77 94 LEU D O 1
ATOM 8032 N N . SER D 1 93 ? 59.004 8.336 29.398 1.00 13.89 95 SER D N 1
ATOM 8033 C CA . SER D 1 93 ? 58.841 7.822 30.762 1.00 14.48 95 SER D CA 1
ATOM 8034 C C . SER D 1 93 ? 59.123 6.329 30.687 1.00 17.69 95 SER D C 1
ATOM 8035 O O . SER D 1 93 ? 58.969 5.740 29.615 1.00 18.47 95 SER D O 1
ATOM 8038 N N . CYS D 1 94 ? 59.541 5.716 31.797 1.00 17.60 96 CYS D N 1
ATOM 8039 C CA A CYS D 1 94 ? 59.879 4.298 31.819 0.40 18.01 96 CYS D CA 1
ATOM 8040 C CA B CYS D 1 94 ? 59.874 4.283 31.823 0.30 18.39 96 CYS D CA 1
ATOM 8041 C CA C CYS D 1 94 ? 59.744 4.276 31.785 0.30 18.30 96 CYS D CA 1
ATOM 8042 C C . CYS D 1 94 ? 59.361 3.605 33.090 1.00 18.58 96 CYS D C 1
ATOM 8043 O O . CYS D 1 94 ? 59.731 4.010 34.193 1.00 20.27 96 CYS D O 1
ATOM 8050 N N . GLY D 1 95 ? 58.548 2.570 32.933 1.00 15.87 97 GLY D N 1
ATOM 8051 C CA . GLY D 1 95 ? 58.040 1.802 34.065 1.00 15.83 97 GLY D CA 1
ATOM 8052 C C . GLY D 1 95 ? 58.548 0.379 33.947 1.00 16.65 97 GLY D C 1
ATOM 8053 O O . GLY D 1 95 ? 58.264 -0.296 32.959 1.00 16.16 97 GLY D O 1
ATOM 8054 N N . PHE D 1 96 ? 59.331 -0.058 34.928 1.00 13.73 98 PHE D N 1
ATOM 8055 C CA . PHE D 1 96 ? 59.855 -1.421 34.953 1.00 16.11 98 PHE D CA 1
ATOM 8056 C C . PHE D 1 96 ? 58.988 -2.303 35.839 1.00 16.58 98 PHE D C 1
ATOM 8057 O O . PHE D 1 96 ? 58.556 -1.863 36.907 1.00 15.94 98 PHE D O 1
ATOM 8065 N N . ILE D 1 97 ? 58.748 -3.538 35.397 1.00 15.54 99 ILE D N 1
ATOM 8066 C CA . ILE D 1 97 ? 58.213 -4.601 36.266 1.00 16.18 99 ILE D CA 1
ATOM 8067 C C . ILE D 1 97 ? 59.234 -5.733 36.300 1.00 17.33 99 ILE D C 1
ATOM 8068 O O . ILE D 1 97 ? 59.520 -6.353 35.275 1.00 15.89 99 ILE D O 1
ATOM 8073 N N . LEU D 1 98 ? 59.789 -5.972 37.484 1.00 17.99 100 LEU D N 1
ATOM 8074 C CA . LEU D 1 98 ? 60.928 -6.870 37.672 1.00 20.30 100 LEU D CA 1
ATOM 8075 C C . LEU D 1 98 ? 60.536 -8.088 38.493 1.00 19.46 100 LEU D C 1
ATOM 8076 O O . LEU D 1 98 ? 59.824 -7.963 39.486 1.00 18.94 100 LEU D O 1
ATOM 8081 N N . GLU D 1 99 ? 61.032 -9.256 38.099 1.00 18.51 101 GLU D N 1
ATOM 8082 C CA . GLU D 1 99 ? 60.862 -10.458 38.902 1.00 19.71 101 GLU D CA 1
ATOM 8083 C C . GLU D 1 99 ? 61.938 -10.477 39.985 1.00 19.98 101 GLU D C 1
ATOM 8084 O O . GLU D 1 99 ? 63.124 -10.281 39.696 1.00 18.02 101 GLU D O 1
ATOM 8090 N N . GLU D 1 100 ? 61.535 -10.721 41.232 1.00 21.49 102 GLU D N 1
ATOM 8091 C CA . GLU D 1 100 ? 62.507 -10.825 42.324 1.00 23.57 102 GLU D CA 1
ATOM 8092 C C . GLU D 1 100 ? 63.554 -11.879 41.946 1.00 22.30 102 GLU D C 1
ATOM 8093 O O . GLU D 1 100 ? 63.210 -12.933 41.427 1.00 21.42 102 GLU D O 1
ATOM 8099 N N . GLY D 1 101 ? 64.827 -11.569 42.168 1.00 22.27 103 GLY D N 1
ATOM 8100 C CA . GLY D 1 101 ? 65.908 -12.488 41.836 1.00 23.30 103 GLY D CA 1
ATOM 8101 C C . GLY D 1 101 ? 66.479 -12.334 40.433 1.00 24.01 103 GLY D C 1
ATOM 8102 O O . GLY D 1 101 ? 67.418 -13.046 40.062 1.00 22.51 103 GLY D O 1
ATOM 8103 N N . LEU D 1 102 ? 65.904 -11.429 39.638 1.00 23.34 104 LEU D N 1
ATOM 8104 C CA . LEU D 1 102 ? 66.497 -11.080 38.341 1.00 23.16 104 LEU D CA 1
ATOM 8105 C C . LEU D 1 102 ? 67.944 -10.647 38.587 1.00 22.54 104 LEU D C 1
ATOM 8106 O O . LEU D 1 102 ? 68.177 -9.757 39.409 1.00 22.28 104 LEU D O 1
ATOM 8111 N N . PRO D 1 103 ? 68.917 -11.303 37.920 1.00 23.17 105 PRO D N 1
ATOM 8112 C CA . PRO D 1 103 ? 70.327 -10.950 38.117 1.00 24.52 105 PRO D CA 1
ATOM 8113 C C . PRO D 1 103 ? 70.577 -9.470 37.861 1.00 25.12 105 PRO D C 1
ATOM 8114 O O . PRO D 1 103 ? 70.109 -8.922 36.853 1.00 22.58 105 PRO D O 1
ATOM 8118 N N A MET D 1 104 ? 71.297 -8.820 38.772 0.60 25.86 106 MET D N 1
ATOM 8119 N N B MET D 1 104 ? 71.304 -8.840 38.781 0.40 24.77 106 MET D N 1
ATOM 8120 C CA A MET D 1 104 ? 71.569 -7.389 38.646 0.60 27.65 106 MET D CA 1
ATOM 8121 C CA B MET D 1 104 ? 71.628 -7.419 38.704 0.40 25.46 106 MET D CA 1
ATOM 8122 C C A MET D 1 104 ? 72.420 -7.063 37.422 0.60 27.11 106 MET D C 1
ATOM 8123 C C B MET D 1 104 ? 72.401 -7.084 37.429 0.40 25.90 106 MET D C 1
ATOM 8124 O O A MET D 1 104 ? 72.328 -5.959 36.883 0.60 26.35 106 MET D O 1
ATOM 8125 O O B MET D 1 104 ? 72.231 -6.003 36.861 0.40 25.43 106 MET D O 1
ATOM 8134 N N . GLU D 1 105 ? 73.234 -8.019 36.979 1.00 26.68 107 GLU D N 1
ATOM 8135 C CA . GLU D 1 105 ? 74.035 -7.824 35.766 1.00 28.75 107 GLU D CA 1
ATOM 8136 C C . GLU D 1 105 ? 73.150 -7.794 34.502 1.00 26.20 107 GLU D C 1
ATOM 8137 O O . GLU D 1 105 ? 73.465 -7.105 33.530 1.00 24.91 107 GLU D O 1
ATOM 8143 N N . THR D 1 106 ? 72.031 -8.519 34.541 1.00 22.75 108 THR D N 1
ATOM 8144 C CA . THR D 1 106 ? 71.032 -8.465 33.474 1.00 22.22 108 THR D CA 1
ATOM 8145 C C . THR D 1 106 ? 70.332 -7.107 33.485 1.00 20.55 108 THR D C 1
ATOM 8146 O O . THR D 1 106 ? 70.236 -6.446 32.450 1.00 19.27 108 THR D O 1
ATOM 8150 N N . LEU D 1 107 ? 69.864 -6.684 34.657 1.00 19.48 109 LEU D N 1
ATOM 8151 C CA . LEU D 1 107 ? 69.228 -5.375 34.785 1.00 20.83 109 LEU D CA 1
ATOM 8152 C C . LEU D 1 107 ? 70.150 -4.220 34.392 1.00 19.88 109 LEU D C 1
ATOM 8153 O O . LEU D 1 107 ? 69.716 -3.306 33.693 1.00 18.00 109 LEU D O 1
ATOM 8158 N N . LYS D 1 108 ? 71.406 -4.256 34.839 1.00 19.15 110 LYS D N 1
ATOM 8159 C CA . LYS D 1 108 ? 72.374 -3.209 34.483 1.00 21.58 110 LYS D CA 1
ATOM 8160 C C . LYS D 1 108 ? 72.567 -3.120 32.977 1.00 19.54 110 LYS D C 1
ATOM 8161 O O . LYS D 1 108 ? 72.629 -2.026 32.424 1.00 19.45 110 LYS D O 1
ATOM 8167 N N . ALA D 1 109 ? 72.673 -4.273 32.322 1.00 17.96 111 ALA D N 1
ATOM 8168 C CA . ALA D 1 109 ? 72.840 -4.320 30.865 1.00 18.40 111 ALA D CA 1
ATOM 8169 C C . ALA D 1 109 ? 71.659 -3.694 30.128 1.00 16.83 111 ALA D C 1
ATOM 8170 O O . ALA D 1 109 ? 71.847 -2.954 29.157 1.00 15.37 111 ALA D O 1
ATOM 8172 N N . VAL D 1 110 ? 70.444 -4.005 30.581 1.00 16.24 112 VAL D N 1
ATOM 8173 C CA . VAL D 1 110 ? 69.218 -3.467 29.981 1.00 15.01 112 VAL D CA 1
ATOM 8174 C C . VAL D 1 110 ? 69.149 -1.949 30.169 1.00 16.77 112 VAL D C 1
ATOM 8175 O O . VAL D 1 110 ? 68.938 -1.195 29.201 1.00 15.84 112 VAL D O 1
ATOM 8179 N N . VAL D 1 111 ? 69.351 -1.513 31.413 1.00 15.27 113 VAL D N 1
ATOM 8180 C CA . VAL D 1 111 ? 69.313 -0.092 31.777 1.00 15.63 113 VAL D CA 1
ATOM 8181 C C . VAL D 1 111 ? 70.387 0.712 31.029 1.00 16.26 113 VAL D C 1
ATOM 8182 O O . VAL D 1 111 ? 70.110 1.787 30.495 1.00 15.04 113 VAL D O 1
ATOM 8186 N N . THR D 1 112 ? 71.601 0.172 30.971 1.00 15.90 114 THR D N 1
ATOM 8187 C CA . THR D 1 112 ? 72.687 0.806 30.227 1.00 18.37 114 THR D CA 1
ATOM 8188 C C . THR D 1 112 ? 72.334 0.970 28.734 1.00 17.23 114 THR D C 1
ATOM 8189 O O . THR D 1 112 ? 72.561 2.024 28.147 1.00 15.84 114 THR D O 1
ATOM 8193 N N . SER D 1 113 ? 71.758 -0.067 28.137 1.00 15.45 115 SER D N 1
ATOM 8194 C CA . SER D 1 113 ? 71.361 -0.008 26.731 1.00 16.79 115 SER D CA 1
ATOM 8195 C C . SER D 1 113 ? 70.262 1.043 26.488 1.00 16.21 115 SER D C 1
ATOM 8196 O O . SER D 1 113 ? 70.319 1.798 25.506 1.00 15.53 115 SER D O 1
ATOM 8199 N N . MET D 1 114 ? 69.274 1.103 27.381 1.00 14.94 116 MET D N 1
ATOM 8200 C CA . MET D 1 114 ? 68.227 2.130 27.299 1.00 15.73 116 MET D CA 1
ATOM 8201 C C . MET D 1 114 ? 68.823 3.526 27.333 1.00 15.06 116 MET D C 1
ATOM 8202 O O . MET D 1 114 ? 68.461 4.372 26.518 1.00 13.51 116 MET D O 1
ATOM 8207 N N . ALA D 1 115 ? 69.736 3.756 28.276 1.00 14.38 117 ALA D N 1
ATOM 8208 C CA . ALA D 1 115 ? 70.345 5.077 28.456 1.00 16.07 117 ALA D CA 1
ATOM 8209 C C . ALA D 1 115 ? 71.164 5.488 27.234 1.00 15.74 117 ALA D C 1
ATOM 8210 O O . ALA D 1 115 ? 71.063 6.621 26.769 1.00 16.75 117 ALA D O 1
ATOM 8212 N N . GLU D 1 116 ? 71.972 4.562 26.716 1.00 15.78 118 GLU D N 1
ATOM 8213 C CA . GLU D 1 116 ? 72.796 4.818 25.524 1.00 18.23 118 GLU D CA 1
ATOM 8214 C C . GLU D 1 116 ? 71.955 5.068 24.265 1.00 16.16 118 GLU D C 1
ATOM 8215 O O . GLU D 1 116 ? 72.254 5.969 23.472 1.00 16.85 118 GLU D O 1
ATOM 8221 N N . THR D 1 117 ? 70.902 4.269 24.082 1.00 14.85 119 THR D N 1
ATOM 8222 C CA . THR D 1 117 ? 70.001 4.419 22.937 1.00 13.14 119 THR D CA 1
ATOM 8223 C C . THR D 1 117 ? 69.293 5.770 23.003 1.00 13.48 119 THR D C 1
ATOM 8224 O O . THR D 1 117 ? 69.189 6.468 21.994 1.00 13.89 119 THR D O 1
ATOM 8228 N N . ALA D 1 118 ? 68.805 6.134 24.190 1.00 12.67 120 ALA D N 1
ATOM 8229 C CA . ALA D 1 118 ? 68.108 7.402 24.368 1.00 13.14 120 ALA D CA 1
ATOM 8230 C C . ALA D 1 118 ? 69.062 8.576 24.144 1.00 13.69 120 ALA D C 1
ATOM 8231 O O . ALA D 1 118 ? 68.708 9.554 23.496 1.00 13.55 120 ALA D O 1
ATOM 8233 N N . ARG D 1 119 ? 70.273 8.465 24.682 1.00 14.94 121 ARG D N 1
ATOM 8234 C CA . ARG D 1 119 ? 71.268 9.518 24.559 1.00 17.28 121 ARG D CA 1
ATOM 8235 C C . ARG D 1 119 ? 71.649 9.738 23.094 1.00 16.43 121 ARG D C 1
ATOM 8236 O O . ARG D 1 119 ? 71.707 10.873 22.630 1.00 15.22 121 ARG D O 1
ATOM 8244 N N . THR D 1 120 ? 71.887 8.650 22.366 1.00 15.61 122 THR D N 1
ATOM 8245 C CA . THR D 1 120 ? 72.185 8.721 20.933 1.00 15.64 122 THR D CA 1
ATOM 8246 C C . THR D 1 120 ? 71.076 9.411 20.142 1.00 15.97 122 THR D C 1
ATOM 8247 O O . THR D 1 120 ? 71.360 10.167 19.216 1.00 14.54 122 THR D O 1
ATOM 8251 N N . ALA D 1 121 ? 69.824 9.152 20.526 1.00 13.65 123 ALA D N 1
ATOM 8252 C CA . ALA D 1 121 ? 68.644 9.724 19.869 1.00 14.56 123 ALA D CA 1
ATOM 8253 C C . ALA D 1 121 ? 68.279 11.144 20.340 1.00 14.48 123 ALA D C 1
ATOM 8254 O O . ALA D 1 121 ? 67.370 11.764 19.796 1.00 16.91 123 ALA D O 1
ATOM 8256 N N . GLY D 1 122 ? 68.969 11.647 21.350 1.00 15.62 124 GLY D N 1
ATOM 8257 C CA . GLY D 1 122 ? 68.665 12.979 21.913 1.00 17.71 124 GLY D CA 1
ATOM 8258 C C . GLY D 1 122 ? 67.349 12.976 22.677 1.00 18.25 124 GLY D C 1
ATOM 8259 O O . GLY D 1 122 ? 66.637 13.978 22.713 1.00 19.36 124 GLY D O 1
ATOM 8260 N N . ILE D 1 123 ? 67.019 11.831 23.267 1.00 16.08 125 ILE D N 1
ATOM 8261 C CA . ILE D 1 123 ? 65.790 11.670 24.036 1.00 15.30 125 ILE D CA 1
ATOM 8262 C C . ILE D 1 123 ? 66.104 11.635 25.529 1.00 16.40 125 ILE D C 1
ATOM 8263 O O . ILE D 1 123 ? 67.000 10.897 25.968 1.00 16.31 125 ILE D O 1
ATOM 8268 N N . ALA D 1 124 ? 65.381 12.433 26.313 1.00 16.88 126 ALA D N 1
ATOM 8269 C CA . ALA D 1 124 ? 65.538 12.402 27.772 1.00 16.77 126 ALA D CA 1
ATOM 8270 C C . ALA D 1 124 ? 64.513 11.481 28.437 1.00 16.48 126 ALA D C 1
ATOM 8271 O O . ALA D 1 124 ? 63.325 11.543 28.147 1.00 15.22 126 ALA D O 1
ATOM 8273 N N . ILE D 1 125 ? 64.981 10.614 29.322 1.00 16.43 127 ILE D N 1
ATOM 8274 C CA . ILE D 1 125 ? 64.086 9.818 30.134 1.00 17.12 127 ILE D CA 1
ATOM 8275 C C . ILE D 1 125 ? 63.837 10.622 31.407 1.00 17.28 127 ILE D C 1
ATOM 8276 O O . ILE D 1 125 ? 64.733 10.781 32.231 1.00 18.53 127 ILE D O 1
ATOM 8281 N N . VAL D 1 126 ? 62.625 11.154 31.544 1.00 15.69 128 VAL D N 1
ATOM 8282 C CA . VAL D 1 126 ? 62.381 12.233 32.516 1.00 17.01 128 VAL D CA 1
ATOM 8283 C C . VAL D 1 126 ? 61.669 11.780 33.778 1.00 17.50 128 VAL D C 1
ATOM 8284 O O . VAL D 1 126 ? 61.652 12.491 34.778 1.00 18.16 128 VAL D O 1
ATOM 8288 N N . THR D 1 127 ? 61.058 10.604 33.720 1.00 17.63 129 THR D N 1
ATOM 8289 C CA . THR D 1 127 ? 60.309 10.087 34.855 1.00 17.85 129 THR D CA 1
ATOM 8290 C C . THR D 1 127 ? 60.206 8.574 34.739 1.00 18.08 129 THR D C 1
ATOM 8291 O O . THR D 1 127 ? 60.339 8.015 33.647 1.00 15.97 129 THR D O 1
ATOM 8295 N N . GLY D 1 128 ? 60.009 7.901 35.864 1.00 17.65 130 GLY D N 1
ATOM 8296 C CA . GLY D 1 128 ? 59.979 6.450 35.839 1.00 19.48 130 GLY D CA 1
ATOM 8297 C C . GLY D 1 128 ? 59.356 5.826 37.059 1.00 20.54 130 GLY D C 1
ATOM 8298 O O . GLY D 1 128 ? 58.900 6.528 37.965 1.00 20.69 130 GLY D O 1
ATOM 8299 N N . ASP D 1 129 ? 59.350 4.497 37.072 1.00 18.69 131 ASP D N 1
ATOM 8300 C CA . ASP D 1 129 ? 58.807 3.712 38.179 1.00 20.45 131 ASP D CA 1
ATOM 8301 C C . ASP D 1 129 ? 59.385 2.309 38.085 1.00 19.51 131 ASP D C 1
ATOM 8302 O O . ASP D 1 129 ? 59.694 1.828 36.989 1.00 18.67 131 ASP D O 1
ATOM 8307 N N . THR D 1 130 ? 59.540 1.659 39.234 1.00 18.40 132 THR D N 1
ATOM 8308 C CA . THR D 1 130 ? 59.928 0.259 39.273 1.00 18.69 132 THR D CA 1
ATOM 8309 C C . THR D 1 130 ? 59.049 -0.458 40.282 1.00 19.40 132 THR D C 1
ATOM 8310 O O . THR D 1 130 ? 58.840 0.037 41.404 1.00 15.99 132 THR D O 1
ATOM 8314 N N . LYS D 1 131 ? 58.515 -1.604 39.861 1.00 17.37 133 LYS D N 1
ATOM 8315 C CA . LYS D 1 131 ? 57.771 -2.502 40.729 1.00 17.82 133 LYS D CA 1
ATOM 8316 C C . LYS D 1 131 ? 58.465 -3.846 40.687 1.00 19.95 133 LYS D C 1
ATOM 8317 O O . LYS D 1 131 ? 58.896 -4.300 39.614 1.00 21.35 133 LYS D O 1
ATOM 8323 N N . VAL D 1 132 ? 58.607 -4.473 41.849 1.00 17.89 134 VAL D N 1
ATOM 8324 C CA . VAL D 1 132 ? 59.163 -5.816 41.909 1.00 19.11 134 VAL D CA 1
ATOM 8325 C C . VAL D 1 132 ? 58.055 -6.775 42.309 1.00 20.26 134 VAL D C 1
ATOM 8326 O O . VAL D 1 132 ? 57.298 -6.492 43.241 1.00 20.58 134 VAL D O 1
ATOM 8330 N N . VAL D 1 133 ? 57.944 -7.892 41.594 1.00 18.24 135 VAL D N 1
ATOM 8331 C CA . VAL D 1 133 ? 56.977 -8.929 41.955 1.00 18.93 135 VAL D CA 1
ATOM 8332 C C . VAL D 1 133 ? 57.736 -10.183 42.411 1.00 19.21 135 VAL D C 1
ATOM 8333 O O . VAL D 1 133 ? 58.949 -10.267 42.241 1.00 18.36 135 VAL D O 1
ATOM 8337 N N . GLN D 1 134 ? 57.026 -11.136 43.004 1.00 19.45 136 GLN D N 1
ATOM 8338 C CA . GLN D 1 134 ? 57.653 -12.351 43.528 1.00 22.65 136 GLN D CA 1
ATOM 8339 C C . GLN D 1 134 ? 58.133 -13.221 42.380 1.00 23.07 136 GLN D C 1
ATOM 8340 O O . GLN D 1 134 ? 57.634 -13.099 41.256 1.00 21.31 136 GLN D O 1
ATOM 8346 N N . ARG D 1 135 ? 59.103 -14.092 42.661 1.00 24.36 137 ARG D N 1
ATOM 8347 C CA . ARG D 1 135 ? 59.484 -15.141 41.726 1.00 26.96 137 ARG D CA 1
ATOM 8348 C C . ARG D 1 135 ? 58.234 -15.834 41.199 1.00 26.23 137 ARG D C 1
ATOM 8349 O O . ARG D 1 135 ? 57.342 -16.213 41.975 1.00 25.39 137 ARG D O 1
ATOM 8357 N N . GLY D 1 136 ? 58.163 -15.963 39.876 1.00 23.71 138 GLY D N 1
ATOM 8358 C CA . GLY D 1 136 ? 57.048 -16.634 39.216 1.00 23.28 138 GLY D CA 1
ATOM 8359 C C . GLY D 1 136 ? 55.899 -15.730 38.815 1.00 22.58 138 GLY D C 1
ATOM 8360 O O . GLY D 1 136 ? 55.063 -16.122 37.999 1.00 23.68 138 GLY D O 1
ATOM 8361 N N . ALA D 1 137 ? 55.848 -14.522 39.381 1.00 20.98 139 ALA D N 1
ATOM 8362 C CA . ALA D 1 137 ? 54.749 -13.589 39.106 1.00 19.73 139 ALA D CA 1
ATOM 8363 C C . ALA D 1 137 ? 54.976 -12.743 37.840 1.00 19.51 139 ALA D C 1
ATOM 8364 O O . ALA D 1 137 ? 54.052 -12.099 37.352 1.00 19.96 139 ALA D O 1
ATOM 8366 N N . ALA D 1 138 ? 56.211 -12.730 37.342 1.00 18.18 140 ALA D N 1
ATOM 8367 C CA . ALA D 1 138 ? 56.541 -12.127 36.045 1.00 17.47 140 ALA D CA 1
ATOM 8368 C C . ALA D 1 138 ? 57.769 -12.826 35.522 1.00 17.57 140 ALA D C 1
ATOM 8369 O O . ALA D 1 138 ? 58.652 -13.178 36.293 1.00 19.23 140 ALA D O 1
ATOM 8371 N N . ASP D 1 139 ? 57.828 -13.022 34.213 1.00 18.49 141 ASP D N 1
ATOM 8372 C CA . ASP D 1 139 ? 58.965 -13.690 33.598 1.00 18.94 141 ASP D CA 1
ATOM 8373 C C . ASP D 1 139 ? 60.098 -12.685 33.401 1.00 19.36 141 ASP D C 1
ATOM 8374 O O . ASP D 1 139 ? 60.233 -12.078 32.334 1.00 20.51 141 ASP D O 1
ATOM 8379 N N . LYS D 1 140 ? 60.886 -12.504 34.459 1.00 16.84 142 LYS D N 1
ATOM 8380 C CA . LYS D 1 140 ? 62.140 -11.756 34.448 1.00 17.86 142 LYS D CA 1
ATOM 8381 C C . LYS D 1 140 ? 61.949 -10.231 34.473 1.00 17.07 142 LYS D C 1
ATOM 8382 O O . LYS D 1 140 ? 62.258 -9.588 35.479 1.00 15.17 142 LYS D O 1
ATOM 8388 N N . LEU D 1 141 ? 61.433 -9.665 33.380 1.00 16.50 143 LEU D N 1
ATOM 8389 C CA . LEU D 1 141 ? 61.476 -8.211 33.184 1.00 15.91 143 LEU D CA 1
ATOM 8390 C C . LEU D 1 141 ? 60.529 -7.771 32.085 1.00 15.56 143 LEU D C 1
ATOM 8391 O O . LEU D 1 141 ? 60.629 -8.252 30.944 1.00 15.48 143 LEU D O 1
ATOM 8396 N N . PHE D 1 142 ? 59.610 -6.866 32.437 1.00 12.54 144 PHE D N 1
ATOM 8397 C CA . PHE D 1 142 ? 58.754 -6.185 31.479 1.00 12.50 144 PHE D CA 1
ATOM 8398 C C . PHE D 1 142 ? 58.998 -4.669 31.577 1.00 12.78 144 PHE D C 1
ATOM 8399 O O . PHE D 1 142 ? 59.323 -4.163 32.647 1.00 12.33 144 PHE D O 1
ATOM 8407 N N . ILE D 1 143 ? 58.831 -3.951 30.468 1.00 12.28 145 ILE D N 1
ATOM 8408 C CA . ILE D 1 143 ? 59.037 -2.492 30.467 1.00 12.70 145 ILE D CA 1
ATOM 8409 C C . ILE D 1 143 ? 57.877 -1.828 29.770 1.00 12.79 145 ILE D C 1
ATOM 8410 O O . ILE D 1 143 ? 57.431 -2.302 28.739 1.00 13.34 145 ILE D O 1
ATOM 8415 N N . ASN D 1 144 ? 57.372 -0.739 30.338 1.00 12.63 146 ASN D N 1
ATOM 8416 C CA . ASN D 1 144 ? 56.504 0.141 29.591 1.00 12.29 146 ASN D CA 1
ATOM 8417 C C . ASN D 1 144 ? 57.201 1.468 29.390 1.00 12.76 146 ASN D C 1
ATOM 8418 O O . ASN D 1 144 ? 57.844 1.990 30.309 1.00 12.23 146 ASN D O 1
ATOM 8423 N N . THR D 1 145 ? 57.098 2.010 28.179 1.00 12.81 147 THR D N 1
ATOM 8424 C CA . THR D 1 145 ? 57.567 3.365 27.940 1.00 11.70 147 THR D CA 1
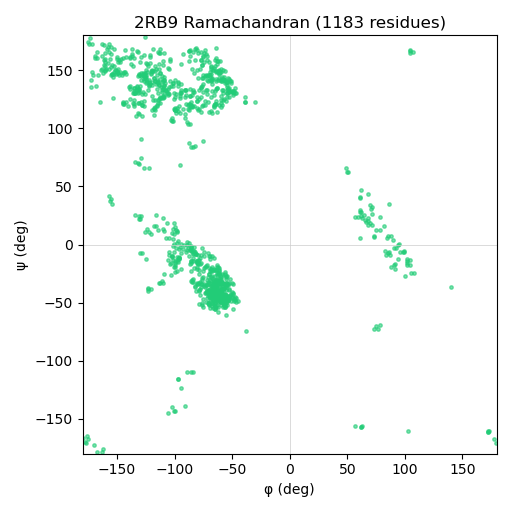ATOM 8425 C C . THR D 1 145 ? 56.470 4.190 27.302 1.00 12.33 147 THR D C 1
ATOM 8426 O O . THR D 1 145 ? 55.659 3.679 26.513 1.00 13.07 147 THR D O 1
ATOM 8430 N N . ALA D 1 146 ? 56.429 5.465 27.665 1.00 10.10 148 ALA D N 1
ATOM 8431 C CA . ALA D 1 146 ? 55.504 6.404 27.054 1.00 11.10 148 ALA D CA 1
ATOM 8432 C C . ALA D 1 146 ? 56.352 7.563 26.568 1.00 12.08 148 ALA D C 1
ATOM 8433 O O . ALA D 1 146 ? 57.361 7.876 27.185 1.00 13.56 148 ALA D O 1
ATOM 8435 N N . GLY D 1 147 ? 55.967 8.181 25.458 1.00 13.53 149 GLY D N 1
ATOM 8436 C CA . GLY D 1 147 ? 56.817 9.212 24.856 1.00 12.98 149 GLY D CA 1
ATOM 8437 C C . GLY D 1 147 ? 56.054 10.323 24.187 1.00 12.26 149 GLY D C 1
ATOM 8438 O O . GLY D 1 147 ? 54.891 10.154 23.825 1.00 12.86 149 GLY D O 1
ATOM 8439 N N . MET D 1 148 ? 56.725 11.456 23.999 1.00 12.62 150 MET D N 1
ATOM 8440 C CA . MET D 1 148 ? 56.096 12.614 23.391 1.00 14.77 150 MET D CA 1
ATOM 8441 C C . MET D 1 148 ? 57.076 13.462 22.564 1.00 13.51 150 MET D C 1
ATOM 8442 O O . MET D 1 148 ? 58.296 13.433 22.780 1.00 12.11 150 MET D O 1
ATOM 8447 N N . GLY D 1 149 ? 56.508 14.216 21.631 1.00 13.66 151 GLY D N 1
ATOM 8448 C CA . GLY D 1 149 ? 57.238 15.237 20.852 1.00 14.18 151 GLY D CA 1
ATOM 8449 C C . GLY D 1 149 ? 56.203 16.083 20.132 1.00 13.24 151 GLY D C 1
ATOM 8450 O O . GLY D 1 149 ? 55.041 15.690 20.045 1.00 12.85 151 GLY D O 1
ATOM 8451 N N . ALA D 1 150 ? 56.609 17.242 19.612 1.00 13.45 152 ALA D N 1
ATOM 8452 C CA . ALA D 1 150 ? 55.666 18.133 18.934 1.00 13.83 152 ALA D CA 1
ATOM 8453 C C . ALA D 1 150 ? 55.654 17.908 17.425 1.00 13.90 152 ALA D C 1
ATOM 8454 O O . ALA D 1 150 ? 56.715 17.826 16.801 1.00 13.98 152 ALA D O 1
ATOM 8456 N N . ILE D 1 151 ? 54.458 17.807 16.847 1.00 15.38 153 ILE D N 1
ATOM 8457 C CA . ILE D 1 151 ? 54.312 17.634 15.398 1.00 15.68 153 ILE D CA 1
ATOM 8458 C C . ILE D 1 151 ? 54.325 19.019 14.737 1.00 16.74 153 ILE D C 1
ATOM 8459 O O . ILE D 1 151 ? 53.493 19.861 15.079 1.00 14.84 153 ILE D O 1
ATOM 8464 N N . PRO D 1 152 ? 55.264 19.259 13.792 1.00 17.37 154 PRO D N 1
ATOM 8465 C CA . PRO D 1 152 ? 55.278 20.528 13.053 1.00 17.19 154 PRO D CA 1
ATOM 8466 C C . PRO D 1 152 ? 53.916 20.830 12.444 1.00 17.58 154 PRO D C 1
ATOM 8467 O O . PRO D 1 152 ? 53.242 19.924 11.945 1.00 17.29 154 PRO D O 1
ATOM 8471 N N . THR D 1 153 ? 53.518 22.100 12.484 1.00 18.45 155 THR D N 1
ATOM 8472 C CA A THR D 1 153 ? 52.190 22.517 12.040 0.50 18.94 155 THR D CA 1
ATOM 8473 C CA B THR D 1 153 ? 52.187 22.512 12.037 0.50 19.39 155 THR D CA 1
ATOM 8474 C C . THR D 1 153 ? 51.907 22.146 10.576 1.00 19.63 155 THR D C 1
ATOM 8475 O O . THR D 1 153 ? 50.756 21.901 10.202 1.00 19.59 155 THR D O 1
ATOM 8482 N N . ASN D 1 154 ? 52.955 22.091 9.758 1.00 19.93 156 ASN D N 1
ATOM 8483 C CA . ASN D 1 154 ? 52.800 21.791 8.329 1.00 21.23 156 ASN D CA 1
ATOM 8484 C C . ASN D 1 154 ? 52.731 20.294 7.973 1.00 21.63 156 ASN D C 1
ATOM 8485 O O . ASN D 1 154 ? 52.493 19.937 6.809 1.00 20.36 156 ASN D O 1
ATOM 8490 N N . ILE D 1 155 ? 52.938 19.423 8.957 1.00 18.98 157 ILE D N 1
ATOM 8491 C CA . ILE D 1 155 ? 52.950 17.977 8.680 1.00 18.14 157 ILE D CA 1
ATOM 8492 C C . ILE D 1 155 ? 51.618 17.348 9.053 1.00 19.12 157 ILE D C 1
ATOM 8493 O O . ILE D 1 155 ? 51.207 17.376 10.221 1.00 19.12 157 ILE D O 1
ATOM 8498 N N . HIS D 1 156 ? 50.949 16.798 8.040 1.00 18.81 158 HIS D N 1
ATOM 8499 C CA . HIS D 1 156 ? 49.642 16.180 8.196 1.00 22.88 158 HIS D CA 1
ATOM 8500 C C . HIS D 1 156 ? 49.619 14.780 7.589 1.00 22.23 158 HIS D C 1
ATOM 8501 O O . HIS D 1 156 ? 49.042 14.548 6.525 1.00 25.39 158 HIS D O 1
ATOM 8508 N N . TRP D 1 157 ? 50.255 13.850 8.286 1.00 19.92 159 TRP D N 1
ATOM 8509 C CA . TRP D 1 157 ? 50.320 12.473 7.827 1.00 18.30 159 TRP D CA 1
ATOM 8510 C C . TRP D 1 157 ? 49.215 11.652 8.485 1.00 18.98 159 TRP D C 1
ATOM 8511 O O . TRP D 1 157 ? 49.066 11.664 9.708 1.00 20.57 159 TRP D O 1
ATOM 8522 N N . GLY D 1 158 ? 48.440 10.947 7.669 1.00 18.46 160 GLY D N 1
ATOM 8523 C CA . GLY D 1 158 ? 47.387 10.070 8.176 1.00 18.14 160 GLY D CA 1
ATOM 8524 C C . GLY D 1 158 ? 46.784 9.247 7.063 1.00 16.83 160 GLY D C 1
ATOM 8525 O O . GLY D 1 158 ? 46.589 9.747 5.962 1.00 17.09 160 GLY D O 1
ATOM 8526 N N . ALA D 1 159 ? 46.466 7.988 7.354 1.00 16.24 161 ALA D N 1
ATOM 8527 C CA . ALA D 1 159 ? 45.928 7.074 6.337 1.00 17.78 161 ALA D CA 1
ATOM 8528 C C . ALA D 1 159 ? 44.549 7.486 5.829 1.00 18.11 161 ALA D C 1
ATOM 8529 O O . ALA D 1 159 ? 44.134 7.086 4.742 1.00 17.58 161 ALA D O 1
ATOM 8531 N N . GLN D 1 160 ? 43.833 8.296 6.605 1.00 18.78 162 GLN D N 1
ATOM 8532 C CA . GLN D 1 160 ? 42.510 8.745 6.176 1.00 20.50 162 GLN D CA 1
ATOM 8533 C C . GLN D 1 160 ? 42.590 9.597 4.903 1.00 20.38 162 GLN D C 1
ATOM 8534 O O . GLN D 1 160 ? 41.610 9.726 4.184 1.00 21.40 162 GLN D O 1
ATOM 8540 N N . THR D 1 161 ? 43.778 10.126 4.608 1.00 20.36 163 THR D N 1
ATOM 8541 C CA . THR D 1 161 ? 43.993 10.994 3.442 1.00 19.36 163 THR D CA 1
ATOM 8542 C C . THR D 1 161 ? 44.255 10.263 2.125 1.00 19.24 163 THR D C 1
ATOM 8543 O O . THR D 1 161 ? 44.322 10.897 1.070 1.00 18.42 163 THR D O 1
ATOM 8547 N N . LEU D 1 162 ? 44.407 8.940 2.173 1.00 17.87 164 LEU D N 1
ATOM 8548 C CA . LEU D 1 162 ? 44.827 8.190 0.984 1.00 17.59 164 LEU D CA 1
ATOM 8549 C C . LEU D 1 162 ? 43.713 8.077 -0.051 1.00 18.55 164 LEU D C 1
ATOM 8550 O O . LEU D 1 162 ? 42.546 7.974 0.305 1.00 19.00 164 LEU D O 1
ATOM 8555 N N . THR D 1 163 ? 44.095 8.099 -1.326 1.00 18.74 165 THR D N 1
ATOM 8556 C CA . THR D 1 163 ? 43.153 7.993 -2.444 1.00 20.59 165 THR D CA 1
ATOM 8557 C C . THR D 1 163 ? 43.736 7.055 -3.495 1.00 19.96 165 THR D C 1
ATOM 8558 O O . THR D 1 163 ? 44.940 6.775 -3.482 1.00 19.49 165 THR D O 1
ATOM 8562 N N . ALA D 1 164 ? 42.884 6.564 -4.391 1.00 19.76 166 ALA D N 1
ATOM 8563 C CA . ALA D 1 164 ? 43.317 5.695 -5.476 1.00 20.03 166 ALA D CA 1
ATOM 8564 C C . ALA D 1 164 ? 44.449 6.331 -6.279 1.00 20.05 166 ALA D C 1
ATOM 8565 O O . ALA D 1 164 ? 44.397 7.514 -6.635 1.00 18.59 166 ALA D O 1
ATOM 8567 N N . GLY D 1 165 ? 45.479 5.541 -6.555 1.00 18.64 167 GLY D N 1
ATOM 8568 C CA . GLY D 1 165 ? 46.632 6.041 -7.283 1.00 17.40 167 GLY D CA 1
ATOM 8569 C C . GLY D 1 165 ? 47.855 6.271 -6.408 1.00 15.30 167 GLY D C 1
ATOM 8570 O O . GLY D 1 165 ? 48.969 6.263 -6.921 1.00 13.70 167 GLY D O 1
ATOM 8571 N N . ASP D 1 166 ? 47.657 6.489 -5.102 1.00 14.39 168 ASP D N 1
ATOM 8572 C CA . ASP D 1 166 ? 48.780 6.638 -4.160 1.00 13.12 168 ASP D CA 1
ATOM 8573 C C . ASP D 1 166 ? 49.627 5.372 -4.167 1.00 14.26 168 ASP D C 1
ATOM 8574 O O . ASP D 1 166 ? 49.115 4.278 -4.425 1.00 14.88 168 ASP D O 1
ATOM 8579 N N . ILE D 1 167 ? 50.919 5.530 -3.889 1.00 13.10 169 ILE D N 1
ATOM 8580 C CA . ILE D 1 167 ? 51.872 4.435 -3.987 1.00 14.16 169 ILE D CA 1
ATOM 8581 C C . ILE D 1 167 ? 52.327 4.017 -2.593 1.00 13.30 169 ILE D C 1
ATOM 8582 O O . ILE D 1 167 ? 52.459 4.854 -1.696 1.00 13.31 169 ILE D O 1
ATOM 8587 N N . LEU D 1 168 ? 52.550 2.718 -2.423 1.00 13.58 170 LEU D N 1
ATOM 8588 C CA A LEU D 1 168 ? 52.994 2.189 -1.137 0.50 14.45 170 LEU D CA 1
ATOM 8589 C CA B LEU D 1 168 ? 52.972 2.152 -1.147 0.50 14.57 170 LEU D CA 1
ATOM 8590 C C . LEU D 1 168 ? 54.433 1.720 -1.200 1.00 13.66 170 LEU D C 1
ATOM 8591 O O . LEU D 1 168 ? 54.826 0.992 -2.116 1.00 13.77 170 LEU D O 1
ATOM 8600 N N . LEU D 1 169 ? 55.216 2.170 -0.217 1.00 13.48 171 LEU D N 1
ATOM 8601 C CA . LEU D 1 169 ? 56.632 1.851 -0.072 1.00 13.64 171 LEU D CA 1
ATOM 8602 C C . LEU D 1 169 ? 56.892 1.236 1.293 1.00 12.57 171 LEU D C 1
ATOM 8603 O O . LEU D 1 169 ? 56.150 1.487 2.256 1.00 11.35 171 LEU D O 1
ATOM 8608 N N . VAL D 1 170 ? 57.963 0.457 1.384 1.00 11.15 172 VAL D N 1
ATOM 8609 C CA . VAL D 1 170 ? 58.534 0.100 2.682 1.00 10.45 172 VAL D CA 1
ATOM 8610 C C . VAL D 1 170 ? 59.952 0.633 2.747 1.00 11.29 172 VAL D C 1
ATOM 8611 O O . VAL D 1 170 ? 60.621 0.731 1.716 1.00 10.11 172 VAL D O 1
ATOM 8615 N N . SER D 1 171 ? 60.412 0.985 3.948 1.00 10.08 173 SER D N 1
ATOM 8616 C CA . SER D 1 171 ? 61.731 1.598 4.103 1.00 9.96 173 SER D CA 1
ATOM 8617 C C . SER D 1 171 ? 62.891 0.604 4.108 1.00 10.03 173 SER D C 1
ATOM 8618 O O . SER D 1 171 ? 64.037 1.014 4.126 1.00 9.58 173 SER D O 1
ATOM 8621 N N . GLY D 1 172 ? 62.598 -0.695 4.141 1.00 10.50 174 GLY D N 1
ATOM 8622 C CA . GLY D 1 172 ? 63.656 -1.705 4.116 1.00 10.31 174 GLY D CA 1
ATOM 8623 C C . GLY D 1 172 ? 63.097 -3.119 4.038 1.00 10.88 174 GLY D C 1
ATOM 8624 O O . GLY D 1 172 ? 61.911 -3.314 3.771 1.00 11.42 174 GLY D O 1
ATOM 8625 N N . THR D 1 173 ? 63.954 -4.105 4.280 1.00 11.36 175 THR D N 1
ATOM 8626 C CA . THR D 1 173 ? 63.566 -5.515 4.197 1.00 10.64 175 THR D CA 1
ATOM 8627 C C . THR D 1 173 ? 62.585 -5.903 5.316 1.00 13.17 175 THR D C 1
ATOM 8628 O O . THR D 1 173 ? 62.594 -5.319 6.406 1.00 12.40 175 THR D O 1
ATOM 8632 N N . LEU D 1 174 ? 61.734 -6.888 5.039 1.00 11.80 176 LEU D N 1
ATOM 8633 C CA . LEU D 1 174 ? 60.650 -7.202 5.956 1.00 13.72 176 LEU D CA 1
ATOM 8634 C C . LEU D 1 174 ? 60.981 -8.420 6.795 1.00 13.03 176 LEU D C 1
ATOM 8635 O O . LEU D 1 174 ? 61.561 -9.386 6.304 1.00 13.84 176 LEU D O 1
ATOM 8640 N N . GLY D 1 175 ? 60.635 -8.352 8.072 1.00 12.16 177 GLY D N 1
ATOM 8641 C CA . GLY D 1 175 ? 60.621 -9.541 8.901 1.00 11.14 177 GLY D CA 1
ATOM 8642 C C . GLY D 1 175 ? 61.891 -9.890 9.629 1.00 11.80 177 GLY D C 1
ATOM 8643 O O . GLY D 1 175 ? 61.946 -10.918 10.317 1.00 13.16 177 GLY D O 1
ATOM 8644 N N . ASP D 1 176 ? 62.904 -9.039 9.519 1.00 10.11 178 ASP D N 1
ATOM 8645 C CA . ASP D 1 176 ? 64.183 -9.300 10.178 1.00 12.00 178 ASP D CA 1
ATOM 8646 C C . ASP D 1 176 ? 64.059 -9.542 11.680 1.00 12.20 178 ASP D C 1
ATOM 8647 O O . ASP D 1 176 ? 64.643 -10.496 12.204 1.00 13.48 178 ASP D O 1
ATOM 8652 N N . HIS D 1 177 ? 63.292 -8.700 12.365 1.00 11.67 179 HIS D N 1
ATOM 8653 C CA . HIS D 1 177 ? 63.148 -8.846 13.810 1.00 11.02 179 HIS D CA 1
ATOM 8654 C C . HIS D 1 177 ? 62.390 -10.124 14.145 1.00 10.92 179 HIS D C 1
ATOM 8655 O O . HIS D 1 177 ? 62.865 -10.928 14.940 1.00 13.13 179 HIS D O 1
ATOM 8662 N N . GLY D 1 178 ? 61.217 -10.287 13.540 1.00 11.06 180 GLY D N 1
ATOM 8663 C CA . GLY D 1 178 ? 60.370 -11.460 13.759 1.00 14.21 180 GLY D CA 1
ATOM 8664 C C . GLY D 1 178 ? 61.131 -12.748 13.509 1.00 13.27 180 GLY D C 1
ATOM 8665 O O . GLY D 1 178 ? 61.097 -13.657 14.332 1.00 12.22 180 GLY D O 1
ATOM 8666 N N . ALA D 1 179 ? 61.844 -12.811 12.386 1.00 11.71 181 ALA D N 1
ATOM 8667 C CA . ALA D 1 179 ? 62.638 -14.001 12.036 1.00 12.78 181 ALA D CA 1
ATOM 8668 C C . ALA D 1 179 ? 63.777 -14.278 13.018 1.00 12.39 181 ALA D C 1
ATOM 8669 O O . ALA D 1 179 ? 64.060 -15.432 13.334 1.00 12.65 181 ALA D O 1
ATOM 8671 N N . THR D 1 180 ? 64.447 -13.220 13.474 1.00 11.75 182 THR D N 1
ATOM 8672 C CA . THR D 1 180 ? 65.516 -13.335 14.462 1.00 11.11 182 THR D CA 1
ATOM 8673 C C . THR D 1 180 ? 65.000 -13.991 15.764 1.00 10.82 182 THR D C 1
ATOM 8674 O O . THR D 1 180 ? 65.645 -14.883 16.323 1.00 10.84 182 THR D O 1
ATOM 8678 N N . ILE D 1 181 ? 63.841 -13.550 16.230 1.00 12.00 183 ILE D N 1
ATOM 8679 C CA . ILE D 1 181 ? 63.265 -14.084 17.465 1.00 12.11 183 ILE D CA 1
ATOM 8680 C C . ILE D 1 181 ? 62.732 -15.511 17.272 1.00 11.48 183 ILE D C 1
ATOM 8681 O O . ILE D 1 181 ? 62.878 -16.359 18.163 1.00 12.02 183 ILE D O 1
ATOM 8686 N N . LEU D 1 182 ? 62.108 -15.770 16.125 1.00 12.04 184 LEU D N 1
ATOM 8687 C CA . LEU D 1 182 ? 61.601 -17.120 15.820 1.00 13.24 184 LEU D CA 1
ATOM 8688 C C . LEU D 1 182 ? 62.735 -18.135 15.803 1.00 13.33 184 LEU D C 1
ATOM 8689 O O . LEU D 1 182 ? 62.588 -19.239 16.344 1.00 13.21 184 LEU D O 1
ATOM 8694 N N . ASN D 1 183 ? 63.871 -17.766 15.201 1.00 13.86 185 ASN D N 1
ATOM 8695 C CA . ASN D 1 183 ? 65.047 -18.647 15.197 1.00 13.92 185 ASN D CA 1
ATOM 8696 C C . ASN D 1 183 ? 65.542 -18.976 16.599 1.00 15.60 185 ASN D C 1
ATOM 8697 O O . ASN D 1 183 ? 65.897 -20.125 16.877 1.00 15.46 185 ASN D O 1
ATOM 8702 N N . LEU D 1 184 ? 65.578 -17.973 17.474 1.00 14.97 186 LEU D N 1
ATOM 8703 C CA . LEU D 1 184 ? 65.971 -18.199 18.875 1.00 15.67 186 LEU D CA 1
ATOM 8704 C C . LEU D 1 184 ? 64.964 -19.057 19.642 1.00 16.53 186 LEU D C 1
ATOM 8705 O O . LEU D 1 184 ? 65.349 -19.996 20.338 1.00 17.31 186 LEU D O 1
ATOM 8710 N N . ARG D 1 185 ? 63.682 -18.736 19.505 1.00 15.46 187 ARG D N 1
ATOM 8711 C CA . ARG D 1 185 ? 62.630 -19.378 20.290 1.00 17.26 187 ARG D CA 1
ATOM 8712 C C . ARG D 1 185 ? 62.321 -20.803 19.826 1.00 20.17 187 ARG D C 1
ATOM 8713 O O . ARG D 1 185 ? 62.006 -21.677 20.647 1.00 18.58 187 ARG D O 1
ATOM 8721 N N . GLU D 1 186 ? 62.402 -21.028 18.516 1.00 18.73 188 GLU D N 1
ATOM 8722 C CA . GLU D 1 186 ? 62.095 -22.337 17.940 1.00 20.29 188 GLU D CA 1
ATOM 8723 C C . GLU D 1 186 ? 63.351 -23.133 17.597 1.00 20.07 188 GLU D C 1
ATOM 8724 O O . GLU D 1 186 ? 63.265 -24.234 17.031 1.00 18.89 188 GLU D O 1
ATOM 8730 N N . GLN D 1 187 ? 64.511 -22.573 17.948 1.00 18.79 189 GLN D N 1
ATOM 8731 C CA . GLN D 1 187 ? 65.823 -23.203 17.725 1.00 20.88 189 GLN D CA 1
ATOM 8732 C C . GLN D 1 187 ? 65.985 -23.702 16.282 1.00 19.77 189 GLN D C 1
ATOM 8733 O O . GLN D 1 187 ? 66.144 -24.908 16.048 1.00 16.65 189 GLN D O 1
ATOM 8739 N N . LEU D 1 188 ? 65.951 -22.775 15.326 1.00 16.09 190 LEU D N 1
ATOM 8740 C CA . LEU D 1 188 ? 65.883 -23.151 13.907 1.00 16.57 190 LEU D CA 1
ATOM 8741 C C . LEU D 1 188 ? 67.265 -23.379 13.287 1.00 16.77 190 LEU D C 1
ATOM 8742 O O . LEU D 1 188 ? 67.386 -23.662 12.095 1.00 18.52 190 LEU D O 1
ATOM 8747 N N . GLY D 1 189 ? 68.302 -23.234 14.098 1.00 17.71 191 GLY D N 1
ATOM 8748 C CA . GLY D 1 189 ? 69.658 -23.556 13.674 1.00 18.61 191 GLY D CA 1
ATOM 8749 C C . GLY D 1 189 ? 70.341 -22.466 12.872 1.00 18.78 191 GLY D C 1
ATOM 8750 O O . GLY D 1 189 ? 71.383 -22.704 12.256 1.00 17.99 191 GLY D O 1
ATOM 8751 N N . LEU D 1 190 ? 69.790 -21.258 12.921 1.00 17.10 192 LEU D N 1
ATOM 8752 C CA . LEU D 1 190 ? 70.270 -20.175 12.065 1.00 17.05 192 LEU D CA 1
ATOM 8753 C C . LEU D 1 190 ? 71.000 -19.062 12.822 1.00 17.99 192 LEU D C 1
ATOM 8754 O O . LEU D 1 190 ? 71.094 -17.936 12.328 1.00 16.61 192 LEU D O 1
ATOM 8759 N N . ASP D 1 191 ? 71.524 -19.378 14.006 1.00 18.58 193 ASP D N 1
ATOM 8760 C CA . ASP D 1 191 ? 72.329 -18.411 14.761 1.00 21.54 193 ASP D CA 1
ATOM 8761 C C . ASP D 1 191 ? 73.446 -17.896 13.865 1.00 22.23 193 ASP D C 1
ATOM 8762 O O . ASP D 1 191 ? 74.097 -18.677 13.155 1.00 20.93 193 ASP D O 1
ATOM 8767 N N . GLY D 1 192 ? 73.638 -16.581 13.861 1.00 20.19 194 GLY D N 1
ATOM 8768 C CA . GLY D 1 192 ? 74.687 -15.978 13.051 1.00 20.80 194 GLY D CA 1
ATOM 8769 C C . GLY D 1 192 ? 74.201 -15.506 11.693 1.00 20.77 194 GLY D C 1
ATOM 8770 O O . GLY D 1 192 ? 74.913 -14.772 11.005 1.00 20.95 194 GLY D O 1
ATOM 8771 N N . GLU D 1 193 ? 72.989 -15.908 11.310 1.00 17.19 195 GLU D N 1
ATOM 8772 C CA . GLU D 1 193 ? 72.451 -15.543 9.996 1.00 17.32 195 GLU D CA 1
ATOM 8773 C C . GLU D 1 193 ? 71.414 -14.433 10.046 1.00 16.22 195 GLU D C 1
ATOM 8774 O O . GLU D 1 193 ? 71.083 -13.864 9.008 1.00 15.34 195 GLU D O 1
ATOM 8780 N N . LEU D 1 194 ? 70.884 -14.155 11.239 1.00 13.83 196 LEU D N 1
ATOM 8781 C CA . LEU D 1 194 ? 69.772 -13.218 11.400 1.00 12.61 196 LEU D CA 1
ATOM 8782 C C . LEU D 1 194 ? 70.111 -12.147 12.433 1.00 12.18 196 LEU D C 1
ATOM 8783 O O . LEU D 1 194 ? 70.717 -12.447 13.456 1.00 12.09 196 LEU D O 1
ATOM 8788 N N . VAL D 1 195 ? 69.707 -10.904 12.168 1.00 12.08 197 VAL D N 1
ATOM 8789 C CA . VAL D 1 195 ? 69.936 -9.784 13.095 1.00 13.13 197 VAL D CA 1
ATOM 8790 C C . VAL D 1 195 ? 68.678 -8.926 13.116 1.00 11.45 197 VAL D C 1
ATOM 8791 O O . VAL D 1 195 ? 68.121 -8.634 12.069 1.00 11.93 197 VAL D O 1
ATOM 8795 N N . SER D 1 196 ? 68.217 -8.548 14.305 1.00 11.07 198 SER D N 1
ATOM 8796 C CA . SER D 1 196 ? 67.069 -7.656 14.429 1.00 12.74 198 SER D CA 1
ATOM 8797 C C . SER D 1 196 ? 67.400 -6.285 13.830 1.00 13.75 198 SER D C 1
ATOM 8798 O O . SER D 1 196 ? 68.553 -5.849 13.857 1.00 14.18 198 SER D O 1
ATOM 8801 N N . ASP D 1 197 ? 66.381 -5.615 13.302 1.00 13.60 199 ASP D N 1
ATOM 8802 C CA . ASP D 1 197 ? 66.531 -4.268 12.740 1.00 14.30 199 ASP D CA 1
ATOM 8803 C C . ASP D 1 197 ? 66.199 -3.153 13.745 1.00 14.80 199 ASP D C 1
ATOM 8804 O O . ASP D 1 197 ? 66.077 -1.991 13.362 1.00 13.96 199 ASP D O 1
ATOM 8809 N N A CYS D 1 198 ? 66.072 -3.518 15.018 0.60 16.18 200 CYS D N 1
ATOM 8810 N N B CYS D 1 198 ? 66.043 -3.506 15.020 0.40 15.67 200 CYS D N 1
ATOM 8811 C CA A CYS D 1 198 ? 65.741 -2.576 16.096 0.60 15.74 200 CYS D CA 1
ATOM 8812 C CA B CYS D 1 198 ? 65.599 -2.526 16.019 0.40 16.29 200 CYS D CA 1
ATOM 8813 C C A CYS D 1 198 ? 66.521 -1.254 15.977 0.60 15.17 200 CYS D C 1
ATOM 8814 C C B CYS D 1 198 ? 66.470 -1.270 15.992 0.40 15.59 200 CYS D C 1
ATOM 8815 O O A CYS D 1 198 ? 67.747 -1.252 16.071 0.60 13.83 200 CYS D O 1
ATOM 8816 O O B CYS D 1 198 ? 67.689 -1.330 16.150 0.40 14.69 200 CYS D O 1
ATOM 8821 N N . ALA D 1 199 ? 65.817 -0.141 15.749 1.00 14.92 201 ALA D N 1
ATOM 8822 C CA . ALA D 1 199 ? 66.482 1.166 15.583 1.00 14.83 201 ALA D CA 1
ATOM 8823 C C . ALA D 1 199 ? 65.505 2.306 15.789 1.00 13.52 201 ALA D C 1
ATOM 8824 O O . ALA D 1 199 ? 64.323 2.163 15.504 1.00 14.35 201 ALA D O 1
ATOM 8826 N N . VAL D 1 200 ? 66.016 3.445 16.245 1.00 12.28 202 VAL D N 1
ATOM 8827 C CA . VAL D 1 200 ? 65.239 4.684 16.290 1.00 13.01 202 VAL D CA 1
ATOM 8828 C C . VAL D 1 200 ? 65.204 5.274 14.880 1.00 13.01 202 VAL D C 1
ATOM 8829 O O . VAL D 1 200 ? 66.250 5.508 14.280 1.00 12.75 202 VAL D O 1
ATOM 8833 N N . LEU D 1 201 ? 64.006 5.525 14.359 1.00 11.85 203 LEU D N 1
ATOM 8834 C CA . LEU D 1 201 ? 63.868 5.880 12.944 1.00 13.30 203 LEU D CA 1
ATOM 8835 C C . LEU D 1 201 ? 63.764 7.374 12.677 1.00 12.62 203 LEU D C 1
ATOM 8836 O O . LEU D 1 201 ? 63.620 7.800 11.528 1.00 13.44 203 LEU D O 1
ATOM 8841 N N . THR D 1 202 ? 63.844 8.165 13.738 1.00 12.32 204 THR D N 1
ATOM 8842 C CA . THR D 1 202 ? 63.747 9.622 13.632 1.00 12.07 204 THR D CA 1
ATOM 8843 C C . THR D 1 202 ? 64.655 10.194 12.520 1.00 12.64 204 THR D C 1
ATOM 8844 O O . THR D 1 202 ? 64.177 10.984 11.710 1.00 12.98 204 THR D O 1
ATOM 8848 N N . PRO D 1 203 ? 65.951 9.798 12.476 1.00 14.40 205 PRO D N 1
ATOM 8849 C CA . PRO D 1 203 ? 66.844 10.366 11.439 1.00 15.71 205 PRO D CA 1
ATOM 8850 C C . PRO D 1 203 ? 66.370 10.068 10.010 1.00 15.68 205 PRO D C 1
ATOM 8851 O O . PRO D 1 203 ? 66.547 10.897 9.113 1.00 15.79 205 PRO D O 1
ATOM 8855 N N . LEU D 1 204 ? 65.765 8.899 9.811 1.00 15.09 206 LEU D N 1
ATOM 8856 C CA . LEU D 1 204 ? 65.206 8.538 8.513 1.00 15.14 206 LEU D CA 1
ATOM 8857 C C . LEU D 1 204 ? 63.920 9.319 8.216 1.00 15.30 206 LEU D C 1
ATOM 8858 O O . LEU D 1 204 ? 63.717 9.789 7.097 1.00 15.52 206 LEU D O 1
ATOM 8863 N N . ILE D 1 205 ? 63.056 9.467 9.218 1.00 14.83 207 ILE D N 1
ATOM 8864 C CA . ILE D 1 205 ? 61.786 10.181 9.031 1.00 14.20 207 ILE D CA 1
ATOM 8865 C C . ILE D 1 205 ? 62.036 11.667 8.740 1.00 15.72 207 ILE D C 1
ATOM 8866 O O . ILE D 1 205 ? 61.293 12.318 7.988 1.00 15.08 207 ILE D O 1
ATOM 8871 N N . GLN D 1 206 ? 63.101 12.194 9.321 1.00 16.13 208 GLN D N 1
ATOM 8872 C CA . GLN D 1 206 ? 63.432 13.597 9.104 1.00 21.68 208 GLN D CA 1
ATOM 8873 C C . GLN D 1 206 ? 63.806 13.897 7.637 1.00 19.41 208 GLN D C 1
ATOM 8874 O O . GLN D 1 206 ? 63.571 15.005 7.173 1.00 20.35 208 GLN D O 1
ATOM 8880 N N . THR D 1 207 ? 64.327 12.906 6.904 1.00 20.09 209 THR D N 1
ATOM 8881 C CA . THR D 1 207 ? 64.531 13.046 5.449 1.00 20.30 209 THR D CA 1
ATOM 8882 C C . THR D 1 207 ? 63.203 13.289 4.733 1.00 20.34 209 THR D C 1
ATOM 8883 O O . THR D 1 207 ? 63.150 13.990 3.716 1.00 20.17 209 THR D O 1
ATOM 8887 N N . LEU D 1 208 ? 62.135 12.703 5.275 1.00 16.71 210 LEU D N 1
ATOM 8888 C CA . LEU D 1 208 ? 60.794 12.772 4.680 1.00 17.39 210 LEU D CA 1
ATOM 8889 C C . LEU D 1 208 ? 60.030 14.042 5.040 1.00 18.50 210 LEU D C 1
ATOM 8890 O O . LEU D 1 208 ? 59.062 14.396 4.366 1.00 19.75 210 LEU D O 1
ATOM 8895 N N . ARG D 1 209 ? 60.431 14.711 6.119 1.00 18.58 211 ARG D N 1
ATOM 8896 C CA . ARG D 1 209 ? 59.792 15.974 6.496 1.00 21.28 211 ARG D CA 1
ATOM 8897 C C . ARG D 1 209 ? 60.188 17.084 5.513 1.00 22.42 211 ARG D C 1
ATOM 8898 O O . ARG D 1 209 ? 59.414 18.003 5.275 1.00 23.72 211 ARG D O 1
ATOM 8906 N N . ASP D 1 210 ? 61.394 16.975 4.953 1.00 22.34 212 ASP D N 1
ATOM 8907 C CA . ASP D 1 210 ? 61.996 18.032 4.129 1.00 24.11 212 ASP D CA 1
ATOM 8908 C C . ASP D 1 210 ? 61.521 18.084 2.671 1.00 24.69 212 ASP D C 1
ATOM 8909 O O . ASP D 1 210 ? 61.648 19.121 2.007 1.00 23.19 212 ASP D O 1
ATOM 8914 N N . ILE D 1 211 ? 60.984 16.975 2.166 1.00 22.39 213 ILE D N 1
ATOM 8915 C CA . ILE D 1 211 ? 60.521 16.941 0.778 1.00 22.36 213 ILE D CA 1
ATOM 8916 C C . ILE D 1 211 ? 59.043 16.557 0.669 1.00 23.09 213 ILE D C 1
ATOM 8917 O O . ILE D 1 211 ? 58.510 15.900 1.562 1.00 22.79 213 ILE D O 1
ATOM 8922 N N . PRO D 1 212 ? 58.368 16.990 -0.412 1.00 20.41 214 PRO D N 1
ATOM 8923 C CA . PRO D 1 212 ? 56.962 16.652 -0.539 1.00 18.91 214 PRO D CA 1
ATOM 8924 C C . PRO D 1 212 ? 56.739 15.204 -0.973 1.00 18.43 214 PRO D C 1
ATOM 8925 O O . PRO D 1 212 ? 57.617 14.602 -1.608 1.00 16.88 214 PRO D O 1
ATOM 8929 N N . GLY D 1 213 ? 55.577 14.656 -0.618 1.00 16.10 215 GLY D N 1
ATOM 8930 C CA . GLY D 1 213 ? 55.162 13.356 -1.147 1.00 16.36 215 GLY D CA 1
ATOM 8931 C C . GLY D 1 213 ? 54.476 12.417 -0.172 1.00 15.68 215 GLY D C 1
ATOM 8932 O O . GLY D 1 213 ? 53.565 11.690 -0.561 1.00 15.16 215 GLY D O 1
ATOM 8933 N N . VAL D 1 214 ? 54.913 12.425 1.085 1.00 14.65 216 VAL D N 1
ATOM 8934 C CA . VAL D 1 214 ? 54.391 11.480 2.093 1.00 14.42 216 VAL D CA 1
ATOM 8935 C C . VAL D 1 214 ? 52.969 11.863 2.479 1.00 15.05 216 VAL D C 1
ATOM 8936 O O . VAL D 1 214 ? 52.701 13.027 2.771 1.00 12.71 216 VAL D O 1
ATOM 8940 N N . LYS D 1 215 ? 52.058 10.887 2.447 1.00 14.35 217 LYS D N 1
ATOM 8941 C CA . LYS D 1 215 ? 50.674 11.106 2.877 1.00 15.77 217 LYS D CA 1
ATOM 8942 C C . LYS D 1 215 ? 50.327 10.366 4.169 1.00 16.33 217 LYS D C 1
ATOM 8943 O O . LYS D 1 215 ? 49.487 10.826 4.948 1.00 15.80 217 LYS D O 1
ATOM 8949 N N . ALA D 1 216 ? 50.960 9.210 4.375 1.00 13.83 218 ALA D N 1
ATOM 8950 C CA . ALA D 1 216 ? 50.766 8.427 5.587 1.00 14.30 218 ALA D CA 1
ATOM 8951 C C . ALA D 1 216 ? 52.025 7.640 5.886 1.00 14.90 218 ALA D C 1
ATOM 8952 O O . ALA D 1 216 ? 52.770 7.262 4.972 1.00 12.77 218 ALA D O 1
ATOM 8954 N N . LEU D 1 217 ? 52.258 7.400 7.172 1.00 14.61 219 LEU D N 1
ATOM 8955 C CA . LEU D 1 217 ? 53.497 6.798 7.628 1.00 15.90 219 LEU D CA 1
ATOM 8956 C C . LEU D 1 217 ? 53.257 6.067 8.940 1.00 16.36 219 LEU D C 1
ATOM 8957 O O . LEU D 1 217 ? 52.733 6.649 9.888 1.00 14.97 219 LEU D O 1
ATOM 8962 N N . ARG D 1 218 ? 53.628 4.789 8.987 1.00 15.00 220 ARG D N 1
ATOM 8963 C CA . ARG D 1 218 ? 53.456 3.990 10.200 1.00 15.99 220 ARG D CA 1
ATOM 8964 C C . ARG D 1 218 ? 54.617 3.029 10.351 1.00 15.49 220 ARG D C 1
ATOM 8965 O O . ARG D 1 218 ? 55.196 2.597 9.353 1.00 15.22 220 ARG D O 1
ATOM 8973 N N . ASP D 1 219 ? 54.976 2.714 11.593 1.00 13.52 221 ASP D N 1
ATOM 8974 C CA . ASP D 1 219 ? 55.931 1.647 11.833 1.00 16.85 221 ASP D CA 1
ATOM 8975 C C . ASP D 1 219 ? 55.169 0.317 11.766 1.00 17.26 221 ASP D C 1
ATOM 8976 O O . ASP D 1 219 ? 53.942 0.307 11.703 1.00 17.37 221 ASP D O 1
ATOM 8981 N N . ALA D 1 220 ? 55.883 -0.799 11.736 1.00 18.28 222 ALA D N 1
ATOM 8982 C CA . ALA D 1 220 ? 55.233 -2.073 11.460 1.00 16.31 222 ALA D CA 1
ATOM 8983 C C . ALA D 1 220 ? 55.687 -3.168 12.421 1.00 16.22 222 ALA D C 1
ATOM 8984 O O . ALA D 1 220 ? 56.377 -4.107 12.010 1.00 14.77 222 ALA D O 1
ATOM 8986 N N . THR D 1 221 ? 55.268 -3.064 13.685 1.00 15.77 223 THR D N 1
ATOM 8987 C CA . THR D 1 221 ? 55.699 -3.997 14.724 1.00 17.69 223 THR D CA 1
ATOM 8988 C C . THR D 1 221 ? 54.756 -5.201 14.783 1.00 18.01 223 THR D C 1
ATOM 8989 O O . THR D 1 221 ? 54.760 -6.023 13.853 1.00 17.44 223 THR D O 1
ATOM 8993 N N . ARG D 1 222 ? 53.946 -5.314 15.841 1.00 19.29 224 ARG D N 1
ATOM 8994 C CA . ARG D 1 222 ? 52.968 -6.399 15.940 1.00 20.97 224 ARG D CA 1
ATOM 8995 C C . ARG D 1 222 ? 52.091 -6.450 14.694 1.00 17.74 224 ARG D C 1
ATOM 8996 O O . ARG D 1 222 ? 51.505 -5.444 14.293 1.00 18.31 224 ARG D O 1
ATOM 9004 N N . GLY D 1 223 ? 52.008 -7.624 14.076 1.00 14.94 225 GLY D N 1
ATOM 9005 C CA . GLY D 1 223 ? 51.193 -7.791 12.865 1.00 13.85 225 GLY D CA 1
ATOM 9006 C C . GLY D 1 223 ? 51.920 -7.453 11.567 1.00 13.72 225 GLY D C 1
ATOM 9007 O O . GLY D 1 223 ? 51.400 -7.698 10.476 1.00 12.53 225 GLY D O 1
ATOM 9008 N N . GLY D 1 224 ? 53.116 -6.882 11.680 1.00 13.05 226 GLY D N 1
ATOM 9009 C CA . GLY D 1 224 ? 53.953 -6.618 10.509 1.00 12.12 226 GLY D CA 1
ATOM 9010 C C . GLY D 1 224 ? 53.319 -5.666 9.511 1.00 11.76 226 GLY D C 1
ATOM 9011 O O . GLY D 1 224 ? 52.425 -4.871 9.842 1.00 11.36 226 GLY D O 1
ATOM 9012 N N . VAL D 1 225 ? 53.783 -5.755 8.276 1.00 10.36 227 VAL D N 1
ATOM 9013 C CA . VAL D 1 225 ? 53.269 -4.922 7.190 1.00 10.52 227 VAL D CA 1
ATOM 9014 C C . VAL D 1 225 ? 51.801 -5.229 6.846 1.00 10.56 227 VAL D C 1
ATOM 9015 O O . VAL D 1 225 ? 51.033 -4.331 6.503 1.00 8.54 227 VAL D O 1
ATOM 9019 N N . ASN D 1 226 ? 51.423 -6.502 6.937 1.00 9.30 228 ASN D N 1
ATOM 9020 C CA . ASN D 1 226 ? 50.065 -6.932 6.653 1.00 11.43 228 ASN D CA 1
ATOM 9021 C C . ASN D 1 226 ? 49.053 -6.183 7.531 1.00 10.82 228 ASN D C 1
ATOM 9022 O O . ASN D 1 226 ? 48.012 -5.754 7.050 1.00 13.06 228 ASN D O 1
ATOM 9027 N N . ALA D 1 227 ? 49.367 -6.019 8.811 1.00 11.16 229 ALA D N 1
ATOM 9028 C CA . ALA D 1 227 ? 48.481 -5.278 9.720 1.00 11.85 229 ALA D CA 1
ATOM 9029 C C . ALA D 1 227 ? 48.377 -3.813 9.289 1.00 13.23 229 ALA D C 1
ATOM 9030 O O . ALA D 1 227 ? 47.290 -3.241 9.265 1.00 13.43 229 ALA D O 1
ATOM 9032 N N . VAL D 1 228 ? 49.510 -3.209 8.933 1.00 13.38 230 VAL D N 1
ATOM 9033 C CA . VAL D 1 228 ? 49.517 -1.792 8.516 1.00 12.89 230 VAL D CA 1
ATOM 9034 C C . VAL D 1 228 ? 48.694 -1.531 7.260 1.00 12.76 230 VAL D C 1
ATOM 9035 O O . VAL D 1 228 ? 47.936 -0.550 7.202 1.00 13.44 230 VAL D O 1
ATOM 9039 N N . VAL D 1 229 ? 48.841 -2.391 6.252 1.00 11.94 231 VAL D N 1
ATOM 9040 C CA . VAL D 1 229 ? 48.117 -2.181 4.990 1.00 12.70 231 VAL D CA 1
ATOM 9041 C C . VAL D 1 229 ? 46.613 -2.365 5.193 1.00 13.35 231 VAL D C 1
ATOM 9042 O O . VAL D 1 229 ? 45.812 -1.646 4.597 1.00 13.23 231 VAL D O 1
ATOM 9046 N N . HIS D 1 230 ? 46.235 -3.306 6.055 1.00 11.73 232 HIS D N 1
ATOM 9047 C CA . HIS D 1 230 ? 44.823 -3.441 6.428 1.00 14.44 232 HIS D CA 1
ATOM 9048 C C . HIS D 1 230 ? 44.304 -2.198 7.153 1.00 14.68 232 HIS D C 1
ATOM 9049 O O . HIS D 1 230 ? 43.181 -1.756 6.911 1.00 16.42 232 HIS D O 1
ATOM 9056 N N . GLU D 1 231 ? 45.132 -1.627 8.018 1.00 15.60 233 GLU D N 1
ATOM 9057 C CA . GLU D 1 231 ? 44.786 -0.388 8.715 1.00 16.50 233 GLU D CA 1
ATOM 9058 C C . GLU D 1 231 ? 44.638 0.783 7.732 1.00 15.90 233 GLU D C 1
ATOM 9059 O O . GLU D 1 231 ? 43.670 1.545 7.821 1.00 14.91 233 GLU D O 1
ATOM 9065 N N . PHE D 1 232 ? 45.576 0.896 6.786 1.00 14.27 234 PHE D N 1
ATOM 9066 C CA . PHE D 1 232 ? 45.529 1.913 5.723 1.00 15.39 234 PHE D CA 1
ATOM 9067 C C . PHE D 1 232 ? 44.230 1.808 4.917 1.00 16.59 234 PHE D C 1
ATOM 9068 O O . PHE D 1 232 ? 43.547 2.811 4.708 1.00 17.59 234 PHE D O 1
ATOM 9076 N N . ALA D 1 233 ? 43.895 0.593 4.479 1.00 16.35 235 ALA D N 1
ATOM 9077 C CA . ALA D 1 233 ? 42.707 0.351 3.657 1.00 17.56 235 ALA D CA 1
ATOM 9078 C C . ALA D 1 233 ? 41.413 0.711 4.387 1.00 18.53 235 ALA D C 1
ATOM 9079 O O . ALA D 1 233 ? 40.515 1.326 3.799 1.00 19.79 235 ALA D O 1
ATOM 9081 N N . ALA D 1 234 ? 41.326 0.336 5.662 1.00 18.40 236 ALA D N 1
ATOM 9082 C CA . ALA D 1 234 ? 40.147 0.615 6.472 1.00 19.91 236 ALA D CA 1
ATOM 9083 C C . ALA D 1 234 ? 39.971 2.120 6.718 1.00 20.97 236 ALA D C 1
ATOM 9084 O O . ALA D 1 234 ? 38.847 2.627 6.690 1.00 21.22 236 ALA D O 1
ATOM 9086 N N . ALA D 1 235 ? 41.083 2.819 6.944 1.00 18.66 237 ALA D N 1
ATOM 9087 C CA . ALA D 1 235 ? 41.067 4.265 7.212 1.00 19.46 237 ALA D CA 1
ATOM 9088 C C . ALA D 1 235 ? 40.625 5.104 6.014 1.00 20.27 237 ALA D C 1
ATOM 9089 O O . ALA D 1 235 ? 39.937 6.112 6.185 1.00 22.22 237 ALA D O 1
ATOM 9091 N N . CYS D 1 236 ? 41.005 4.695 4.806 1.00 20.11 238 CYS D N 1
ATOM 9092 C CA . CYS D 1 236 ? 40.708 5.495 3.617 1.00 21.16 238 CYS D CA 1
ATOM 9093 C C . CYS D 1 236 ? 39.537 4.987 2.779 1.00 22.36 238 CYS D C 1
ATOM 9094 O O . CYS D 1 236 ? 39.101 5.673 1.858 1.00 22.91 238 CYS D O 1
ATOM 9097 N N . GLY D 1 237 ? 39.040 3.788 3.082 1.00 22.55 239 GLY D N 1
ATOM 9098 C CA . GLY D 1 237 ? 37.938 3.198 2.310 1.00 24.04 239 GLY D CA 1
ATOM 9099 C C . GLY D 1 237 ? 38.300 2.889 0.863 1.00 25.03 239 GLY D C 1
ATOM 9100 O O . GLY D 1 237 ? 37.425 2.861 -0.013 1.00 25.67 239 GLY D O 1
ATOM 9101 N N . CYS D 1 238 ? 39.594 2.680 0.607 1.00 22.58 240 CYS D N 1
ATOM 9102 C CA . CYS D 1 238 ? 40.071 2.238 -0.704 1.00 22.40 240 CYS D CA 1
ATOM 9103 C C . CYS D 1 238 ? 40.821 0.930 -0.526 1.00 21.48 240 CYS D C 1
ATOM 9104 O O . CYS D 1 238 ? 41.222 0.589 0.583 1.00 23.01 240 CYS D O 1
ATOM 9107 N N . GLY D 1 239 ? 41.024 0.212 -1.623 1.00 19.36 241 GLY D N 1
ATOM 9108 C CA . GLY D 1 239 ? 41.772 -1.035 -1.577 1.00 17.01 241 GLY D CA 1
ATOM 9109 C C . GLY D 1 239 ? 43.261 -0.802 -1.657 1.00 17.20 241 GLY D C 1
ATOM 9110 O O . GLY D 1 239 ? 43.728 0.286 -2.025 1.00 15.67 241 GLY D O 1
ATOM 9111 N N . ILE D 1 240 ? 44.016 -1.843 -1.332 1.00 16.56 242 ILE D N 1
ATOM 9112 C CA . ILE D 1 240 ? 45.457 -1.794 -1.451 1.00 16.52 242 ILE D CA 1
ATOM 9113 C C . ILE D 1 240 ? 45.914 -3.080 -2.114 1.00 16.88 242 ILE D C 1
ATOM 9114 O O . ILE D 1 240 ? 45.503 -4.173 -1.714 1.00 15.67 242 ILE D O 1
ATOM 9119 N N . GLU D 1 241 ? 46.743 -2.939 -3.143 1.00 15.49 243 GLU D N 1
ATOM 9120 C CA . GLU D 1 241 ? 47.264 -4.094 -3.868 1.00 15.91 243 GLU D CA 1
ATOM 9121 C C . GLU D 1 241 ? 48.783 -4.108 -3.762 1.00 16.80 243 GLU D C 1
ATOM 9122 O O . GLU D 1 241 ? 49.447 -3.133 -4.138 1.00 15.53 243 GLU D O 1
ATOM 9128 N N A ILE D 1 242 ? 49.304 -5.231 -3.266 0.50 14.22 244 ILE D N 1
ATOM 9129 N N B ILE D 1 242 ? 49.337 -5.180 -3.202 0.50 15.33 244 ILE D N 1
ATOM 9130 C CA A ILE D 1 242 ? 50.732 -5.448 -3.022 0.50 13.55 244 ILE D CA 1
ATOM 9131 C CA B ILE D 1 242 ? 50.794 -5.301 -3.106 0.50 15.49 244 ILE D CA 1
ATOM 9132 C C A ILE D 1 242 ? 51.266 -6.464 -4.033 0.50 14.44 244 ILE D C 1
ATOM 9133 C C B ILE D 1 242 ? 51.331 -6.480 -3.907 0.50 15.54 244 ILE D C 1
ATOM 9134 O O A ILE D 1 242 ? 50.550 -7.401 -4.404 0.50 13.26 244 ILE D O 1
ATOM 9135 O O B ILE D 1 242 ? 50.690 -7.526 -4.008 0.50 15.02 244 ILE D O 1
ATOM 9144 N N . SER D 1 243 ? 52.503 -6.268 -4.492 1.00 15.07 245 SER D N 1
ATOM 9145 C CA . SER D 1 243 ? 53.165 -7.243 -5.357 1.00 15.41 245 SER D CA 1
ATOM 9146 C C . SER D 1 243 ? 54.056 -8.155 -4.526 1.00 14.12 245 SER D C 1
ATOM 9147 O O . SER D 1 243 ? 54.970 -7.681 -3.856 1.00 13.01 245 SER D O 1
ATOM 9150 N N . GLU D 1 244 ? 53.791 -9.463 -4.551 1.00 14.44 246 GLU D N 1
ATOM 9151 C CA . GLU D 1 244 ? 54.601 -10.412 -3.782 1.00 13.93 246 GLU D CA 1
ATOM 9152 C C . GLU D 1 244 ? 56.075 -10.367 -4.181 1.00 12.57 246 GLU D C 1
ATOM 9153 O O . GLU D 1 244 ? 56.959 -10.360 -3.322 1.00 12.06 246 GLU D O 1
ATOM 9159 N N . SER D 1 245 ? 56.341 -10.333 -5.485 1.00 12.33 247 SER D N 1
ATOM 9160 C CA . SER D 1 245 ? 57.723 -10.348 -5.976 1.00 14.30 247 SER D CA 1
ATOM 9161 C C . SER D 1 245 ? 58.503 -9.069 -5.641 1.00 13.54 247 SER D C 1
ATOM 9162 O O . SER D 1 245 ? 59.735 -9.088 -5.604 1.00 14.37 247 SER D O 1
ATOM 9165 N N . ALA D 1 246 ? 57.793 -7.966 -5.404 1.00 12.61 248 ALA D N 1
ATOM 9166 C CA . ALA D 1 246 ? 58.438 -6.693 -5.059 1.00 13.10 248 ALA D CA 1
ATOM 9167 C C . ALA D 1 246 ? 58.861 -6.599 -3.592 1.00 12.74 248 ALA D C 1
ATOM 9168 O O . ALA D 1 246 ? 59.666 -5.748 -3.230 1.00 13.47 248 ALA D O 1
ATOM 9170 N N . LEU D 1 247 ? 58.328 -7.473 -2.744 1.00 12.28 249 LEU D N 1
ATOM 9171 C CA . LEU D 1 247 ? 58.636 -7.411 -1.322 1.00 12.84 249 LEU D CA 1
ATOM 9172 C C . LEU D 1 247 ? 60.115 -7.686 -1.090 1.00 14.64 249 LEU D C 1
ATOM 9173 O O . LEU D 1 247 ? 60.623 -8.717 -1.535 1.00 14.74 249 LEU D O 1
ATOM 9178 N N . PRO D 1 248 ? 60.822 -6.748 -0.427 1.00 13.86 250 PRO D N 1
ATOM 9179 C CA . PRO D 1 248 ? 62.225 -6.982 -0.108 1.00 12.85 250 PRO D CA 1
ATOM 9180 C C . PRO D 1 248 ? 62.375 -7.858 1.134 1.00 12.52 250 PRO D C 1
ATOM 9181 O O . PRO D 1 248 ? 61.936 -7.482 2.212 1.00 10.76 250 PRO D O 1
ATOM 9185 N N . VAL D 1 249 ? 62.967 -9.040 0.970 1.00 11.71 251 VAL D N 1
ATOM 9186 C CA . VAL D 1 249 ? 63.103 -9.976 2.083 1.00 11.89 251 VAL D CA 1
ATOM 9187 C C . VAL D 1 249 ? 64.515 -10.520 2.036 1.00 11.89 251 VAL D C 1
ATOM 9188 O O . VAL D 1 249 ? 64.930 -11.049 1.006 1.00 10.78 251 VAL D O 1
ATOM 9192 N N . LYS D 1 250 ? 65.257 -10.382 3.133 1.00 10.88 252 LYS D N 1
ATOM 9193 C CA . LYS D 1 250 ? 66.641 -10.876 3.183 1.00 12.56 252 LYS D CA 1
ATOM 9194 C C . LYS D 1 250 ? 66.701 -12.393 2.968 1.00 12.29 252 LYS D C 1
ATOM 9195 O O . LYS D 1 250 ? 65.797 -13.099 3.401 1.00 11.55 252 LYS D O 1
ATOM 9201 N N . PRO D 1 251 ? 67.775 -12.894 2.317 1.00 12.55 253 PRO D N 1
ATOM 9202 C CA . PRO D 1 251 ? 67.960 -14.345 2.084 1.00 12.20 253 PRO D CA 1
ATOM 9203 C C . PRO D 1 251 ? 67.708 -15.194 3.346 1.00 13.23 253 PRO D C 1
ATOM 9204 O O . PRO D 1 251 ? 66.944 -16.142 3.283 1.00 13.05 253 PRO D O 1
ATOM 9208 N N . ALA D 1 252 ? 68.300 -14.837 4.492 1.00 12.21 254 ALA D N 1
ATOM 9209 C CA . ALA D 1 252 ? 68.068 -15.623 5.720 1.00 13.05 254 ALA D CA 1
ATOM 9210 C C . ALA D 1 252 ? 66.616 -15.630 6.209 1.00 13.01 254 ALA D C 1
ATOM 9211 O O . ALA D 1 252 ? 66.149 -16.642 6.741 1.00 12.17 254 ALA D O 1
ATOM 9213 N N . VAL D 1 253 ? 65.906 -14.515 6.024 1.00 11.57 255 VAL D N 1
ATOM 9214 C CA . VAL D 1 253 ? 64.497 -14.426 6.393 1.00 10.30 255 VAL D CA 1
ATOM 9215 C C . VAL D 1 253 ? 63.650 -15.293 5.458 1.00 10.60 255 VAL D C 1
ATOM 9216 O O . VAL D 1 253 ? 62.718 -15.964 5.901 1.00 9.46 255 VAL D O 1
ATOM 9220 N N . ARG D 1 254 ? 63.986 -15.299 4.172 1.00 9.70 256 ARG D N 1
ATOM 9221 C CA . ARG D 1 254 ? 63.325 -16.203 3.217 1.00 11.15 256 ARG D CA 1
ATOM 9222 C C . ARG D 1 254 ? 63.471 -17.663 3.661 1.00 10.34 256 ARG D C 1
ATOM 9223 O O . ARG D 1 254 ? 62.545 -18.458 3.510 1.00 12.48 256 ARG D O 1
ATOM 9231 N N . GLY D 1 255 ? 64.636 -18.009 4.198 1.00 11.01 257 GLY D N 1
ATOM 9232 C CA . GLY D 1 255 ? 64.875 -19.368 4.716 1.00 11.30 257 GLY D CA 1
ATOM 9233 C C . GLY D 1 255 ? 63.958 -19.701 5.887 1.00 12.69 257 GLY D C 1
ATOM 9234 O O . GLY D 1 255 ? 63.459 -20.829 5.982 1.00 12.42 257 GLY D O 1
ATOM 9235 N N . VAL D 1 256 ? 63.736 -18.723 6.775 1.00 11.85 258 VAL D N 1
ATOM 9236 C CA . VAL D 1 256 ? 62.780 -18.857 7.890 1.00 11.59 258 VAL D CA 1
ATOM 9237 C C . VAL D 1 256 ? 61.341 -19.014 7.364 1.00 12.43 258 VAL D C 1
ATOM 9238 O O . VAL D 1 256 ? 60.578 -19.871 7.840 1.00 12.43 258 VAL D O 1
ATOM 9242 N N . CYS D 1 257 ? 60.968 -18.200 6.378 1.00 11.34 259 CYS D N 1
ATOM 9243 C CA . CYS D 1 257 ? 59.675 -18.371 5.703 1.00 12.83 259 CYS D CA 1
ATOM 9244 C C . CYS D 1 257 ? 59.489 -19.799 5.158 1.00 14.85 259 CYS D C 1
ATOM 9245 O O . CYS D 1 257 ? 58.425 -20.396 5.348 1.00 13.51 259 CYS D O 1
ATOM 9248 N N . GLU D 1 258 ? 60.521 -20.341 4.502 1.00 15.03 260 GLU D N 1
ATOM 9249 C CA . GLU D 1 258 ? 60.469 -21.718 3.973 1.00 17.47 260 GLU D CA 1
ATOM 9250 C C . GLU D 1 258 ? 60.293 -22.744 5.076 1.00 16.03 260 GLU D C 1
ATOM 9251 O O . GLU D 1 258 ? 59.469 -23.640 4.950 1.00 17.18 260 GLU D O 1
ATOM 9257 N N . LEU D 1 259 ? 61.073 -22.617 6.147 1.00 15.22 261 LEU D N 1
ATOM 9258 C CA . LEU D 1 259 ? 60.992 -23.558 7.266 1.00 16.00 261 LEU D CA 1
ATOM 9259 C C . LEU D 1 259 ? 59.624 -23.602 7.923 1.00 15.75 261 LEU D C 1
ATOM 9260 O O . LEU D 1 259 ? 59.128 -24.676 8.264 1.00 15.74 261 LEU D O 1
ATOM 9265 N N . LEU D 1 260 ? 59.021 -22.432 8.120 1.00 12.82 262 LEU D N 1
ATOM 9266 C CA . LEU D 1 260 ? 57.786 -22.337 8.890 1.00 13.81 262 LEU D CA 1
ATOM 9267 C C . LEU D 1 260 ? 56.527 -22.257 8.025 1.00 14.86 262 LEU D C 1
ATOM 9268 O O . LEU D 1 260 ? 55.425 -22.457 8.519 1.00 13.81 262 LEU D O 1
ATOM 9273 N N . GLY D 1 261 ? 56.693 -21.952 6.740 1.00 13.47 263 GLY D N 1
ATOM 9274 C CA . GLY D 1 261 ? 55.552 -21.708 5.864 1.00 14.53 263 GLY D CA 1
ATOM 9275 C C . GLY D 1 261 ? 54.848 -20.396 6.173 1.00 13.97 263 GLY D C 1
ATOM 9276 O O . GLY D 1 261 ? 53.726 -20.189 5.741 1.00 15.46 263 GLY D O 1
ATOM 9277 N N . LEU D 1 262 ? 55.516 -19.508 6.912 1.00 14.08 264 LEU D N 1
ATOM 9278 C CA . LEU D 1 262 ? 54.915 -18.246 7.371 1.00 13.86 264 LEU D CA 1
ATOM 9279 C C . LEU D 1 262 ? 55.400 -17.036 6.568 1.00 14.36 264 LEU D C 1
ATOM 9280 O O . LEU D 1 262 ? 56.466 -17.075 5.963 1.00 13.61 264 LEU D O 1
ATOM 9285 N N . ASP D 1 263 ? 54.621 -15.955 6.620 1.00 12.76 265 ASP D N 1
ATOM 9286 C CA . ASP D 1 263 ? 54.744 -14.803 5.722 1.00 13.82 265 ASP D CA 1
ATOM 9287 C C . ASP D 1 263 ? 55.595 -13.698 6.361 1.00 14.32 265 ASP D C 1
ATOM 9288 O O . ASP D 1 263 ? 55.281 -13.248 7.468 1.00 12.75 265 ASP D O 1
ATOM 9293 N N . ALA D 1 264 ? 56.650 -13.238 5.674 1.00 13.52 266 ALA D N 1
ATOM 9294 C CA . ALA D 1 264 ? 57.405 -12.053 6.147 1.00 12.80 266 ALA D CA 1
ATOM 9295 C C . ALA D 1 264 ? 56.498 -10.828 6.330 1.00 12.20 266 ALA D C 1
ATOM 9296 O O . ALA D 1 264 ? 56.805 -9.927 7.130 1.00 13.61 266 ALA D O 1
ATOM 9298 N N . LEU D 1 265 ? 55.382 -10.788 5.594 1.00 11.81 267 LEU 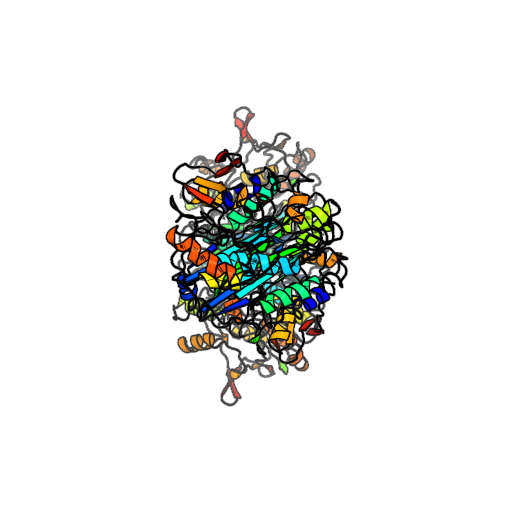D N 1
ATOM 9299 C CA . LEU D 1 265 ? 54.397 -9.698 5.761 1.00 12.18 267 LEU D CA 1
ATOM 9300 C C . LEU D 1 265 ? 53.783 -9.695 7.162 1.00 12.00 267 LEU D C 1
ATOM 9301 O O . LEU D 1 265 ? 53.329 -8.664 7.642 1.00 12.98 267 LEU D O 1
ATOM 9306 N N . ASN D 1 266 ? 53.800 -10.854 7.808 1.00 12.47 268 ASN D N 1
ATOM 9307 C CA . ASN D 1 266 ? 53.257 -11.020 9.150 1.00 14.19 268 ASN D CA 1
ATOM 9308 C C . ASN D 1 266 ? 54.299 -10.928 10.263 1.00 14.83 268 ASN D C 1
ATOM 9309 O O . ASN D 1 266 ? 53.943 -10.859 11.443 1.00 15.97 268 ASN D O 1
ATOM 9314 N N . PHE D 1 267 ? 55.580 -10.935 9.899 1.00 12.97 269 PHE D N 1
ATOM 9315 C CA . PHE D 1 267 ? 56.660 -10.900 10.891 1.00 13.58 269 PHE D CA 1
ATOM 9316 C C . PHE D 1 267 ? 56.843 -9.467 11.398 1.00 14.65 269 PHE D C 1
ATOM 9317 O O . PHE D 1 267 ? 56.920 -8.526 10.588 1.00 13.55 269 PHE D O 1
ATOM 9325 N N . ALA D 1 268 ? 56.935 -9.309 12.721 1.00 13.87 270 ALA D N 1
ATOM 9326 C CA . ALA D 1 268 ? 57.212 -8.004 13.340 1.00 13.58 270 ALA D CA 1
ATOM 9327 C C . ALA D 1 268 ? 58.525 -7.382 12.855 1.00 13.47 270 ALA D C 1
ATOM 9328 O O . ALA D 1 268 ? 59.513 -8.086 12.619 1.00 12.64 270 ALA D O 1
ATOM 9330 N N . ASN D 1 269 ? 58.511 -6.059 12.685 1.00 13.28 271 ASN D N 1
ATOM 9331 C CA . ASN D 1 269 ? 59.706 -5.273 12.393 1.00 13.00 271 ASN D CA 1
ATOM 9332 C C . ASN D 1 269 ? 59.941 -4.316 13.541 1.00 12.90 271 ASN D C 1
ATOM 9333 O O . ASN D 1 269 ? 58.991 -3.857 14.158 1.00 13.93 271 ASN D O 1
ATOM 9338 N N . GLU D 1 270 ? 61.194 -3.985 13.817 1.00 12.36 272 GLU D N 1
ATOM 9339 C CA . GLU D 1 270 ? 61.457 -2.979 14.846 1.00 13.92 272 GLU D CA 1
ATOM 9340 C C . GLU D 1 270 ? 62.290 -1.815 14.303 1.00 14.47 272 GLU D C 1
ATOM 9341 O O . GLU D 1 270 ? 62.784 -0.992 15.063 1.00 14.62 272 GLU D O 1
ATOM 9347 N N . GLY D 1 271 ? 62.408 -1.735 12.978 1.00 13.80 273 GLY D N 1
ATOM 9348 C CA . GLY D 1 271 ? 63.121 -0.627 12.346 1.00 13.33 273 GLY D CA 1
ATOM 9349 C C . GLY D 1 271 ? 62.670 -0.341 10.931 1.00 13.75 273 GLY D C 1
ATOM 9350 O O . GLY D 1 271 ? 63.483 0.040 10.084 1.00 14.25 273 GLY D O 1
ATOM 9351 N N . LYS D 1 272 ? 61.372 -0.513 10.672 1.00 13.57 274 LYS D N 1
ATOM 9352 C CA . LYS D 1 272 ? 60.830 -0.361 9.319 1.00 13.98 274 LYS D CA 1
ATOM 9353 C C . LYS D 1 272 ? 59.592 0.518 9.294 1.00 13.58 274 LYS D C 1
ATOM 9354 O O . LYS D 1 272 ? 58.778 0.483 10.217 1.00 12.79 274 LYS D O 1
ATOM 9360 N N . LEU D 1 273 ? 59.454 1.276 8.211 1.00 12.94 275 LEU D N 1
ATOM 9361 C CA . LEU D 1 273 ? 58.278 2.103 7.953 1.00 13.01 275 LEU D CA 1
ATOM 9362 C C . LEU D 1 273 ? 57.506 1.583 6.752 1.00 13.74 275 LEU D C 1
ATOM 9363 O O . LEU D 1 273 ? 58.094 1.055 5.804 1.00 12.87 275 LEU D O 1
ATOM 9368 N N . VAL D 1 274 ? 56.187 1.746 6.796 1.00 11.47 276 VAL D N 1
ATOM 9369 C CA . VAL D 1 274 ? 55.345 1.574 5.631 1.00 12.24 276 VAL D CA 1
ATOM 9370 C C . VAL D 1 274 ? 54.903 2.988 5.290 1.00 13.50 276 VAL D C 1
ATOM 9371 O O . VAL D 1 274 ? 54.420 3.723 6.166 1.00 11.14 276 VAL D O 1
ATOM 9375 N N . ILE D 1 275 ? 55.087 3.372 4.030 1.00 12.67 277 ILE D N 1
ATOM 9376 C CA . ILE D 1 275 ? 54.883 4.764 3.612 1.00 13.81 277 ILE D CA 1
ATOM 9377 C C . ILE D 1 275 ? 53.917 4.827 2.445 1.00 14.24 277 ILE D C 1
ATOM 9378 O O . ILE D 1 275 ? 54.076 4.100 1.472 1.00 15.36 277 ILE D O 1
ATOM 9383 N N . ALA D 1 276 ? 52.899 5.678 2.547 1.00 13.39 278 ALA D N 1
ATOM 9384 C CA . ALA D 1 276 ? 52.016 5.907 1.411 1.00 12.27 278 ALA D CA 1
ATOM 9385 C C . ALA D 1 276 ? 52.302 7.297 0.859 1.00 12.90 278 ALA D C 1
ATOM 9386 O O . ALA D 1 276 ? 52.398 8.266 1.621 1.00 13.49 278 ALA D O 1
ATOM 9388 N N . VAL D 1 277 ? 52.452 7.388 -0.459 1.00 12.50 279 VAL D N 1
ATOM 9389 C CA . VAL D 1 277 ? 52.920 8.627 -1.073 1.00 12.71 279 VAL D CA 1
ATOM 9390 C C . VAL D 1 277 ? 52.063 9.022 -2.264 1.00 14.09 279 VAL D C 1
ATOM 9391 O O . VAL D 1 277 ? 51.425 8.163 -2.896 1.00 13.30 279 VAL D O 1
ATOM 9395 N N A GLU D 1 278 ? 52.063 10.319 -2.569 0.70 13.62 280 GLU D N 1
ATOM 9396 N N B GLU D 1 278 ? 52.044 10.318 -2.571 0.30 13.33 280 GLU D N 1
ATOM 9397 C CA A GLU D 1 278 ? 51.546 10.822 -3.833 0.70 15.12 280 GLU D CA 1
ATOM 9398 C CA B GLU D 1 278 ? 51.468 10.808 -3.818 0.30 13.67 280 GLU D CA 1
ATOM 9399 C C A GLU D 1 278 ? 52.220 10.071 -4.965 0.70 13.86 280 GLU D C 1
ATOM 9400 C C B GLU D 1 278 ? 52.202 10.134 -4.975 0.30 13.62 280 GLU D C 1
ATOM 9401 O O A GLU D 1 278 ? 53.431 9.831 -4.918 0.70 12.96 280 GLU D O 1
ATOM 9402 O O B GLU D 1 278 ? 53.429 10.007 -4.946 0.30 13.30 280 GLU D O 1
ATOM 9413 N N . ARG D 1 279 ? 51.441 9.697 -5.976 1.00 13.50 281 ARG D N 1
ATOM 9414 C CA . ARG D 1 279 ? 51.966 8.888 -7.089 1.00 17.26 281 ARG D CA 1
ATOM 9415 C C . ARG D 1 279 ? 53.224 9.479 -7.739 1.00 17.08 281 ARG D C 1
ATOM 9416 O O . ARG D 1 279 ? 54.220 8.767 -7.924 1.00 15.76 281 ARG D O 1
ATOM 9424 N N . ASN D 1 280 ? 53.196 10.782 -8.033 1.00 15.30 282 ASN D N 1
ATOM 9425 C CA . ASN D 1 280 ? 54.320 11.432 -8.714 1.00 16.30 282 ASN D CA 1
ATOM 9426 C C . ASN D 1 280 ? 55.524 11.710 -7.824 1.00 15.77 282 ASN D C 1
ATOM 9427 O O . ASN D 1 280 ? 56.540 12.208 -8.294 1.00 18.01 282 ASN D O 1
ATOM 9432 N N . ALA D 1 281 ? 55.408 11.392 -6.539 1.00 13.51 283 ALA D N 1
ATOM 9433 C CA . ALA D 1 281 ? 56.504 11.608 -5.607 1.00 12.73 283 ALA D CA 1
ATOM 9434 C C . ALA D 1 281 ? 57.167 10.295 -5.184 1.00 13.05 283 ALA D C 1
ATOM 9435 O O . ALA D 1 281 ? 58.064 10.295 -4.347 1.00 11.76 283 ALA D O 1
ATOM 9437 N N . ALA D 1 282 ? 56.766 9.174 -5.781 1.00 12.55 284 ALA D N 1
ATOM 9438 C CA . ALA D 1 282 ? 57.279 7.888 -5.291 1.00 13.29 284 ALA D CA 1
ATOM 9439 C C . ALA D 1 282 ? 58.794 7.837 -5.445 1.00 13.70 284 ALA D C 1
ATOM 9440 O O . ALA D 1 282 ? 59.509 7.382 -4.546 1.00 12.44 284 ALA D O 1
ATOM 9442 N N . GLU D 1 283 ? 59.294 8.334 -6.575 1.00 12.26 285 GLU D N 1
ATOM 9443 C CA . GLU D 1 283 ? 60.727 8.213 -6.858 1.00 14.86 285 GLU D CA 1
ATOM 9444 C C . GLU D 1 283 ? 61.571 9.103 -5.962 1.00 12.86 285 GLU D C 1
ATOM 9445 O O . GLU D 1 283 ? 62.640 8.692 -5.504 1.00 11.52 285 GLU D O 1
ATOM 9451 N N . GLN D 1 284 ? 61.108 10.329 -5.711 1.00 11.75 286 GLN D N 1
ATOM 9452 C CA . GLN D 1 284 ? 61.881 11.226 -4.849 1.00 11.30 286 GLN D CA 1
ATOM 9453 C C . GLN D 1 284 ? 61.860 10.787 -3.389 1.00 10.80 286 GLN D C 1
ATOM 9454 O O . GLN D 1 284 ? 62.851 10.973 -2.678 1.00 11.68 286 GLN D O 1
ATOM 9460 N N . VAL D 1 285 ? 60.741 10.207 -2.941 1.00 10.34 287 VAL D N 1
ATOM 9461 C CA . VAL D 1 285 ? 60.679 9.684 -1.565 1.00 10.21 287 VAL D CA 1
ATOM 9462 C C . VAL D 1 285 ? 61.617 8.484 -1.425 1.00 10.74 287 VAL D C 1
ATOM 9463 O O . VAL D 1 285 ? 62.337 8.376 -0.440 1.00 11.37 287 VAL D O 1
ATOM 9467 N N A LEU D 1 286 ? 61.624 7.596 -2.419 0.50 10.06 288 LEU D N 1
ATOM 9468 N N B LEU D 1 286 ? 61.616 7.608 -2.429 0.50 11.54 288 LEU D N 1
ATOM 9469 C CA A LEU D 1 286 ? 62.562 6.475 -2.418 0.50 9.65 288 LEU D CA 1
ATOM 9470 C CA B LEU D 1 286 ? 62.533 6.475 -2.479 0.50 12.50 288 LEU D CA 1
ATOM 9471 C C A LEU D 1 286 ? 64.012 6.948 -2.386 0.50 9.87 288 LEU D C 1
ATOM 9472 C C B LEU D 1 286 ? 63.990 6.941 -2.403 0.50 11.60 288 LEU D C 1
ATOM 9473 O O A LEU D 1 286 ? 64.833 6.400 -1.650 0.50 10.88 288 LEU D O 1
ATOM 9474 O O B LEU D 1 286 ? 64.790 6.382 -1.652 0.50 12.53 288 LEU D O 1
ATOM 9483 N N . ALA D 1 287 ? 64.317 7.977 -3.175 1.00 11.83 289 ALA D N 1
ATOM 9484 C CA . ALA D 1 287 ? 65.652 8.588 -3.164 1.00 12.56 289 ALA D CA 1
ATOM 9485 C C . ALA D 1 287 ? 65.996 9.165 -1.793 1.00 12.20 289 ALA D C 1
ATOM 9486 O O . ALA D 1 287 ? 67.116 9.006 -1.324 1.00 12.25 289 ALA D O 1
ATOM 9488 N N . ALA D 1 288 ? 65.028 9.821 -1.149 1.00 14.07 290 ALA D N 1
ATOM 9489 C CA . ALA D 1 288 ? 65.227 10.335 0.206 1.00 14.10 290 ALA D CA 1
ATOM 9490 C C . ALA D 1 288 ? 65.530 9.193 1.190 1.00 13.43 290 ALA D C 1
ATOM 9491 O O . ALA D 1 288 ? 66.460 9.288 1.996 1.00 14.40 290 ALA D O 1
ATOM 9493 N N . LEU D 1 289 ? 64.755 8.114 1.118 1.00 13.19 291 LEU D N 1
ATOM 9494 C CA . LEU D 1 289 ? 64.986 6.948 1.971 1.00 13.40 291 LEU D CA 1
ATOM 9495 C C . LEU D 1 289 ? 66.366 6.355 1.703 1.00 14.67 291 LEU D C 1
ATOM 9496 O O . LEU D 1 289 ? 67.123 6.095 2.647 1.00 15.17 291 LEU D O 1
ATOM 9501 N N . HIS D 1 290 ? 66.700 6.171 0.423 1.00 14.41 292 HIS D N 1
ATOM 9502 C CA . HIS D 1 290 ? 68.015 5.616 0.031 1.00 15.44 292 HIS D CA 1
ATOM 9503 C C . HIS D 1 290 ? 69.209 6.471 0.444 1.00 16.41 292 HIS D C 1
ATOM 9504 O O . HIS D 1 290 ? 70.335 5.963 0.512 1.00 16.96 292 HIS D O 1
ATOM 9511 N N . SER D 1 291 ? 68.965 7.753 0.735 1.00 16.05 293 SER D N 1
ATOM 9512 C CA . SER D 1 291 ? 70.042 8.687 1.101 1.00 17.35 293 SER D CA 1
ATOM 9513 C C . SER D 1 291 ? 70.529 8.493 2.538 1.00 18.29 293 SER D C 1
ATOM 9514 O O . SER D 1 291 ? 71.599 8.982 2.898 1.00 16.67 293 SER D O 1
ATOM 9517 N N . HIS D 1 292 ? 69.738 7.790 3.350 1.00 16.82 294 HIS D N 1
ATOM 9518 C CA . HIS D 1 292 ? 70.098 7.517 4.737 1.00 17.03 294 HIS D CA 1
ATOM 9519 C C . HIS D 1 292 ? 70.305 6.007 4.934 1.00 15.73 294 HIS D C 1
ATOM 9520 O O . HIS D 1 292 ? 69.571 5.200 4.351 1.00 15.86 294 HIS D O 1
ATOM 9527 N N . PRO D 1 293 ? 71.329 5.615 5.719 1.00 16.45 295 PRO D N 1
ATOM 9528 C CA . PRO D 1 293 ? 71.584 4.185 5.947 1.00 16.75 295 PRO D CA 1
ATOM 9529 C C . PRO D 1 293 ? 70.371 3.351 6.382 1.00 16.17 295 PRO D C 1
ATOM 9530 O O . PRO D 1 293 ? 70.283 2.175 6.023 1.00 14.61 295 PRO D O 1
ATOM 9534 N N . LEU D 1 294 ? 69.448 3.944 7.138 1.00 14.73 296 LEU D N 1
ATOM 9535 C CA . LEU D 1 294 ? 68.278 3.206 7.616 1.00 15.49 296 LEU D CA 1
ATOM 9536 C C . LEU D 1 294 ? 67.274 2.909 6.503 1.00 15.95 296 LEU D C 1
ATOM 9537 O O . LEU D 1 294 ? 66.405 2.045 6.666 1.00 16.61 296 LEU D O 1
ATOM 9542 N N . GLY D 1 295 ? 67.383 3.634 5.387 1.00 12.42 297 GLY D N 1
ATOM 9543 C CA . GLY D 1 295 ? 66.489 3.433 4.242 1.00 12.08 297 GLY D CA 1
ATOM 9544 C C . GLY D 1 295 ? 67.123 2.808 3.009 1.00 13.51 297 GLY D C 1
ATOM 9545 O O . GLY D 1 295 ? 66.519 2.810 1.933 1.00 11.72 297 GLY D O 1
ATOM 9546 N N . LYS D 1 296 ? 68.327 2.252 3.156 1.00 13.43 298 LYS D N 1
ATOM 9547 C CA . LYS D 1 296 ? 69.095 1.789 1.995 1.00 17.45 298 LYS D CA 1
ATOM 9548 C C . LYS D 1 296 ? 68.393 0.704 1.167 1.00 16.50 298 LYS D C 1
ATOM 9549 O O . LYS D 1 296 ? 68.617 0.605 -0.034 1.00 17.48 298 LYS D O 1
ATOM 9555 N N . ASP D 1 297 ? 67.536 -0.099 1.805 1.00 15.41 299 ASP D N 1
ATOM 9556 C CA . ASP D 1 297 ? 66.806 -1.172 1.116 1.00 15.25 299 ASP D CA 1
ATOM 9557 C C . ASP D 1 297 ? 65.348 -0.826 0.775 1.00 14.95 299 ASP D C 1
ATOM 9558 O O . ASP D 1 297 ? 64.561 -1.714 0.391 1.00 12.90 299 ASP D O 1
ATOM 9563 N N . ALA D 1 298 ? 64.988 0.457 0.879 1.00 12.56 300 ALA D N 1
ATOM 9564 C CA . ALA D 1 298 ? 63.617 0.910 0.573 1.00 12.09 300 ALA D CA 1
ATOM 9565 C C . ALA D 1 298 ? 63.146 0.489 -0.815 1.00 13.53 300 ALA D C 1
ATOM 9566 O O . ALA D 1 298 ? 63.928 0.482 -1.766 1.00 13.47 300 ALA D O 1
ATOM 9568 N N . ALA D 1 299 ? 61.863 0.158 -0.933 1.00 12.71 301 ALA D N 1
ATOM 9569 C CA . ALA D 1 299 ? 61.325 -0.362 -2.187 1.00 13.22 301 ALA D CA 1
ATOM 9570 C C . ALA D 1 299 ? 59.850 -0.049 -2.339 1.00 12.91 301 ALA D C 1
ATOM 9571 O O . ALA D 1 299 ? 59.119 -0.002 -1.341 1.00 11.49 301 ALA D O 1
ATOM 9573 N N . LEU D 1 300 ? 59.416 0.142 -3.589 1.00 12.24 302 LEU D N 1
ATOM 9574 C CA A LEU D 1 300 ? 58.001 0.261 -3.922 0.50 12.71 302 LEU D CA 1
ATOM 9575 C CA B LEU D 1 300 ? 57.992 0.264 -3.888 0.50 12.96 302 LEU D CA 1
ATOM 9576 C C . LEU D 1 300 ? 57.382 -1.129 -3.830 1.00 14.22 302 LEU D C 1
ATOM 9577 O O . LEU D 1 300 ? 57.925 -2.081 -4.402 1.00 12.62 302 LEU D O 1
ATOM 9586 N N . ILE D 1 301 ? 56.256 -1.263 -3.131 1.00 12.35 303 ILE D N 1
ATOM 9587 C CA . ILE D 1 301 ? 55.643 -2.598 -3.013 1.00 12.54 303 ILE D CA 1
ATOM 9588 C C . ILE D 1 301 ? 54.181 -2.650 -3.460 1.00 13.26 303 ILE D C 1
ATOM 9589 O O . ILE D 1 301 ? 53.631 -3.724 -3.615 1.00 12.62 303 ILE D O 1
ATOM 9594 N N . GLY D 1 302 ? 53.547 -1.500 -3.656 1.00 12.88 304 GLY D N 1
ATOM 9595 C CA . GLY D 1 302 ? 52.145 -1.529 -4.041 1.00 13.47 304 GLY D CA 1
ATOM 9596 C C . GLY D 1 302 ? 51.490 -0.207 -4.330 1.00 14.48 304 GLY D C 1
ATOM 9597 O O . GLY D 1 302 ? 52.161 0.817 -4.514 1.00 12.87 304 GLY D O 1
ATOM 9598 N N . GLU D 1 303 ? 50.163 -0.241 -4.368 1.00 14.66 305 GLU D N 1
ATOM 9599 C CA . GLU D 1 303 ? 49.382 0.907 -4.782 1.00 18.00 305 GLU D CA 1
ATOM 9600 C C . GLU D 1 303 ? 48.015 0.867 -4.113 1.00 17.43 305 GLU D C 1
ATOM 9601 O O . GLU D 1 303 ? 47.486 -0.217 -3.812 1.00 16.10 305 GLU D O 1
ATOM 9607 N N . VAL D 1 304 ? 47.459 2.055 -3.882 1.00 16.05 306 VAL D N 1
ATOM 9608 C CA . VAL D 1 304 ? 46.094 2.219 -3.399 1.00 15.21 306 VAL D CA 1
ATOM 9609 C C . VAL D 1 304 ? 45.180 2.238 -4.622 1.00 15.67 306 VAL D C 1
ATOM 9610 O O . VAL D 1 304 ? 45.471 2.917 -5.610 1.00 15.86 306 VAL D O 1
ATOM 9614 N N . VAL D 1 305 ? 44.080 1.491 -4.558 1.00 15.49 307 VAL D N 1
ATOM 9615 C CA . VAL D 1 305 ? 43.172 1.362 -5.695 1.00 17.95 307 VAL D CA 1
ATOM 9616 C C . VAL D 1 305 ? 41.719 1.588 -5.266 1.00 18.47 307 VAL D C 1
ATOM 9617 O O . VAL D 1 305 ? 41.405 1.564 -4.075 1.00 17.19 307 VAL D O 1
ATOM 9621 N N . GLU D 1 306 ? 40.832 1.793 -6.235 1.00 20.70 308 GLU D N 1
ATOM 9622 C CA . GLU D 1 306 ? 39.425 2.044 -5.921 1.00 25.60 308 GLU D CA 1
ATOM 9623 C C . GLU D 1 306 ? 38.716 0.832 -5.306 1.00 24.10 308 GLU D C 1
ATOM 9624 O O . GLU D 1 306 ? 37.970 0.971 -4.335 1.00 22.83 308 GLU D O 1
ATOM 9630 N N . ARG D 1 307 ? 38.939 -0.352 -5.874 1.00 24.07 309 ARG D N 1
ATOM 9631 C CA . ARG D 1 307 ? 38.284 -1.562 -5.361 1.00 24.11 309 ARG D CA 1
ATOM 9632 C C . ARG D 1 307 ? 38.752 -1.889 -3.941 1.00 23.24 309 ARG D C 1
ATOM 9633 O O . ARG D 1 307 ? 39.942 -2.111 -3.708 1.00 21.68 309 ARG D O 1
ATOM 9641 N N . LYS D 1 308 ? 37.802 -1.932 -3.008 1.00 22.15 310 LYS D N 1
ATOM 9642 C CA . LYS D 1 308 ? 38.088 -2.145 -1.593 1.00 23.07 310 LYS D CA 1
ATOM 9643 C C . LYS D 1 308 ? 38.722 -3.503 -1.322 1.00 21.89 310 LYS D C 1
ATOM 9644 O O . LYS D 1 308 ? 38.575 -4.433 -2.117 1.00 21.45 310 LYS D O 1
ATOM 9650 N N . GLY D 1 309 ? 39.410 -3.605 -0.186 1.00 20.85 311 GLY D N 1
ATOM 9651 C CA . GLY D 1 309 ? 40.047 -4.858 0.239 1.00 21.67 311 GLY D CA 1
ATOM 9652 C C . GLY D 1 309 ? 41.554 -4.834 0.035 1.00 19.66 311 GLY D C 1
ATOM 9653 O O . GLY D 1 309 ? 42.078 -3.944 -0.635 1.00 19.42 311 GLY D O 1
ATOM 9654 N N . VAL D 1 310 ? 42.251 -5.807 0.615 1.00 16.80 312 VAL D N 1
ATOM 9655 C CA . VAL D 1 310 ? 43.709 -5.903 0.483 1.00 14.30 312 VAL D CA 1
ATOM 9656 C C . VAL D 1 310 ? 44.025 -7.177 -0.301 1.00 14.08 312 VAL D C 1
ATOM 9657 O O . VAL D 1 310 ? 43.596 -8.268 0.084 1.00 12.45 312 VAL D O 1
ATOM 9661 N N . ARG D 1 311 ? 44.766 -7.029 -1.395 1.00 13.64 313 ARG D N 1
ATOM 9662 C CA . ARG D 1 311 ? 45.100 -8.147 -2.270 1.00 14.44 313 ARG D CA 1
ATOM 9663 C C . ARG D 1 311 ? 46.601 -8.275 -2.499 1.00 15.00 313 ARG D C 1
ATOM 9664 O O . ARG D 1 311 ? 47.329 -7.269 -2.518 1.00 14.22 313 ARG D O 1
ATOM 9672 N N . LEU D 1 312 ? 47.059 -9.512 -2.666 1.00 13.86 314 LEU D N 1
ATOM 9673 C CA . LEU D 1 312 ? 48.464 -9.785 -2.966 1.00 14.05 314 LEU D CA 1
ATOM 9674 C C . LEU D 1 312 ? 48.618 -10.382 -4.367 1.00 14.65 314 LEU D C 1
ATOM 9675 O O . LEU D 1 312 ? 48.038 -11.437 -4.662 1.00 13.71 314 LEU D O 1
ATOM 9680 N N . ALA D 1 313 ? 49.402 -9.723 -5.219 1.00 13.87 315 ALA D N 1
ATOM 9681 C CA . ALA D 1 313 ? 49.628 -10.216 -6.578 1.00 14.62 315 ALA D CA 1
ATOM 9682 C C . ALA D 1 313 ? 50.724 -11.268 -6.584 1.00 15.29 315 ALA D C 1
ATOM 9683 O O . ALA D 1 313 ? 51.867 -10.990 -6.205 1.00 13.33 315 ALA D O 1
ATOM 9685 N N . GLY D 1 314 ? 50.366 -12.479 -7.008 1.00 15.73 316 GLY D N 1
ATOM 9686 C CA . GLY D 1 314 ? 51.319 -13.583 -7.080 1.00 14.88 316 GLY D CA 1
ATOM 9687 C C . GLY D 1 314 ? 51.748 -13.776 -8.515 1.00 17.30 316 GLY D C 1
ATOM 9688 O O . GLY D 1 314 ? 51.966 -12.799 -9.244 1.00 18.77 316 GLY D O 1
ATOM 9689 N N . LEU D 1 315 ? 51.877 -15.030 -8.934 1.00 15.52 317 LEU D N 1
ATOM 9690 C CA A LEU D 1 315 ? 52.288 -15.348 -10.308 0.50 16.08 317 LEU D CA 1
ATOM 9691 C CA B LEU D 1 315 ? 52.294 -15.334 -10.305 0.50 15.12 317 LEU D CA 1
ATOM 9692 C C . LEU D 1 315 ? 51.275 -14.872 -11.344 1.00 16.15 317 LEU D C 1
ATOM 9693 O O . LEU D 1 315 ? 50.066 -14.926 -11.110 1.00 16.14 317 LEU D O 1
ATOM 9702 N N . TYR D 1 316 ? 51.781 -14.418 -12.492 1.00 18.28 318 TYR D N 1
ATOM 9703 C CA . TYR D 1 316 ? 50.957 -14.000 -13.641 1.00 20.71 318 TYR D CA 1
ATOM 9704 C C . TYR D 1 316 ? 50.031 -12.824 -13.300 1.00 20.76 318 TYR D C 1
ATOM 9705 O O . TYR D 1 316 ? 48.954 -12.668 -13.895 1.00 21.85 318 TYR D O 1
ATOM 9714 N N . GLY D 1 317 ? 50.453 -12.003 -12.337 1.00 20.56 319 GLY D N 1
ATOM 9715 C CA . GLY D 1 317 ? 49.663 -10.841 -11.897 1.00 18.71 319 GLY D CA 1
ATOM 9716 C C . GLY D 1 317 ? 48.317 -11.189 -11.278 1.00 17.57 319 GLY D C 1
ATOM 9717 O O . GLY D 1 317 ? 47.412 -10.359 -11.252 1.00 16.91 319 GLY D O 1
ATOM 9718 N N . VAL D 1 318 ? 48.176 -12.411 -10.771 1.00 15.86 320 VAL D N 1
ATOM 9719 C CA . VAL D 1 318 ? 46.920 -12.819 -10.119 1.00 15.41 320 VAL D CA 1
ATOM 9720 C C . VAL D 1 318 ? 46.821 -12.192 -8.737 1.00 16.36 320 VAL D C 1
ATOM 9721 O O . VAL D 1 318 ? 47.666 -12.450 -7.873 1.00 16.71 320 VAL D O 1
ATOM 9725 N N . LYS D 1 319 ? 45.771 -11.398 -8.532 1.00 16.33 321 LYS D N 1
ATOM 9726 C CA . LYS D 1 319 ? 45.567 -10.660 -7.286 1.00 16.63 321 LYS D CA 1
ATOM 9727 C C . LYS D 1 319 ? 44.595 -11.382 -6.362 1.00 17.16 321 LYS D C 1
ATOM 9728 O O . LYS D 1 319 ? 43.404 -11.507 -6.669 1.00 17.15 321 LYS D O 1
ATOM 9734 N N . ARG D 1 320 ? 45.107 -11.855 -5.228 1.00 15.37 322 ARG D N 1
ATOM 9735 C CA . ARG D 1 320 ? 44.293 -12.640 -4.302 1.00 14.92 322 ARG D CA 1
ATOM 9736 C C . ARG D 1 320 ? 44.159 -11.921 -2.977 1.00 14.43 322 ARG D C 1
ATOM 9737 O O . ARG D 1 320 ? 45.122 -11.333 -2.487 1.00 13.80 322 ARG D O 1
ATOM 9745 N N . THR D 1 321 ? 42.967 -11.984 -2.392 1.00 13.24 323 THR D N 1
ATOM 9746 C CA . THR D 1 321 ? 42.735 -11.406 -1.071 1.00 14.46 323 THR D CA 1
ATOM 9747 C C . THR D 1 321 ? 43.809 -11.866 -0.090 1.00 14.95 323 THR D C 1
ATOM 9748 O O . THR D 1 321 ? 44.134 -13.053 -0.029 1.00 14.66 323 THR D O 1
ATOM 9752 N N . LEU D 1 322 ? 44.377 -10.907 0.645 1.00 13.58 324 LEU D N 1
ATOM 9753 C CA . LEU D 1 322 ? 45.408 -11.193 1.632 1.00 14.21 324 LEU D CA 1
ATOM 9754 C C . LEU D 1 322 ? 44.774 -11.128 3.020 1.00 16.00 324 LEU D C 1
ATOM 9755 O O . LEU D 1 322 ? 44.426 -10.050 3.494 1.00 17.35 324 LEU D O 1
ATOM 9760 N N . ASP D 1 323 ? 44.590 -12.282 3.654 1.00 16.16 325 ASP D N 1
ATOM 9761 C CA . ASP D 1 323 ? 43.946 -12.331 4.967 1.00 18.86 325 ASP D CA 1
ATOM 9762 C C . ASP D 1 323 ? 44.915 -11.925 6.062 1.00 18.45 325 ASP D C 1
ATOM 9763 O O . ASP D 1 323 ? 46.125 -12.131 5.936 1.00 17.72 325 ASP D O 1
ATOM 9768 N N . LEU D 1 324 ? 44.374 -11.360 7.135 1.00 17.16 326 LEU D N 1
ATOM 9769 C CA . LEU D 1 324 ? 45.127 -11.174 8.372 1.00 19.37 326 LEU D CA 1
ATOM 9770 C C . LEU D 1 324 ? 45.156 -12.504 9.130 1.00 21.19 326 LEU D C 1
ATOM 9771 O O . LEU D 1 324 ? 44.169 -13.245 9.106 1.00 22.76 326 LEU D O 1
ATOM 9776 N N . PRO D 1 325 ? 46.283 -12.822 9.789 1.00 21.58 327 PRO D N 1
ATOM 9777 C CA . PRO D 1 325 ? 46.330 -14.049 10.586 1.00 23.88 327 PRO D CA 1
ATOM 9778 C C . PRO D 1 325 ? 45.564 -13.865 11.896 1.00 26.51 327 PRO D C 1
ATOM 9779 O O . PRO D 1 325 ? 45.303 -12.732 12.312 1.00 24.20 327 PRO D O 1
ATOM 9783 N N . HIS D 1 326 ? 45.208 -14.972 12.536 1.00 29.58 328 HIS D N 1
ATOM 9784 C CA . HIS D 1 326 ? 44.415 -14.905 13.761 1.00 33.44 328 HIS D CA 1
ATOM 9785 C C . HIS D 1 326 ? 45.252 -14.545 14.985 1.00 32.07 328 HIS D C 1
ATOM 9786 O O . HIS D 1 326 ? 44.737 -13.972 15.952 1.00 33.01 328 HIS D O 1
ATOM 9793 N N . ALA D 1 327 ? 46.544 -14.861 14.918 1.00 28.08 329 ALA D N 1
ATOM 9794 C CA . ALA D 1 327 ? 47.484 -14.601 16.004 1.00 25.84 329 ALA D CA 1
ATOM 9795 C C . ALA D 1 327 ? 48.878 -14.364 15.432 1.00 23.94 329 ALA D C 1
ATOM 9796 O O . ALA D 1 327 ? 49.151 -14.727 14.280 1.00 22.29 329 ALA D O 1
ATOM 9798 N N . GLU D 1 328 ? 49.749 -13.748 16.230 1.00 21.36 330 GLU D N 1
ATOM 9799 C CA . GLU D 1 328 ? 51.161 -13.574 15.864 1.00 21.76 330 GLU D CA 1
ATOM 9800 C C . GLU D 1 328 ? 51.825 -14.943 15.712 1.00 21.54 330 GLU D C 1
ATOM 9801 O O . GLU D 1 328 ? 51.319 -15.916 16.260 1.00 21.62 330 GLU D O 1
ATOM 9807 N N . PRO D 1 329 ? 52.946 -15.031 14.959 1.00 19.87 331 PRO D N 1
ATOM 9808 C CA . PRO D 1 329 ? 53.605 -16.336 14.789 1.00 20.89 331 PRO D CA 1
ATOM 9809 C C . PRO D 1 329 ? 53.941 -17.025 16.119 1.00 21.77 331 PRO D C 1
ATOM 9810 O O . PRO D 1 329 ? 53.897 -18.250 16.202 1.00 23.05 331 PRO D O 1
ATOM 9814 N N . LEU D 1 330 ? 54.267 -16.227 17.134 1.00 20.98 332 LEU D N 1
ATOM 9815 C CA . LEU D 1 330 ? 54.534 -16.697 18.496 1.00 21.56 332 LEU D CA 1
ATOM 9816 C C . LEU D 1 330 ? 54.225 -15.544 19.434 1.00 20.71 332 LEU D C 1
ATOM 9817 O O . LEU D 1 330 ? 54.309 -14.384 19.022 1.00 22.26 332 LEU D O 1
ATOM 9822 N N . PRO D 1 331 ? 53.886 -15.844 20.705 1.00 19.79 333 PRO D N 1
ATOM 9823 C CA . PRO D 1 331 ? 53.749 -14.727 21.641 1.00 18.44 333 PRO D CA 1
ATOM 9824 C C . PRO D 1 331 ? 55.104 -14.124 22.010 1.00 16.46 333 PRO D C 1
ATOM 9825 O O . PRO D 1 331 ? 56.136 -14.781 21.858 1.00 16.62 333 PRO D O 1
ATOM 9829 N N . ARG D 1 332 ? 55.084 -12.879 22.483 1.00 15.40 334 ARG D N 1
ATOM 9830 C CA . ARG D 1 332 ? 56.267 -12.222 23.058 1.00 15.62 334 ARG D CA 1
ATOM 9831 C C . ARG D 1 332 ? 57.443 -12.070 22.077 1.00 15.81 334 ARG D C 1
ATOM 9832 O O . ARG D 1 332 ? 58.605 -12.248 22.442 1.00 14.15 334 ARG D O 1
ATOM 9840 N N . ILE D 1 333 ? 57.118 -11.728 20.833 1.00 16.72 335 ILE D N 1
ATOM 9841 C CA . ILE D 1 333 ? 58.120 -11.374 19.829 1.00 19.25 335 ILE D CA 1
ATOM 9842 C C . ILE D 1 333 ? 58.579 -9.910 20.006 1.00 22.78 335 ILE D C 1
ATOM 9843 O O . ILE D 1 333 ? 59.660 -9.539 19.536 1.00 22.27 335 ILE D O 1
ATOM 9848 N N . CYS D 1 334 ? 57.776 -9.108 20.713 1.00 25.15 336 CYS D N 1
ATOM 9849 C CA . CYS D 1 334 ? 58.078 -7.692 20.995 1.00 29.74 336 CYS D CA 1
ATOM 9850 C C . CYS D 1 334 ? 57.842 -7.281 22.469 1.00 30.74 336 CYS D C 1
ATOM 9851 O O . CYS D 1 334 ? 56.865 -7.635 23.136 1.00 28.14 336 CYS D O 1
#

Organism: Escherichia coli O157:H7 (NCBI:txid83334)

CATH classification: 3.30.1330.10 (+1 more: 3.90.650.10)

Foldseek 3Di:
DVVVLVVLLCVLQPDPQQPPDDQDGDDDVVVQVVQAPDKQKDKDKAQAPPQDFFADGSLLLQQLQQQQSALQQVFQWAEKEKEKEAEPPQDPVSVNVSSNNNSVNCVVSNYHHNYYYYHYDYHPPGDGMMMMMMTIGHHHHPGDADLQPDDFQKFKKKLAAFQLLQLRSCCVVVVLPLPPPGHALAHRCNVLSNLCNPPPFWHHKDAAFQQAQVVVQVVSLVNHVWEKEWEPVQHHHDPSRVVSCVVPVDDSRRHGHNQMMITIGRNVCVVVSLVSSCVDPSRVHMTTTITTRRHGAYWYQDPPRDTHGDDRDPHRPDPRSD/DCVVVVVLQCVLQPDPQQPPDDPDGDDDPVVQVVQADDKQKDKDKAQAPPQAFFAGGSQLLQQQQQQQSALQQQFQWAEKEKEKEFEPPQDVVSVSVSSNNNSVSCVVSNYHHNYYYYDYDYHPPGDGMMMMMMIIGHHHHPGAADLQPDDFQKFKKKLAAFQLLQLRSCCVVVVLPQPPPGHALAHRCNVLSVLCSPQAFWHHKDAAFAQAQVVVQVVSLVNHVWEKEWEPVQHHHDPSSVVSCVVPVDDSRRHGHNQMMMTITRNVCVVVSLVSSCVDPSRVRMTTTITTRHDGAYWYQDPPRDTHGDDRDPDRPDPRSD/DVVVLVVLLCVLQPDPQQPPDDPDGDDDPVVQVVQADDKQKFKDKAQAPPQAFFAGGRLLLQQQQQQQSACQQLFQWAEKEKEKEFEPPQDPVSVSVSSNNNSVQCVVSNYHHNYYYYHYDYHPPGDGMMMMMMIIGHHHHPRAADLQPDDFQKFKKKLAAFQLLQLRSCCVVVVLPFDDPRGALAHRCNVLVVLVSPPPFFHHKDAAFAQGQVVVQVVSLVNHVWEKEWEPVFHHHDPSRVVSCVVPVDDSRRHGHNQMMIIIGRNVCVVVSLVSSCVDPSRVHMTTTITTRRDGAYWYQDPPRDTDGDDRDPDDPDPRSD/DVVVVLVVLLCVLQPDPQQPPDDVDGDDDPVVQVVQAPDKQKDKDKAQFPPQDFFAGGRLLLQQQQQQQSALQQVFQWAEKEKEKEFEPPQDPVSVSVSSNNNSVQCVVSNYHHNYYYYHYDYHPPGDGMMMMMMTIGHHHHPGDADLQPDDFQWFKKKLAAFQLLLLRSCCVVVVVVQPPPGHALAHRCNVLSNLVVPDAWFRHKDAAFQQAQVVVQVVSLVSHVWEKEWEPVFHHHDPSRVVSCVVVVDDSRRHGHNQMMMTITRNVCPVVSLVSSCVDPSRVRMTTTITTRHHGAYWYQDPPRDTHGDDRDPHRPDPNSD

Secondary structure (DSSP, 8-state):
-HHHHHHHHHHHH--TTTTT--SSEEEEHHHHHHH-SEEEEEEEEE--SSSEETTEEHHHHHHHHHHHHHHTTTPPP-EEEEEEEEETT--HHHHHHHHHHHHHHHHHTT-EEEEEEEEEE-TTSBSSEEEEEEEEEEEPTT----GGG--TT-EEEESS-SSHHHHHHHHHHHT-S-TTT--------HHHHHTTTT-TTEEEEEE--TTHHHHHHHHHHHHHT-EEEEETTT----HHHHHHHHHH---TTTS--SS-EEEEE-GGGHHHHHHHHHTSGGGTT-EEEEEEESS-SEEEE-GGG-EEE-PPPSS-SSS---/--HHHHHHHHHHH--TTTTT--SSEEEEHHHHHHH-SEEEEEEEEE--SSSEETTEEHHHHHHHHHHHHHHTTTPPP-EEEEEEEEETT--HHHHHHHHHHHHHHHHHHT-EEEEEEEEEE-TTSBSSEEEEEEEEEEEPTT----GGG--TT-EEEESS-SSHHHHHHHHHHHT-S-TTT--------HHHHTTTTT-TTEEEEEE--TTHHHHHHHHHHHHHT-EEEEETTTS---HHHHHHHHHH---TTTS--SS-EEEEE-GGGHHHHHHHHHTSTTSTT-EEEEEEESS-SEEEE-GGG-EEE-PPPSS-SSTT--/-HHHHHHHHHHHH--TTTTT--SSEEEEHHHHHHH-SEEEEEEEEE--SSSEETTEEHHHHHHHHHHHHHHTTTPPP-EEEEEEEEETT--HHHHHHHHHHHHHHHHHHT-EEEEEEEEEE-TTSBSSEEEEEEEEEEEPTT----GGG--TT-EEEESS-SSHHHHHHHHHHHT----SS--------HHHHHTTTT-TTEEEEEE--TTHHHHHHHHHHHHHT-EEEEEGGG----HHHHHHHHHH---TTTS--SS-EEEEE-GGGHHHHHHHHHTSTTSTT-EEEEEEESS-SEEEE-GGG-EEE-PPP-SPPPS---/-HHHHHHHHHHHHH--HHHHT--SSEEEEHHHHHHH-SEEEEEEEEE--SSSEETTEEHHHHHHHHHHHHHHTTTPPP-EEEEEEEEETT--HHHHHHHHHHHHHHHHHHT-EEEEEEEEEE-TTSBSSEEEEEEEEEEEPTT----GGG--TT-EEEESS-SSHHHHHHHHHHTT-S-TTT--------HHHHHHHHSSS-EEEEEE--TTHHHHHHHHHHHHHT-EEEEETTT----HHHHHHHHHHT--GGGS--SS-EEEEE-GGGHHHHHHHHHTSGGGTT-EEEEEEESS-SEEEE-GGG-EEE-PPPSS-SSS---

Radius of gyration: 39.12 Å; Cα contacts (8 Å, |Δi|>4): 3363; chains: 4; bounding box: 121×55×90 Å

Sequence (1289 aa):
MQQLINSLFMEEAFANPWLAEQEDQARLDLAQLVVAEGDRLAFSSTDDSYVIDPLFFPGGNIGKLAICGTANDVAVSGAIPRYLSCGFILLEEGLPMETLKKAVVTSMAETARTAGIAIVTGDTKVVQRGAADKLLFINTAGMGAIPTNIHWGAQQTLTAGDILLLLVSGTLGDHGATILNLREQLGLDGELVSDCCAVLTPLIQTLRDIPGVKALLRDATRGGVNAVVVHEFAAACGCGIEISESALPVKPAVRGVCEELLLGLDALNFANEGKLVIAVERNAAEQVLAALHSHPLGKDAALIGEVVERKGVRLAGLYGVKRTLDLPHAEPLPRICMQQLINSLFMEAFANPWLAEQEDQARLDLAQLVAEGDRLAFSSTDSYVIDPLFFPGGNIGKLAICGTANDVAVSGAIPRYLSCGFILLEEGLPMETLKAVVTSMAETARRTAGIAIVTGDTKVVQRGAADKLLFINTAGMGAIPTNIHWGAQTLTAGDIILLLVSGTLGDHGATILNLREQLGLDGELVSDCCAVLTPLIQTLRDIPPGGVKALLRDATRGGVNAVVHEFAAACGCGIEISESALPVKPAVRGVCELLGLDALNFANEGKLVIAVERRNNAAEQVLAALHSHPLGKDAALLIGEEVVERKGVRLAGLYGVKRTLDLPHAEPLPRICMQQLINSLFMEAFANPWLAEQEDQARLDLAQLVVAEGDRLAFSSSTDSYVIDPLFFPGGNIGKLAICGTANDVAVSGAIPRYLLSCCGFILEEGLPMETLKAVVTSMAEETARTAGIAIVTGDTKVVQQRGAADKLLFINTAGMGAIPTNIHHWGAQTLTAGDILLLVSGTLGDHGATILNLREQQLGLDGELVVSDCCAVLTPLIQTLRDIPPGGVKALLRDATTRGGVNAVVHEFAAACGCGIEIISESALPVKPAVRGVCEELLLGLDALNFANEGKLVIAVERNAAEQVLAALHSHPLGKDAALIGEVVERKGVRLAGLYGVKRTLDLPHAEPLPRICSMQQLINNSLFMEEAFANPWLAEQEDQARLDLAQLVVAEGDRLAFSSSTDDSYVIDPLFFPGGNIGKLAICGTANDVAVSGAIPRYLLSCCCGFILEEGLPMMETLKAVVTSMAETARTAGIAIVTGDTKVVQRGAADKLFINTAGMGAIPTTNIHWGAQTLTAGDILLLVSGTLGDHGATILNLREQLGLDGELVSDCCAVLTPLIQTLRDIPGVKALRDATRGGVNAVVHEFAAACGCGIEIISESALPVKPAVRGVCELLGLDALNFANEGKLVIAVEERNAAEQVLLAALHSHPLGKDAALLIGEVVERKGVRLAGLLYGVKRTLDLPHAEPLPRIC

Solvent-accessible surface area: 47054 Å² total; per-residue (Å²): 113,41,119,108,20,50,65,14,8,98,125,20,11,72,24,111,83,8,63,107,45,22,23,2,0,60,0,63,0,63,116,2,55,90,54,3,51,36,0,0,0,1,7,22,1,2,1,0,38,40,15,88,14,58,32,14,12,0,0,59,0,0,0,0,3,0,0,4,21,0,0,2,0,0,0,52,3,82,11,0,0,0,1,4,6,5,35,89,44,28,67,61,134,36,7,109,43,0,3,88,23,0,6,92,13,4,156,109,33,57,11,15,5,0,4,25,26,11,32,33,1,65,168,49,7,1,33,90,0,1,0,5,0,0,0,0,0,1,0,9,82,113,4,120,12,14,2,122,67,3,77,59,20,8,13,0,0,0,0,3,13,0,0,4,0,0,0,2,0,0,4,58,66,64,159,38,67,30,112,80,108,7,85,9,26,8,18,24,0,18,68,0,0,47,47,0,79,116,19,119,3,8,34,0,7,26,9,2,39,101,9,0,0,1,16,6,1,41,70,0,12,90,21,22,37,20,0,0,22,2,38,92,114,39,21,24,24,88,112,14,0,143,23,0,29,152,110,54,70,71,49,6,1,23,0,1,1,5,4,20,0,0,0,0,0,85,125,155,8,7,124,98,0,19,62,19,0,89,93,41,108,56,0,134,43,7,23,68,2,16,57,0,22,150,149,148,35,8,8,29,20,21,128,199,53,59,107,136,104,18,109,86,56,159,75,37,31,39,67,14,8,14,164,34,103,100,22,47,57,19,11,101,128,30,12,73,24,112,82,6,68,95,49,32,24,5,1,67,0,67,0,60,117,4,56,89,58,3,58,43,0,0,0,0,5,25,1,7,1,0,35,40,15,89,17,55,33,16,14,0,0,61,0,0,0,0,6,0,0,5,12,0,0,1,0,0,0,49,3,86,14,0,1,0,1,4,5,4,34,92,45,23,65,54,130,37,3,105,42,0,5,84,22,0,21,94,16,3,171,105,37,53,10,18,5,0,3,25,27,12,15,23,2,67,169,52,8,1,33,91,0,0,0,5,0,0,0,0,0,1,0,10,82,117,7,123,12,0,4,97,52,3,75,59,25,5,5,0,0,0,0,2,11,0,0,6,0,0,0,1,0,0,5,59,68,64,162,38,72,26,113,79,110,8,86,8,26,5,16,22,0,18,72,0,0,49,44,0,82,125,17,124,7,9,29,0,0,29,9,1,43,102,3,0,0,0,8,5,0,45,60,0,12,88,22,23,39,21,0,0,20,1,10,91,86,14,22,22,27,88,107,14,0,141,23,0,30,151,110,58,71,66,49,8,2,20,0,1,1,6,4,17,0,0,0,0,0,84,84,145,9,0,49,66,0,43,23,20,0,45,80,34,104,62,0,87,51,7,21,24,0,13,53,1,22,149,150,147,34,5,11,31,12,20,116,147,32,58,100,140,100,17,107,84,52,162,71,52,32,40,67,11,9,16,122,26,97,89,10,71,70,12,9,97,136,24,11,74,26,109,82,8,71,104,46,27,23,4,1,68,0,70,0,58,117,4,53,92,51,4,55,36,0,0,0,1,3,24,1,7,1,0,34,37,15,87,18,58,33,16,16,0,0,64,0,0,1,0,5,0,0,4,11,0,0,1,0,0,0,57,3,85,14,1,1,1,1,2,5,5,36,70,52,25,82,56,130,34,3,85,43,0,2,59,19,0,8,92,20,3,157,129,34,52,9,19,5,0,3,26,28,10,17,22,0,73,169,52,4,1,33,86,0,0,0,4,0,0,0,0,0,0,0,30,81,115,6,120,13,10,2,113,62,3,76,56,24,8,13,0,0,0,0,2,11,0,0,4,0,2,0,3,0,10,28,78,60,70,161,35,67,44,121,67,110,17,72,9,27,6,15,21,0,17,60,0,0,117,42,0,30,120,18,122,5,7,36,0,1,24,7,0,41,114,13,0,0,1,7,4,0,43,66,0,12,88,23,24,31,22,0,0,23,1,38,92,114,38,22,21,24,32,110,4,0,144,16,0,29,152,109,56,69,93,49,7,1,39,13,9,1,6,4,15,0,0,0,0,0,70,132,136,8,9,132,108,0,24,62,18,0,85,92,39,107,60,0,123,49,7,24,66,2,15,60,0,25,153,152,144,36,7,10,30,19,21,131,200,54,60,107,140,100,17,107,91,58,149,72,92,97,55,47,12,19,16,50,89,32,100,100,13,42,35,24,17,73,133,29,10,74,27,106,81,2,78,71,42,18,20,4,1,58,0,63,0,62,114,3,53,91,57,4,50,38,0,0,0,2,6,20,0,2,2,0,34,36,15,87,15,54,17,14,14,0,0,39,0,0,0,0,3,0,0,4,16,0,0,2,0,0,1,40,4,83,14,2,1,0,1,4,5,5,34,87,47,23,82,50,134,37,2,87,41,0,4,61,17,0,8,50,21,3,153,107,34,54,11,16,5,0,3,26,26,12,31,38,0,61,166,51,9,1,32,90,0,0,0,5,0,0,0,0,0,0,0,16,83,122,9,118,18,2,1,101,56,4,78,58,19,6,12,0,0,0,0,2,13,0,0,5,0,0,0,2,0,0,6,60,66,65,161,39,72,45,111,59,112,8,32,9,27,8,20,19,0,17,56,0,1,44,28,2,63,75,35,102,11,18,27,0,4,26,10,1,34,103,9,0,0,0,17,5,0,43,73,0,12,87,25,23,33,20,0,0,23,2,38,92,113,38,21,22,26,52,110,26,0,146,30,0,28,150,107,47,70,71,47,6,0,23,0,0,1,5,4,17,0,0,0,0,0,77,131,146,4,7,126,75,0,16,61,13,0,88,38,11,25,54,0,36,44,8,24,73,1,8,52,0,25,148,150,148,35,7,9,30,18,20,124,200,53,59,108,140,103,18,110,87,51,170,70,31,34,41,59,12,6,15

B-factor: mean 25.33, std 10.5, range [3.99, 83.2]

Nearest PDB structures (foldseek):
  2i6r-assembly2_D  TM=1.002E+00  e=1.362E-75  Escherichia coli O157:H7
  2rb9-assembly2_C  TM=9.925E-01  e=3.608E-75  Escherichia coli O157:H7
  2i6r-assembly2_C  TM=9.951E-01  e=5.721E-73  Escherichia coli O157:H7
  2i6r-assembly1_A  TM=9.986E-01  e=3.526E-72  Escherichia coli O157:H7
  2i6r-assembly1_B  TM=9.942E-01  e=1.909E-71  Escherichia coli O157:H7